Protein AF-0000000080631346 (afdb_homodimer)

Foldseek 3Di:
DPQPPQDPPQQVAAEEEEAQDPVVSVVVVVLVVSNNHDHYHYHNALVRVVVCCVVRVHQEYEAEQDHPPHGRLNSQQVQCVDPVRVPRAYEYEYQDDDPVVVVSSVVSHHPYYAYPPGDSVVVSVVVVVSSVVSVVVVVVVVVVVVVLVVQVVLQVVQVVLEDDPVRQVVCCVQQQKDKDKDWDFFPAAFQKYKYKDWAFQDCPDPDHPTRTKMKIKIKGKPDTHDVSSVLSVVLSVVLVPDDCRPPAQQRSLLVSLLVSLVPDDPPIFMKMKMWIDDAVVQKIKIWIQPFAWKWKDAPPDQFTDTHDHDHHTRNHDSRGTIDMDMDGHYAFMKIKGKGCLQQQFDAPPGTRHPVNLRVLLSVQVPPSDPNVSVVVSVVVSVVRHDRRGIIIMMMMTRHD/DPQPPQDPPQQVAAEEEEAQDPVVSVVVVVLVVSNNHDHYHYHNALVRVVVCCVVRVHQEYEAEQDHPPHGRLNSQQVQCVDPVRVPRAYEYEYQDDDPVVVVSSVVSHHPYYAYPPGDS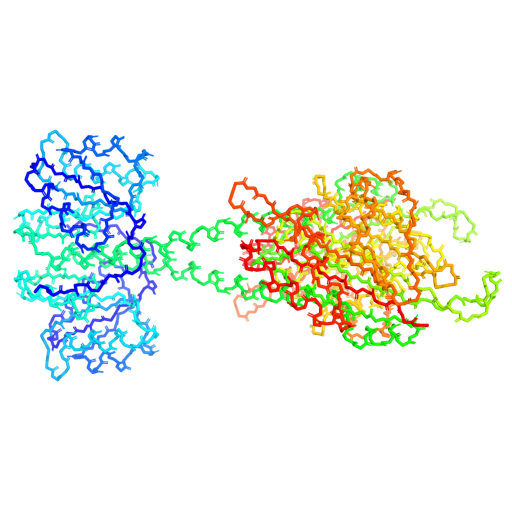VVVSVVVVVSSVVSVVVVVVVVVVVVVLVVQVVLQVVQVVLEDDPVRQVVCCVQQQKDKDKDWDFFPAAFLKYKYKDWAFQDCPDPDHPTRTKIKIKIKGKPDTHDVSSVLSVVLSVVLVPDDCRPPAQQRSLLVSLLVSLVPDDPPIFMKMKMWIDDAVVQKIKIWIQPFAWKWKDAPPDQFTDTHDHDHHTRNHDNRGTIDMDMDGHYAFMKIKGKGCLQFQFDAPPDTCHPVNLRVLLSVQVPPSDPNVSVVVSVVVSVVRHDRRGIIIMMMMHRHD

Organism: NCBI:txid1064539

pLDDT: mean 90.56, std 11.54, range [26.78, 98.56]

InterPro domains:
  IPR001789 Signal transduction response regulator, receiver domain [PF00072] (15-128)
  IPR001789 Signal transduction response regulator, receiver domain [PS50110] (14-131)
  IPR001789 Signal transduction response regulator, receiver domain [SM00448] (13-127)
  IPR001932 PPM-type phosphatase-like domain [PF07228] (211-398)
  IPR001932 PPM-type phosphatase-like domain [SM00331] (174-398)
  IPR011006 CheY-like superfamily [SSF52172] (7-146)
  IPR036457 PPM-type phosphatase-like domain superfamily [G3DSA:3.60.40.10] (142-399)
  IPR036457 PPM-type phosphatase-like domain superfamily [SSF81606] (252-396)
  IPR052016 Bacterial Sigma Factor Regulator [PTHR43156] (122-399)

Radius of gyration: 34.24 Å; Cα contacts (8 Å, |Δi|>4): 1604; chains: 2; bounding box: 84×96×71 Å

Nearest PDB structures (foldseek):
  3olv-assembly2_B  TM=9.552E-01  e=3.136E-11  Escherichia coli K-12
  3rvj-assembly1_A  TM=9.495E-01  e=5.084E-11  Escherichia coli K-12
  3fgz-assembly2_B  TM=9.471E-01  e=7.760E-11  Escherichia coli K-12
  1c4w-assembly1_A  TM=9.416E-01  e=6.474E-11  Escherichia coli
  1udr-assembly1_C  TM=9.349E-01  e=9.301E-11  Escherichia coli

Structure (mmCIF, N/CA/C/O backbone):
data_AF-0000000080631346-model_v1
#
loop_
_entity.id
_entity.type
_entity.pdbx_description
1 polymer 'Response regulator (CheY-receiver and serine phosphatase domains)'
#
loop_
_atom_site.group_PDB
_atom_site.id
_atom_site.type_symbol
_atom_site.label_atom_id
_atom_site.label_alt_id
_atom_site.label_comp_id
_atom_site.label_asym_id
_atom_site.label_entity_id
_atom_site.label_seq_id
_atom_site.pdbx_PDB_ins_code
_atom_site.Cartn_x
_atom_site.Cartn_y
_atom_site.Cartn_z
_atom_site.occupancy
_atom_site.B_iso_or_equiv
_atom_site.auth_seq_id
_atom_site.auth_comp_id
_atom_site.auth_asym_id
_atom_site.auth_atom_id
_atom_site.pdbx_PDB_model_num
ATOM 1 N N . MET A 1 1 ? 23.141 -35.75 -26.766 1 26.83 1 MET A N 1
ATOM 2 C CA . MET A 1 1 ? 22.859 -35.469 -25.359 1 26.83 1 MET A CA 1
ATOM 3 C C . MET A 1 1 ? 22.172 -34.094 -25.219 1 26.83 1 MET A C 1
ATOM 5 O O . MET A 1 1 ? 22.797 -33.062 -25.406 1 26.83 1 MET A O 1
ATOM 9 N N . ASN A 1 2 ? 20.953 -33.969 -25.719 1 33.41 2 ASN A N 1
ATOM 10 C CA . ASN A 1 2 ? 20.141 -32.781 -25.938 1 33.41 2 ASN A CA 1
ATOM 11 C C . ASN A 1 2 ? 20.094 -31.891 -24.688 1 33.41 2 ASN A C 1
ATOM 13 O O . ASN A 1 2 ? 19.688 -32.344 -23.625 1 33.41 2 ASN A O 1
ATOM 17 N N . ASP A 1 3 ? 20.938 -30.969 -24.609 1 37.16 3 ASP A N 1
ATOM 18 C CA . ASP A 1 3 ? 21.234 -29.938 -23.609 1 37.16 3 ASP A CA 1
ATOM 19 C C . ASP A 1 3 ? 19.969 -29.25 -23.141 1 37.16 3 ASP A C 1
ATOM 21 O O . ASP A 1 3 ? 19.328 -28.516 -23.906 1 37.16 3 ASP A O 1
ATOM 25 N N . LEU A 1 4 ? 19.203 -29.953 -22.375 1 42.84 4 LEU A N 1
ATOM 26 C CA . LEU A 1 4 ? 18.031 -29.281 -21.812 1 42.84 4 LEU A CA 1
ATOM 27 C C . LEU A 1 4 ? 18.422 -27.906 -21.266 1 42.84 4 LEU A C 1
ATOM 29 O O . LEU A 1 4 ? 19.422 -27.781 -20.547 1 42.84 4 LEU A O 1
ATOM 33 N N . PRO A 1 5 ? 18.078 -26.891 -21.906 1 43.75 5 PRO A N 1
ATOM 34 C CA . PRO A 1 5 ? 18.469 -25.547 -21.438 1 43.75 5 PRO A CA 1
ATOM 35 C C . PRO A 1 5 ? 18.297 -25.359 -19.938 1 43.75 5 PRO A C 1
ATOM 37 O O . PRO A 1 5 ? 17.391 -25.969 -19.344 1 43.75 5 PRO A O 1
ATOM 40 N N . GLU A 1 6 ? 19.328 -25.109 -19.219 1 49.06 6 GLU A N 1
ATOM 41 C CA . GLU A 1 6 ? 19.344 -24.734 -17.812 1 49.06 6 GLU A CA 1
ATOM 42 C C . GLU A 1 6 ? 18.312 -23.641 -17.516 1 49.06 6 GLU A C 1
ATOM 44 O O . GLU A 1 6 ? 18.25 -22.641 -18.219 1 49.06 6 GLU A O 1
ATOM 49 N N . VAL A 1 7 ? 17.094 -24 -17.219 1 51.78 7 VAL A N 1
ATOM 50 C CA . VAL A 1 7 ? 16.125 -22.969 -16.859 1 51.78 7 VAL A CA 1
ATOM 51 C C . VAL A 1 7 ? 16.562 -22.266 -15.578 1 51.78 7 VAL A C 1
ATOM 53 O O . VAL A 1 7 ? 16.703 -22.906 -14.531 1 51.78 7 VAL A O 1
ATOM 56 N N . PRO A 1 8 ? 16.953 -21.109 -15.602 1 56.72 8 PRO A N 1
ATOM 57 C CA . PRO A 1 8 ? 17.328 -20.312 -14.438 1 56.72 8 PRO A CA 1
ATOM 58 C C . PRO A 1 8 ? 16.266 -20.328 -13.344 1 56.72 8 PRO A C 1
ATOM 60 O O . PRO A 1 8 ? 15.07 -20.375 -13.641 1 56.72 8 PRO A O 1
ATOM 63 N N . GLY A 1 9 ? 16.531 -20.766 -12.031 1 64.19 9 GLY A N 1
ATOM 64 C CA . GLY A 1 9 ? 15.688 -20.641 -10.859 1 64.19 9 GLY A CA 1
ATOM 65 C C . GLY A 1 9 ? 15.383 -21.969 -10.188 1 64.19 9 GLY A C 1
ATOM 66 O O . GLY A 1 9 ? 14.812 -22 -9.094 1 64.19 9 GLY A O 1
ATOM 67 N N . LEU A 1 10 ? 15.773 -23.141 -10.898 1 82.12 10 LEU A N 1
ATOM 68 C CA . LEU A 1 10 ? 15.453 -24.422 -10.305 1 82.12 10 LEU A CA 1
ATOM 69 C C . LEU A 1 10 ? 16.484 -24.812 -9.25 1 82.12 10 LEU A C 1
ATOM 71 O O . LEU A 1 10 ? 16.281 -25.75 -8.477 1 82.12 10 LEU A O 1
ATOM 75 N N . GLU A 1 11 ? 17.531 -24.047 -9.234 1 83.69 11 GLU A N 1
ATOM 76 C CA . GLU A 1 11 ? 18.641 -24.375 -8.328 1 83.69 11 GLU A CA 1
ATOM 77 C C . GLU A 1 11 ? 18.203 -24.25 -6.871 1 83.69 11 GLU A C 1
ATOM 79 O O . GLU A 1 11 ? 18.719 -24.953 -6.004 1 83.69 11 GLU A O 1
ATOM 84 N N . THR A 1 12 ? 17.281 -23.422 -6.633 1 87.06 12 THR A N 1
ATOM 85 C CA . THR A 1 12 ? 16.891 -23.203 -5.246 1 87.06 12 THR A CA 1
ATOM 86 C C . THR A 1 12 ? 15.672 -24.047 -4.887 1 87.06 12 THR A C 1
ATOM 88 O O . THR A 1 12 ? 15.266 -24.094 -3.725 1 87.06 12 THR A O 1
ATOM 91 N N . ALA A 1 13 ? 15.18 -24.828 -5.879 1 94.25 13 ALA A N 1
ATOM 92 C CA . ALA A 1 13 ? 13.992 -25.641 -5.637 1 94.25 13 ALA A CA 1
ATOM 93 C C . ALA A 1 13 ? 14.344 -26.906 -4.855 1 94.25 13 ALA A C 1
ATOM 95 O O . ALA A 1 13 ? 15.398 -27.5 -5.082 1 94.25 13 ALA A O 1
ATOM 96 N N . ARG A 1 14 ? 13.523 -27.281 -3.969 1 96.75 14 ARG A N 1
ATOM 97 C CA . ARG A 1 14 ? 13.695 -28.484 -3.154 1 96.75 14 ARG A CA 1
ATOM 98 C C . ARG A 1 14 ? 12.734 -29.594 -3.594 1 96.75 14 ARG A C 1
ATOM 100 O O . ARG A 1 14 ? 11.523 -29.391 -3.596 1 96.75 14 ARG A O 1
ATOM 107 N N . VAL A 1 15 ? 13.297 -30.766 -3.918 1 98.06 15 VAL A N 1
ATOM 108 C CA . VAL A 1 15 ? 12.461 -31.859 -4.379 1 98.06 15 VAL A CA 1
ATOM 109 C C . VAL A 1 15 ? 12.664 -33.094 -3.479 1 98.06 15 VAL A C 1
ATOM 111 O O . VAL A 1 15 ? 13.797 -33.469 -3.184 1 98.06 15 VAL A O 1
ATOM 114 N N . LEU A 1 16 ? 11.562 -33.594 -2.961 1 98.56 16 LEU A N 1
ATOM 115 C CA . LEU A 1 16 ? 11.594 -34.812 -2.17 1 98.56 16 LEU A CA 1
ATOM 116 C C . LEU A 1 16 ? 11.234 -36.031 -3.027 1 98.56 16 LEU A C 1
ATOM 118 O O . LEU A 1 16 ? 10.164 -36.062 -3.645 1 98.56 16 LEU A O 1
ATOM 122 N N . VAL A 1 17 ? 12.164 -37 -3.123 1 98.38 17 VAL A N 1
ATOM 123 C CA . VAL A 1 17 ? 11.938 -38.219 -3.871 1 98.38 17 VAL A CA 1
ATOM 124 C C . VAL A 1 17 ? 11.531 -39.344 -2.912 1 98.38 17 VAL A C 1
ATOM 126 O O . VAL A 1 17 ? 12.273 -39.656 -1.976 1 98.38 17 VAL A O 1
ATOM 129 N N . VAL A 1 18 ? 10.336 -39.906 -3.133 1 98.25 18 VAL A N 1
ATOM 130 C CA . VAL A 1 18 ? 9.812 -40.969 -2.268 1 98.25 18 VAL A CA 1
ATOM 131 C C . VAL A 1 18 ? 9.641 -42.25 -3.068 1 98.25 18 VAL A C 1
ATOM 133 O O . VAL A 1 18 ? 8.758 -42.344 -3.922 1 98.25 18 VAL A O 1
ATOM 136 N N . ASP A 1 19 ? 10.414 -43.219 -2.814 1 97 19 ASP A N 1
ATOM 137 C CA . ASP A 1 19 ? 10.453 -44.469 -3.529 1 97 19 ASP A CA 1
ATOM 138 C C . ASP A 1 19 ? 11.094 -45.562 -2.674 1 97 19 ASP A C 1
ATOM 140 O O . ASP A 1 19 ? 12.148 -45.344 -2.07 1 97 19 ASP A O 1
ATOM 144 N N . ASP A 1 20 ? 10.453 -46.719 -2.656 1 95.75 20 ASP A N 1
ATOM 145 C CA . ASP A 1 20 ? 10.992 -47.781 -1.797 1 95.75 20 ASP A CA 1
ATOM 146 C C . ASP A 1 20 ? 12.203 -48.438 -2.439 1 95.75 20 ASP A C 1
ATOM 148 O O . ASP A 1 20 ? 13 -49.094 -1.753 1 95.75 20 ASP A O 1
ATOM 152 N N . ASN A 1 21 ? 12.367 -48.344 -3.754 1 95.44 21 ASN A N 1
ATOM 153 C CA . ASN A 1 21 ? 13.477 -48.938 -4.492 1 95.44 21 ASN A CA 1
ATOM 154 C C . ASN A 1 21 ? 14.68 -48 -4.555 1 95.44 21 ASN A C 1
ATOM 156 O O . ASN A 1 21 ? 14.594 -46.938 -5.152 1 95.44 21 ASN A O 1
ATOM 160 N N . ARG A 1 22 ? 15.766 -48.438 -4.047 1 95.56 22 ARG A N 1
ATOM 161 C CA . ARG A 1 22 ? 16.969 -47.594 -3.949 1 95.56 22 ARG A CA 1
ATOM 162 C C . ARG A 1 22 ? 17.484 -47.219 -5.332 1 95.56 22 ARG A C 1
ATOM 164 O O . ARG A 1 22 ? 17.922 -46.094 -5.543 1 95.56 22 ARG A O 1
ATOM 171 N N . VAL A 1 23 ? 17.469 -48.094 -6.246 1 95.44 23 VAL A N 1
ATOM 172 C CA . VAL A 1 23 ? 17.953 -47.875 -7.602 1 95.44 23 VAL A CA 1
ATOM 173 C C . VAL A 1 23 ? 17.125 -46.75 -8.258 1 95.44 23 VAL A C 1
ATOM 175 O O . VAL A 1 23 ? 17.672 -45.844 -8.891 1 95.44 23 VAL A O 1
ATOM 178 N N . ASN A 1 24 ? 15.867 -46.875 -8.039 1 94.56 24 ASN A N 1
ATOM 179 C CA . ASN A 1 24 ? 14.969 -45.875 -8.609 1 94.56 24 ASN A CA 1
ATOM 180 C C . ASN A 1 24 ? 15.219 -44.5 -8 1 94.56 24 ASN A C 1
ATOM 182 O O . ASN A 1 24 ? 15.203 -43.5 -8.711 1 94.56 24 ASN A O 1
ATOM 186 N N . ARG A 1 25 ? 15.406 -44.406 -6.699 1 96.44 25 ARG A N 1
ATOM 187 C CA . ARG A 1 25 ? 15.672 -43.156 -6.039 1 96.44 25 ARG A CA 1
ATOM 188 C C . ARG A 1 25 ? 16.922 -42.469 -6.621 1 96.44 25 ARG A C 1
ATOM 190 O O . ARG A 1 25 ? 16.922 -41.281 -6.895 1 96.44 25 ARG A O 1
ATOM 197 N N . HIS A 1 26 ? 17.859 -43.281 -6.887 1 96 26 HIS A N 1
ATOM 198 C CA . HIS A 1 26 ? 19.109 -42.719 -7.398 1 96 26 HIS A CA 1
ATOM 199 C C . HIS A 1 26 ? 18.969 -42.281 -8.852 1 96 26 HIS A C 1
ATOM 201 O O . HIS A 1 26 ? 19.562 -41.281 -9.273 1 96 26 HIS A O 1
ATOM 207 N N . LEU A 1 27 ? 18.219 -43.094 -9.578 1 95.56 27 LEU A N 1
ATOM 208 C CA . LEU A 1 27 ? 17.938 -42.719 -10.953 1 95.56 27 LEU A CA 1
ATOM 209 C C . LEU A 1 27 ? 17.234 -41.344 -11.008 1 95.56 27 LEU A C 1
ATOM 211 O O . LEU A 1 27 ? 17.625 -40.469 -11.766 1 95.56 27 LEU A O 1
ATOM 215 N N . LEU A 1 28 ? 16.25 -41.188 -10.211 1 96.25 28 LEU A N 1
ATOM 216 C CA . LEU A 1 28 ? 15.477 -39.969 -10.18 1 96.25 28 LEU A CA 1
ATOM 217 C C . LEU A 1 28 ? 16.344 -38.781 -9.734 1 96.25 28 LEU A C 1
ATOM 219 O O . LEU A 1 28 ? 16.234 -37.688 -10.266 1 96.25 28 LEU A O 1
ATOM 223 N N . GLN A 1 29 ? 17.156 -39.062 -8.75 1 96.12 29 GLN A N 1
ATOM 224 C CA . GLN A 1 29 ? 18.094 -38.031 -8.289 1 96.12 29 GLN A CA 1
ATOM 225 C C . GLN A 1 29 ? 18.984 -37.562 -9.43 1 96.12 29 GLN A C 1
ATOM 227 O O . GLN A 1 29 ? 19.156 -36.344 -9.633 1 96.12 29 GLN A O 1
ATOM 232 N N . ALA A 1 30 ? 19.531 -38.5 -10.18 1 96 30 ALA A N 1
ATOM 233 C CA . ALA A 1 30 ? 20.422 -38.156 -11.297 1 96 30 ALA A CA 1
ATOM 234 C C . ALA A 1 30 ? 19.703 -37.344 -12.359 1 96 30 ALA A C 1
ATOM 236 O O . ALA A 1 30 ? 20.25 -36.375 -12.883 1 96 30 ALA A O 1
ATOM 237 N N . LEU A 1 31 ? 18.516 -37.75 -12.641 1 94.75 31 LEU A N 1
ATOM 238 C CA . LEU A 1 31 ? 17.719 -37.031 -13.633 1 94.75 31 LEU A CA 1
ATOM 239 C C . LEU A 1 31 ? 17.438 -35.594 -13.188 1 94.75 31 LEU A C 1
ATOM 241 O O . LEU A 1 31 ? 17.578 -34.656 -13.977 1 94.75 31 LEU A O 1
ATOM 245 N N . LEU A 1 32 ? 17.078 -35.438 -11.914 1 95.81 32 LEU A N 1
ATOM 246 C CA . LEU A 1 32 ? 16.781 -34.125 -11.367 1 95.81 32 LEU A CA 1
ATOM 247 C C . LEU A 1 32 ? 18.016 -33.219 -11.375 1 95.81 32 LEU A C 1
ATOM 249 O O . LEU A 1 32 ? 17.922 -32.062 -11.727 1 95.81 32 LEU A O 1
ATOM 253 N N . GLU A 1 33 ? 19.094 -33.781 -11.008 1 94.81 33 GLU A N 1
ATOM 254 C CA . GLU A 1 33 ? 20.344 -33.062 -11.008 1 94.81 33 GLU A CA 1
ATOM 255 C C . GLU A 1 33 ? 20.719 -32.594 -12.414 1 94.81 33 GLU A C 1
ATOM 257 O O . GLU A 1 33 ? 21.172 -31.453 -12.594 1 94.81 33 GLU A O 1
ATOM 262 N N . ARG A 1 34 ? 20.5 -33.438 -13.352 1 91.31 34 ARG A N 1
ATOM 263 C CA . ARG A 1 34 ? 20.734 -33.062 -14.742 1 91.31 34 ARG A CA 1
ATOM 264 C C . ARG A 1 34 ? 19.812 -31.938 -15.18 1 91.31 34 ARG A C 1
ATOM 266 O O . ARG A 1 34 ? 20.188 -31.109 -16.016 1 91.31 34 ARG A O 1
ATOM 273 N N . GLY A 1 35 ? 18.672 -31.984 -14.609 1 91.44 35 GLY A N 1
ATOM 274 C CA . GLY A 1 35 ? 17.703 -30.953 -14.922 1 91.44 35 GLY A CA 1
ATOM 275 C C . GLY A 1 35 ? 17.953 -29.656 -14.172 1 91.44 35 GLY A C 1
ATOM 276 O O . GLY A 1 35 ? 17.25 -28.672 -14.383 1 91.44 35 GLY A O 1
ATOM 277 N N . GLY A 1 36 ? 18.906 -29.594 -13.234 1 92.25 36 GLY A N 1
ATOM 278 C CA . GLY A 1 36 ? 19.281 -28.359 -12.57 1 92.25 36 GLY A CA 1
ATOM 279 C C . GLY A 1 36 ? 18.812 -28.281 -11.133 1 92.25 36 GLY A C 1
ATOM 280 O O . GLY A 1 36 ? 18.953 -27.234 -10.484 1 92.25 36 GLY A O 1
ATOM 281 N N . VAL A 1 37 ? 18.203 -29.359 -10.617 1 94.25 37 VAL A N 1
ATOM 282 C CA . VAL A 1 37 ? 17.766 -29.391 -9.227 1 94.25 37 VAL A CA 1
ATOM 283 C C . VAL A 1 37 ? 18.906 -29.906 -8.344 1 94.25 37 VAL A C 1
ATOM 285 O O . VAL A 1 37 ? 19.438 -31 -8.57 1 94.25 37 VAL A O 1
ATOM 288 N N . THR A 1 38 ? 19.219 -29.031 -7.367 1 92.38 38 THR A N 1
ATOM 289 C CA . THR A 1 38 ? 20.391 -29.422 -6.582 1 92.38 38 THR A CA 1
ATOM 290 C C . THR A 1 38 ? 19.984 -29.797 -5.16 1 92.38 38 THR A C 1
ATOM 292 O O . THR A 1 38 ? 20.734 -30.469 -4.453 1 92.38 38 THR A O 1
ATOM 295 N N . ARG A 1 39 ? 18.938 -29.375 -4.719 1 96.12 39 ARG A N 1
ATOM 296 C CA . ARG A 1 39 ? 18.484 -29.703 -3.371 1 96.12 39 ARG A CA 1
ATOM 297 C C . ARG A 1 39 ? 17.453 -30.828 -3.398 1 96.12 39 ARG A C 1
ATOM 299 O O . ARG A 1 39 ? 16.25 -30.578 -3.59 1 96.12 39 ARG A O 1
ATOM 306 N N . ILE A 1 40 ? 17.969 -32.062 -3.152 1 97.62 40 ILE A N 1
ATOM 307 C CA . ILE A 1 40 ? 17.125 -33.25 -3.254 1 97.62 40 ILE A CA 1
ATOM 308 C C . ILE A 1 40 ? 17.25 -34.062 -1.972 1 97.62 40 ILE A C 1
ATOM 310 O O . ILE A 1 40 ? 18.344 -34.281 -1.45 1 97.62 40 ILE A O 1
ATOM 314 N N . ASP A 1 41 ? 16.125 -34.406 -1.437 1 97.94 41 ASP A N 1
ATOM 315 C CA . ASP A 1 41 ? 16.078 -35.344 -0.336 1 97.94 41 ASP A CA 1
ATOM 316 C C . ASP A 1 41 ? 15.328 -36.625 -0.736 1 97.94 41 ASP A C 1
ATOM 318 O O . ASP A 1 41 ? 14.602 -36.625 -1.732 1 97.94 41 ASP A O 1
ATOM 322 N N . MET A 1 42 ? 15.586 -37.75 -0.034 1 97.69 42 MET A N 1
ATOM 323 C CA . MET A 1 42 ? 15.008 -39.062 -0.407 1 97.69 42 MET A CA 1
ATOM 324 C C . MET A 1 42 ? 14.312 -39.688 0.786 1 97.69 42 MET A C 1
ATOM 326 O O . MET A 1 42 ? 14.797 -39.594 1.916 1 97.69 42 MET A O 1
ATOM 330 N N . ALA A 1 43 ? 13.242 -40.312 0.521 1 98 43 ALA A N 1
ATOM 331 C CA . ALA A 1 43 ? 12.5 -41.062 1.512 1 98 43 ALA A CA 1
ATOM 332 C C . ALA A 1 43 ? 12.172 -42.469 0.987 1 98 43 ALA A C 1
ATOM 334 O O . ALA A 1 43 ? 11.992 -42.656 -0.217 1 98 43 ALA A O 1
ATOM 335 N N . GLU A 1 44 ? 12.031 -43.469 1.889 1 96.81 44 GLU A N 1
ATOM 336 C CA . GLU A 1 44 ? 11.898 -44.844 1.473 1 96.81 44 GLU A CA 1
ATOM 337 C C . GLU A 1 44 ? 10.445 -45.312 1.527 1 96.81 44 GLU A C 1
ATOM 339 O O . GLU A 1 44 ? 10.117 -46.406 1.062 1 96.81 44 GLU A O 1
ATOM 344 N N . ASP A 1 45 ? 9.617 -44.594 2.17 1 96.56 45 ASP A N 1
ATOM 345 C CA . ASP A 1 45 ? 8.18 -44.844 2.203 1 96.56 45 ASP A CA 1
ATOM 346 C C . ASP A 1 45 ? 7.414 -43.625 2.652 1 96.56 45 ASP A C 1
ATOM 348 O O . ASP A 1 45 ? 8.008 -42.531 2.83 1 96.56 45 ASP A O 1
ATOM 352 N N . GLY A 1 46 ? 6.086 -43.719 2.713 1 97.25 46 GLY A N 1
ATOM 353 C CA . GLY A 1 46 ? 5.234 -42.562 3.039 1 97.25 46 GLY A CA 1
ATOM 354 C C . GLY A 1 46 ? 5.496 -42 4.422 1 97.25 46 GLY A C 1
ATOM 355 O O . GLY A 1 46 ? 5.477 -40.781 4.617 1 97.25 46 GLY A O 1
ATOM 356 N N . ASN A 1 47 ? 5.699 -42.906 5.406 1 97.38 47 ASN A N 1
ATOM 357 C CA . ASN A 1 47 ? 5.984 -42.469 6.766 1 97.38 47 ASN A CA 1
ATOM 358 C C . ASN A 1 47 ? 7.273 -41.656 6.832 1 97.38 47 ASN A C 1
ATOM 360 O O . ASN A 1 47 ? 7.309 -40.594 7.461 1 97.38 47 ASN A O 1
ATOM 364 N N . ASP A 1 48 ? 8.234 -42.188 6.156 1 96.94 48 ASP A N 1
ATOM 365 C CA . ASP A 1 48 ? 9.516 -41.5 6.086 1 96.94 48 ASP A CA 1
ATOM 366 C C . ASP A 1 48 ? 9.375 -40.125 5.426 1 96.94 48 ASP A C 1
ATOM 368 O O . ASP A 1 48 ? 9.922 -39.125 5.91 1 96.94 48 ASP A O 1
ATOM 372 N N . ALA A 1 49 ? 8.672 -40.031 4.406 1 97.81 49 ALA A N 1
ATOM 373 C CA . ALA A 1 49 ? 8.445 -38.781 3.67 1 97.81 49 ALA A CA 1
ATOM 374 C C . ALA A 1 49 ? 7.738 -37.75 4.539 1 97.81 49 ALA A C 1
ATOM 376 O O . ALA A 1 49 ? 8.172 -36.594 4.621 1 97.81 49 ALA A O 1
ATOM 377 N N . LEU A 1 50 ? 6.633 -38.125 5.223 1 97.38 50 LEU A N 1
ATOM 378 C CA . LEU A 1 50 ? 5.848 -37.25 6.055 1 97.38 50 LEU A CA 1
ATOM 379 C C . LEU A 1 50 ? 6.688 -36.688 7.203 1 97.38 50 LEU A C 1
ATOM 381 O O . LEU A 1 50 ? 6.531 -35.531 7.59 1 97.38 50 LEU A O 1
ATOM 385 N N . ALA A 1 51 ? 7.586 -37.469 7.691 1 96.69 51 ALA A N 1
ATOM 386 C CA . ALA A 1 51 ? 8.445 -37.062 8.797 1 96.69 51 ALA A CA 1
ATOM 387 C C . ALA A 1 51 ? 9.43 -36 8.359 1 96.69 51 ALA A C 1
ATOM 389 O O . ALA A 1 51 ? 9.922 -35.219 9.18 1 96.69 51 ALA A O 1
ATOM 390 N N . ARG A 1 52 ? 9.68 -35.875 7.043 1 97.12 52 ARG A N 1
ATOM 391 C CA . ARG A 1 52 ? 10.719 -35 6.531 1 97.12 52 ARG A CA 1
ATOM 392 C C . ARG A 1 52 ? 10.133 -33.688 6.062 1 97.12 52 ARG A C 1
ATOM 394 O O . ARG A 1 52 ? 10.867 -32.719 5.812 1 97.12 52 ARG A O 1
ATOM 401 N N . LEU A 1 53 ? 8.891 -33.531 5.957 1 96.75 53 LEU A N 1
ATOM 402 C CA . LEU A 1 53 ? 8.234 -32.406 5.316 1 96.75 53 LEU A CA 1
ATOM 403 C C . LEU A 1 53 ? 8.625 -31.094 5.992 1 96.75 53 LEU A C 1
ATOM 405 O O . LEU A 1 53 ? 9.07 -30.156 5.324 1 96.75 53 LEU A O 1
ATOM 409 N N . ASP A 1 54 ? 8.539 -31.016 7.297 1 94.94 54 ASP A N 1
ATOM 410 C CA . ASP A 1 54 ? 8.711 -29.766 8.023 1 94.94 54 ASP A CA 1
ATOM 411 C C . ASP A 1 54 ? 10.18 -29.359 8.07 1 94.94 54 ASP A C 1
ATOM 413 O O . ASP A 1 54 ? 10.492 -28.172 8.164 1 94.94 54 ASP A O 1
ATOM 417 N N . THR A 1 55 ? 11.055 -30.266 8.062 1 95.81 55 THR A N 1
ATOM 418 C CA . THR A 1 55 ? 12.484 -29.953 8.125 1 95.81 55 THR A CA 1
ATOM 419 C C . THR A 1 55 ? 13.016 -29.625 6.734 1 95.81 55 THR A C 1
ATOM 421 O O . THR A 1 55 ? 13.727 -28.625 6.562 1 95.81 55 THR A O 1
ATOM 424 N N . PHE A 1 56 ? 12.586 -30.453 5.758 1 96.62 56 PHE A N 1
ATOM 425 C CA . PHE A 1 56 ? 13.109 -30.266 4.41 1 96.62 56 PHE A CA 1
ATOM 426 C C . PHE A 1 56 ? 12.32 -29.188 3.666 1 96.62 56 PHE A C 1
ATOM 428 O O . PHE A 1 56 ? 12.883 -28.453 2.848 1 96.62 56 PHE A O 1
ATOM 435 N N . ARG A 1 57 ? 11.031 -29.125 3.883 1 96.06 57 ARG A N 1
ATOM 436 C CA . ARG A 1 57 ? 10.102 -28.172 3.289 1 96.06 57 ARG A CA 1
ATOM 437 C C . ARG A 1 57 ? 10.188 -28.203 1.766 1 96.06 57 ARG A C 1
ATOM 439 O O . ARG A 1 57 ? 10.555 -27.203 1.142 1 96.06 57 ARG A O 1
ATOM 446 N N . PRO A 1 58 ? 9.82 -29.312 1.167 1 97.44 58 PRO A N 1
ATOM 447 C CA . PRO A 1 58 ? 9.938 -29.484 -0.284 1 97.44 58 PRO A CA 1
ATOM 448 C C . PRO A 1 58 ? 8.992 -28.562 -1.061 1 97.44 58 PRO A C 1
ATOM 450 O O . PRO A 1 58 ? 7.949 -28.156 -0.538 1 97.44 58 PRO A O 1
ATOM 453 N N . ASP A 1 59 ? 9.438 -28.297 -2.35 1 96.44 59 ASP A N 1
ATOM 454 C CA . ASP A 1 59 ? 8.609 -27.547 -3.293 1 96.44 59 ASP A CA 1
ATOM 455 C C . ASP A 1 59 ? 7.84 -28.5 -4.211 1 96.44 59 ASP A C 1
ATOM 457 O O . ASP A 1 59 ? 6.879 -28.094 -4.871 1 96.44 59 ASP A O 1
ATOM 461 N N . LEU A 1 60 ? 8.25 -29.703 -4.246 1 97.75 60 LEU A N 1
ATOM 462 C CA . LEU A 1 60 ? 7.637 -30.75 -5.062 1 97.75 60 LEU A CA 1
ATOM 463 C C . LEU A 1 60 ? 7.988 -32.125 -4.527 1 97.75 60 LEU A C 1
ATOM 465 O O . LEU A 1 60 ? 9.094 -32.344 -4.027 1 97.75 60 LEU A O 1
ATOM 469 N N . ILE A 1 61 ? 7.035 -33.062 -4.621 1 98.31 61 ILE A N 1
ATOM 470 C CA . ILE A 1 61 ? 7.285 -34.469 -4.234 1 98.31 61 ILE A CA 1
ATOM 471 C C . ILE A 1 61 ? 7.164 -35.375 -5.457 1 98.31 61 ILE A C 1
ATOM 473 O O . ILE A 1 61 ? 6.184 -35.281 -6.203 1 98.31 61 ILE A O 1
ATOM 477 N N . LEU A 1 62 ? 8.203 -36.125 -5.742 1 98 62 LEU A N 1
ATOM 478 C CA . LEU A 1 62 ? 8.109 -37.281 -6.637 1 98 62 LEU A CA 1
ATOM 479 C C . LEU A 1 62 ? 7.789 -38.531 -5.863 1 98 62 LEU A C 1
ATOM 481 O O . LEU A 1 62 ? 8.586 -39 -5.031 1 98 62 LEU A O 1
ATOM 485 N N . LEU A 1 63 ? 6.645 -39.125 -6.172 1 97.75 63 LEU A N 1
ATOM 486 C CA . LEU A 1 63 ? 6.117 -40.156 -5.266 1 97.75 63 LEU A CA 1
ATOM 487 C C . LEU A 1 63 ? 5.816 -41.438 -6.012 1 97.75 63 LEU A C 1
ATOM 489 O O . LEU A 1 63 ? 5.086 -41.438 -7.008 1 97.75 63 LEU A O 1
ATOM 493 N N . ASP A 1 64 ? 6.367 -42.5 -5.543 1 96.25 64 ASP A N 1
ATOM 494 C CA . ASP A 1 64 ? 5.941 -43.812 -5.984 1 96.25 64 ASP A CA 1
ATOM 495 C C . ASP A 1 64 ? 4.641 -44.25 -5.301 1 96.25 64 ASP A C 1
ATOM 497 O O . ASP A 1 64 ? 4.469 -44.031 -4.098 1 96.25 64 ASP A O 1
ATOM 501 N N . LEU A 1 65 ? 3.75 -44.906 -6.035 1 93.94 65 LEU A N 1
ATOM 502 C CA . LEU A 1 65 ? 2.447 -45.25 -5.492 1 93.94 65 LEU A CA 1
ATOM 503 C C . LEU A 1 65 ? 2.535 -46.562 -4.707 1 93.94 65 LEU A C 1
ATOM 505 O O . LEU A 1 65 ? 1.888 -46.719 -3.668 1 93.94 65 LEU A O 1
ATOM 509 N N . MET A 1 66 ? 3.248 -47.438 -5.273 1 92.62 66 MET A N 1
ATOM 510 C CA . MET A 1 66 ? 3.318 -48.781 -4.668 1 92.62 66 MET A CA 1
ATOM 511 C C . MET A 1 66 ? 4.543 -48.906 -3.768 1 92.62 66 MET A C 1
ATOM 513 O O . MET A 1 66 ? 5.645 -49.156 -4.246 1 92.62 66 MET A O 1
ATOM 517 N N . MET A 1 67 ? 4.34 -48.75 -2.473 1 93.81 67 MET A N 1
ATOM 518 C CA . MET A 1 67 ? 5.398 -48.844 -1.475 1 93.81 67 MET A CA 1
ATOM 519 C C . MET A 1 67 ? 4.914 -49.594 -0.232 1 93.81 67 MET A C 1
ATOM 521 O O . MET A 1 67 ? 3.715 -49.625 0.044 1 93.81 67 MET A O 1
ATOM 525 N N . PRO A 1 68 ? 5.871 -50.188 0.462 1 93.75 68 PRO A N 1
ATOM 526 C CA . PRO A 1 68 ? 5.5 -50.812 1.726 1 93.75 68 PRO A CA 1
ATOM 527 C C . PRO A 1 68 ? 5.133 -49.812 2.812 1 93.75 68 PRO A C 1
ATOM 529 O O . PRO A 1 68 ? 5.371 -48.594 2.654 1 93.75 68 PRO A O 1
ATOM 532 N N . ASN A 1 69 ? 4.395 -50.312 3.98 1 94.06 69 ASN A N 1
ATOM 533 C CA . ASN A 1 69 ? 4.012 -49.531 5.145 1 94.06 69 ASN A CA 1
ATOM 534 C C . ASN A 1 69 ? 2.922 -48.5 4.801 1 94.06 69 ASN A C 1
ATOM 536 O O . ASN A 1 69 ? 1.745 -48.875 4.719 1 94.06 69 ASN A O 1
ATOM 540 N N . LEU A 1 70 ? 3.412 -47.281 4.395 1 95.75 70 LEU A N 1
ATOM 541 C CA . LEU A 1 70 ? 2.482 -46.281 3.904 1 95.75 70 LEU A CA 1
ATOM 542 C C . LEU A 1 70 ? 2.688 -46.031 2.414 1 95.75 70 LEU A C 1
ATOM 544 O O . LEU A 1 70 ? 3.688 -45.438 2.014 1 95.75 70 LEU A O 1
ATOM 548 N N . ASP A 1 71 ? 1.716 -46.438 1.639 1 94.25 71 ASP A N 1
ATOM 549 C CA . ASP A 1 71 ? 1.888 -46.375 0.191 1 94.25 71 ASP A CA 1
ATOM 550 C C . ASP A 1 71 ? 1.604 -44.969 -0.326 1 94.25 71 ASP A C 1
ATOM 552 O O . ASP A 1 71 ? 1.257 -44.062 0.449 1 94.25 71 ASP A O 1
ATOM 556 N N . GLY A 1 72 ? 1.842 -44.812 -1.57 1 95.44 72 GLY A N 1
ATOM 557 C CA . GLY A 1 72 ? 1.738 -43.469 -2.164 1 95.44 72 GLY A CA 1
ATOM 558 C C . GLY A 1 72 ? 0.33 -42.906 -2.125 1 95.44 72 GLY A C 1
ATOM 559 O O . GLY A 1 72 ? 0.144 -41.719 -2.012 1 95.44 72 GLY A O 1
ATOM 560 N N . PHE A 1 73 ? -0.709 -43.781 -2.219 1 95.44 73 PHE A N 1
ATOM 561 C CA . PHE A 1 73 ? -2.094 -43.312 -2.17 1 95.44 73 PHE A CA 1
ATOM 562 C C . PHE A 1 73 ? -2.422 -42.719 -0.805 1 95.44 73 PHE A C 1
ATOM 564 O O . PHE A 1 73 ? -2.906 -41.594 -0.712 1 95.44 73 PHE A O 1
ATOM 571 N N . GLU A 1 74 ? -2.117 -43.469 0.151 1 96.25 74 GLU A N 1
ATOM 572 C CA . GLU A 1 74 ? -2.42 -43.031 1.512 1 96.25 74 GLU A CA 1
ATOM 573 C C . GLU A 1 74 ? -1.583 -41.812 1.901 1 96.25 74 GLU A C 1
ATOM 575 O O . GLU A 1 74 ? -2.066 -40.906 2.6 1 96.25 74 GLU A O 1
ATOM 580 N N . MET A 1 75 ? -0.372 -41.75 1.438 1 96.94 75 MET A N 1
ATOM 581 C CA . MET A 1 75 ? 0.471 -40.594 1.715 1 96.94 75 MET A CA 1
ATOM 582 C C . MET A 1 75 ? -0.148 -39.344 1.141 1 96.94 75 MET A C 1
ATOM 584 O O . MET A 1 75 ? -0.185 -38.312 1.81 1 96.94 75 MET A O 1
ATOM 588 N N . CYS A 1 76 ? -0.592 -39.375 -0.063 1 96.31 76 CYS A N 1
ATOM 589 C CA . CYS A 1 76 ? -1.215 -38.219 -0.71 1 96.31 76 CYS A CA 1
ATOM 590 C C . CYS A 1 76 ? -2.428 -37.75 0.079 1 96.31 76 CYS A C 1
ATOM 592 O O . CYS A 1 76 ? -2.578 -36.531 0.326 1 96.31 76 CYS A O 1
ATOM 594 N N . ARG A 1 77 ? -3.264 -38.719 0.491 1 96.31 77 ARG A N 1
ATOM 595 C CA . ARG A 1 77 ? -4.461 -38.375 1.248 1 96.31 77 ARG A CA 1
ATOM 596 C C . ARG A 1 77 ? -4.098 -37.656 2.543 1 96.31 77 ARG A C 1
ATOM 598 O O . ARG A 1 77 ? -4.703 -36.625 2.881 1 96.31 77 ARG A O 1
ATOM 605 N N . ARG A 1 78 ? -3.166 -38.125 3.213 1 96.81 78 ARG A N 1
ATOM 606 C CA . ARG A 1 78 ? -2.738 -37.531 4.469 1 96.81 78 ARG A CA 1
ATOM 607 C C . ARG A 1 78 ? -2.125 -36.156 4.234 1 96.81 78 ARG A C 1
ATOM 609 O O . ARG A 1 78 ? -2.371 -35.219 5.004 1 96.81 78 ARG A O 1
ATOM 616 N N . LEU A 1 79 ? -1.336 -36.031 3.207 1 96.88 79 LEU A N 1
ATOM 617 C CA . LEU A 1 79 ? -0.707 -34.781 2.859 1 96.88 79 LEU A CA 1
ATOM 618 C C . LEU A 1 79 ? -1.758 -33.688 2.617 1 96.88 79 LEU A C 1
ATOM 620 O O . LEU A 1 79 ? -1.625 -32.562 3.107 1 96.88 79 LEU A O 1
ATOM 624 N N . ARG A 1 80 ? -2.852 -34.031 1.939 1 95.94 80 ARG A N 1
ATOM 625 C CA . ARG A 1 80 ? -3.904 -33.062 1.59 1 95.94 80 ARG A CA 1
ATOM 626 C C . ARG A 1 80 ? -4.699 -32.656 2.822 1 95.94 80 ARG A C 1
ATOM 628 O O . ARG A 1 80 ? -5.316 -31.594 2.838 1 95.94 80 ARG A O 1
ATOM 635 N N . ALA A 1 81 ? -4.641 -33.469 3.824 1 95.44 81 ALA A N 1
ATOM 636 C CA . ALA A 1 81 ? -5.355 -33.156 5.062 1 95.44 81 ALA A CA 1
ATOM 637 C C . ALA A 1 81 ? -4.551 -32.219 5.945 1 95.44 81 ALA A C 1
ATOM 639 O O . ALA A 1 81 ? -5.066 -31.672 6.93 1 95.44 81 ALA A O 1
ATOM 640 N N . MET A 1 82 ? -3.322 -32.062 5.59 1 95.19 82 MET A N 1
ATOM 641 C CA . MET A 1 82 ? -2.469 -31.141 6.332 1 95.19 82 MET A CA 1
ATOM 642 C C . MET A 1 82 ? -2.549 -29.734 5.742 1 95.19 82 MET A C 1
ATOM 644 O O . MET A 1 82 ? -2.074 -29.5 4.633 1 95.19 82 MET A O 1
ATOM 648 N N . PRO A 1 83 ? -3.014 -28.75 6.473 1 92.56 83 PRO A N 1
ATOM 649 C CA . PRO A 1 83 ? -3.223 -27.406 5.941 1 92.56 83 PRO A CA 1
ATOM 650 C C . PRO A 1 83 ? -1.944 -26.781 5.379 1 92.56 83 PRO A C 1
ATOM 652 O O . PRO A 1 83 ? -1.976 -26.141 4.324 1 92.56 83 PRO A O 1
ATOM 655 N N . ALA A 1 84 ? -0.809 -27.031 5.988 1 92.19 84 ALA A N 1
ATOM 656 C CA . ALA A 1 84 ? 0.451 -26.406 5.594 1 92.19 84 ALA A CA 1
ATOM 657 C C . ALA A 1 84 ? 0.95 -26.969 4.266 1 92.19 84 ALA A C 1
ATOM 659 O O . ALA A 1 84 ? 1.741 -26.312 3.57 1 92.19 84 ALA A O 1
ATOM 660 N N . TRP A 1 85 ? 0.441 -28.172 3.883 1 94.62 85 TRP A N 1
ATOM 661 C CA . TRP A 1 85 ? 1.027 -28.859 2.734 1 94.62 85 TRP A CA 1
ATOM 662 C C . TRP A 1 85 ? -0.044 -29.234 1.715 1 94.62 85 TRP A C 1
ATOM 664 O O . TRP A 1 85 ? 0.23 -29.938 0.748 1 94.62 85 TRP A O 1
ATOM 674 N N . LYS A 1 86 ? -1.195 -28.688 1.912 1 91.19 86 LYS A N 1
ATOM 675 C CA . LYS A 1 86 ? -2.354 -29.109 1.133 1 91.19 86 LYS A CA 1
ATOM 676 C C . LYS A 1 86 ? -2.164 -28.797 -0.348 1 91.19 86 LYS A C 1
ATOM 678 O O . LYS A 1 86 ? -2.693 -29.5 -1.209 1 91.19 86 LYS A O 1
ATOM 683 N N . ASP A 1 87 ? -1.392 -27.797 -0.673 1 89.06 87 ASP A N 1
ATOM 684 C CA . ASP A 1 87 ? -1.268 -27.344 -2.059 1 89.06 87 ASP A CA 1
ATOM 685 C C . ASP A 1 87 ? 0.073 -27.766 -2.652 1 89.06 87 ASP A C 1
ATOM 687 O O . ASP A 1 87 ? 0.401 -27.406 -3.783 1 89.06 87 ASP A O 1
ATOM 691 N N . LEU A 1 88 ? 0.839 -28.578 -1.938 1 95.06 88 LEU A N 1
ATOM 692 C CA . LEU A 1 88 ? 2.143 -29.016 -2.414 1 95.06 88 LEU A CA 1
ATOM 693 C C . LEU A 1 88 ? 1.993 -29.938 -3.621 1 95.06 88 LEU A C 1
ATOM 695 O O . LEU A 1 88 ? 1.257 -30.922 -3.566 1 95.06 88 LEU A O 1
ATOM 699 N N . PRO A 1 89 ? 2.684 -29.594 -4.762 1 96.38 89 PRO A N 1
ATOM 700 C CA . PRO A 1 89 ? 2.584 -30.453 -5.934 1 96.38 89 PRO A CA 1
ATOM 701 C C . PRO A 1 89 ? 3.178 -31.844 -5.688 1 96.38 89 PRO A C 1
ATOM 703 O O . PRO A 1 89 ? 4.301 -31.969 -5.188 1 96.38 89 PRO A O 1
ATOM 706 N N . VAL A 1 90 ? 2.393 -32.844 -6.055 1 97.62 90 VAL A N 1
ATOM 707 C CA . VAL A 1 90 ? 2.822 -34.25 -5.961 1 97.62 90 VAL A CA 1
ATOM 708 C C . VAL A 1 90 ? 2.771 -34.906 -7.34 1 97.62 90 VAL A C 1
ATOM 710 O O . VAL A 1 90 ? 1.692 -35.062 -7.918 1 97.62 90 VAL A O 1
ATOM 713 N N . LEU A 1 91 ? 3.92 -35.156 -7.84 1 96.81 91 LEU A N 1
ATOM 714 C CA . LEU A 1 91 ? 4.039 -35.906 -9.086 1 96.81 91 LEU A CA 1
ATOM 715 C C . LEU A 1 91 ? 4.219 -37.406 -8.812 1 96.81 91 LEU A C 1
ATOM 717 O O . LEU A 1 91 ? 5.266 -37.812 -8.32 1 96.81 91 LEU A O 1
ATOM 721 N N . VAL A 1 92 ? 3.24 -38.156 -9.195 1 95.69 92 VAL A N 1
ATOM 722 C CA . VAL A 1 92 ? 3.246 -39.594 -8.914 1 95.69 92 VAL A CA 1
ATOM 723 C C . VAL A 1 92 ? 3.936 -40.344 -10.055 1 95.69 92 VAL A C 1
ATOM 725 O O . VAL A 1 92 ? 3.768 -40 -11.227 1 95.69 92 VAL A O 1
ATOM 728 N N . GLN A 1 93 ? 4.762 -41.281 -9.656 1 91.06 93 GLN A N 1
ATOM 729 C CA . GLN A 1 93 ? 5.34 -42.219 -10.609 1 91.06 93 GLN A CA 1
ATOM 730 C C . GLN A 1 93 ? 4.82 -43.625 -10.375 1 91.06 93 GLN A C 1
ATOM 732 O O . GLN A 1 93 ? 4.852 -44.125 -9.242 1 91.06 93 GLN A O 1
ATOM 737 N N . SER A 1 94 ? 4.352 -44.219 -11.477 1 88 94 SER A N 1
ATOM 738 C CA . SER A 1 94 ? 3.775 -45.531 -11.242 1 88 94 SER A CA 1
ATOM 739 C C . SER A 1 94 ? 3.875 -46.406 -12.492 1 88 94 SER A C 1
ATOM 741 O O . SER A 1 94 ? 3.965 -45.906 -13.609 1 88 94 SER A O 1
ATOM 743 N N . SER A 1 95 ? 3.824 -47.75 -12.305 1 85.12 95 SER A N 1
ATOM 744 C CA . SER A 1 95 ? 3.797 -48.719 -13.391 1 85.12 95 SER A CA 1
ATOM 745 C C . SER A 1 95 ? 2.369 -49 -13.852 1 85.12 95 SER A C 1
ATOM 747 O O . SER A 1 95 ? 2.156 -49.656 -14.875 1 85.12 95 SER A O 1
ATOM 749 N N . LEU A 1 96 ? 1.499 -48.562 -13.031 1 78.44 96 LEU A N 1
ATOM 750 C CA . LEU A 1 96 ? 0.102 -48.719 -13.406 1 78.44 96 LEU A CA 1
ATOM 751 C C . LEU A 1 96 ? -0.261 -47.844 -14.586 1 78.44 96 LEU A C 1
ATOM 753 O O . LEU A 1 96 ? -0.077 -46.625 -14.523 1 78.44 96 LEU A O 1
ATOM 757 N N . ASN A 1 97 ? -0.682 -48.281 -15.617 1 75.94 97 ASN A N 1
ATOM 758 C CA . ASN A 1 97 ? -0.833 -47.469 -16.828 1 75.94 97 ASN A CA 1
ATOM 759 C C . ASN A 1 97 ? -2.293 -47.406 -17.266 1 75.94 97 ASN A C 1
ATOM 761 O O . ASN A 1 97 ? -2.604 -46.781 -18.297 1 75.94 97 ASN A O 1
ATOM 765 N N . ARG A 1 98 ? -3.164 -48.031 -16.406 1 80.94 98 ARG A N 1
ATOM 766 C CA . ARG A 1 98 ? -4.574 -47.969 -16.766 1 80.94 98 ARG A CA 1
ATOM 767 C C . ARG A 1 98 ? -5.191 -46.656 -16.328 1 80.94 98 ARG A C 1
ATOM 769 O O . ARG A 1 98 ? -4.781 -46.062 -15.328 1 80.94 98 ARG A O 1
ATOM 776 N N . ALA A 1 99 ? -6.117 -46.156 -17.078 1 79.5 99 ALA A N 1
ATOM 777 C CA . ALA A 1 99 ? -6.82 -44.906 -16.812 1 79.5 99 ALA A CA 1
ATOM 778 C C . ALA A 1 99 ? -7.441 -44.906 -15.414 1 79.5 99 ALA A C 1
ATOM 780 O O . ALA A 1 99 ? -7.453 -43.906 -14.719 1 79.5 99 ALA A O 1
ATOM 781 N N . GLU A 1 100 ? -7.906 -46.031 -14.938 1 84.12 100 GLU A N 1
ATOM 782 C CA . GLU A 1 100 ? -8.539 -46.188 -13.633 1 84.12 100 GLU A CA 1
ATOM 783 C C . GLU A 1 100 ? -7.527 -45.938 -12.508 1 84.12 100 GLU A C 1
ATOM 785 O O . GLU A 1 100 ? -7.859 -45.344 -11.484 1 84.12 100 GLU A O 1
ATOM 790 N N . ASP A 1 101 ? -6.402 -46.438 -12.773 1 85.62 101 ASP A N 1
ATOM 791 C CA . ASP A 1 101 ? -5.355 -46.281 -11.773 1 85.62 101 ASP A CA 1
ATOM 792 C C . ASP A 1 101 ? -4.938 -44.812 -11.656 1 85.62 101 ASP A C 1
ATOM 794 O O . ASP A 1 101 ? -4.727 -44.312 -10.555 1 85.62 101 ASP A O 1
ATOM 798 N N . ARG A 1 102 ? -4.824 -44.219 -12.797 1 87.69 102 ARG A N 1
ATOM 799 C CA . ARG A 1 102 ? -4.5 -42.781 -12.805 1 87.69 102 ARG A CA 1
ATOM 800 C C . ARG A 1 102 ? -5.586 -41.969 -12.109 1 87.69 102 ARG A C 1
ATOM 802 O O . ARG A 1 102 ? -5.285 -41.094 -11.312 1 87.69 102 ARG A O 1
ATOM 809 N N . ALA A 1 103 ? -6.809 -42.344 -12.383 1 87.69 103 ALA A N 1
ATOM 810 C CA . ALA A 1 103 ? -7.941 -41.656 -11.75 1 87.69 103 ALA A CA 1
ATOM 811 C C . ALA A 1 103 ? -7.891 -41.812 -10.234 1 87.69 103 ALA A C 1
ATOM 813 O O . ALA A 1 103 ? -8.18 -40.875 -9.5 1 87.69 103 ALA A O 1
ATOM 814 N N . LYS A 1 104 ? -7.539 -42.969 -9.812 1 91 104 LYS A N 1
ATOM 815 C CA . LYS A 1 104 ? -7.418 -43.219 -8.383 1 91 104 LYS A CA 1
ATOM 816 C C . LYS A 1 104 ? -6.336 -42.344 -7.75 1 91 104 LYS A C 1
ATOM 818 O O . LYS A 1 104 ? -6.5 -41.875 -6.633 1 91 104 LYS A O 1
ATOM 823 N N . ALA A 1 105 ? -5.258 -42.219 -8.469 1 93.31 105 ALA A N 1
ATOM 824 C CA . ALA A 1 105 ? -4.156 -41.406 -7.973 1 93.31 105 ALA A CA 1
ATOM 825 C C . ALA A 1 105 ? -4.586 -39.938 -7.805 1 93.31 105 ALA A C 1
ATOM 827 O O . ALA A 1 105 ? -4.277 -39.312 -6.793 1 93.31 105 ALA A O 1
ATOM 828 N N . PHE A 1 106 ? -5.301 -39.406 -8.758 1 91.19 106 PHE A N 1
ATOM 829 C CA . PHE A 1 106 ? -5.785 -38.031 -8.695 1 91.19 106 PHE A CA 1
ATOM 830 C C . PHE A 1 106 ? -6.816 -37.875 -7.582 1 91.19 106 PHE A C 1
ATOM 832 O O . PHE A 1 106 ? -6.824 -36.844 -6.879 1 91.19 106 PHE A O 1
ATOM 839 N N . ALA A 1 107 ? -7.652 -38.844 -7.398 1 91.06 107 ALA A N 1
ATOM 840 C CA . ALA A 1 107 ? -8.633 -38.812 -6.316 1 91.06 107 ALA A CA 1
ATOM 841 C C . ALA A 1 107 ? -7.953 -38.812 -4.953 1 91.06 107 ALA A C 1
ATOM 843 O O . ALA A 1 107 ? -8.469 -38.25 -3.994 1 91.06 107 ALA A O 1
ATOM 844 N N . ALA A 1 108 ? -6.801 -39.469 -4.945 1 93.75 108 ALA A N 1
ATOM 845 C CA . ALA A 1 108 ? -6.043 -39.531 -3.699 1 93.75 108 ALA A CA 1
ATOM 846 C C . ALA A 1 108 ? -5.328 -38.219 -3.422 1 93.75 108 ALA A C 1
ATOM 848 O O . ALA A 1 108 ? -4.832 -38 -2.314 1 93.75 108 ALA A O 1
ATOM 849 N N . GLY A 1 109 ? -5.234 -37.344 -4.41 1 93.62 109 GLY A N 1
ATOM 850 C CA . GLY A 1 109 ? -4.668 -36.031 -4.18 1 93.62 109 GLY A CA 1
ATOM 851 C C . GLY A 1 109 ? -3.424 -35.75 -5.004 1 93.62 109 GLY A C 1
ATOM 852 O O . GLY A 1 109 ? -2.742 -34.75 -4.797 1 93.62 109 GLY A O 1
ATOM 853 N N . ALA A 1 110 ? -3.1 -36.625 -5.953 1 95.31 110 ALA A N 1
ATOM 854 C CA . ALA A 1 110 ? -1.955 -36.406 -6.832 1 95.31 110 ALA A CA 1
ATOM 855 C C . ALA A 1 110 ? -2.18 -35.188 -7.727 1 95.31 110 ALA A C 1
ATOM 857 O O . ALA A 1 110 ? -3.311 -34.906 -8.125 1 95.31 110 ALA A O 1
ATOM 858 N N . THR A 1 111 ? -1.096 -34.469 -8.023 1 94.06 111 THR A N 1
ATOM 859 C CA . THR A 1 111 ? -1.171 -33.281 -8.891 1 94.06 111 THR A CA 1
ATOM 860 C C . THR A 1 111 ? -0.911 -33.688 -10.344 1 94.06 111 THR A C 1
ATOM 862 O O . THR A 1 111 ? -1.429 -33.031 -11.266 1 94.06 111 THR A O 1
ATOM 865 N N . ASP A 1 112 ? -0.06 -34.625 -10.492 1 93.5 112 ASP A N 1
ATOM 866 C CA . ASP A 1 112 ? 0.373 -35.094 -11.812 1 93.5 112 ASP A CA 1
ATOM 867 C C . ASP A 1 112 ? 0.792 -36.562 -11.773 1 93.5 112 ASP A C 1
ATOM 869 O O . ASP A 1 112 ? 0.833 -37.156 -10.703 1 93.5 112 ASP A O 1
ATOM 873 N N . TYR A 1 113 ? 0.955 -37.094 -12.977 1 91.69 113 TYR A N 1
ATOM 874 C CA . TYR A 1 113 ? 1.189 -38.531 -13.086 1 91.69 113 TYR A CA 1
ATOM 875 C C . TYR A 1 113 ? 2.18 -38.844 -14.203 1 91.69 113 TYR A C 1
ATOM 877 O O . TYR A 1 113 ? 2.041 -38.344 -15.32 1 91.69 113 TYR A O 1
ATOM 885 N N . VAL A 1 114 ? 3.215 -39.594 -13.828 1 89.88 114 VAL A N 1
ATOM 886 C CA . VAL A 1 114 ? 4.184 -40.062 -14.812 1 89.88 114 VAL A CA 1
ATOM 887 C C . VAL A 1 114 ? 4.223 -41.594 -14.797 1 89.88 114 VAL A C 1
ATOM 889 O O . VAL A 1 114 ? 4.266 -42.219 -13.727 1 89.88 114 VAL A O 1
ATOM 892 N N . THR A 1 115 ? 4.285 -42.156 -15.977 1 86.94 115 THR A N 1
ATOM 893 C CA . THR A 1 115 ? 4.289 -43.625 -16.078 1 86.94 115 THR A CA 1
ATOM 894 C C . THR A 1 115 ? 5.715 -44.156 -16.062 1 86.94 115 THR A C 1
ATOM 896 O O . THR A 1 115 ? 6.641 -43.5 -16.547 1 86.94 115 THR A O 1
ATOM 899 N N . LYS A 1 116 ? 5.852 -45.312 -15.469 1 85 116 LYS A N 1
ATOM 900 C CA . LYS A 1 116 ? 7.094 -46.062 -15.547 1 85 116 LYS A CA 1
ATOM 901 C C . LYS A 1 116 ? 7.125 -46.938 -16.797 1 85 116 LYS A C 1
ATOM 903 O O . LYS A 1 116 ? 6.102 -47.5 -17.203 1 85 116 LYS A O 1
ATOM 908 N N . PRO A 1 117 ? 8.188 -47.219 -17.562 1 87.31 117 PRO A N 1
ATOM 909 C CA . PRO A 1 117 ? 9.508 -46.656 -17.266 1 87.31 117 PRO A CA 1
ATOM 910 C C . PRO A 1 117 ? 9.57 -45.156 -17.5 1 87.31 117 PRO A C 1
ATOM 912 O O . PRO A 1 117 ? 8.945 -44.625 -18.438 1 87.31 117 PRO A O 1
ATOM 915 N N . ILE A 1 118 ? 10.383 -44.531 -16.766 1 87.94 118 ILE A N 1
ATOM 916 C CA . ILE A 1 118 ? 10.422 -43.062 -16.703 1 87.94 118 ILE A CA 1
ATOM 917 C C . ILE A 1 118 ? 11.07 -42.5 -17.984 1 87.94 118 ILE A C 1
ATOM 919 O O . ILE A 1 118 ? 12.133 -43 -18.391 1 87.94 118 ILE A O 1
ATOM 923 N N . ASN A 1 119 ? 10.398 -41.688 -18.656 1 89.12 119 ASN A N 1
ATOM 924 C CA . ASN A 1 119 ? 10.984 -40.875 -19.719 1 89.12 119 ASN A CA 1
ATOM 925 C C . ASN A 1 119 ? 11.562 -39.562 -19.156 1 89.12 119 ASN A C 1
ATOM 927 O O . ASN A 1 119 ? 10.828 -38.719 -18.641 1 89.12 119 ASN A O 1
ATOM 931 N N . ALA A 1 120 ? 12.812 -39.438 -19.375 1 90.56 120 ALA A N 1
ATOM 932 C CA . ALA A 1 120 ? 13.539 -38.312 -18.75 1 90.56 120 ALA A CA 1
ATOM 933 C C . ALA A 1 120 ? 12.992 -36.969 -19.219 1 90.56 120 ALA A C 1
ATOM 935 O O . ALA A 1 120 ? 12.82 -36.062 -18.406 1 90.56 120 ALA A O 1
ATOM 936 N N . VAL A 1 121 ? 12.695 -36.844 -20.453 1 88.5 121 VAL A N 1
ATOM 937 C CA . VAL A 1 121 ? 12.227 -35.594 -21.031 1 88.5 121 VAL A CA 1
ATOM 938 C C . VAL A 1 121 ? 10.859 -35.219 -20.453 1 88.5 121 VAL A C 1
ATOM 940 O O . VAL A 1 121 ? 10.625 -34.094 -20.047 1 88.5 121 VAL A O 1
ATOM 943 N N . GLU A 1 122 ? 10.031 -36.188 -20.391 1 88.81 122 GLU A N 1
ATOM 944 C CA . GLU A 1 122 ? 8.695 -35.938 -19.844 1 88.81 122 GLU A CA 1
ATOM 945 C C . GLU A 1 122 ? 8.75 -35.594 -18.375 1 88.81 122 GLU A C 1
ATOM 947 O O . GLU A 1 122 ? 8.109 -34.625 -17.938 1 88.81 122 GLU A O 1
ATOM 952 N N . LEU A 1 123 ? 9.508 -36.375 -17.641 1 92.88 123 LEU A N 1
ATOM 953 C CA . LEU A 1 123 ? 9.609 -36.156 -16.203 1 92.88 123 LEU A CA 1
ATOM 954 C C . LEU A 1 123 ? 10.117 -34.75 -15.906 1 92.88 123 LEU A C 1
ATOM 956 O O . LEU A 1 123 ? 9.516 -34 -15.117 1 92.88 123 LEU A O 1
ATOM 960 N N . LEU A 1 124 ? 11.148 -34.344 -16.609 1 92.88 124 LEU A N 1
ATOM 961 C CA . LEU A 1 124 ? 11.773 -33.062 -16.344 1 92.88 124 LEU A CA 1
ATOM 962 C C . LEU A 1 124 ? 10.859 -31.922 -16.766 1 92.88 124 LEU A C 1
ATOM 964 O O . LEU A 1 124 ? 10.828 -30.875 -16.109 1 92.88 124 LEU A O 1
ATOM 968 N N . ALA A 1 125 ? 10.156 -32.062 -17.812 1 90.5 125 ALA A N 1
ATOM 969 C CA . ALA A 1 125 ? 9.203 -31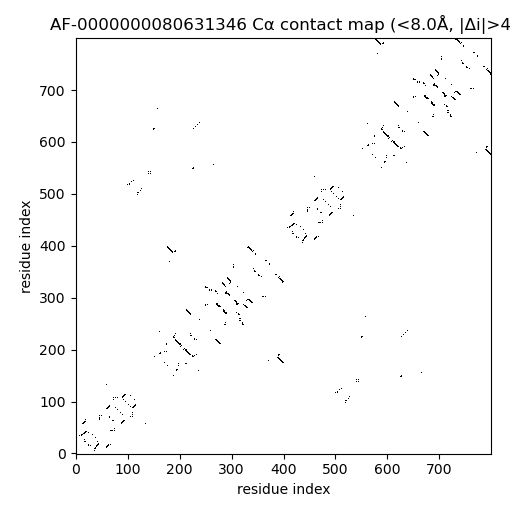.047 -18.25 1 90.5 125 ALA A CA 1
ATOM 970 C C . ALA A 1 125 ? 8.133 -30.812 -17.203 1 90.5 125 ALA A C 1
ATOM 972 O O . ALA A 1 125 ? 7.816 -29.656 -16.875 1 90.5 125 ALA A O 1
ATOM 973 N N . ARG A 1 126 ? 7.602 -31.875 -16.656 1 92.12 126 ARG A N 1
ATOM 974 C CA . ARG A 1 126 ? 6.559 -31.781 -15.641 1 92.12 126 ARG A CA 1
ATOM 975 C C . ARG A 1 126 ? 7.102 -31.156 -14.359 1 92.12 126 ARG A C 1
ATOM 977 O O . ARG A 1 126 ? 6.465 -30.281 -13.773 1 92.12 126 ARG A O 1
ATOM 984 N N . VAL A 1 127 ? 8.25 -31.609 -13.992 1 94.69 127 VAL A N 1
ATOM 985 C CA . VAL A 1 127 ? 8.891 -31.078 -12.797 1 94.69 127 VAL A CA 1
ATOM 986 C C . VAL A 1 127 ? 9.102 -29.562 -12.953 1 94.69 127 VAL A C 1
ATOM 988 O O . VAL A 1 127 ? 8.773 -28.797 -12.047 1 94.69 127 VAL A O 1
ATOM 991 N N . ARG A 1 128 ? 9.555 -29.172 -14.055 1 92.44 128 ARG A N 1
ATOM 992 C CA . ARG A 1 128 ? 9.812 -27.766 -14.328 1 92.44 128 ARG A CA 1
ATOM 993 C C . ARG A 1 128 ? 8.523 -26.938 -14.25 1 92.44 128 ARG A C 1
ATOM 995 O O . ARG A 1 128 ? 8.5 -25.875 -13.625 1 92.44 128 ARG A O 1
ATOM 1002 N N . ILE A 1 129 ? 7.516 -27.391 -14.844 1 90.12 129 ILE A N 1
ATOM 1003 C CA . ILE A 1 129 ? 6.242 -26.672 -14.891 1 90.12 129 ILE A CA 1
ATOM 1004 C C . ILE A 1 129 ? 5.711 -26.484 -13.469 1 90.12 129 ILE A C 1
ATOM 1006 O O . ILE A 1 129 ? 5.336 -25.375 -13.086 1 90.12 129 ILE A O 1
ATOM 1010 N N . HIS A 1 130 ? 5.75 -27.531 -12.688 1 93.44 130 HIS A N 1
ATOM 1011 C CA . HIS A 1 130 ? 5.203 -27.469 -11.336 1 93.44 130 HIS A CA 1
ATOM 1012 C C . HIS A 1 130 ? 6.082 -26.609 -10.43 1 93.44 130 HIS A C 1
ATOM 1014 O O . HIS A 1 130 ? 5.57 -25.844 -9.602 1 93.44 130 HIS A O 1
ATOM 1020 N N . LEU A 1 131 ? 7.375 -26.703 -10.602 1 94 131 LEU A N 1
ATOM 1021 C CA . LEU A 1 131 ? 8.273 -25.906 -9.766 1 94 131 LEU A CA 1
ATOM 1022 C C . LEU A 1 131 ? 8.188 -24.422 -10.117 1 94 131 LEU A C 1
ATOM 1024 O O . LEU A 1 131 ? 8.211 -23.578 -9.234 1 94 131 LEU A O 1
ATOM 1028 N N . GLN A 1 132 ? 8.086 -24.141 -11.359 1 89.88 132 GLN A N 1
ATOM 1029 C CA . GLN A 1 132 ? 7.953 -22.75 -11.789 1 89.88 132 GLN A CA 1
ATOM 1030 C C . GLN A 1 132 ? 6.645 -22.141 -11.289 1 89.88 132 GLN A C 1
ATOM 1032 O O . GLN A 1 132 ? 6.621 -21.016 -10.797 1 89.88 132 GLN A O 1
ATOM 1037 N N . ASN A 1 133 ? 5.652 -22.922 -11.438 1 90.62 133 ASN A N 1
ATOM 1038 C CA . ASN A 1 133 ? 4.355 -22.453 -10.953 1 90.62 133 ASN A CA 1
ATOM 1039 C C . ASN A 1 133 ? 4.375 -22.234 -9.438 1 90.62 133 ASN A C 1
ATOM 1041 O O . ASN A 1 133 ? 3.857 -21.219 -8.953 1 90.62 133 ASN A O 1
ATOM 1045 N N . ARG A 1 134 ? 4.98 -23.109 -8.805 1 91.25 134 ARG A N 1
ATOM 1046 C CA . ARG A 1 134 ? 5.074 -23.016 -7.352 1 91.25 134 ARG A CA 1
ATOM 1047 C C . ARG A 1 134 ? 5.863 -21.781 -6.934 1 91.25 134 ARG A C 1
ATOM 1049 O O . ARG A 1 134 ? 5.473 -21.078 -6.004 1 91.25 134 ARG A O 1
ATOM 1056 N N . ALA A 1 135 ? 6.941 -21.562 -7.582 1 91.81 135 ALA A N 1
ATOM 1057 C CA . ALA A 1 135 ? 7.777 -20.406 -7.27 1 91.81 135 ALA A CA 1
ATOM 1058 C C . ALA A 1 135 ? 7.02 -19.094 -7.504 1 91.81 135 ALA A C 1
ATOM 1060 O O . ALA A 1 135 ? 7.047 -18.203 -6.664 1 91.81 135 ALA A O 1
ATOM 1061 N N . LEU A 1 136 ? 6.344 -19.031 -8.602 1 90.88 136 LEU A N 1
ATOM 1062 C CA . LEU A 1 136 ? 5.57 -17.844 -8.938 1 90.88 136 LEU A CA 1
ATOM 1063 C C . LEU A 1 136 ? 4.473 -17.594 -7.906 1 90.88 136 LEU A C 1
ATOM 1065 O O . LEU A 1 136 ? 4.305 -16.484 -7.418 1 90.88 136 LEU A O 1
ATOM 1069 N N . LEU A 1 137 ? 3.795 -18.609 -7.605 1 91.75 137 LEU A N 1
ATOM 1070 C CA . LEU A 1 137 ? 2.719 -18.516 -6.625 1 91.75 137 LEU A CA 1
ATOM 1071 C C . LEU A 1 137 ? 3.256 -18.078 -5.27 1 91.75 137 LEU A C 1
ATOM 1073 O O . LEU A 1 137 ? 2.662 -17.219 -4.609 1 91.75 137 LEU A O 1
ATOM 1077 N N . ARG A 1 138 ? 4.316 -18.641 -4.91 1 90.75 138 ARG A N 1
ATOM 1078 C CA . ARG A 1 138 ? 4.926 -18.297 -3.627 1 90.75 138 ARG A CA 1
ATOM 1079 C C . ARG A 1 138 ? 5.332 -16.828 -3.584 1 90.75 138 ARG A C 1
ATOM 1081 O O . ARG A 1 138 ? 5.078 -16.141 -2.594 1 90.75 138 ARG A O 1
ATOM 1088 N N . ASP A 1 139 ? 5.922 -16.391 -4.602 1 93.25 139 ASP A N 1
ATOM 1089 C CA . ASP A 1 139 ? 6.352 -15 -4.672 1 93.25 139 ASP A CA 1
ATOM 1090 C C . ASP A 1 139 ? 5.156 -14.047 -4.582 1 93.25 139 ASP A C 1
ATOM 1092 O O . ASP A 1 139 ? 5.191 -13.07 -3.836 1 93.25 139 ASP A O 1
ATOM 1096 N N . LEU A 1 140 ? 4.133 -14.352 -5.285 1 94.44 140 LEU A N 1
ATOM 1097 C CA . LEU A 1 140 ? 2.941 -13.516 -5.305 1 94.44 140 LEU A CA 1
ATOM 1098 C C . LEU A 1 140 ? 2.23 -13.547 -3.955 1 94.44 140 LEU A C 1
ATOM 1100 O O . LEU A 1 140 ? 1.724 -12.523 -3.486 1 94.44 140 LEU A O 1
ATOM 1104 N N . GLN A 1 141 ? 2.273 -14.672 -3.396 1 93.75 141 GLN A N 1
ATOM 1105 C CA . GLN A 1 141 ? 1.646 -14.812 -2.086 1 93.75 141 GLN A CA 1
ATOM 1106 C C . GLN A 1 141 ? 2.428 -14.055 -1.017 1 93.75 141 GLN A C 1
ATOM 1108 O O . GLN A 1 141 ? 1.835 -13.406 -0.15 1 93.75 141 GLN A O 1
ATOM 1113 N N . ARG A 1 142 ? 3.697 -14.18 -1.099 1 92.75 142 ARG A N 1
ATOM 1114 C CA . ARG A 1 142 ? 4.531 -13.438 -0.161 1 92.75 142 ARG A CA 1
ATOM 1115 C C . ARG A 1 142 ? 4.301 -11.93 -0.295 1 92.75 142 ARG A C 1
ATOM 1117 O O . ARG A 1 142 ? 4.168 -11.227 0.708 1 92.75 142 ARG A O 1
ATOM 1124 N N . PHE A 1 143 ? 4.25 -11.445 -1.458 1 92.69 143 PHE A N 1
ATOM 1125 C CA . PHE A 1 143 ? 3.953 -10.039 -1.699 1 92.69 143 PHE A CA 1
ATOM 1126 C C . PHE A 1 143 ? 2.592 -9.664 -1.124 1 92.69 143 PHE A C 1
ATOM 1128 O O . PHE A 1 143 ? 2.459 -8.648 -0.438 1 92.69 143 PHE A O 1
ATOM 1135 N N . HIS A 1 144 ? 1.677 -10.492 -1.446 1 94.38 144 HIS A N 1
ATOM 1136 C CA . HIS A 1 144 ? 0.315 -10.266 -0.977 1 94.38 144 HIS A CA 1
ATOM 1137 C C . HIS A 1 144 ? 0.265 -10.172 0.545 1 94.38 144 HIS A C 1
ATOM 1139 O O . HIS A 1 144 ? -0.304 -9.234 1.098 1 94.38 144 HIS A O 1
ATOM 1145 N N . GLU A 1 145 ? 0.853 -11.094 1.188 1 94.19 145 GLU A N 1
ATOM 1146 C CA . GLU A 1 145 ? 0.829 -11.141 2.646 1 94.19 145 GLU A CA 1
ATOM 1147 C C . GLU A 1 145 ? 1.527 -9.93 3.254 1 94.19 145 GLU A C 1
ATOM 1149 O O . GLU A 1 145 ? 1.017 -9.32 4.195 1 94.19 145 GLU A O 1
ATOM 1154 N N . ARG A 1 146 ? 2.637 -9.586 2.758 1 91 146 ARG A N 1
ATOM 1155 C CA . ARG A 1 146 ? 3.371 -8.422 3.246 1 91 146 ARG A CA 1
ATOM 1156 C C . ARG A 1 146 ? 2.562 -7.145 3.057 1 91 146 ARG A C 1
ATOM 1158 O O . ARG A 1 146 ? 2.455 -6.328 3.975 1 91 146 ARG A O 1
ATOM 1165 N N . THR A 1 147 ? 2.07 -6.988 1.901 1 90.94 147 THR A N 1
ATOM 1166 C CA . THR A 1 147 ? 1.294 -5.797 1.583 1 90.94 147 THR A CA 1
ATOM 1167 C C . THR A 1 147 ? 0.056 -5.703 2.469 1 90.94 147 THR A C 1
ATOM 1169 O O . THR A 1 147 ? -0.262 -4.633 2.992 1 90.94 147 THR A O 1
ATOM 1172 N N . GLU A 1 148 ? -0.585 -6.832 2.605 1 91.56 148 GLU A N 1
ATOM 1173 C CA . GLU A 1 148 ? -1.777 -6.852 3.447 1 91.56 148 GLU A CA 1
ATOM 1174 C C . GLU A 1 148 ? -1.442 -6.477 4.887 1 91.56 148 GLU A C 1
ATOM 1176 O O . GLU A 1 148 ? -2.229 -5.805 5.559 1 91.56 148 GLU A O 1
ATOM 1181 N N . SER A 1 149 ? -0.372 -6.941 5.359 1 91.75 149 SER A N 1
ATOM 1182 C CA . SER A 1 149 ? 0.07 -6.586 6.707 1 91.75 149 SER A CA 1
ATOM 1183 C C . SER A 1 149 ? 0.317 -5.086 6.832 1 91.75 149 SER A C 1
ATOM 1185 O O . SER A 1 149 ? -0.111 -4.461 7.801 1 91.75 149 SER A O 1
ATOM 1187 N N . GLU A 1 150 ? 0.983 -4.535 5.898 1 88.19 150 GLU A N 1
ATOM 1188 C CA . GLU A 1 150 ? 1.259 -3.102 5.883 1 88.19 150 GLU A CA 1
ATOM 1189 C C . GLU A 1 150 ? -0.033 -2.291 5.809 1 88.19 150 GLU A C 1
ATOM 1191 O O . GLU A 1 150 ? -0.175 -1.276 6.496 1 88.19 150 GLU A O 1
ATOM 1196 N N . LEU A 1 151 ? -0.901 -2.701 5 1 89.81 151 LEU A N 1
ATOM 1197 C CA . LEU A 1 151 ? -2.17 -2.002 4.836 1 89.81 151 LEU A CA 1
ATOM 1198 C C . LEU A 1 151 ? -3.012 -2.104 6.105 1 89.81 151 LEU A C 1
ATOM 1200 O O . LEU A 1 151 ? -3.721 -1.16 6.461 1 89.81 151 LEU A O 1
ATOM 1204 N N . SER A 1 152 ? -2.93 -3.268 6.695 1 90.5 152 SER A N 1
ATOM 1205 C CA . SER A 1 152 ? -3.645 -3.441 7.953 1 90.5 152 SER A CA 1
ATOM 1206 C C . SER A 1 152 ? -3.162 -2.445 9.008 1 90.5 152 SER A C 1
ATOM 1208 O O . SER A 1 152 ? -3.971 -1.857 9.727 1 90.5 152 SER A O 1
ATOM 1210 N N . LEU A 1 153 ? -1.873 -2.232 9.07 1 87.56 153 LEU A N 1
ATOM 1211 C CA . LEU A 1 153 ? -1.308 -1.234 9.977 1 87.56 153 LEU A CA 1
ATOM 1212 C C . LEU A 1 153 ? -1.782 0.166 9.602 1 87.56 153 LEU A C 1
ATOM 1214 O O . LEU A 1 153 ? -2.182 0.942 10.477 1 87.56 153 LEU A O 1
ATOM 1218 N N . ALA A 1 154 ? -1.756 0.438 8.391 1 89.94 154 ALA A N 1
ATOM 1219 C CA . ALA A 1 154 ? -2.193 1.744 7.906 1 89.94 154 ALA A CA 1
ATOM 1220 C C . ALA A 1 154 ? -3.664 1.987 8.234 1 89.94 154 ALA A C 1
ATOM 1222 O O . ALA A 1 154 ? -4.051 3.107 8.578 1 89.94 154 ALA A O 1
ATOM 1223 N N . ARG A 1 155 ? -4.426 0.965 8.117 1 90.31 155 ARG A N 1
ATOM 1224 C CA . ARG A 1 155 ? -5.844 1.078 8.438 1 90.31 155 ARG A CA 1
ATOM 1225 C C . ARG A 1 155 ? -6.043 1.395 9.922 1 90.31 155 ARG A C 1
ATOM 1227 O O . ARG A 1 155 ? -6.891 2.213 10.273 1 90.31 155 ARG A O 1
ATOM 1234 N N . LYS A 1 156 ? -5.301 0.822 10.703 1 89.56 156 LYS A N 1
ATOM 1235 C CA . LYS A 1 156 ? -5.359 1.107 12.141 1 89.56 156 LYS A CA 1
ATOM 1236 C C . LYS A 1 156 ? -4.969 2.553 12.43 1 89.56 156 LYS A C 1
ATOM 1238 O O . LYS A 1 156 ? -5.574 3.209 13.273 1 89.56 156 LYS A O 1
ATOM 1243 N N . MET A 1 157 ? -3.982 3.021 11.742 1 90.38 157 MET A N 1
ATOM 1244 C CA . MET A 1 157 ? -3.576 4.418 11.883 1 90.38 157 MET A CA 1
ATOM 1245 C C . MET A 1 157 ? -4.699 5.355 11.461 1 90.38 157 MET A C 1
ATOM 1247 O O . MET A 1 157 ? -4.922 6.391 12.094 1 90.38 157 MET A O 1
ATOM 1251 N N . GLN A 1 158 ? -5.328 4.965 10.422 1 90.5 158 GLN A N 1
ATOM 1252 C CA . GLN A 1 158 ? -6.438 5.77 9.922 1 90.5 158 GLN A CA 1
ATOM 1253 C C . GLN A 1 158 ? -7.574 5.832 10.938 1 90.5 158 GLN A C 1
ATOM 1255 O O . GLN A 1 158 ? -8.172 6.891 11.141 1 90.5 158 GLN A O 1
ATOM 1260 N N . GLU A 1 159 ? -7.895 4.734 11.516 1 89.81 159 GLU A N 1
ATOM 1261 C CA . GLU A 1 159 ? -8.938 4.68 12.531 1 89.81 159 GLU A CA 1
ATOM 1262 C C . GLU A 1 159 ? -8.633 5.617 13.695 1 89.81 159 GLU A C 1
ATOM 1264 O O . GLU A 1 159 ? -9.539 6.16 14.328 1 89.81 159 GLU A O 1
ATOM 1269 N N . ARG A 1 160 ? -7.406 5.859 13.875 1 89.62 160 ARG A N 1
ATOM 1270 C CA . ARG A 1 160 ? -6.965 6.66 15.016 1 89.62 160 ARG A CA 1
ATOM 1271 C C . ARG A 1 160 ? -7.039 8.148 14.695 1 89.62 160 ARG A C 1
ATOM 1273 O O . ARG A 1 160 ? -6.781 8.992 15.555 1 89.62 160 ARG A O 1
ATOM 1280 N N . LEU A 1 161 ? -7.344 8.453 13.5 1 92.31 161 LEU A N 1
ATOM 1281 C CA . LEU A 1 161 ? -7.566 9.852 13.148 1 92.31 161 LEU A CA 1
ATOM 1282 C C . LEU A 1 161 ? -8.867 10.359 13.758 1 92.31 161 LEU A C 1
ATOM 1284 O O . LEU A 1 161 ? -9.055 11.562 13.922 1 92.31 161 LEU A O 1
ATOM 1288 N N . MET A 1 162 ? -9.789 9.445 14.047 1 93.38 162 MET A N 1
ATOM 1289 C CA . MET A 1 162 ? -11.078 9.789 14.625 1 93.38 162 MET A CA 1
ATOM 1290 C C . MET A 1 162 ? -10.945 10.109 16.109 1 93.38 162 MET A C 1
ATOM 1292 O O . MET A 1 162 ? -10.008 9.656 16.766 1 93.38 162 MET A O 1
ATOM 1296 N N . PRO A 1 163 ? -11.852 10.938 16.609 1 94 163 PRO A N 1
ATOM 1297 C CA . PRO A 1 163 ? -11.797 11.203 18.047 1 94 163 PRO A CA 1
ATOM 1298 C C . PRO A 1 163 ? -11.891 9.93 18.891 1 94 163 PRO A C 1
ATOM 1300 O O . PRO A 1 163 ? -12.656 9.023 18.562 1 94 163 PRO A O 1
ATOM 1303 N N . SER A 1 164 ? -11.102 9.875 19.906 1 90.75 164 SER A N 1
ATOM 1304 C CA . SER A 1 164 ? -11.188 8.758 20.828 1 90.75 164 SER A CA 1
ATOM 1305 C C . SER A 1 164 ? -12.469 8.812 21.641 1 90.75 164 SER A C 1
ATOM 1307 O O . SER A 1 164 ? -13.07 9.883 21.797 1 90.75 164 SER A O 1
ATOM 1309 N N . PRO A 1 165 ? -12.852 7.684 22.188 1 91.38 165 PRO A N 1
ATOM 1310 C CA . PRO A 1 165 ? -14.031 7.676 23.062 1 91.38 165 PRO A CA 1
ATOM 1311 C C . PRO A 1 165 ? -13.898 8.625 24.25 1 91.38 165 PRO A C 1
ATOM 1313 O O . PRO A 1 165 ? -14.883 9.258 24.641 1 91.38 165 PRO A O 1
ATOM 1316 N N . GLU A 1 166 ? -12.734 8.727 24.781 1 92 166 GLU A N 1
ATOM 1317 C CA . GLU A 1 166 ? -12.492 9.633 25.906 1 92 166 GLU A CA 1
ATOM 1318 C C . GLU A 1 166 ? -12.703 11.086 25.5 1 92 166 GLU A C 1
ATOM 1320 O O . GLU A 1 166 ? -13.352 11.852 26.219 1 92 166 GLU A O 1
ATOM 1325 N N . ARG A 1 167 ? -12.18 11.367 24.391 1 90.19 167 ARG A N 1
ATOM 1326 C CA . ARG A 1 167 ? -12.336 12.727 23.891 1 90.19 167 ARG A CA 1
ATOM 1327 C C . ARG A 1 167 ? -13.797 13.039 23.578 1 90.19 167 ARG A C 1
ATOM 1329 O O . ARG A 1 167 ? -14.273 14.141 23.859 1 90.19 167 ARG A O 1
ATOM 1336 N N . LEU A 1 168 ? -14.477 12.117 23.047 1 92.94 168 LEU A N 1
ATOM 1337 C CA . LEU A 1 168 ? -15.898 12.297 22.75 1 92.94 168 LEU A CA 1
ATOM 1338 C C . LEU A 1 168 ? -16.688 12.539 24.031 1 92.94 168 LEU A C 1
ATOM 1340 O O . LEU A 1 168 ? -17.531 13.438 24.094 1 92.94 168 LEU A O 1
ATOM 1344 N N . ALA A 1 169 ? -16.359 11.789 25.016 1 92.75 169 ALA A N 1
ATOM 1345 C CA . ALA A 1 169 ? -17.047 11.93 26.297 1 92.75 169 ALA A CA 1
ATOM 1346 C C . ALA A 1 169 ? -16.797 13.312 26.906 1 92.75 169 ALA A C 1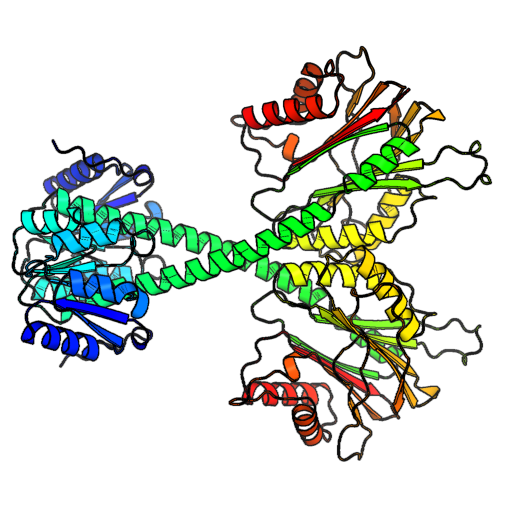
ATOM 1348 O O . ALA A 1 169 ? -17.703 13.922 27.469 1 92.75 169 ALA A O 1
ATOM 1349 N N . GLU A 1 170 ? -15.625 13.742 26.75 1 91 170 GLU A N 1
ATOM 1350 C CA . GLU A 1 170 ? -15.258 15.062 27.266 1 91 170 GLU A CA 1
ATOM 1351 C C . GLU A 1 170 ? -16.062 16.156 26.562 1 91 170 GLU A C 1
ATOM 1353 O O . GLU A 1 170 ? -16.594 17.062 27.219 1 91 170 GLU A O 1
ATOM 1358 N N . VAL A 1 171 ? -16.094 16.062 25.312 1 89.25 171 VAL A N 1
ATOM 1359 C CA . VAL A 1 171 ? -16.812 17.078 24.547 1 89.25 171 VAL A CA 1
ATOM 1360 C C . VAL A 1 171 ? -18.312 16.984 24.828 1 89.25 171 VAL A C 1
ATOM 1362 O O . VAL A 1 171 ? -18.969 18.016 24.969 1 89.25 171 VAL A O 1
ATOM 1365 N N . GLU A 1 172 ? -18.812 15.82 24.938 1 91.62 172 GLU A N 1
ATOM 1366 C CA . GLU A 1 172 ? -20.234 15.633 25.25 1 91.62 172 GLU A CA 1
ATOM 1367 C C . GLU A 1 172 ? -20.594 16.297 26.562 1 91.62 172 GLU A C 1
ATOM 1369 O O . GLU A 1 172 ? -21.625 16.984 26.656 1 91.62 172 GLU A O 1
ATOM 1374 N N . ALA A 1 173 ? -19.797 16.141 27.516 1 89.06 173 ALA A N 1
ATOM 1375 C CA . ALA A 1 173 ? -20.031 16.703 28.844 1 89.06 173 ALA A CA 1
ATOM 1376 C C . ALA A 1 173 ? -19.938 18.219 28.828 1 89.06 173 ALA A C 1
ATOM 1378 O O . ALA A 1 173 ? -20.75 18.906 29.438 1 89.06 173 ALA A O 1
ATOM 1379 N N . ALA A 1 174 ? -18.969 18.672 28.125 1 86.44 174 ALA A N 1
ATOM 1380 C CA . ALA A 1 174 ? -18.688 20.109 28.125 1 86.44 174 ALA A CA 1
ATOM 1381 C C . ALA A 1 174 ? -19.703 20.875 27.281 1 86.44 174 ALA A C 1
ATOM 1383 O O . ALA A 1 174 ? -20.078 22 27.625 1 86.44 174 ALA A O 1
ATOM 1384 N N . ALA A 1 175 ? -20.172 20.281 26.234 1 86.31 175 ALA A N 1
ATOM 1385 C CA . ALA A 1 175 ? -20.984 21 25.25 1 86.31 175 ALA A CA 1
ATOM 1386 C C . ALA A 1 175 ? -22.453 20.672 25.422 1 86.31 175 ALA A C 1
ATOM 1388 O O . ALA A 1 175 ? -23.312 21.312 24.828 1 86.31 175 ALA A O 1
ATOM 1389 N N . GLY A 1 176 ? -22.828 19.719 26.141 1 87.06 176 GLY A N 1
ATOM 1390 C CA . GLY A 1 176 ? -24.219 19.312 26.297 1 87.06 176 GLY A CA 1
ATOM 1391 C C . GLY A 1 176 ? -24.797 18.688 25.031 1 87.06 176 GLY A C 1
ATOM 1392 O O . GLY A 1 176 ? -25.906 19.031 24.625 1 87.06 176 GLY A O 1
ATOM 1393 N N . VAL A 1 177 ? -24.016 17.906 24.422 1 90.94 177 VAL A N 1
ATOM 1394 C CA . VAL A 1 177 ? -24.469 17.203 23.219 1 90.94 177 VAL A CA 1
ATOM 1395 C C . VAL A 1 177 ? -24.172 15.711 23.344 1 90.94 177 VAL A C 1
ATOM 1397 O O . VAL A 1 177 ? -23.359 15.297 24.172 1 90.94 177 VAL A O 1
ATOM 1400 N N . GLY A 1 178 ? -24.953 14.93 22.688 1 94.12 178 GLY A N 1
ATOM 1401 C CA . GLY A 1 178 ? -24.656 13.531 22.469 1 94.12 178 GLY A CA 1
ATOM 1402 C C . GLY A 1 178 ? -24.109 13.25 21.078 1 94.12 178 GLY A C 1
ATOM 1403 O O . GLY A 1 178 ? -24.594 13.812 20.094 1 94.12 178 GLY A O 1
ATOM 1404 N N . ILE A 1 179 ? -23.078 12.406 21.078 1 95.12 179 ILE A N 1
ATOM 1405 C CA . ILE A 1 179 ? -22.469 12.109 19.781 1 95.12 179 ILE A CA 1
ATOM 1406 C C . ILE A 1 179 ? -22.422 10.594 19.562 1 95.12 179 ILE A C 1
ATOM 1408 O O . ILE A 1 179 ? -21.891 9.859 20.391 1 95.12 179 ILE A O 1
ATOM 1412 N N . ALA A 1 180 ? -23.031 10.102 18.5 1 96.06 180 ALA A N 1
ATOM 1413 C CA . ALA A 1 180 ? -22.875 8.742 17.969 1 96.06 180 ALA A CA 1
ATOM 1414 C C . ALA A 1 180 ? -22.156 8.758 16.625 1 96.06 180 ALA A C 1
ATOM 1416 O O . ALA A 1 180 ? -22.5 9.539 15.742 1 96.06 180 ALA A O 1
ATOM 1417 N N . ALA A 1 181 ? -21.156 7.918 16.547 1 96.25 181 ALA A N 1
ATOM 1418 C CA . ALA A 1 181 ? -20.359 7.965 15.32 1 96.25 181 ALA A CA 1
ATOM 1419 C C . ALA A 1 181 ? -20.031 6.559 14.828 1 96.25 181 ALA A C 1
ATOM 1421 O O . ALA A 1 181 ? -19.984 5.609 15.617 1 96.25 181 ALA A O 1
ATOM 1422 N N . HIS A 1 182 ? -19.922 6.461 13.539 1 94.75 182 HIS A N 1
ATOM 1423 C CA . HIS A 1 182 ? -19.5 5.246 12.852 1 94.75 182 HIS A CA 1
ATOM 1424 C C . HIS A 1 182 ? -18.469 5.559 11.766 1 94.75 182 HIS A C 1
ATOM 1426 O O . HIS A 1 182 ? -18.625 6.527 11.016 1 94.75 182 HIS A O 1
ATOM 1432 N N . PHE A 1 183 ? -17.453 4.754 11.766 1 92.62 183 PHE A N 1
ATOM 1433 C CA . PHE A 1 183 ? -16.469 4.812 10.703 1 92.62 183 PHE A CA 1
ATOM 1434 C C . PHE A 1 183 ? -16.078 3.41 10.242 1 92.62 183 PHE A C 1
ATOM 1436 O O . PHE A 1 183 ? -15.664 2.578 11.047 1 92.62 183 PHE A O 1
ATOM 1443 N N . ALA A 1 184 ? -16.266 3.199 8.922 1 88.75 184 ALA A N 1
ATOM 1444 C CA . ALA A 1 184 ? -15.867 1.938 8.305 1 88.75 184 ALA A CA 1
ATOM 1445 C C . ALA A 1 184 ? -15.172 2.18 6.969 1 88.75 184 ALA A C 1
ATOM 1447 O O . ALA A 1 184 ? -15.82 2.527 5.977 1 88.75 184 ALA A O 1
ATOM 1448 N N . PRO A 1 185 ? -13.836 1.912 7 1 83.31 185 PRO A N 1
ATOM 1449 C CA . PRO A 1 185 ? -13.141 2.053 5.719 1 83.31 185 PRO A CA 1
ATOM 1450 C C . PRO A 1 185 ? -13.469 0.922 4.746 1 83.31 185 PRO A C 1
ATOM 1452 O O . PRO A 1 185 ? -13.875 -0.163 5.168 1 83.31 185 PRO A O 1
ATOM 1455 N N . SER A 1 186 ? -13.344 1.235 3.469 1 78.12 186 SER A N 1
ATOM 1456 C CA . SER A 1 186 ? -13.484 0.206 2.445 1 78.12 186 SER A CA 1
ATOM 1457 C C . SER A 1 186 ? -12.336 -0.794 2.512 1 78.12 186 SER A C 1
ATOM 1459 O O . SER A 1 186 ? -11.5 -0.735 3.422 1 78.12 186 SER A O 1
ATOM 1461 N N . SER A 1 187 ? -12.297 -1.765 1.664 1 69.94 187 SER A N 1
ATOM 1462 C CA . SER A 1 187 ? -11.266 -2.795 1.626 1 69.94 187 SER A CA 1
ATOM 1463 C C . SER A 1 187 ? -9.891 -2.191 1.365 1 69.94 187 SER A C 1
ATOM 1465 O O . SER A 1 187 ? -8.867 -2.834 1.612 1 69.94 187 SER A O 1
ATOM 1467 N N . GLU A 1 188 ? -9.891 -1.026 1.065 1 80.19 188 GLU A N 1
ATOM 1468 C CA . GLU A 1 188 ? -8.641 -0.305 0.852 1 80.19 188 GLU A CA 1
ATOM 1469 C C . GLU A 1 188 ? -8.453 0.793 1.896 1 80.19 188 GLU A C 1
ATOM 1471 O O . GLU A 1 188 ? -9.188 0.849 2.885 1 80.19 188 GLU A O 1
ATOM 1476 N N . LEU A 1 189 ? -7.418 1.562 1.828 1 87.31 189 LEU A N 1
ATOM 1477 C CA . LEU A 1 189 ? -7.25 2.746 2.664 1 87.31 189 LEU A CA 1
ATOM 1478 C C . LEU A 1 189 ? -8.219 3.848 2.244 1 87.31 189 LEU A C 1
ATOM 1480 O O . LEU A 1 189 ? -8.43 4.07 1.051 1 87.31 189 LEU A O 1
ATOM 1484 N N . GLY A 1 190 ? -8.906 4.387 3.168 1 83 190 GLY A N 1
ATOM 1485 C CA . GLY A 1 190 ? -9.977 5.336 2.893 1 83 190 GLY A CA 1
ATOM 1486 C C . GLY A 1 190 ? -9.5 6.777 2.865 1 83 190 GLY A C 1
ATOM 1487 O O . GLY A 1 190 ? -8.336 7.059 3.15 1 83 190 GLY A O 1
ATOM 1488 N N . GLY A 1 191 ? -10.453 7.594 2.48 1 89.44 191 GLY A N 1
ATOM 1489 C CA . GLY A 1 191 ? -10.227 9.031 2.416 1 89.44 191 GLY A CA 1
ATOM 1490 C C . GLY A 1 191 ? -11.016 9.805 3.449 1 89.44 191 GLY A C 1
ATOM 1491 O O . GLY A 1 191 ? -10.859 11.023 3.576 1 89.44 191 GLY A O 1
ATOM 1492 N N . ASP A 1 192 ? -11.742 9.086 4.273 1 93.19 192 ASP A N 1
ATOM 1493 C CA . ASP A 1 192 ? -12.664 9.742 5.195 1 93.19 192 ASP A CA 1
ATOM 1494 C C . ASP A 1 192 ? -12 9.992 6.551 1 93.19 192 ASP A C 1
ATOM 1496 O O . ASP A 1 192 ? -11.219 9.164 7.02 1 93.19 192 ASP A O 1
ATOM 1500 N N . PHE A 1 193 ? -12.289 11.102 7.121 1 95.19 193 PHE A N 1
ATOM 1501 C CA . PHE A 1 193 ? -12.102 11.273 8.555 1 95.19 193 PHE A CA 1
ATOM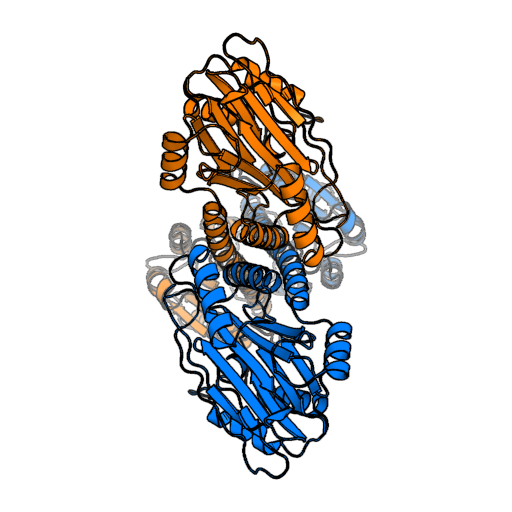 1502 C C . PHE A 1 193 ? -12.977 12.398 9.086 1 95.19 193 PHE A C 1
ATOM 1504 O O . PHE A 1 193 ? -13.555 13.164 8.312 1 95.19 193 PHE A O 1
ATOM 1511 N N . TRP A 1 194 ? -13.203 12.469 10.359 1 96.81 194 TRP A N 1
ATOM 1512 C CA . TRP A 1 194 ? -13.953 13.523 11.023 1 96.81 194 TRP A CA 1
ATOM 1513 C C . TRP A 1 194 ? -13.344 13.852 12.391 1 96.81 194 TRP A C 1
ATOM 1515 O O . TRP A 1 194 ? -12.578 13.055 12.938 1 96.81 194 TRP A O 1
ATOM 1525 N N . ASP A 1 195 ? -13.586 15.047 12.828 1 95.88 195 ASP A N 1
ATOM 1526 C CA . ASP A 1 195 ? -13.086 15.469 14.133 1 95.88 195 ASP A CA 1
ATOM 1527 C C . ASP A 1 195 ? -13.984 16.547 14.742 1 95.88 195 ASP A C 1
ATOM 1529 O O . ASP A 1 195 ? -14.891 17.047 14.078 1 95.88 195 ASP A O 1
ATOM 1533 N N . LEU A 1 196 ? -13.844 16.719 16.016 1 93.44 196 LEU A N 1
ATOM 1534 C CA . LEU A 1 196 ? -14.57 17.781 16.703 1 93.44 196 LEU A CA 1
ATOM 1535 C C . LEU A 1 196 ? -13.695 18.406 17.797 1 93.44 196 LEU A C 1
ATOM 1537 O O . LEU A 1 196 ? -12.844 17.734 18.375 1 93.44 196 LEU A O 1
ATOM 1541 N N . ARG A 1 197 ? -13.93 19.641 18.047 1 89.12 197 ARG A N 1
ATOM 1542 C CA . ARG A 1 197 ? -13.203 20.391 19.062 1 89.12 197 ARG A CA 1
ATOM 1543 C C . ARG A 1 197 ? -14.133 21.312 19.844 1 89.12 197 ARG A C 1
ATOM 1545 O O . ARG A 1 197 ? -15.039 21.922 19.266 1 89.12 197 ARG A O 1
ATOM 1552 N N . HIS A 1 198 ? -13.852 21.297 21.141 1 87.75 198 HIS A N 1
ATOM 1553 C CA . HIS A 1 198 ? -14.578 22.203 22.016 1 87.75 198 HIS A CA 1
ATOM 1554 C C . HIS A 1 198 ? -13.641 23.234 22.625 1 87.75 198 HIS A C 1
ATOM 1556 O O . HIS A 1 198 ? -12.688 22.875 23.328 1 87.75 198 HIS A O 1
ATOM 1562 N N . ASP A 1 199 ? -13.758 24.484 22.219 1 79.38 199 ASP A N 1
ATOM 1563 C CA . ASP A 1 199 ? -12.906 25.547 22.75 1 79.38 199 ASP A CA 1
ATOM 1564 C C . ASP A 1 199 ? -13.672 26.422 23.75 1 79.38 199 ASP A C 1
ATOM 1566 O O . ASP A 1 199 ? -14.82 26.797 23.484 1 79.38 199 ASP A O 1
ATOM 1570 N N . ALA A 1 200 ? -13.062 26.641 24.969 1 65.88 200 ALA A N 1
ATOM 1571 C CA . ALA A 1 200 ? -13.625 27.547 25.953 1 65.88 200 ALA A CA 1
ATOM 1572 C C . ALA A 1 200 ? -13.453 29 25.531 1 65.88 200 ALA A C 1
ATOM 1574 O O . ALA A 1 200 ? -12.406 29.375 25 1 65.88 200 ALA A O 1
ATOM 1575 N N . VAL A 1 201 ? -14.422 29.672 25 1 56.06 201 VAL A N 1
ATOM 1576 C CA . VAL A 1 201 ? -14.312 31.078 24.625 1 56.06 201 VAL A CA 1
ATOM 1577 C C . VAL A 1 201 ? -13.906 31.906 25.844 1 56.06 201 VAL A C 1
ATOM 1579 O O . VAL A 1 201 ? -14.406 31.688 26.938 1 56.06 201 VAL A O 1
ATOM 1582 N N . ALA A 1 202 ? -12.742 32.594 25.719 1 50.59 202 ALA A N 1
ATOM 1583 C CA . ALA A 1 202 ? -12.328 33.531 26.766 1 50.59 202 ALA A CA 1
ATOM 1584 C C . ALA A 1 202 ? -13.438 34.5 27.078 1 50.59 202 ALA A C 1
ATOM 1586 O O . ALA A 1 202 ? -14.211 34.906 26.203 1 50.59 202 ALA A O 1
ATOM 1587 N N . PRO A 1 203 ? -13.773 34.844 28.312 1 46.28 203 PRO A N 1
ATOM 1588 C CA . PRO A 1 203 ? -14.844 35.75 28.75 1 46.28 203 PRO A CA 1
ATOM 1589 C C . PRO A 1 203 ? -14.898 37.031 27.938 1 46.28 203 PRO A C 1
ATOM 1591 O O . PRO A 1 203 ? -15.914 37.719 27.938 1 46.28 203 PRO A O 1
ATOM 1594 N N . GLY A 1 204 ? -13.852 37.5 27.328 1 42.16 204 GLY A N 1
ATOM 1595 C CA . GLY A 1 204 ? -13.828 38.906 26.969 1 42.16 204 GLY A CA 1
ATOM 1596 C C . GLY A 1 204 ? -14.664 39.219 25.734 1 42.16 204 GLY A C 1
ATOM 1597 O O . GLY A 1 204 ? -14.852 40.375 25.391 1 42.16 204 GLY A O 1
ATOM 1598 N N . GLN A 1 205 ? -14.539 38.562 24.641 1 39.72 205 GLN A N 1
ATOM 1599 C CA . GLN A 1 205 ? -15.078 39.094 23.391 1 39.72 205 GLN A CA 1
ATOM 1600 C C . GLN A 1 205 ? -16.578 38.844 23.312 1 39.72 205 GLN A C 1
ATOM 1602 O O . GLN A 1 205 ? -17.031 37.906 22.641 1 39.72 205 GLN A O 1
ATOM 1607 N N . GLY A 1 206 ? -17.359 39.594 24.016 1 41.91 206 GLY A N 1
ATOM 1608 C CA . GLY A 1 206 ? -18.781 39.844 24.016 1 41.91 206 GLY A CA 1
ATOM 1609 C C . GLY A 1 206 ? -19.625 38.625 24.219 1 41.91 206 GLY A C 1
ATOM 1610 O O . GLY A 1 206 ? -20.859 38.656 24.109 1 41.91 206 GLY A O 1
ATOM 1611 N N . GLN A 1 207 ? -19.203 37.531 23.531 1 44.47 207 GLN A N 1
ATOM 1612 C CA . GLN A 1 207 ? -20.141 36.438 23.75 1 44.47 207 GLN A CA 1
ATOM 1613 C C . GLN A 1 207 ? -20.297 36.125 25.234 1 44.47 207 GLN A C 1
ATOM 1615 O O . GLN A 1 207 ? -19.391 36.375 26.031 1 44.47 207 GLN A O 1
ATOM 1620 N N . VAL A 1 208 ? -21.562 35.875 25.688 1 40.16 208 VAL A N 1
ATOM 1621 C CA . VAL A 1 208 ? -21.953 35.562 27.062 1 40.16 208 VAL A CA 1
ATOM 1622 C C . VAL A 1 208 ? -20.906 34.656 27.703 1 40.16 208 VAL A C 1
ATOM 1624 O O . VAL A 1 208 ? -20.281 33.844 27.016 1 40.16 208 VAL A O 1
ATOM 1627 N N . GLN A 1 209 ? -20.453 34.75 28.875 1 40.47 209 GLN A N 1
ATOM 1628 C CA . GLN A 1 209 ? -19.672 34.156 29.969 1 40.47 209 GLN A CA 1
ATOM 1629 C C . GLN A 1 209 ? -19.906 32.656 30.062 1 40.47 209 GLN A C 1
ATOM 1631 O O . GLN A 1 209 ? -21.031 32.188 30.266 1 40.47 209 GLN A O 1
ATOM 1636 N N . GLY A 1 210 ? -19.094 31.688 29.453 1 50.75 210 GLY A N 1
ATOM 1637 C CA . GLY A 1 210 ? -18.875 30.312 29.906 1 50.75 210 GLY A CA 1
ATOM 1638 C C . GLY A 1 210 ? -19.062 29.281 28.812 1 50.75 210 GLY A C 1
ATOM 1639 O O . GLY A 1 210 ? -18.781 28.109 29.016 1 50.75 210 GLY A O 1
ATOM 1640 N N . GLN A 1 211 ? -20.047 29.531 27.812 1 59.34 211 GLN A N 1
ATOM 1641 C CA . GLN A 1 211 ? -20.359 28.281 27.109 1 59.34 211 GLN A CA 1
ATOM 1642 C C . GLN A 1 211 ? -19.406 28.047 25.938 1 59.34 211 GLN A C 1
ATOM 1644 O O . GLN A 1 211 ? -19.172 28.953 25.141 1 59.34 211 GLN A O 1
ATOM 1649 N N . GLY A 1 212 ? -18.406 27.281 25.844 1 75.38 212 GLY A N 1
ATOM 1650 C CA . GLY A 1 212 ? -17.453 26.828 24.844 1 75.38 212 GLY A CA 1
ATOM 1651 C C . GLY A 1 212 ? -18.094 26.594 23.484 1 75.38 212 GLY A C 1
ATOM 1652 O O . GLY A 1 212 ? -19.312 26.703 23.328 1 75.38 212 GLY A O 1
ATOM 1653 N N . ARG A 1 213 ? -17.359 26.766 22.484 1 83.94 213 ARG A N 1
ATOM 1654 C CA . ARG A 1 213 ? -17.766 26.547 21.109 1 83.94 213 ARG A CA 1
ATOM 1655 C C . ARG A 1 213 ? -17.312 25.172 20.625 1 83.94 213 ARG A C 1
ATOM 1657 O O . ARG A 1 213 ? -16.141 24.797 20.781 1 83.94 213 ARG A O 1
ATOM 1664 N N . THR A 1 214 ? -18.406 24.438 20.109 1 89.25 214 THR A N 1
ATOM 1665 C CA . THR A 1 214 ? -18.078 23.125 19.578 1 89.25 214 THR A CA 1
ATOM 1666 C C . THR A 1 214 ? -18.062 23.141 18.062 1 89.25 214 THR A C 1
ATOM 1668 O O . THR A 1 214 ? -19.094 23.406 17.422 1 89.25 214 THR A O 1
ATOM 1671 N N . MET A 1 215 ? -16.922 22.906 17.547 1 92.62 215 MET A N 1
ATOM 1672 C CA . MET A 1 215 ? -16.766 22.797 16.094 1 92.62 215 MET A CA 1
ATOM 1673 C C . MET A 1 215 ? -16.594 21.344 15.664 1 92.62 215 MET A C 1
ATOM 1675 O O . MET A 1 215 ? -15.883 20.578 16.312 1 92.62 215 MET A O 1
ATOM 1679 N N . LEU A 1 216 ? -17.312 20.938 14.648 1 95.12 216 LEU A N 1
ATOM 1680 C CA . LEU A 1 216 ? -17.141 19.609 14.07 1 95.12 216 LEU A CA 1
ATOM 1681 C C . LEU A 1 216 ? -16.938 19.703 12.562 1 95.12 216 LEU A C 1
ATOM 1683 O O . LEU A 1 216 ? -17.406 20.641 11.922 1 95.12 216 LEU A O 1
ATOM 1687 N N . TYR A 1 217 ? -16.203 18.797 12 1 97.19 217 TYR A N 1
ATOM 1688 C CA . TYR A 1 217 ? -16.016 18.75 10.555 1 97.19 217 TYR A CA 1
ATOM 1689 C C . TYR A 1 217 ? -15.867 17.312 10.07 1 97.19 217 TYR A C 1
ATOM 1691 O O . TYR A 1 217 ? -15.484 16.422 10.844 1 97.19 217 TYR A O 1
ATOM 1699 N N . MET A 1 218 ? -16.219 17.062 8.875 1 97.5 218 MET A N 1
ATOM 1700 C CA . MET A 1 218 ? -16.094 15.781 8.18 1 97.5 218 MET A CA 1
ATOM 1701 C C . MET A 1 218 ? -15.438 15.969 6.816 1 97.5 218 MET A C 1
ATOM 1703 O O . MET A 1 218 ? -15.75 16.922 6.098 1 97.5 218 MET A O 1
ATOM 1707 N N . VAL A 1 219 ? -14.547 15.047 6.547 1 97 219 VAL A N 1
ATOM 1708 C CA . VAL A 1 219 ? -13.742 15.164 5.336 1 97 219 VAL A CA 1
ATOM 1709 C C . VAL A 1 219 ? -13.844 13.875 4.52 1 97 219 VAL A C 1
ATOM 1711 O O . VAL A 1 219 ? -13.961 12.789 5.082 1 97 219 VAL A O 1
ATOM 1714 N N . ASP A 1 220 ? -13.836 14.039 3.162 1 94.5 220 ASP A N 1
ATOM 1715 C CA . ASP A 1 220 ? -13.719 12.938 2.213 1 94.5 220 ASP A CA 1
ATOM 1716 C C . ASP A 1 220 ? -12.766 13.289 1.072 1 94.5 220 ASP A C 1
ATOM 1718 O O . ASP A 1 220 ? -13.07 14.148 0.246 1 94.5 220 ASP A O 1
ATOM 1722 N N . PHE A 1 221 ? -11.695 12.586 1.001 1 93 221 PHE A N 1
ATOM 1723 C CA . PHE A 1 221 ? -10.742 12.82 -0.081 1 93 221 PHE A CA 1
ATOM 1724 C C . PHE A 1 221 ? -11.117 12 -1.313 1 93 221 PHE A C 1
ATOM 1726 O O . PHE A 1 221 ? -11.547 10.852 -1.197 1 93 221 PHE A O 1
ATOM 1733 N N . SER A 1 222 ? -10.844 12.586 -2.467 1 86.69 222 SER A N 1
ATOM 1734 C CA . SER A 1 222 ? -11.117 11.914 -3.732 1 86.69 222 SER A CA 1
ATOM 1735 C C . SER A 1 222 ? -10.211 10.703 -3.92 1 86.69 222 SER A C 1
ATOM 1737 O O . SER A 1 222 ? -9.039 10.734 -3.555 1 86.69 222 SER A O 1
ATOM 1739 N N . GLY A 1 223 ? -10.812 9.742 -4.43 1 79.38 223 GLY A N 1
ATOM 1740 C CA . GLY A 1 223 ? -10.039 8.547 -4.734 1 79.38 223 GLY A CA 1
ATOM 1741 C C . GLY A 1 223 ? -9.93 7.598 -3.557 1 79.38 223 GLY A C 1
ATOM 1742 O O . GLY A 1 223 ? -10.516 7.832 -2.5 1 79.38 223 GLY A O 1
ATOM 1743 N N . HIS A 1 224 ? -9.297 6.52 -3.758 1 81.12 224 HIS A N 1
ATOM 1744 C CA . HIS A 1 224 ? -9.07 5.531 -2.707 1 81.12 224 HIS A CA 1
ATOM 1745 C C . HIS A 1 224 ? -7.664 4.953 -2.787 1 81.12 224 HIS A C 1
ATOM 1747 O O . HIS A 1 224 ? -6.914 5.262 -3.715 1 81.12 224 HIS A O 1
ATOM 1753 N N . GLY A 1 225 ? -7.332 4.25 -1.774 1 87.88 225 GLY A N 1
ATOM 1754 C CA . GLY A 1 225 ? -6.031 3.604 -1.748 1 87.88 225 GLY A CA 1
ATOM 1755 C C . GLY A 1 225 ? -4.969 4.426 -1.04 1 87.88 225 GLY A C 1
ATOM 1756 O O . GLY A 1 225 ? -5.293 5.324 -0.261 1 87.88 225 GLY A O 1
ATOM 1757 N N . VAL A 1 226 ? -3.762 4.152 -1.349 1 89.88 226 VAL A N 1
ATOM 1758 C CA . VAL A 1 226 ? -2.625 4.703 -0.617 1 89.88 226 VAL A CA 1
ATOM 1759 C C . VAL A 1 226 ? -2.523 6.207 -0.872 1 89.88 226 VAL A C 1
ATOM 1761 O O . VAL A 1 226 ? -2.32 6.988 0.06 1 89.88 226 VAL A O 1
ATOM 1764 N N . GLY A 1 227 ? -2.732 6.582 -2.105 1 89 227 GLY A N 1
ATOM 1765 C CA . GLY A 1 227 ? -2.656 7.992 -2.451 1 89 227 GLY A CA 1
ATOM 1766 C C . GLY A 1 227 ? -3.648 8.852 -1.688 1 89 227 GLY A C 1
ATOM 1767 O O . GLY A 1 227 ? -3.289 9.906 -1.16 1 89 227 GLY A O 1
ATOM 1768 N N . ALA A 1 228 ? -4.824 8.422 -1.644 1 89.81 228 ALA A N 1
ATOM 1769 C CA . ALA A 1 228 ? -5.859 9.133 -0.899 1 89.81 228 ALA A CA 1
ATOM 1770 C C . ALA A 1 228 ? -5.523 9.188 0.588 1 89.81 228 ALA A C 1
ATOM 1772 O O . ALA A 1 228 ? -5.719 10.219 1.234 1 89.81 228 ALA A O 1
ATOM 1773 N N . ALA A 1 229 ? -5.035 8.117 1.059 1 92 229 ALA A N 1
ATOM 1774 C CA . ALA A 1 229 ? -4.688 8.047 2.475 1 92 229 ALA A CA 1
ATOM 1775 C C . ALA A 1 229 ? -3.578 9.039 2.818 1 92 229 ALA A C 1
ATOM 1777 O O . ALA A 1 229 ? -3.641 9.719 3.844 1 92 229 ALA A O 1
ATOM 1778 N N . LEU A 1 230 ? -2.564 9.133 2.012 1 93.31 230 LEU A N 1
ATOM 1779 C CA . LEU A 1 230 ? -1.477 10.078 2.229 1 93.31 230 LEU A CA 1
ATOM 1780 C C . LEU A 1 230 ? -2.016 11.5 2.377 1 93.31 230 LEU A C 1
ATOM 1782 O O . LEU A 1 230 ? -1.629 12.227 3.299 1 93.31 230 LEU A O 1
ATOM 1786 N N . ASN A 1 231 ? -2.914 11.844 1.548 1 94.38 231 ASN A N 1
ATOM 1787 C CA . ASN A 1 231 ? -3.482 13.188 1.564 1 94.38 231 ASN A CA 1
ATOM 1788 C C . ASN A 1 231 ? -4.41 13.391 2.758 1 94.38 231 ASN A C 1
ATOM 1790 O O . ASN A 1 231 ? -4.492 14.492 3.309 1 94.38 231 ASN A O 1
ATOM 1794 N N . THR A 1 232 ? -5.094 12.359 3.084 1 94.38 232 THR A N 1
ATOM 1795 C CA . THR A 1 232 ? -5.957 12.406 4.258 1 94.38 232 THR A CA 1
ATOM 1796 C C . THR A 1 232 ? -5.141 12.695 5.516 1 94.38 232 THR A C 1
ATOM 1798 O O . THR A 1 232 ? -5.512 13.555 6.32 1 94.38 232 THR A O 1
ATOM 1801 N N . PHE A 1 233 ? -4.062 12.031 5.641 1 94.31 233 PHE A N 1
ATOM 1802 C CA . PHE A 1 233 ? -3.201 12.227 6.805 1 94.31 233 PHE A CA 1
ATOM 1803 C C . PHE A 1 233 ? -2.594 13.625 6.801 1 94.31 233 PHE A C 1
ATOM 1805 O O . PHE A 1 233 ? -2.447 14.242 7.855 1 94.31 233 PHE A O 1
ATOM 1812 N N . ARG A 1 234 ? -2.27 14.133 5.664 1 94.38 234 ARG A N 1
ATOM 1813 C CA . ARG A 1 234 ? -1.774 15.5 5.543 1 94.38 234 ARG A CA 1
ATOM 1814 C C . ARG A 1 234 ? -2.826 16.5 6 1 94.38 234 ARG A C 1
ATOM 1816 O O . ARG A 1 234 ? -2.529 17.406 6.785 1 94.38 234 ARG A O 1
ATOM 1823 N N . LEU A 1 235 ? -3.961 16.328 5.48 1 95.5 235 LEU A N 1
ATOM 1824 C CA . LEU A 1 235 ? -5.051 17.234 5.824 1 95.5 235 LEU A CA 1
ATOM 1825 C C . LEU A 1 235 ? -5.352 17.172 7.32 1 95.5 235 LEU A C 1
ATOM 1827 O O . LEU A 1 235 ? -5.574 18.203 7.949 1 95.5 235 LEU A O 1
ATOM 1831 N N . HIS A 1 236 ? -5.344 16.016 7.84 1 95.81 236 HIS A N 1
ATOM 1832 C CA . HIS A 1 236 ? -5.543 15.859 9.273 1 95.81 236 HIS A CA 1
ATOM 1833 C C . HIS A 1 236 ? -4.484 16.609 10.062 1 95.81 236 HIS A C 1
ATOM 1835 O O . HIS A 1 236 ? -4.805 17.312 11.039 1 95.81 236 HIS A O 1
ATOM 1841 N N . ALA A 1 237 ? -3.262 16.516 9.672 1 94 237 ALA A N 1
ATOM 1842 C CA . ALA A 1 237 ? -2.162 17.219 10.336 1 94 237 ALA A CA 1
ATOM 1843 C C . ALA A 1 237 ? -2.348 18.734 10.25 1 94 237 ALA A C 1
ATOM 1845 O O . ALA A 1 237 ? -2.096 19.438 11.227 1 94 237 ALA A O 1
ATOM 1846 N N . ILE A 1 238 ? -2.771 19.172 9.156 1 93.94 238 ILE A N 1
ATOM 1847 C CA . ILE A 1 238 ? -3.039 20.594 8.961 1 93.94 238 ILE A CA 1
ATOM 1848 C C . ILE A 1 238 ? -4.113 21.062 9.945 1 93.94 238 ILE A C 1
ATOM 1850 O O . ILE A 1 238 ? -3.924 22.031 10.664 1 93.94 238 ILE A O 1
ATOM 1854 N N . CYS A 1 239 ? -5.172 20.328 10.023 1 94.44 239 CYS A N 1
ATOM 1855 C CA . CYS A 1 239 ? -6.289 20.703 10.891 1 94.44 239 CYS A CA 1
ATOM 1856 C C . CYS A 1 239 ? -5.871 20.672 12.352 1 94.44 239 CYS A C 1
ATOM 1858 O O . CYS A 1 239 ? -6.266 21.562 13.125 1 94.44 239 CYS A O 1
ATOM 1860 N N . GLN A 1 240 ? -5.055 19.766 12.672 1 90.88 240 GLN A N 1
ATOM 1861 C CA . GLN A 1 240 ? -4.637 19.609 14.062 1 90.88 240 GLN A CA 1
ATOM 1862 C C . GLN A 1 240 ? -3.754 20.781 14.5 1 90.88 240 GLN A C 1
ATOM 1864 O O . GLN A 1 240 ? -3.713 21.109 15.688 1 90.88 240 GLN A O 1
ATOM 1869 N N . GLN A 1 241 ? -3.152 21.422 13.578 1 87.31 241 GLN A N 1
ATOM 1870 C CA . GLN A 1 241 ? -2.223 22.5 13.914 1 87.31 241 GLN A CA 1
ATOM 1871 C C . GLN A 1 241 ? -2.928 23.844 13.938 1 87.31 241 GLN A C 1
ATOM 1873 O O . GLN A 1 241 ? -2.34 24.859 14.336 1 87.31 241 GLN A O 1
ATOM 1878 N N . MET A 1 242 ? -4.133 23.891 13.609 1 87.69 242 MET A N 1
ATOM 1879 C CA . MET A 1 242 ? -4.84 25.156 13.484 1 87.69 242 MET A CA 1
ATOM 1880 C C . MET A 1 242 ? -5.527 25.531 14.789 1 87.69 242 MET A C 1
ATOM 1882 O O . MET A 1 242 ? -6.078 24.672 15.477 1 87.69 242 MET A O 1
ATOM 1886 N N . ASP A 1 243 ? -5.363 26.812 15.125 1 81.31 243 ASP A N 1
ATOM 1887 C CA . ASP A 1 243 ? -6.207 27.406 16.156 1 81.31 243 ASP A CA 1
ATOM 1888 C C . ASP A 1 243 ? -7.57 27.797 15.602 1 81.31 243 ASP A C 1
ATOM 1890 O O . ASP A 1 243 ? -7.672 28.766 14.828 1 81.31 243 ASP A O 1
ATOM 1894 N N . MET A 1 244 ? -8.602 27.141 16.047 1 79.69 244 MET A N 1
ATOM 1895 C CA . MET A 1 244 ? -9.922 27.312 15.461 1 79.69 244 MET A CA 1
ATOM 1896 C C . MET A 1 244 ? -10.766 28.266 16.297 1 79.69 244 MET A C 1
ATOM 1898 O O . MET A 1 244 ? -11.891 28.609 15.914 1 79.69 244 MET A O 1
ATOM 1902 N N . SER A 1 245 ? -10.445 28.656 17.469 1 78.12 245 SER A N 1
ATOM 1903 C CA . SER A 1 245 ? -11.242 29.391 18.453 1 78.12 245 SER A CA 1
ATOM 1904 C C . SER A 1 245 ? -11.789 30.688 17.844 1 78.12 245 SER A C 1
ATOM 1906 O O . SER A 1 245 ? -12.922 31.078 18.141 1 78.12 245 SER A O 1
ATOM 1908 N N . GLY A 1 246 ? -11.172 31.156 16.906 1 81 246 GLY A N 1
ATOM 1909 C CA . GLY A 1 246 ? -11.648 32.438 16.375 1 81 246 GLY A CA 1
ATOM 1910 C C . GLY A 1 246 ? -12.07 32.344 14.922 1 81 246 GLY A C 1
ATOM 1911 O O . GLY A 1 246 ? -12.445 33.375 14.328 1 81 246 GLY A O 1
ATOM 1912 N N . LEU A 1 247 ? -12.328 31.203 14.508 1 90.56 247 LEU A N 1
ATOM 1913 C CA . LEU A 1 247 ? -12.625 31.078 13.086 1 90.56 247 LEU A CA 1
ATOM 1914 C C . LEU A 1 247 ? -14.078 30.656 12.875 1 90.56 247 LEU A C 1
ATOM 1916 O O . LEU A 1 247 ? -14.586 29.797 13.586 1 90.56 247 LEU A O 1
ATOM 1920 N N . THR A 1 248 ? -14.742 31.391 11.953 1 94.75 248 THR A N 1
ATOM 1921 C CA . THR A 1 248 ? -16.016 30.875 11.469 1 94.75 248 THR A CA 1
ATOM 1922 C C . THR A 1 248 ? -15.805 29.625 10.617 1 94.75 248 THR A C 1
ATOM 1924 O O . THR A 1 248 ? -14.695 29.359 10.148 1 94.75 248 THR A O 1
ATOM 1927 N N . PRO A 1 249 ? -16.906 28.844 10.422 1 96.75 249 PRO A N 1
ATOM 1928 C CA . PRO A 1 249 ? -16.766 27.672 9.555 1 96.75 249 PRO A CA 1
ATOM 1929 C C . PRO A 1 249 ? -16.25 28.031 8.156 1 96.75 249 PRO A C 1
ATOM 1931 O O . PRO A 1 249 ? -15.398 27.328 7.609 1 96.75 249 PRO A O 1
ATOM 1934 N N . GLY A 1 250 ? -16.75 29.078 7.617 1 97.44 250 GLY A N 1
ATOM 1935 C CA . GLY A 1 250 ? -16.281 29.531 6.316 1 97.44 250 GLY A CA 1
ATOM 1936 C C . GLY A 1 250 ? -14.812 29.906 6.309 1 97.44 250 GLY A C 1
ATOM 1937 O O . GLY A 1 250 ? -14.078 29.531 5.391 1 97.44 250 GLY A O 1
ATOM 1938 N N . GLU A 1 251 ? -14.422 30.641 7.34 1 96.56 251 GLU A N 1
ATOM 1939 C CA . GLU A 1 251 ? -13.023 31.031 7.473 1 96.56 251 GLU A CA 1
ATOM 1940 C C . GLU A 1 251 ? -12.125 29.812 7.668 1 96.56 251 GLU A C 1
ATOM 1942 O O . GLU A 1 251 ? -11.023 29.75 7.121 1 96.56 251 GLU A O 1
ATOM 1947 N N . PHE A 1 252 ? -12.641 28.938 8.422 1 96.31 252 PHE A N 1
ATOM 1948 C CA . PHE A 1 252 ? -11.898 27.703 8.664 1 96.31 252 PHE A CA 1
ATOM 1949 C C . PHE A 1 252 ? -11.656 26.969 7.355 1 96.31 252 PHE A C 1
ATOM 1951 O O . PHE A 1 252 ? -10.516 26.609 7.043 1 96.31 252 PHE A O 1
ATOM 1958 N N . LEU A 1 253 ? -12.68 26.781 6.559 1 97.81 253 LEU A N 1
ATOM 1959 C CA . LEU A 1 253 ? -12.555 26.078 5.289 1 97.81 253 LEU A CA 1
ATOM 1960 C C . LEU A 1 253 ? -11.602 26.812 4.348 1 97.81 253 LEU A C 1
ATOM 1962 O O . LEU A 1 253 ? -10.789 26.188 3.666 1 97.81 253 LEU A O 1
ATOM 1966 N N . SER A 1 254 ? -11.727 28.109 4.355 1 97.56 254 SER A N 1
ATOM 1967 C CA . SER A 1 254 ? -10.867 28.906 3.484 1 97.56 254 SER A CA 1
ATOM 1968 C C . SER A 1 254 ? -9.398 28.75 3.871 1 97.56 254 SER A C 1
ATOM 1970 O O . SER A 1 254 ? -8.523 28.656 3.002 1 97.56 254 SER A O 1
ATOM 1972 N N . THR A 1 255 ? -9.172 28.75 5.18 1 95.88 255 THR A N 1
ATOM 1973 C CA . THR A 1 255 ? -7.805 28.594 5.672 1 95.88 255 THR A CA 1
ATOM 1974 C C . THR A 1 255 ? -7.258 27.219 5.34 1 95.88 255 THR A C 1
ATOM 1976 O O . THR A 1 255 ? -6.133 27.094 4.844 1 95.88 255 THR A O 1
ATOM 1979 N N . VAL A 1 256 ? -8.047 26.219 5.566 1 96.44 256 VAL A N 1
ATOM 1980 C CA . VAL A 1 256 ? -7.645 24.844 5.258 1 96.44 256 VAL A CA 1
ATOM 1981 C C . VAL A 1 256 ? -7.371 24.719 3.762 1 96.44 256 VAL A C 1
ATOM 1983 O O . VAL A 1 256 ? -6.363 24.125 3.359 1 96.44 256 VAL A O 1
ATOM 1986 N N . ASN A 1 257 ? -8.242 25.234 2.967 1 96.94 257 ASN A N 1
ATOM 1987 C CA . ASN A 1 257 ? -8.133 25.156 1.514 1 96.94 257 ASN A CA 1
ATOM 1988 C C . ASN A 1 257 ? -6.824 25.781 1.02 1 96.94 257 ASN A C 1
ATOM 1990 O O . ASN A 1 257 ? -6.129 25.172 0.195 1 96.94 257 ASN A O 1
ATOM 1994 N N . ARG A 1 258 ? -6.504 26.906 1.542 1 95.25 258 ARG A N 1
ATOM 1995 C CA . ARG A 1 258 ? -5.273 27.594 1.143 1 95.25 258 ARG A CA 1
ATOM 1996 C C . ARG A 1 258 ? -4.051 26.734 1.472 1 95.25 258 ARG A C 1
ATOM 1998 O O . ARG A 1 258 ? -3.141 26.609 0.65 1 95.25 258 ARG A O 1
ATOM 2005 N N . ARG A 1 259 ? -4.039 26.172 2.596 1 93.69 259 ARG A N 1
ATOM 2006 C CA . ARG A 1 259 ? -2.914 25.359 3.047 1 93.69 259 ARG A CA 1
ATOM 2007 C C . ARG A 1 259 ? -2.832 24.047 2.262 1 93.69 259 ARG A C 1
ATOM 2009 O O . ARG A 1 259 ? -1.739 23.594 1.915 1 93.69 259 ARG A O 1
ATOM 2016 N N . LEU A 1 260 ? -3.975 23.516 1.99 1 93.81 260 LEU A N 1
ATOM 2017 C CA . LEU A 1 260 ? -4.035 22.234 1.276 1 93.81 260 LEU A CA 1
ATOM 2018 C C . LEU A 1 260 ? -3.623 22.406 -0.181 1 93.81 260 LEU A C 1
ATOM 2020 O O . LEU A 1 260 ? -2.912 21.578 -0.734 1 93.81 260 LEU A O 1
ATOM 2024 N N . CYS A 1 261 ? -4.055 23.438 -0.823 1 92.56 261 CYS A N 1
ATOM 2025 C CA . CYS A 1 261 ? -3.74 23.703 -2.223 1 92.56 261 CYS A CA 1
ATOM 2026 C C . CYS A 1 261 ? -2.232 23.766 -2.443 1 92.56 261 CYS A C 1
ATOM 2028 O O . CYS A 1 261 ? -1.739 23.328 -3.486 1 92.56 261 CYS A O 1
ATOM 2030 N N . ALA A 1 262 ? -1.583 24.203 -1.488 1 86.31 262 ALA A N 1
ATOM 2031 C CA . ALA A 1 262 ? -0.133 24.344 -1.597 1 86.31 262 ALA A CA 1
ATOM 2032 C C . ALA A 1 262 ? 0.554 22.984 -1.591 1 86.31 262 ALA A C 1
ATOM 2034 O O . ALA A 1 262 ? 1.693 22.844 -2.045 1 86.31 262 ALA A O 1
ATOM 2035 N N . LEU A 1 263 ? -0.093 21.984 -1.134 1 85.62 263 LEU A N 1
ATOM 2036 C CA . LEU A 1 263 ? 0.545 20.688 -0.915 1 85.62 263 LEU A CA 1
ATOM 2037 C C . LEU A 1 263 ? 0.015 19.641 -1.895 1 85.62 263 LEU A C 1
ATOM 2039 O O . LEU A 1 263 ? 0.673 18.641 -2.148 1 85.62 263 LEU A O 1
ATOM 2043 N N . LEU A 1 264 ? -1.165 19.844 -2.471 1 86.31 264 LEU A N 1
ATOM 2044 C CA . LEU A 1 264 ? -1.841 18.797 -3.246 1 86.31 264 LEU A CA 1
ATOM 2045 C C . LEU A 1 264 ? -1.373 18.828 -4.699 1 86.31 264 LEU A C 1
ATOM 2047 O O . LEU A 1 264 ? -1.215 19.891 -5.289 1 86.31 264 LEU A O 1
ATOM 2051 N N . PRO A 1 265 ? -1.11 17.562 -5.16 1 77.06 265 PRO A N 1
ATOM 2052 C CA . PRO A 1 265 ? -0.913 17.484 -6.613 1 77.06 265 PRO A CA 1
ATOM 2053 C C . PRO A 1 265 ? -2.152 17.906 -7.398 1 77.06 265 PRO A C 1
ATOM 2055 O O . PRO A 1 265 ? -3.27 17.844 -6.879 1 77.06 265 PRO A O 1
ATOM 2058 N N . ASN A 1 266 ? -1.887 18.234 -8.609 1 76.81 266 ASN A N 1
ATOM 2059 C CA . ASN A 1 266 ? -2.988 18.625 -9.477 1 76.81 266 ASN A CA 1
ATOM 2060 C C . ASN A 1 266 ? -3.992 17.484 -9.656 1 76.81 266 ASN A C 1
ATOM 2062 O O . ASN A 1 266 ? -3.604 16.328 -9.812 1 76.81 266 ASN A O 1
ATOM 2066 N N . GLY A 1 267 ? -5.25 17.812 -9.484 1 81.38 267 GLY A N 1
ATOM 2067 C CA . GLY A 1 267 ? -6.32 16.875 -9.758 1 81.38 267 GLY A CA 1
ATOM 2068 C C . GLY A 1 267 ? -6.859 16.203 -8.508 1 81.38 267 GLY A C 1
ATOM 2069 O O . GLY A 1 267 ? -7.887 15.523 -8.555 1 81.38 267 GLY A O 1
ATOM 2070 N N . GLN A 1 268 ? -6.172 16.359 -7.449 1 88.5 268 GLN A N 1
ATOM 2071 C CA . GLN A 1 268 ? -6.684 15.797 -6.203 1 88.5 268 GLN A CA 1
ATOM 2072 C C . GLN A 1 268 ? -7.461 16.844 -5.406 1 88.5 268 GLN A C 1
ATOM 2074 O O . GLN A 1 268 ? -7.113 18.016 -5.418 1 88.5 268 GLN A O 1
ATOM 2079 N N . PHE A 1 269 ? -8.484 16.391 -4.766 1 95.19 269 PHE A N 1
ATOM 2080 C CA . PHE A 1 269 ? -9.32 17.312 -4.004 1 95.19 269 PHE A CA 1
ATOM 2081 C C . PHE A 1 269 ? -10.023 16.578 -2.861 1 95.19 269 PHE A C 1
ATOM 2083 O O . PHE A 1 269 ? -9.984 15.352 -2.791 1 95.19 269 PHE A O 1
ATOM 2090 N N . ALA A 1 270 ? -10.617 17.359 -1.984 1 96.62 270 ALA A N 1
ATOM 2091 C CA . ALA A 1 270 ? -11.359 16.797 -0.859 1 96.62 270 ALA A CA 1
ATOM 2092 C C . ALA A 1 270 ? -12.672 17.547 -0.651 1 96.62 270 ALA A C 1
ATOM 2094 O O . ALA A 1 270 ? -12.742 18.766 -0.858 1 96.62 270 ALA A O 1
ATOM 2095 N N . THR A 1 271 ? -13.664 16.828 -0.309 1 97.31 271 THR A N 1
ATOM 2096 C CA . THR A 1 271 ? -14.875 17.453 0.202 1 97.31 271 THR A CA 1
ATOM 2097 C C . THR A 1 271 ? -14.82 17.578 1.722 1 97.31 271 THR A C 1
ATOM 2099 O O . THR A 1 271 ? -14.164 16.781 2.393 1 97.31 271 THR A O 1
ATOM 2102 N N . MET A 1 272 ? -15.445 18.641 2.191 1 98.06 272 MET A N 1
ATOM 2103 C CA . MET A 1 272 ? -15.391 18.891 3.629 1 98.06 272 MET A CA 1
ATOM 2104 C C . MET A 1 272 ? -16.594 19.719 4.082 1 98.06 272 MET A C 1
ATOM 2106 O O . MET A 1 272 ? -17.016 20.641 3.385 1 98.06 272 MET A O 1
ATOM 2110 N N . LEU A 1 273 ? -17.172 19.344 5.129 1 98.38 273 LEU A N 1
ATOM 2111 C CA . LEU A 1 273 ? -18.172 20.156 5.828 1 98.38 273 LEU A CA 1
ATOM 2112 C C . LEU A 1 273 ? -17.688 20.5 7.234 1 98.38 273 LEU A C 1
ATOM 2114 O O . LEU A 1 273 ? -17.219 19.641 7.969 1 98.38 273 LEU A O 1
ATOM 2118 N N . ALA A 1 274 ? -17.734 21.781 7.562 1 98 274 ALA A N 1
ATOM 2119 C CA . ALA A 1 274 ? -17.391 22.266 8.898 1 98 274 ALA A CA 1
ATOM 2120 C C . ALA A 1 274 ? -18.531 23.094 9.484 1 98 274 ALA A C 1
ATOM 2122 O O . ALA A 1 274 ? -19.156 23.891 8.781 1 98 274 ALA A O 1
ATOM 2123 N N . GLY A 1 275 ? -18.75 22.891 10.773 1 97.06 275 GLY A N 1
ATOM 2124 C CA . GLY A 1 275 ? -19.828 23.641 11.391 1 97.06 275 GLY A CA 1
ATOM 2125 C C . GLY A 1 275 ? -19.672 23.797 12.891 1 97.06 275 GLY A C 1
ATOM 2126 O O . GLY A 1 275 ? -18.859 23.109 13.508 1 97.06 275 GLY A O 1
ATOM 2127 N N . VAL A 1 276 ? -20.391 24.734 13.422 1 95.25 276 VAL A N 1
ATOM 2128 C CA . VAL A 1 276 ? -20.391 25.047 14.844 1 95.25 276 VAL A CA 1
ATOM 2129 C C . VAL A 1 276 ? -21.797 24.953 15.406 1 95.25 276 VAL A C 1
ATOM 2131 O O . VAL A 1 276 ? -22.75 25.469 14.797 1 95.25 276 VAL A O 1
ATOM 2134 N N . VAL A 1 277 ? -21.859 24.281 16.5 1 93 277 VAL A N 1
ATOM 2135 C CA . VAL A 1 277 ? -23.125 24.266 17.234 1 93 277 VAL A CA 1
ATOM 2136 C C . VAL A 1 277 ? -23.234 25.5 18.125 1 93 277 VAL A C 1
ATOM 2138 O O . VAL A 1 277 ? -22.359 25.75 18.953 1 93 277 VAL A O 1
ATOM 2141 N N . GLU A 1 278 ? -24.312 26.234 17.922 1 89.5 278 GLU A N 1
ATOM 2142 C CA . GLU A 1 278 ? -24.594 27.406 18.734 1 89.5 278 GLU A CA 1
ATOM 2143 C C . GLU A 1 278 ? -25.844 27.203 19.578 1 89.5 278 GLU A C 1
ATOM 2145 O O . GLU A 1 278 ? -26.938 27.578 19.172 1 89.5 278 GLU A O 1
ATOM 2150 N N . PRO A 1 279 ? -25.625 26.781 20.734 1 87.5 279 PRO A N 1
ATOM 2151 C CA . PRO A 1 279 ? -26.781 26.438 21.562 1 87.5 279 PRO A CA 1
ATOM 2152 C C . PRO A 1 279 ? -27.641 27.656 21.922 1 87.5 279 PRO A C 1
ATOM 2154 O O . PRO A 1 279 ? -28.859 27.547 22 1 87.5 279 PRO A O 1
ATOM 2157 N N . ALA A 1 280 ? -26.984 28.719 22.141 1 86.75 280 ALA A N 1
ATOM 2158 C CA . ALA A 1 280 ? -27.703 29.922 22.547 1 86.75 280 ALA A CA 1
ATOM 2159 C C . ALA A 1 280 ? -28.688 30.359 21.469 1 86.75 280 ALA A C 1
ATOM 2161 O O . ALA A 1 280 ? -29.781 30.844 21.781 1 86.75 280 ALA A O 1
ATOM 2162 N N . GLU A 1 281 ? -28.344 30.172 20.266 1 91.5 281 GLU A N 1
ATOM 2163 C CA . GLU A 1 281 ? -29.188 30.609 19.156 1 91.5 281 GLU A CA 1
ATOM 2164 C C . GLU A 1 281 ? -29.969 29.438 18.562 1 91.5 281 GLU A C 1
ATOM 2166 O O . GLU A 1 281 ? -30.734 29.609 17.609 1 91.5 281 GLU A O 1
ATOM 2171 N N . ASN A 1 282 ? -29.812 28.266 19.109 1 93.5 282 ASN A N 1
ATOM 2172 C CA . ASN A 1 282 ? -30.469 27.062 18.641 1 93.5 282 ASN A CA 1
ATOM 2173 C C . ASN A 1 282 ? -30.219 26.812 17.156 1 93.5 282 ASN A C 1
ATOM 2175 O O . ASN A 1 282 ? -31.172 26.594 16.391 1 93.5 282 ASN A O 1
ATOM 2179 N N . ARG A 1 283 ? -28.984 26.875 16.797 1 95.31 283 ARG A N 1
ATOM 2180 C CA . ARG A 1 283 ? -28.688 26.703 15.383 1 95.31 283 ARG A CA 1
ATOM 2181 C C . ARG A 1 283 ? -27.344 26.016 15.188 1 95.31 283 ARG A C 1
ATOM 2183 O O . ARG A 1 283 ? -26.531 25.969 16.109 1 95.31 283 ARG A O 1
ATOM 2190 N N . PHE A 1 284 ? -27.219 25.406 14.031 1 96.25 284 PHE A N 1
ATOM 2191 C CA . PHE A 1 284 ? -25.984 24.875 13.477 1 96.25 284 PHE A CA 1
ATOM 2192 C C . PHE A 1 284 ? -25.5 25.719 12.305 1 96.25 284 PHE A C 1
ATOM 2194 O O . PHE A 1 284 ? -26.172 25.781 11.266 1 96.25 284 PHE A O 1
ATOM 2201 N N . VAL A 1 285 ? -24.375 26.422 12.547 1 97.5 285 VAL A N 1
ATOM 2202 C CA . VAL A 1 285 ? -23.797 27.219 11.484 1 97.5 285 VAL A CA 1
ATOM 2203 C C . VAL A 1 285 ? -22.688 26.438 10.789 1 97.5 285 VAL A C 1
ATOM 2205 O O . VAL A 1 285 ? -21.797 25.906 11.445 1 97.5 285 VAL A O 1
ATOM 2208 N N . TYR A 1 286 ? -22.781 26.375 9.414 1 98.19 286 TYR A N 1
ATOM 2209 C CA . TYR A 1 286 ? -21.828 25.516 8.75 1 98.19 286 TYR A CA 1
ATOM 2210 C C . TYR A 1 286 ? -21.453 26.062 7.379 1 98.19 286 TYR A C 1
ATOM 2212 O O . TYR A 1 286 ? -22.078 27 6.883 1 98.19 286 TYR A O 1
ATOM 2220 N N . ALA A 1 287 ? -20.391 25.625 6.879 1 98.5 287 ALA A N 1
ATOM 2221 C CA . ALA A 1 287 ? -19.938 25.812 5.504 1 98.5 287 ALA A CA 1
ATOM 2222 C C . ALA A 1 287 ? -19.531 24.469 4.871 1 98.5 287 ALA A C 1
ATOM 2224 O O . ALA A 1 287 ? -19.188 23.531 5.578 1 98.5 287 ALA A O 1
ATOM 2225 N N . SER A 1 288 ? -19.672 24.453 3.535 1 98.25 288 SER A N 1
ATOM 2226 C CA . SER A 1 288 ? -19.438 23.172 2.861 1 98.25 288 SER A CA 1
ATOM 2227 C C . SER A 1 288 ? -18.594 23.359 1.611 1 98.25 288 SER A C 1
ATOM 2229 O O . SER A 1 288 ? -18.766 24.328 0.868 1 98.25 288 SER A O 1
ATOM 2231 N N . ALA A 1 289 ? -17.656 22.5 1.497 1 97.94 289 ALA A N 1
ATOM 2232 C CA . ALA A 1 289 ? -16.844 22.391 0.29 1 97.94 289 ALA A CA 1
ATOM 2233 C C . ALA A 1 289 ? -17.25 21.172 -0.539 1 97.94 289 ALA A C 1
ATOM 2235 O O . ALA A 1 289 ? -16.438 20.297 -0.819 1 97.94 289 ALA A O 1
ATOM 2236 N N . GLY A 1 290 ? -18.516 21.141 -0.956 1 96.25 290 GLY A N 1
ATOM 2237 C CA . GLY A 1 290 ? -19.016 20.109 -1.841 1 96.25 290 GLY A CA 1
ATOM 2238 C C . GLY A 1 290 ? -19.297 18.797 -1.127 1 96.25 290 GLY A C 1
ATOM 2239 O O . GLY A 1 290 ? -19.156 17.719 -1.718 1 96.25 290 GLY A O 1
ATOM 2240 N N . SER A 1 291 ? -19.547 18.766 0.112 1 96.25 291 SER A N 1
ATOM 2241 C CA . SER A 1 291 ? -19.844 17.578 0.895 1 96.25 291 SER A CA 1
ATOM 2242 C C . SER A 1 291 ? -21.297 17.156 0.724 1 96.25 291 SER A C 1
ATOM 2244 O O . SER A 1 291 ? -22.047 17.781 -0.034 1 96.25 291 SER A O 1
ATOM 2246 N N . THR A 1 292 ? -21.641 16.047 1.324 1 96.94 292 THR A N 1
ATOM 2247 C CA . THR A 1 292 ? -23.031 15.602 1.367 1 96.94 292 THR A CA 1
ATOM 2248 C C . THR A 1 292 ? -23.891 16.562 2.189 1 96.94 292 THR A C 1
ATOM 2250 O O . THR A 1 292 ? -23.359 17.312 3.021 1 96.94 292 THR A O 1
ATOM 2253 N N . ARG A 1 293 ? -25.172 16.516 1.937 1 97.94 293 ARG A N 1
ATOM 2254 C CA . ARG A 1 293 ? -26.062 17.453 2.584 1 97.94 293 ARG A CA 1
ATOM 2255 C C . ARG A 1 293 ? -26.328 17.062 4.035 1 97.94 293 ARG A C 1
ATOM 2257 O O . ARG A 1 293 ? -26.797 15.961 4.309 1 97.94 293 ARG A O 1
ATOM 2264 N N . PRO A 1 294 ? -26.031 17.969 4.941 1 98.44 294 PRO A N 1
ATOM 2265 C CA . PRO A 1 294 ? -26.391 17.641 6.328 1 98.44 294 PRO A CA 1
ATOM 2266 C C . PRO A 1 294 ? -27.906 17.531 6.531 1 98.44 294 PRO A C 1
ATOM 2268 O O . PRO A 1 294 ? -28.672 18.219 5.863 1 98.44 294 PRO A O 1
ATOM 2271 N N . MET A 1 295 ? -28.328 16.688 7.453 1 98.5 295 MET A N 1
ATOM 2272 C CA . MET A 1 295 ? -29.734 16.516 7.793 1 98.5 295 MET A CA 1
ATOM 2273 C C . MET A 1 295 ? -30 16.906 9.242 1 98.5 295 MET A C 1
ATOM 2275 O O . MET A 1 295 ? -29.219 16.562 10.133 1 98.5 295 MET A O 1
ATOM 2279 N N . VAL A 1 296 ? -31.062 17.641 9.469 1 98.31 296 VAL A N 1
ATOM 2280 C CA . VAL A 1 296 ? -31.453 18.016 10.828 1 98.31 296 VAL A CA 1
ATOM 2281 C C . VAL A 1 296 ? -32.938 17.719 11.039 1 98.31 296 VAL A C 1
ATOM 2283 O O . VAL A 1 296 ? -33.719 17.75 10.086 1 98.31 296 VAL A O 1
ATOM 2286 N N . TRP A 1 297 ? -33.25 17.438 12.289 1 97.81 297 TRP A N 1
ATOM 2287 C CA . TRP A 1 297 ? -34.656 17.312 12.656 1 97.81 297 TRP A CA 1
ATOM 2288 C C . TRP A 1 297 ? -34.844 17.547 14.148 1 97.81 297 TRP A C 1
ATOM 2290 O O . TRP A 1 297 ? -33.906 17.406 14.93 1 97.81 297 TRP A O 1
ATOM 2300 N N . ALA A 1 298 ? -36 18.047 14.445 1 95.75 298 ALA A N 1
ATOM 2301 C CA . ALA A 1 298 ? -36.438 18.219 15.828 1 95.75 298 ALA A CA 1
ATOM 2302 C C . ALA A 1 298 ? -37.406 17.125 16.234 1 95.75 298 ALA A C 1
ATOM 2304 O O . ALA A 1 298 ? -37.969 16.438 15.383 1 95.75 298 ALA A O 1
ATOM 2305 N N . PRO A 1 299 ? -37.469 16.984 17.594 1 92.69 299 PRO A N 1
ATOM 2306 C CA . PRO A 1 299 ? -38.5 16.031 18.031 1 92.69 299 PRO A CA 1
ATOM 2307 C C . PRO A 1 299 ? -39.875 16.359 17.469 1 92.69 299 PRO A C 1
ATOM 2309 O O . PRO A 1 299 ? -40.312 17.516 17.516 1 92.69 299 PRO A O 1
ATOM 2312 N N . GLY A 1 300 ? -40.531 15.359 16.859 1 91.5 300 GLY A N 1
ATOM 2313 C CA . GLY A 1 300 ? -41.875 15.555 16.344 1 91.5 300 GLY A CA 1
ATOM 2314 C C . GLY A 1 300 ? -41.906 15.766 14.844 1 91.5 300 GLY A C 1
ATOM 2315 O O . GLY A 1 300 ? -42.969 15.656 14.219 1 91.5 300 GLY A O 1
ATOM 2316 N N . ASP A 1 301 ? -40.812 16.109 14.289 1 95.69 301 ASP A N 1
ATOM 2317 C CA . ASP A 1 301 ? -40.75 16.281 12.844 1 95.69 301 ASP A CA 1
ATOM 2318 C C . ASP A 1 301 ? -41.062 14.977 12.117 1 95.69 301 ASP A C 1
ATOM 2320 O O . ASP A 1 301 ? -40.781 13.891 12.641 1 95.69 301 ASP A O 1
ATOM 2324 N N . ALA A 1 302 ? -41.594 15.055 10.906 1 95.06 302 ALA A N 1
ATOM 2325 C CA . ALA A 1 302 ? -41.938 13.875 10.125 1 95.06 302 ALA A CA 1
ATOM 2326 C C . ALA A 1 302 ? -40.781 13.438 9.25 1 95.06 302 ALA A C 1
ATOM 2328 O O . ALA A 1 302 ? -40.656 12.25 8.906 1 95.06 302 ALA A O 1
ATOM 2329 N N . GLU A 1 303 ? -40.031 14.375 8.805 1 96.81 303 GLU A N 1
ATOM 2330 C CA . GLU A 1 303 ? -38.875 14.117 7.949 1 96.81 303 GLU A CA 1
ATOM 2331 C C . GLU A 1 303 ? -37.719 15.062 8.266 1 96.81 303 GLU A C 1
ATOM 2333 O O . GLU A 1 303 ? -37.938 16.141 8.828 1 96.81 303 GLU A O 1
ATOM 2338 N N . PRO A 1 304 ? -36.531 14.625 7.926 1 98 304 PRO A N 1
ATOM 2339 C CA . PRO A 1 304 ? -35.406 15.531 8.172 1 98 304 PRO A CA 1
ATOM 2340 C C . PRO A 1 304 ? -35.344 16.656 7.145 1 98 304 PRO A C 1
ATOM 2342 O O . PRO A 1 304 ? -35.781 16.5 6.004 1 98 304 PRO A O 1
ATOM 2345 N N . LEU A 1 305 ? -34.812 17.766 7.602 1 97.81 305 LEU A N 1
ATOM 2346 C CA . LEU A 1 305 ? -34.5 18.875 6.727 1 97.81 305 LEU A CA 1
ATOM 2347 C C . LEU A 1 305 ? -33.094 18.75 6.172 1 97.81 305 LEU A C 1
ATOM 2349 O O . LEU A 1 305 ? -32.125 18.531 6.93 1 97.81 305 LEU A O 1
ATOM 2353 N N . LEU A 1 306 ? -32.969 18.844 4.812 1 97.88 306 LEU A N 1
ATOM 2354 C CA . LEU A 1 306 ? -31.672 18.766 4.156 1 97.88 306 LEU A CA 1
ATOM 2355 C C . LEU A 1 306 ? -31.078 20.156 3.951 1 97.88 306 LEU A C 1
ATOM 2357 O O . LEU A 1 306 ? -31.75 21.047 3.43 1 97.88 306 LEU A O 1
ATOM 2361 N N . GLY A 1 307 ? -29.859 20.312 4.422 1 97.75 307 GLY A N 1
ATOM 2362 C CA . GLY A 1 307 ? -29.172 21.562 4.191 1 97.75 307 GLY A CA 1
ATOM 2363 C C . GLY A 1 307 ? -28.5 21.641 2.832 1 97.75 307 GLY A C 1
ATOM 2364 O O . GLY A 1 307 ? -28.359 20.625 2.15 1 97.75 307 GLY A O 1
ATOM 2365 N N . ASP A 1 308 ? -28.172 22.828 2.453 1 96.5 308 ASP A N 1
ATOM 2366 C CA . ASP A 1 308 ? -27.391 23.047 1.238 1 96.5 308 ASP A CA 1
ATOM 2367 C C . ASP A 1 308 ? -25.906 22.797 1.492 1 96.5 308 ASP A C 1
ATOM 2369 O O . ASP A 1 308 ? -25.359 23.266 2.496 1 96.5 308 ASP A O 1
ATOM 2373 N N . SER A 1 309 ? -25.328 22.047 0.606 1 94.5 309 SER A N 1
ATOM 2374 C CA . SER A 1 309 ? -23.922 21.75 0.805 1 94.5 309 SER A CA 1
ATOM 2375 C C . SER A 1 309 ? -23.094 22.109 -0.429 1 94.5 309 SER A C 1
ATOM 2377 O O . SER A 1 309 ? -22 21.562 -0.635 1 94.5 309 SER A O 1
ATOM 2379 N N . ALA A 1 310 ? -23.578 23.016 -1.171 1 92.56 310 ALA A N 1
ATOM 2380 C CA . ALA A 1 310 ? -22.859 23.438 -2.375 1 92.56 310 ALA A CA 1
ATOM 2381 C C . ALA A 1 310 ? -21.562 24.156 -2.02 1 92.56 310 ALA A C 1
ATOM 2383 O O . ALA A 1 310 ? -21.484 24.828 -0.992 1 92.56 310 ALA A O 1
ATOM 2384 N N . GLY A 1 311 ? -20.562 24 -2.785 1 94.5 311 GLY A N 1
ATOM 2385 C CA . GLY A 1 311 ? -19.25 24.609 -2.639 1 94.5 311 GLY A CA 1
ATOM 2386 C C . GLY A 1 311 ? -18.172 23.906 -3.43 1 94.5 311 GLY A C 1
ATOM 2387 O O . GLY A 1 311 ? -18.297 22.734 -3.764 1 94.5 311 GLY A O 1
ATOM 2388 N N . LEU A 1 312 ? -17.172 24.656 -3.756 1 96.31 312 LEU A N 1
ATOM 2389 C CA . LEU A 1 312 ? -16.031 24.062 -4.434 1 96.31 312 LEU A CA 1
ATOM 2390 C C . LEU A 1 312 ? -15.258 23.156 -3.488 1 96.31 312 LEU A C 1
ATOM 2392 O O . LEU A 1 312 ? -14.984 23.516 -2.346 1 96.31 312 LEU A O 1
ATOM 2396 N N . PRO A 1 313 ? -14.914 22 -3.996 1 97.31 313 PRO A N 1
ATOM 2397 C CA . PRO A 1 313 ? -14.078 21.141 -3.148 1 97.31 313 PRO A CA 1
ATOM 2398 C C . PRO A 1 313 ? -12.75 21.797 -2.785 1 97.31 313 PRO A C 1
ATOM 2400 O O . PRO A 1 313 ? -12.289 22.703 -3.48 1 97.31 313 PRO A O 1
ATOM 2403 N N . LEU A 1 314 ? -12.18 21.359 -1.664 1 97.31 314 LEU A N 1
ATOM 2404 C CA . LEU A 1 314 ? -10.883 21.844 -1.235 1 97.31 314 LEU A CA 1
ATOM 2405 C C . LEU A 1 314 ? -9.781 21.406 -2.199 1 97.31 314 LEU A C 1
ATOM 2407 O O . LEU A 1 314 ? -9.836 20.297 -2.74 1 97.31 314 LEU A O 1
ATOM 2411 N N . GLY A 1 315 ? -8.789 22.25 -2.375 1 94.94 315 GLY A N 1
ATOM 2412 C CA . GLY A 1 315 ? -7.613 21.859 -3.131 1 94.94 315 GLY A CA 1
ATOM 2413 C C . GLY A 1 315 ? -7.672 22.281 -4.59 1 94.94 315 GLY A C 1
ATOM 2414 O O . GLY A 1 315 ? -6.688 22.156 -5.316 1 94.94 315 GLY A O 1
ATOM 2415 N N . LEU A 1 316 ? -8.82 22.781 -5.082 1 93.62 316 LEU A N 1
ATOM 2416 C CA . LEU A 1 316 ? -8.992 23.094 -6.5 1 93.62 316 LEU A CA 1
ATOM 2417 C C . LEU A 1 316 ? -8.578 24.516 -6.805 1 93.62 316 LEU A C 1
ATOM 2419 O O . LEU A 1 316 ? -7.922 24.781 -7.816 1 93.62 316 LEU A O 1
ATOM 2423 N N . LEU A 1 317 ? -8.992 25.406 -5.945 1 94.44 317 LEU A N 1
ATOM 2424 C CA . LEU A 1 317 ? -8.734 26.828 -6.133 1 94.44 317 LEU A CA 1
ATOM 2425 C C . LEU A 1 317 ? -8.398 27.5 -4.805 1 94.44 317 LEU A C 1
ATOM 2427 O O . LEU A 1 317 ? -9.273 27.656 -3.949 1 94.44 317 LEU A O 1
ATOM 2431 N N . ALA A 1 318 ? -7.199 28.031 -4.613 1 94.12 318 ALA A N 1
ATOM 2432 C CA . ALA A 1 318 ? -6.684 28.547 -3.352 1 94.12 318 ALA A CA 1
ATOM 2433 C C . ALA A 1 318 ? -7.492 29.75 -2.887 1 94.12 318 ALA A C 1
ATOM 2435 O O . ALA A 1 318 ? -7.641 29.984 -1.684 1 94.12 318 ALA A O 1
ATOM 2436 N N . SER A 1 319 ? -8.047 30.469 -3.822 1 95.5 319 SER A N 1
ATOM 2437 C CA . SER A 1 319 ? -8.75 31.703 -3.498 1 95.5 319 SER A CA 1
ATOM 2438 C C . SER A 1 319 ? -10.227 31.438 -3.191 1 95.5 319 SER A C 1
ATOM 2440 O O . SER A 1 319 ? -10.984 32.375 -2.912 1 95.5 319 SER A O 1
ATOM 2442 N N . ALA A 1 320 ? -10.617 30.219 -3.225 1 95.94 320 ALA A N 1
ATOM 2443 C CA . ALA A 1 320 ? -12.023 29.875 -2.998 1 95.94 320 ALA A CA 1
ATOM 2444 C C . ALA A 1 320 ? -12.477 30.344 -1.615 1 95.94 320 ALA A C 1
ATOM 2446 O O . ALA A 1 320 ? -11.727 30.234 -0.642 1 95.94 320 ALA A O 1
ATOM 2447 N N . GLU A 1 321 ? -13.672 30.859 -1.563 1 96.81 321 GLU A N 1
ATOM 2448 C CA . GLU A 1 321 ? -14.344 31.203 -0.314 1 96.81 321 GLU A CA 1
ATOM 2449 C C . GLU A 1 321 ? -15.586 30.344 -0.096 1 96.81 321 GLU A C 1
ATOM 2451 O O . GLU A 1 321 ? -16.203 29.891 -1.057 1 96.81 321 GLU A O 1
ATOM 2456 N N . TYR A 1 322 ? -15.891 30.219 1.133 1 97.88 322 TYR A N 1
ATOM 2457 C CA . TYR A 1 322 ? -16.984 29.312 1.459 1 97.88 322 TYR A CA 1
ATOM 2458 C C . TYR A 1 322 ? -18.078 30.031 2.238 1 97.88 322 TYR A C 1
ATOM 2460 O O . TYR A 1 322 ? -17.812 30.625 3.285 1 97.88 322 TYR A O 1
ATOM 2468 N N . GLU A 1 323 ? -19.234 29.875 1.728 1 96.62 323 GLU A N 1
ATOM 2469 C CA . GLU A 1 323 ? -20.391 30.562 2.303 1 96.62 323 GLU A CA 1
ATOM 2470 C C . GLU A 1 323 ? -20.875 29.844 3.561 1 96.62 323 GLU A C 1
ATOM 2472 O O . GLU A 1 323 ? -20.922 28.609 3.604 1 96.62 323 GLU A O 1
ATOM 2477 N N . GLU A 1 324 ? -21.234 30.656 4.527 1 97.19 324 GLU A N 1
ATOM 2478 C CA . GLU A 1 324 ? -21.812 30.125 5.758 1 97.19 324 GLU A CA 1
ATOM 2479 C C . GLU A 1 324 ? -23.328 29.969 5.637 1 97.19 324 GLU A C 1
ATOM 2481 O O . GLU A 1 324 ? -24 30.812 5.047 1 97.19 324 GLU A O 1
ATOM 2486 N N . ARG A 1 325 ? -23.766 28.984 6.211 1 97.88 325 ARG A N 1
ATOM 2487 C CA . ARG A 1 325 ? -25.188 28.656 6.27 1 97.88 325 ARG A CA 1
ATOM 2488 C C . ARG A 1 325 ? -25.594 28.234 7.68 1 97.88 325 ARG A C 1
ATOM 2490 O O . ARG A 1 325 ? -24.734 28.031 8.539 1 97.88 325 ARG A O 1
ATOM 2497 N N . SER A 1 326 ? -26.938 28.188 7.824 1 97.62 326 SER A N 1
ATOM 2498 C CA . SER A 1 326 ? -27.406 27.828 9.156 1 97.62 326 SER A CA 1
ATOM 2499 C C . SER A 1 326 ? -28.609 26.891 9.07 1 97.62 326 SER A C 1
ATOM 2501 O O . SER A 1 326 ? -29.422 26.984 8.141 1 97.62 326 SER A O 1
ATOM 2503 N N . LEU A 1 327 ? -28.688 26 9.977 1 98 327 LEU A N 1
ATOM 2504 C CA . LEU A 1 327 ? -29.812 25.094 10.172 1 98 327 LEU A CA 1
ATOM 2505 C C . LEU A 1 327 ? -30.297 25.141 11.617 1 98 327 LEU A C 1
ATOM 2507 O O . LEU A 1 327 ? -29.5 25.297 12.539 1 98 327 LEU A O 1
ATOM 2511 N N . PRO A 1 328 ? -31.609 24.953 11.75 1 97.31 328 PRO A N 1
ATOM 2512 C CA . PRO A 1 328 ? -32.125 24.938 13.125 1 97.31 328 PRO A CA 1
ATOM 2513 C C . PRO A 1 328 ? -31.688 23.688 13.891 1 97.31 328 PRO A C 1
ATOM 2515 O O . PRO A 1 328 ? -31.734 22.578 13.344 1 97.31 328 PRO A O 1
ATOM 2518 N N . LEU A 1 329 ? -31.297 23.922 15.148 1 96.25 329 LEU A N 1
ATOM 2519 C CA . LEU A 1 329 ? -30.938 22.812 16.031 1 96.25 329 LEU A CA 1
ATOM 2520 C C . LEU A 1 329 ? -31.391 23.094 17.453 1 96.25 329 LEU A C 1
ATOM 2522 O O . LEU A 1 329 ? -30.562 23.359 18.328 1 96.25 329 LEU A O 1
ATOM 2526 N N . PRO A 1 330 ? -32.688 22.969 17.703 1 95.31 330 PRO A N 1
ATOM 2527 C CA . PRO A 1 330 ? -33.25 23.188 19.047 1 95.31 330 PRO A CA 1
ATOM 2528 C C . PRO A 1 330 ? -32.906 22.062 20.016 1 95.31 330 PRO A C 1
ATOM 2530 O O . PRO A 1 330 ? -32.344 21.047 19.609 1 95.31 330 PRO A O 1
ATOM 2533 N N . PRO A 1 331 ? -33.219 22.359 21.359 1 94.12 331 PRO A N 1
ATOM 2534 C CA . PRO A 1 331 ? -33 21.266 22.297 1 94.12 331 PRO A CA 1
ATOM 2535 C C . PRO A 1 331 ? -33.719 19.984 21.891 1 94.12 331 PRO A C 1
ATOM 2537 O O . PRO A 1 331 ? -34.906 20.016 21.484 1 94.12 331 PRO A O 1
ATOM 2540 N N . GLY A 1 332 ? -33 18.922 21.906 1 94.62 332 GLY A N 1
ATOM 2541 C CA . GLY A 1 332 ? -33.531 17.641 21.453 1 94.62 332 GLY A CA 1
ATOM 2542 C C . GLY A 1 332 ? -33.344 17.422 19.953 1 94.62 332 GLY A C 1
ATOM 2543 O O . GLY A 1 332 ? -33.531 16.312 19.453 1 94.62 332 GLY A O 1
ATOM 2544 N N . GLY A 1 333 ? -32.969 18.438 19.328 1 96.62 333 GLY A N 1
ATOM 2545 C CA . GLY A 1 333 ? -32.719 18.344 17.906 1 96.62 333 GLY A CA 1
ATOM 2546 C C . GLY A 1 333 ? -31.5 17.484 17.562 1 96.62 333 GLY A C 1
ATOM 2547 O O . 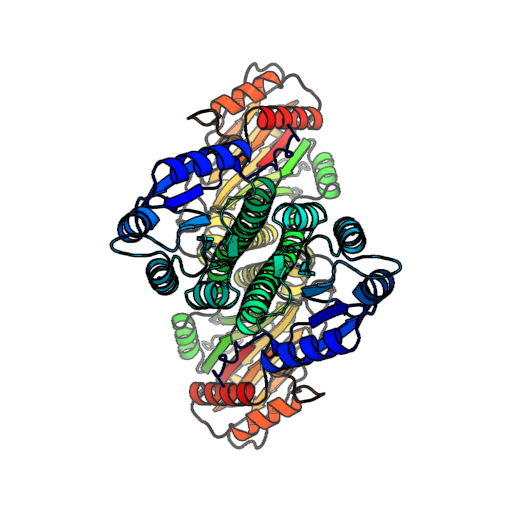GLY A 1 333 ? -30.625 17.281 18.406 1 96.62 333 GLY A O 1
ATOM 2548 N N . ARG A 1 334 ? -31.5 17 16.297 1 97.62 334 ARG A N 1
ATOM 2549 C CA . ARG A 1 334 ? -30.422 16.109 15.867 1 97.62 334 ARG A CA 1
ATOM 2550 C C . ARG A 1 334 ? -29.844 16.578 14.531 1 97.62 334 ARG A C 1
ATOM 2552 O O . ARG A 1 334 ? -30.562 17.078 13.672 1 97.62 334 ARG A O 1
ATOM 2559 N N . LEU A 1 335 ? -28.547 16.422 14.469 1 97.94 335 LEU A N 1
ATOM 2560 C CA . LEU A 1 335 ? -27.781 16.656 13.258 1 97.94 335 LEU A CA 1
ATOM 2561 C C . LEU A 1 335 ? -27.125 15.367 12.766 1 97.94 335 LEU A C 1
ATOM 2563 O O . LEU A 1 335 ? -26.438 14.68 13.523 1 97.94 335 LEU A O 1
ATOM 2567 N N . PHE A 1 336 ? -27.438 15.016 11.477 1 98.38 336 PHE A N 1
ATOM 2568 C CA . PHE A 1 336 ? -26.891 13.812 10.875 1 98.38 336 PHE A CA 1
ATOM 2569 C C . PHE A 1 336 ? -25.953 14.156 9.719 1 98.38 336 PHE A C 1
ATOM 2571 O O . PHE A 1 336 ? -26.375 14.789 8.742 1 98.38 336 PHE A O 1
ATOM 2578 N N . LEU A 1 337 ? -24.656 13.812 9.898 1 98.12 337 LEU A N 1
ATOM 2579 C CA . LEU A 1 337 ? -23.656 13.945 8.852 1 98.12 337 LEU A CA 1
ATOM 2580 C C . LEU A 1 337 ? -23.219 12.57 8.352 1 98.12 337 LEU A C 1
ATOM 2582 O O . LEU A 1 337 ? -23.141 11.609 9.125 1 98.12 337 LEU A O 1
ATOM 2586 N N . TYR A 1 338 ? -22.891 12.508 7.074 1 97.75 338 TYR A N 1
ATOM 2587 C CA . TYR A 1 338 ? -22.562 11.227 6.461 1 97.75 338 TYR A CA 1
ATOM 2588 C C . TYR A 1 338 ? -21.656 11.414 5.242 1 97.75 338 TYR A C 1
ATOM 2590 O O . TYR A 1 338 ? -21.656 12.484 4.633 1 9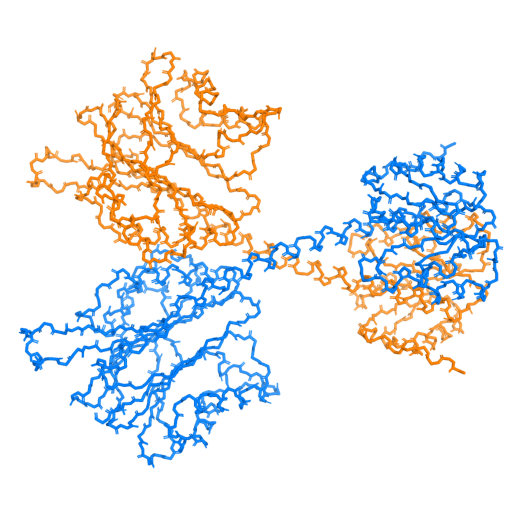7.75 338 TYR A O 1
ATOM 2598 N N . SER A 1 339 ? -20.875 10.398 4.945 1 95.25 339 SER A N 1
ATOM 2599 C CA . SER A 1 339 ? -20.062 10.414 3.734 1 95.25 339 SER A CA 1
ATOM 2600 C C . SER A 1 339 ? -20.844 9.859 2.541 1 95.25 339 SER A C 1
ATOM 2602 O O . SER A 1 339 ? -21.922 9.312 2.703 1 95.25 339 SER A O 1
ATOM 2604 N N . ASP A 1 340 ? -20.234 9.969 1.363 1 93.69 340 ASP A N 1
ATOM 2605 C CA . ASP A 1 340 ? -20.938 9.609 0.14 1 93.69 340 ASP A CA 1
ATOM 2606 C C . ASP A 1 340 ? -21.141 8.094 0.049 1 93.69 340 ASP A C 1
ATOM 2608 O O . ASP A 1 340 ? -21.984 7.621 -0.728 1 93.69 340 ASP A O 1
ATOM 2612 N N . GLY A 1 341 ? -20.484 7.336 0.867 1 92.88 341 GLY A N 1
ATOM 2613 C CA . GLY A 1 341 ? -20.734 5.902 0.93 1 92.88 341 GLY A CA 1
ATOM 2614 C C . GLY A 1 341 ? -22.156 5.562 1.312 1 92.88 341 GLY A C 1
ATOM 2615 O O . GLY A 1 341 ? -22.625 4.457 1.038 1 92.88 341 GLY A O 1
ATOM 2616 N N . ALA A 1 342 ? -22.812 6.453 1.938 1 95.44 342 ALA A N 1
ATOM 2617 C CA . ALA A 1 342 ? -24.188 6.227 2.402 1 95.44 342 ALA A CA 1
ATOM 2618 C C . ALA A 1 342 ? -25.188 6.488 1.288 1 95.44 342 ALA A C 1
ATOM 2620 O O . ALA A 1 342 ? -26.359 6.109 1.399 1 95.44 342 ALA A O 1
ATOM 2621 N N . ILE A 1 343 ? -24.781 7.16 0.227 1 95.19 343 ILE A N 1
ATOM 2622 C CA . ILE A 1 343 ? -25.766 7.551 -0.774 1 95.19 343 ILE A CA 1
ATOM 2623 C C . ILE A 1 343 ? -25.344 7.027 -2.145 1 95.19 343 ILE A C 1
ATOM 2625 O O . ILE A 1 343 ? -26.016 7.281 -3.146 1 95.19 343 ILE A O 1
ATOM 2629 N N . GLU A 1 344 ? -24.328 6.312 -2.271 1 92.5 344 GLU A N 1
ATOM 2630 C CA . GLU A 1 344 ? -23.875 5.742 -3.535 1 92.5 344 GLU A CA 1
ATOM 2631 C C . GLU A 1 344 ? -24 4.223 -3.529 1 92.5 344 GLU A C 1
ATOM 2633 O O . GLU A 1 344 ? -23.234 3.529 -4.195 1 92.5 344 GLU A O 1
ATOM 2638 N N . ILE A 1 345 ? -24.891 3.73 -2.844 1 92.88 345 ILE A N 1
ATOM 2639 C CA . ILE A 1 345 ? -25.141 2.295 -2.789 1 92.88 345 ILE A CA 1
ATOM 2640 C C . ILE A 1 345 ? -25.953 1.864 -4.016 1 92.88 345 ILE A C 1
ATOM 2642 O O . ILE A 1 345 ? -27.016 2.408 -4.285 1 92.88 345 ILE A O 1
ATOM 2646 N N . PRO A 1 346 ? -25.438 0.922 -4.707 1 92.62 346 PRO A N 1
ATOM 2647 C CA . PRO A 1 346 ? -26.141 0.478 -5.91 1 92.62 346 PRO A CA 1
ATOM 2648 C C . PRO A 1 346 ? -27.469 -0.223 -5.59 1 92.62 346 PRO A C 1
ATOM 2650 O O . PRO A 1 346 ? -27.5 -1.094 -4.715 1 92.62 346 PRO A O 1
ATOM 2653 N N . VAL A 1 347 ? -28.516 0.187 -6.219 1 90.5 347 VAL A N 1
ATOM 2654 C CA . VAL A 1 347 ? -29.844 -0.413 -6.156 1 90.5 347 VAL A CA 1
ATOM 2655 C C . VAL A 1 347 ? -30.359 -0.679 -7.57 1 90.5 347 VAL A C 1
ATOM 2657 O O . VAL A 1 347 ? -30.984 0.187 -8.18 1 90.5 347 VAL A O 1
ATOM 2660 N N . GLY A 1 348 ? -30.141 -1.964 -7.973 1 87.56 348 GLY A N 1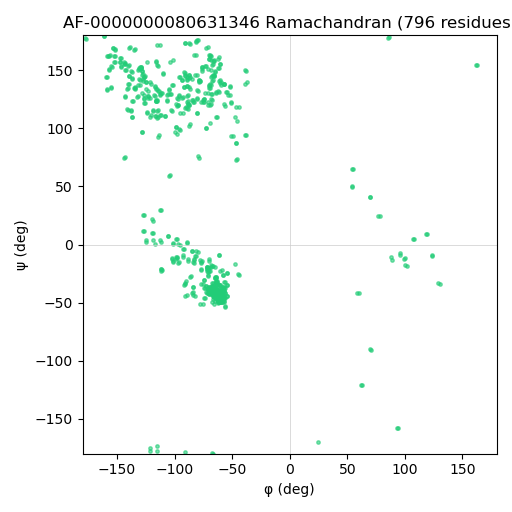
ATOM 2661 C CA . GLY A 1 348 ? -30.453 -2.223 -9.367 1 87.56 348 GLY A CA 1
ATOM 2662 C C . GLY A 1 348 ? -29.594 -1.413 -10.328 1 87.56 348 GLY A C 1
ATOM 2663 O O . GLY A 1 348 ? -28.359 -1.472 -10.281 1 87.56 348 GLY A O 1
ATOM 2664 N N . ASN A 1 349 ? -30.219 -0.605 -11.148 1 89.62 349 ASN A N 1
ATOM 2665 C CA . ASN A 1 349 ? -29.516 0.238 -12.102 1 89.62 349 ASN A CA 1
ATOM 2666 C C . ASN A 1 349 ? -29.359 1.665 -11.586 1 89.62 349 ASN A C 1
ATOM 2668 O O . ASN A 1 349 ? -28.906 2.551 -12.32 1 89.62 349 ASN A O 1
ATOM 2672 N N . ASP A 1 350 ? -29.797 1.839 -10.336 1 92 350 ASP A N 1
ATOM 2673 C CA . ASP A 1 350 ? -29.719 3.16 -9.719 1 92 350 ASP A CA 1
ATOM 2674 C C . ASP A 1 350 ? -28.875 3.127 -8.445 1 92 350 ASP A C 1
ATOM 2676 O O . ASP A 1 350 ? -28.203 2.135 -8.172 1 92 350 ASP A O 1
ATOM 2680 N N . VAL A 1 351 ? -28.75 4.238 -7.754 1 92.81 351 VAL A N 1
ATOM 2681 C CA . VAL A 1 351 ? -28.047 4.312 -6.48 1 92.81 351 VAL A CA 1
ATOM 2682 C C . VAL A 1 351 ? -28.969 4.871 -5.402 1 92.81 351 VAL A C 1
ATOM 2684 O O . VAL A 1 351 ? -29.938 5.566 -5.715 1 92.81 351 VAL A O 1
ATOM 2687 N N . LEU A 1 352 ? -28.609 4.535 -4.176 1 91.62 352 LEU A N 1
ATOM 2688 C CA . LEU A 1 352 ? -29.266 5.211 -3.059 1 91.62 352 LEU A CA 1
ATOM 2689 C C . LEU A 1 352 ? -28.844 6.676 -2.986 1 91.62 352 LEU A C 1
ATOM 2691 O O . LEU A 1 352 ? -27.672 6.98 -2.742 1 91.62 352 LEU A O 1
ATOM 2695 N N . ASP A 1 353 ? -29.734 7.605 -3.404 1 93.06 353 ASP A N 1
ATOM 2696 C CA . ASP A 1 353 ? -29.406 9.031 -3.393 1 93.06 353 ASP A CA 1
ATOM 2697 C C . ASP A 1 353 ? -29.828 9.672 -2.072 1 93.06 353 ASP A C 1
ATOM 2699 O O . ASP A 1 353 ? -30.156 8.977 -1.109 1 93.06 353 ASP A O 1
ATOM 2703 N N . GLU A 1 354 ? -29.625 10.961 -1.927 1 95.56 354 GLU A N 1
ATOM 2704 C CA . GLU A 1 354 ? -29.875 11.695 -0.688 1 95.56 354 GLU A CA 1
ATOM 2705 C C . GLU A 1 354 ? -31.328 11.586 -0.261 1 95.56 354 GLU A C 1
ATOM 2707 O O . GLU A 1 354 ? -31.625 11.359 0.915 1 95.56 354 GLU A O 1
ATOM 2712 N N . PRO A 1 355 ? -32.25 11.633 -1.187 1 94.94 355 PRO A N 1
ATOM 2713 C CA . PRO A 1 355 ? -33.656 11.43 -0.792 1 94.94 355 PRO A CA 1
ATOM 2714 C C . PRO A 1 355 ? -33.906 10.031 -0.238 1 94.94 355 PRO A C 1
ATOM 2716 O O . PRO A 1 355 ? -34.688 9.867 0.713 1 94.94 355 PRO A O 1
ATOM 2719 N N . GLY A 1 356 ? -33.312 9.055 -0.916 1 95.94 356 GLY A N 1
ATOM 2720 C CA . GLY A 1 356 ? -33.406 7.699 -0.396 1 95.94 356 GLY A CA 1
ATOM 2721 C C . GLY A 1 356 ? -32.906 7.559 1.025 1 95.94 356 GLY A C 1
ATOM 2722 O O . GLY A 1 356 ? -33.562 6.918 1.86 1 95.94 356 GLY A O 1
ATOM 2723 N N . LEU A 1 357 ? -31.797 8.117 1.286 1 97.62 357 LEU A N 1
ATOM 2724 C CA . LEU A 1 357 ? -31.234 8.086 2.635 1 97.62 357 LEU A CA 1
ATOM 2725 C C . LEU A 1 357 ? -32.125 8.836 3.611 1 97.62 357 LEU A C 1
ATOM 2727 O O . LEU A 1 357 ? -32.344 8.391 4.746 1 97.62 357 LEU A O 1
ATOM 2731 N N . ALA A 1 358 ? -32.656 9.984 3.23 1 97.94 358 ALA A N 1
ATOM 2732 C CA . ALA A 1 358 ? -33.562 10.773 4.066 1 97.94 358 ALA A CA 1
ATOM 2733 C C . ALA A 1 358 ? -34.781 9.969 4.461 1 97.94 358 ALA A C 1
ATOM 2735 O O . ALA A 1 358 ? -35.281 10.07 5.59 1 97.94 358 ALA A O 1
ATOM 2736 N N . ALA A 1 359 ? -35.25 9.188 3.521 1 97.31 359 ALA A N 1
ATOM 2737 C CA . ALA A 1 359 ? -36.406 8.336 3.807 1 97.31 359 ALA A CA 1
ATOM 2738 C C . ALA A 1 359 ? -36.062 7.297 4.867 1 97.31 359 ALA A C 1
ATOM 2740 O O . ALA A 1 359 ? -36.875 7.016 5.754 1 97.31 359 ALA A O 1
ATOM 2741 N N . LEU A 1 360 ? -34.938 6.699 4.727 1 97.38 360 LEU A N 1
ATOM 2742 C CA . LEU A 1 360 ? -34.469 5.723 5.715 1 97.38 360 LEU A CA 1
ATOM 2743 C C . LEU A 1 360 ? -34.344 6.367 7.09 1 97.38 360 LEU A C 1
ATOM 2745 O O . LEU A 1 360 ? -34.688 5.762 8.102 1 97.38 360 LEU A O 1
ATOM 2749 N N . VAL A 1 361 ? -33.812 7.555 7.121 1 97.94 361 VAL A N 1
ATOM 2750 C CA . VAL A 1 361 ? -33.656 8.312 8.359 1 97.94 361 VAL A CA 1
ATOM 2751 C C . VAL A 1 361 ? -35.031 8.594 8.969 1 97.94 361 VAL A C 1
ATOM 2753 O O . VAL A 1 361 ? -35.25 8.398 10.164 1 97.94 361 VAL A O 1
ATOM 2756 N N . ALA A 1 362 ? -35.938 9 8.164 1 97.75 362 ALA A N 1
ATOM 2757 C CA . ALA A 1 362 ? -37.312 9.328 8.609 1 97.75 362 ALA A CA 1
ATOM 2758 C C . ALA A 1 362 ? -37.938 8.141 9.32 1 97.75 362 ALA A C 1
ATOM 2760 O O . ALA A 1 362 ? -38.625 8.312 10.32 1 97.75 362 ALA A O 1
ATOM 2761 N N . GLU A 1 363 ? -37.688 7.004 8.875 1 96.25 363 GLU A N 1
ATOM 2762 C CA . GLU A 1 363 ? -38.25 5.789 9.453 1 96.25 363 GLU A CA 1
ATOM 2763 C C . GLU A 1 363 ? -37.75 5.559 10.867 1 96.25 363 GLU A C 1
ATOM 2765 O O . GLU A 1 363 ? -38.375 4.832 11.648 1 96.25 363 GLU A O 1
ATOM 2770 N N . ARG A 1 364 ? -36.656 6.211 11.156 1 96.06 364 ARG A N 1
ATOM 2771 C CA . ARG A 1 364 ? -36 5.855 12.414 1 96.06 364 ARG A CA 1
ATOM 2772 C C . ARG A 1 364 ? -35.938 7.055 13.352 1 96.06 364 ARG A C 1
ATOM 2774 O O . ARG A 1 364 ? -35.312 6.98 14.414 1 96.06 364 ARG A O 1
ATOM 2781 N N . MET A 1 365 ? -36.562 8.102 13.086 1 95.44 365 MET A N 1
ATOM 2782 C CA . MET A 1 365 ? -36.438 9.344 13.836 1 95.44 365 MET A CA 1
ATOM 2783 C C . MET A 1 365 ? -37.031 9.195 15.234 1 95.44 365 MET A C 1
ATOM 2785 O O . MET A 1 365 ? -36.719 10 16.125 1 95.44 365 MET A O 1
ATOM 2789 N N . GLY A 1 366 ? -37.844 8.195 15.453 1 92 366 GLY A N 1
ATOM 2790 C CA . GLY A 1 366 ? -38.438 7.957 16.766 1 92 366 GLY A CA 1
ATOM 2791 C C . GLY A 1 366 ? -37.469 7.328 17.75 1 92 366 GLY A C 1
ATOM 2792 O O . GLY A 1 366 ? -37.719 7.344 18.953 1 92 366 GLY A O 1
ATOM 2793 N N . GLU A 1 367 ? -36.375 6.789 17.234 1 94.5 367 GLU A N 1
ATOM 2794 C CA . GLU A 1 367 ? -35.375 6.18 18.094 1 94.5 367 GLU A CA 1
ATOM 2795 C C . GLU A 1 367 ? -34.656 7.238 18.922 1 94.5 367 GLU A C 1
ATOM 2797 O O . GLU A 1 367 ? -33.969 8.109 18.375 1 94.5 367 GLU A O 1
ATOM 2802 N N . THR A 1 368 ? -34.719 7.148 20.266 1 90.12 368 THR A N 1
ATOM 2803 C CA . THR A 1 368 ? -34.219 8.195 21.141 1 90.12 368 THR A CA 1
ATOM 2804 C C . THR A 1 368 ? -32.719 7.988 21.422 1 90.12 368 THR A C 1
ATOM 2806 O O . THR A 1 368 ? -32 8.945 21.703 1 90.12 368 THR A O 1
ATOM 2809 N N . ASP A 1 369 ? -32.312 6.723 21.359 1 94.5 369 ASP A N 1
ATOM 2810 C CA . ASP A 1 369 ? -30.906 6.438 21.578 1 94.5 369 ASP A CA 1
ATOM 2811 C C . ASP A 1 369 ? -30.109 6.645 20.297 1 94.5 369 ASP A C 1
ATOM 2813 O O . ASP A 1 369 ? -30.375 6 19.281 1 94.5 369 ASP A O 1
ATOM 2817 N N . GLY A 1 370 ? -29.125 7.492 20.344 1 94.88 370 GLY A N 1
ATOM 2818 C CA . GLY A 1 370 ? -28.344 7.812 19.156 1 94.88 370 GLY A CA 1
ATOM 2819 C C . GLY A 1 370 ? -27.594 6.621 18.594 1 94.88 370 GLY A C 1
ATOM 2820 O O . GLY A 1 370 ? -27.531 6.445 17.375 1 94.88 370 GLY A O 1
ATOM 2821 N N . GLY A 1 371 ? -27 5.879 19.453 1 95.5 371 GLY A N 1
ATOM 2822 C CA . GLY A 1 371 ? -26.297 4.68 19.031 1 95.5 371 GLY A CA 1
ATOM 2823 C C . GLY A 1 371 ? -27.188 3.676 18.344 1 95.5 371 GLY A C 1
ATOM 2824 O O . GLY A 1 371 ? -26.844 3.148 17.281 1 95.5 371 GLY A O 1
ATOM 2825 N N . ARG A 1 372 ? -28.328 3.387 18.875 1 96.5 372 ARG A N 1
ATOM 2826 C CA . ARG A 1 372 ? -29.297 2.463 18.297 1 96.5 372 ARG A CA 1
ATOM 2827 C C . ARG A 1 372 ? -29.812 2.992 16.953 1 96.5 372 ARG A C 1
ATOM 2829 O O . ARG A 1 372 ? -30.078 2.217 16.031 1 96.5 372 ARG A O 1
ATOM 2836 N N . PHE A 1 373 ? -29.984 4.266 17 1 96.75 373 PHE A N 1
ATOM 2837 C CA . PHE A 1 373 ? -30.391 4.891 15.742 1 96.75 373 PHE A CA 1
ATOM 2838 C C . PHE A 1 373 ? -29.375 4.578 14.641 1 96.75 373 PHE A C 1
ATOM 2840 O O . PHE A 1 373 ? -29.766 4.094 13.57 1 96.75 373 PHE A O 1
ATOM 2847 N N . LEU A 1 374 ? -28.141 4.852 14.891 1 96.56 374 LEU A N 1
ATOM 2848 C CA . LEU A 1 374 ? -27.094 4.672 13.898 1 96.56 374 LEU A CA 1
ATOM 2849 C C . LEU A 1 374 ? -26.938 3.201 13.516 1 96.56 374 LEU A C 1
ATOM 2851 O O . LEU A 1 374 ? -26.844 2.865 12.336 1 96.56 374 LEU A O 1
ATOM 2855 N N . ASP A 1 375 ? -26.953 2.332 14.5 1 96.62 375 ASP A N 1
ATOM 2856 C CA . ASP A 1 375 ? -26.828 0.899 14.25 1 96.62 375 ASP A CA 1
ATOM 2857 C C . ASP A 1 375 ? -27.953 0.411 13.328 1 96.62 375 ASP A C 1
ATOM 2859 O O . ASP A 1 375 ? -27.688 -0.321 12.367 1 96.62 375 ASP A O 1
ATOM 2863 N N . GLY A 1 376 ? -29.094 0.778 13.672 1 97.12 376 GLY A N 1
ATOM 2864 C CA . GLY A 1 376 ? -30.234 0.4 12.852 1 97.12 376 GLY A CA 1
ATOM 2865 C C . GLY A 1 376 ? -30.156 0.937 11.438 1 97.12 376 GLY A C 1
ATOM 2866 O O . GLY A 1 376 ? -30.5 0.236 10.484 1 97.12 376 GLY A O 1
ATOM 2867 N N . LEU A 1 377 ? -29.766 2.156 11.336 1 97.38 377 LEU A N 1
ATOM 2868 C CA . LEU A 1 377 ? -29.609 2.76 10.016 1 97.38 377 LEU A CA 1
ATOM 2869 C C . LEU A 1 377 ? -28.578 2.014 9.188 1 97.38 377 LEU A C 1
ATOM 2871 O O . LEU A 1 377 ? -28.781 1.742 8.008 1 97.38 377 LEU A O 1
ATOM 2875 N N . LEU A 1 378 ? -27.453 1.682 9.742 1 96.06 378 LEU A N 1
ATOM 2876 C CA . LEU A 1 378 ? -26.359 0.973 9.07 1 96.06 378 LEU A CA 1
ATOM 2877 C C . LEU A 1 378 ? -26.828 -0.406 8.609 1 96.06 378 LEU A C 1
ATOM 2879 O O . LEU A 1 378 ? -26.469 -0.846 7.508 1 96.06 378 LEU A O 1
ATOM 2883 N N . ASP A 1 379 ? -27.578 -1.028 9.453 1 96.5 379 ASP A N 1
ATOM 2884 C CA . ASP A 1 379 ? -28.156 -2.32 9.078 1 96.5 379 ASP A CA 1
ATOM 2885 C C . ASP A 1 379 ? -29.031 -2.191 7.836 1 96.5 379 ASP A C 1
ATOM 2887 O O . ASP A 1 379 ? -28.984 -3.037 6.941 1 96.5 379 ASP A O 1
ATOM 2891 N N . ARG A 1 380 ? -29.828 -1.171 7.867 1 96.12 380 ARG A N 1
ATOM 2892 C CA . ARG A 1 380 ? -30.703 -0.926 6.73 1 96.12 380 ARG A CA 1
ATOM 2893 C C . ARG A 1 380 ? -29.906 -0.661 5.461 1 96.12 380 ARG A C 1
ATOM 2895 O O . ARG A 1 380 ? -30.25 -1.147 4.383 1 96.12 380 ARG A O 1
ATOM 2902 N N . LEU A 1 381 ? -28.859 0.122 5.547 1 95.88 381 LEU A N 1
ATOM 2903 C CA . LEU A 1 381 ? -28.016 0.436 4.398 1 95.88 381 LEU A CA 1
ATOM 2904 C C . LEU A 1 381 ? -27.359 -0.827 3.834 1 95.88 381 LEU A C 1
ATOM 2906 O O . LEU A 1 381 ? -27.328 -1.023 2.617 1 95.88 381 LEU A O 1
ATOM 2910 N N . ARG A 1 382 ? -26.906 -1.694 4.652 1 94.12 382 ARG A N 1
ATOM 2911 C CA . ARG A 1 382 ? -26.25 -2.936 4.246 1 94.12 382 ARG A CA 1
ATOM 2912 C C . ARG A 1 382 ? -27.25 -3.873 3.559 1 94.12 382 ARG A C 1
ATOM 2914 O O . ARG A 1 382 ? -26.859 -4.672 2.703 1 94.12 382 ARG A O 1
ATOM 2921 N N . ALA A 1 383 ? -28.438 -3.805 4 1 94.75 383 ALA A N 1
ATOM 2922 C CA . ALA A 1 383 ? -29.484 -4.656 3.43 1 94.75 383 ALA A CA 1
ATOM 2923 C C . ALA A 1 383 ? -29.844 -4.211 2.014 1 94.75 383 ALA A C 1
ATOM 2925 O O . ALA A 1 383 ? -30.312 -5.02 1.203 1 94.75 383 ALA A O 1
ATOM 2926 N N . ILE A 1 384 ? -29.656 -2.996 1.745 1 93.25 384 ILE A N 1
ATOM 2927 C CA . ILE A 1 384 ? -30.016 -2.439 0.447 1 93.25 384 ILE A CA 1
ATOM 2928 C C . ILE A 1 384 ? -29.031 -2.906 -0.613 1 93.25 384 ILE A C 1
ATOM 2930 O O . ILE A 1 384 ? -29.422 -3.285 -1.719 1 93.25 384 ILE A O 1
ATOM 2934 N N . GLY A 1 385 ? -27.781 -2.844 -0.306 1 91 385 GLY A N 1
ATOM 2935 C CA . GLY A 1 385 ? -26.75 -3.234 -1.257 1 91 385 GLY A CA 1
ATOM 2936 C C . GLY A 1 385 ? -25.344 -3.146 -0.687 1 91 385 GLY A C 1
ATOM 2937 O O . GLY A 1 385 ? -25.156 -2.736 0.461 1 91 385 GLY A O 1
ATOM 2938 N N . PRO A 1 386 ? -24.406 -3.537 -1.494 1 89.75 386 PRO A N 1
ATOM 2939 C CA . PRO A 1 386 ? -23.016 -3.469 -1.029 1 89.75 386 PRO A CA 1
ATOM 2940 C C . PRO A 1 386 ? -22.516 -2.033 -0.885 1 89.75 386 PRO A C 1
ATOM 2942 O O . PRO A 1 386 ? -22.797 -1.187 -1.735 1 89.75 386 PRO A O 1
ATOM 2945 N N . ILE A 1 387 ? -21.797 -1.804 0.202 1 89.06 387 ILE A N 1
ATOM 2946 C CA . ILE A 1 387 ? -21.156 -0.512 0.436 1 89.06 387 ILE A CA 1
ATOM 2947 C C . ILE A 1 387 ? -19.688 -0.584 0.043 1 89.06 387 ILE A C 1
ATOM 2949 O O . ILE A 1 387 ? -18.859 -1.041 0.825 1 89.06 387 ILE A O 1
ATOM 2953 N N . ASP A 1 388 ? -19.281 -0.117 -1.064 1 82.69 388 ASP A N 1
ATOM 2954 C CA . ASP A 1 388 ? -17.969 -0.306 -1.669 1 82.69 388 ASP A CA 1
ATOM 2955 C C . ASP A 1 388 ? -17.016 0.824 -1.281 1 82.69 388 ASP A C 1
ATOM 2957 O O . ASP A 1 388 ? -15.812 0.733 -1.51 1 82.69 388 ASP A O 1
ATOM 2961 N N . ASP A 1 389 ? -17.547 1.833 -0.694 1 85.38 389 ASP A N 1
ATOM 2962 C CA . ASP A 1 389 ? -16.75 2.988 -0.314 1 85.38 389 ASP A CA 1
ATOM 2963 C C . ASP A 1 389 ? -16.656 3.123 1.205 1 85.38 389 ASP A C 1
ATOM 2965 O O . ASP A 1 389 ? -17.359 2.414 1.936 1 85.38 389 ASP A O 1
ATOM 2969 N N . ASP A 1 390 ? -15.82 4.027 1.561 1 88.62 390 ASP A N 1
ATOM 2970 C CA . ASP A 1 390 ? -15.773 4.344 2.984 1 88.62 390 ASP A CA 1
ATOM 2971 C C . ASP A 1 390 ? -17.125 4.863 3.475 1 88.62 390 ASP A C 1
ATOM 2973 O O . ASP A 1 390 ? -17.797 5.605 2.766 1 88.62 390 ASP A O 1
ATOM 2977 N N . LEU A 1 391 ? -17.469 4.453 4.66 1 93.69 391 LEU A N 1
ATOM 2978 C CA . LEU A 1 391 ? -18.719 4.941 5.234 1 93.69 391 LEU A CA 1
ATOM 2979 C C . LEU A 1 391 ? -18.469 5.602 6.586 1 93.69 391 LEU A C 1
ATOM 2981 O O . LEU A 1 391 ? -18.047 4.938 7.539 1 93.69 391 LEU A O 1
ATOM 2985 N N . THR A 1 392 ? -18.688 6.832 6.641 1 95.5 392 THR A N 1
ATOM 2986 C CA . THR A 1 392 ? -18.656 7.617 7.867 1 95.5 392 THR A CA 1
ATOM 2987 C C . THR A 1 392 ? -20.031 8.203 8.172 1 95.5 392 THR A C 1
ATOM 2989 O O . THR A 1 392 ? -20.703 8.695 7.27 1 95.5 392 THR A O 1
ATOM 2992 N N . ALA A 1 393 ? -20.453 8.086 9.391 1 97.12 393 ALA A N 1
ATOM 2993 C CA . ALA A 1 393 ? -21.734 8.625 9.844 1 97.12 393 ALA A CA 1
ATOM 2994 C C . ALA A 1 393 ? -21.609 9.211 11.25 1 97.12 393 ALA A C 1
ATOM 2996 O O . ALA A 1 393 ? -20.984 8.617 12.125 1 97.12 393 ALA A O 1
ATOM 2997 N N . LEU A 1 394 ? -22.156 10.367 11.398 1 96.94 394 LEU A N 1
ATOM 2998 C CA . LEU A 1 394 ? -22.125 11.078 12.672 1 96.94 394 LEU A CA 1
ATOM 2999 C C . LEU A 1 394 ? -23.516 11.602 13.039 1 96.94 394 LEU A C 1
ATOM 3001 O O . LEU A 1 394 ? -24.172 12.266 12.227 1 96.94 394 LEU A O 1
ATOM 3005 N N . LEU A 1 395 ? -23.953 11.273 14.242 1 97.56 395 LEU A N 1
ATOM 3006 C CA . LEU A 1 395 ? -25.203 11.781 14.773 1 97.56 395 LEU A CA 1
ATOM 3007 C C . LEU A 1 395 ? -24.984 12.602 16.031 1 97.56 395 LEU A C 1
ATOM 3009 O O . LEU A 1 395 ? -24.453 12.086 17.031 1 97.56 395 LEU A O 1
ATOM 3013 N N . LEU A 1 396 ? -25.281 13.836 15.953 1 96.75 396 LEU A N 1
ATOM 3014 C CA . LEU A 1 396 ? -25.188 14.727 17.109 1 96.75 396 LEU A CA 1
ATOM 3015 C C . LEU A 1 396 ? -26.578 15.062 17.641 1 96.75 396 LEU A C 1
ATOM 3017 O O . LEU A 1 396 ? -27.469 15.438 16.891 1 96.75 396 LEU A O 1
ATOM 3021 N N . THR A 1 397 ? -26.781 14.906 18.938 1 96.12 397 THR A N 1
ATOM 3022 C CA . THR A 1 397 ? -28.031 15.211 19.609 1 96.12 397 THR A CA 1
ATOM 3023 C C . THR A 1 397 ? -27.859 16.344 20.625 1 96.12 397 THR A C 1
ATOM 3025 O O . THR A 1 397 ? -27.016 16.25 21.516 1 96.12 397 THR A O 1
ATOM 3028 N N . ARG A 1 398 ? -28.641 17.359 20.453 1 93.88 398 ARG A N 1
ATOM 3029 C CA . ARG A 1 398 ? -28.625 18.438 21.438 1 93.88 398 ARG A CA 1
ATOM 3030 C C . ARG A 1 398 ? -29.344 18 22.719 1 93.88 398 ARG A C 1
ATOM 3032 O O . ARG A 1 398 ? -30.5 17.547 22.672 1 93.88 398 ARG A O 1
ATOM 3039 N N . LYS A 1 399 ? -28.438 18.203 23.703 1 88.5 399 LYS A N 1
ATOM 3040 C CA . LYS A 1 399 ? -29.062 17.875 24.984 1 88.5 399 LYS A CA 1
ATOM 3041 C C . LYS A 1 399 ? -29.75 19.094 25.594 1 88.5 399 LYS A C 1
ATOM 3043 O O . LYS A 1 399 ? -29.391 20.234 25.281 1 88.5 399 LYS A O 1
ATOM 3048 N N . GLY A 1 400 ? -30.797 19.141 26.203 1 74.69 400 GLY A N 1
ATOM 3049 C CA . GLY A 1 400 ? -31.625 20.172 26.797 1 74.69 400 GLY A CA 1
ATOM 3050 C C . GLY A 1 400 ? -30.828 21.359 27.328 1 74.69 400 GLY A C 1
ATOM 3051 O O . GLY A 1 400 ? -29.609 21.266 27.5 1 74.69 400 GLY A O 1
ATOM 3052 N N . MET B 1 1 ? -23.172 -43.188 -10.195 1 26.78 1 MET B N 1
ATOM 3053 C CA . MET B 1 1 ? -22.922 -41.906 -10.875 1 26.78 1 MET B CA 1
ATOM 3054 C C . MET B 1 1 ? -22.234 -40.906 -9.938 1 26.78 1 MET B C 1
ATOM 3056 O O . MET B 1 1 ? -22.875 -40.406 -9.016 1 26.78 1 MET B O 1
ATOM 3060 N N . ASN B 1 2 ? -21 -41.188 -9.5 1 33.72 2 ASN B N 1
ATOM 3061 C CA . ASN B 1 2 ? -20.203 -40.594 -8.43 1 33.72 2 ASN B CA 1
ATOM 3062 C C . ASN B 1 2 ? -20.156 -39.062 -8.555 1 33.72 2 ASN B C 1
ATOM 3064 O O . ASN B 1 2 ? -19.75 -38.531 -9.594 1 33.72 2 ASN B O 1
ATOM 3068 N N . ASP B 1 3 ? -21.016 -38.438 -7.902 1 37.16 3 ASP B N 1
ATOM 3069 C CA . ASP B 1 3 ? -21.312 -37.031 -7.742 1 37.16 3 ASP B CA 1
ATOM 3070 C C . ASP B 1 3 ? -20.047 -36.219 -7.504 1 37.16 3 ASP B C 1
ATOM 3072 O O . ASP B 1 3 ? -19.422 -36.312 -6.449 1 37.16 3 ASP B O 1
ATOM 3076 N N . LEU B 1 4 ? -19.297 -36.062 -8.562 1 42.94 4 LEU B N 1
ATOM 3077 C CA . LEU B 1 4 ? -18.109 -35.219 -8.398 1 42.94 4 LEU B CA 1
ATOM 3078 C C . LEU B 1 4 ? -18.484 -33.938 -7.699 1 42.94 4 LEU B C 1
ATOM 3080 O O . LEU B 1 4 ? -19.469 -33.281 -8.047 1 42.94 4 LEU B O 1
ATOM 3084 N N . PRO B 1 5 ? -18.109 -33.719 -6.508 1 44.47 5 PRO B N 1
ATOM 3085 C CA . PRO B 1 5 ? -18.484 -32.5 -5.773 1 44.47 5 PRO B CA 1
ATOM 3086 C C . PRO B 1 5 ? -18.297 -31.234 -6.598 1 44.47 5 PRO B C 1
ATOM 3088 O O . PRO B 1 5 ? -17.391 -31.172 -7.43 1 44.47 5 PRO B O 1
ATOM 3091 N N . GLU B 1 6 ? -19.359 -30.516 -6.848 1 49.19 6 GLU B N 1
ATOM 3092 C CA . GLU B 1 6 ? -19.375 -29.203 -7.477 1 49.19 6 GLU B CA 1
ATOM 3093 C C . GLU B 1 6 ? -18.328 -28.281 -6.852 1 49.19 6 GLU B C 1
ATOM 3095 O O . GLU B 1 6 ? -18.234 -28.172 -5.625 1 49.19 6 GLU B O 1
ATOM 3100 N N . VAL B 1 7 ? -17.094 -28.297 -7.332 1 51.22 7 VAL B N 1
ATOM 3101 C CA . VAL B 1 7 ? -16.125 -27.359 -6.785 1 51.22 7 VAL B CA 1
ATOM 3102 C C . VAL B 1 7 ? -16.547 -25.922 -7.094 1 51.22 7 VAL B C 1
ATOM 3104 O O . VAL B 1 7 ? -16.688 -25.547 -8.258 1 51.22 7 VAL B O 1
ATOM 3107 N N . PRO B 1 8 ? -16.938 -25.172 -6.207 1 57.22 8 PRO B N 1
ATOM 3108 C CA . PRO B 1 8 ? -17.312 -23.75 -6.359 1 57.22 8 PRO B CA 1
ATOM 3109 C C . PRO B 1 8 ? -16.234 -22.938 -7.09 1 57.22 8 PRO B C 1
ATOM 3111 O O . PRO B 1 8 ? -15.047 -23.203 -6.938 1 57.22 8 PRO B O 1
ATOM 3114 N N . GLY B 1 9 ? -16.531 -22.234 -8.273 1 64.5 9 GLY B N 1
ATOM 3115 C CA . GLY B 1 9 ? -15.688 -21.266 -8.945 1 64.5 9 GLY B CA 1
ATOM 3116 C C . GLY B 1 9 ? -15.391 -21.625 -10.391 1 64.5 9 GLY B C 1
ATOM 3117 O O . GLY B 1 9 ? -14.812 -20.828 -11.125 1 64.5 9 GLY B O 1
ATOM 3118 N N . LEU B 1 10 ? -15.797 -22.938 -10.812 1 82.31 10 LEU B N 1
ATOM 3119 C CA . LEU B 1 10 ? -15.484 -23.312 -12.18 1 82.31 10 LEU B CA 1
ATOM 3120 C C . LEU B 1 10 ? -16.516 -22.75 -13.156 1 82.31 10 LEU B C 1
ATOM 3122 O O . LEU B 1 10 ? -16.297 -22.766 -14.367 1 82.31 10 LEU B O 1
ATOM 3126 N N . GLU B 1 11 ? -17.547 -22.234 -12.57 1 83.69 11 GLU B N 1
ATOM 3127 C CA . GLU B 1 11 ? -18.641 -21.75 -13.406 1 83.69 11 GLU B CA 1
ATOM 3128 C C . GLU B 1 11 ? -18.188 -20.562 -14.258 1 83.69 11 GLU B C 1
ATOM 3130 O O . GLU B 1 11 ? -18.719 -20.359 -15.359 1 83.69 11 GLU B O 1
ATOM 3135 N N . THR B 1 12 ? -17.281 -19.859 -13.773 1 87.12 12 THR B N 1
ATOM 3136 C CA . THR B 1 12 ? -16.875 -18.656 -14.5 1 87.12 12 THR B CA 1
ATOM 3137 C C . THR B 1 12 ? -15.664 -18.953 -15.383 1 87.12 12 THR B C 1
ATOM 3139 O O . THR B 1 12 ? -15.242 -18.109 -16.172 1 87.12 12 THR B O 1
ATOM 3142 N N . ALA B 1 13 ? -15.18 -20.219 -15.336 1 94.25 13 ALA B N 1
ATOM 3143 C CA . ALA B 1 13 ? -14 -20.578 -16.125 1 94.25 13 ALA B CA 1
ATOM 3144 C C . ALA B 1 13 ? -14.359 -20.797 -17.578 1 94.25 13 ALA B C 1
ATOM 3146 O O . ALA B 1 13 ? -15.414 -21.359 -17.891 1 94.25 13 ALA B O 1
ATOM 3147 N N . ARG B 1 14 ? -13.539 -20.375 -18.469 1 96.75 14 ARG B N 1
ATOM 3148 C CA . ARG B 1 14 ? -13.719 -20.516 -19.906 1 96.75 14 ARG B CA 1
ATOM 3149 C C . ARG B 1 14 ? -12.773 -21.578 -20.469 1 96.75 14 ARG B C 1
ATOM 3151 O O . ARG B 1 14 ? -11.555 -21.469 -20.312 1 96.75 14 ARG B O 1
ATOM 3158 N N . VAL B 1 15 ? -13.352 -22.594 -21.141 1 98.06 15 VAL B N 1
ATOM 3159 C CA . VAL B 1 15 ? -12.523 -23.672 -21.688 1 98.06 15 VAL B CA 1
ATOM 3160 C C . VAL B 1 15 ? -12.734 -23.766 -23.203 1 98.06 15 VAL B C 1
ATOM 3162 O O . VAL B 1 15 ? -13.875 -23.766 -23.672 1 98.06 15 VAL B O 1
ATOM 3165 N N . LEU B 1 16 ? -11.641 -23.703 -23.922 1 98.56 16 LEU B N 1
ATOM 3166 C CA . LEU B 1 16 ? -11.68 -23.891 -25.375 1 98.56 16 LEU B CA 1
ATOM 3167 C C . LEU B 1 16 ? -11.336 -25.328 -25.75 1 98.56 16 LEU B C 1
ATOM 3169 O O . LEU B 1 16 ? -10.273 -25.828 -25.375 1 98.56 16 LEU B O 1
ATOM 3173 N N . VAL B 1 17 ? -12.281 -26.016 -26.422 1 98.38 17 VAL B N 1
ATOM 3174 C CA . VAL B 1 17 ? -12.078 -27.391 -26.891 1 98.38 17 VAL B CA 1
ATOM 3175 C C . VAL B 1 17 ? -11.68 -27.391 -28.359 1 98.38 17 VAL B C 1
ATOM 3177 O O . VAL B 1 17 ? -12.422 -26.875 -29.203 1 98.38 17 VAL B O 1
ATOM 3180 N N . VAL B 1 18 ? -10.492 -27.922 -28.656 1 98.31 18 VAL B N 1
ATOM 3181 C CA . VAL B 1 18 ? -9.977 -27.953 -30.016 1 98.31 18 VAL B CA 1
ATOM 3182 C C . VAL B 1 18 ? -9.82 -29.391 -30.484 1 98.31 18 VAL B C 1
ATOM 3184 O O . VAL B 1 18 ? -8.938 -30.125 -30 1 98.31 18 VAL B O 1
ATOM 3187 N N . ASP B 1 19 ? -10.602 -29.812 -31.375 1 97.06 19 ASP B N 1
ATOM 3188 C CA . ASP B 1 19 ? -10.656 -31.188 -31.875 1 97.06 19 ASP B CA 1
ATOM 3189 C C . ASP B 1 19 ? -11.312 -31.234 -33.25 1 97.06 19 ASP B C 1
ATOM 3191 O O . ASP B 1 19 ? -12.359 -30.625 -33.469 1 97.06 19 ASP B O 1
ATOM 3195 N N . ASP B 1 20 ? -10.664 -31.969 -34.156 1 95.75 20 ASP B N 1
ATOM 3196 C CA . ASP B 1 20 ? -11.211 -31.984 -35.5 1 95.75 20 ASP B CA 1
ATOM 3197 C C . ASP B 1 20 ? -12.438 -32.906 -35.594 1 95.75 20 ASP B C 1
ATOM 3199 O O . ASP B 1 20 ? -13.234 -32.781 -36.531 1 95.75 20 ASP B O 1
ATOM 3203 N N . ASN B 1 21 ? -12.609 -33.844 -34.688 1 95.5 21 ASN B N 1
ATOM 3204 C CA . ASN B 1 21 ? -13.734 -34.75 -34.656 1 95.5 21 ASN B CA 1
ATOM 3205 C C . ASN B 1 21 ? -14.922 -34.188 -33.875 1 95.5 21 ASN B C 1
ATOM 3207 O O . ASN B 1 21 ? -14.828 -33.969 -32.688 1 95.5 21 ASN B O 1
ATOM 3211 N N . ARG B 1 22 ? -16.031 -34.062 -34.531 1 95.69 22 ARG B N 1
ATOM 3212 C CA . ARG B 1 22 ? -17.219 -33.438 -33.969 1 95.69 22 ARG B CA 1
ATOM 3213 C C . ARG B 1 22 ? -17.734 -34.25 -32.781 1 95.69 22 ARG B C 1
ATOM 3215 O O . ARG B 1 22 ? -18.172 -33.688 -31.766 1 95.69 22 ARG B O 1
ATOM 3222 N N . VAL B 1 23 ? -17.734 -35.5 -32.875 1 95.56 23 VAL B N 1
ATOM 3223 C CA . VAL B 1 23 ? -18.219 -36.375 -31.797 1 95.56 23 VAL B CA 1
ATOM 3224 C C . VAL B 1 23 ? -17.375 -36.188 -30.531 1 95.56 23 VAL B C 1
ATOM 3226 O O . VAL B 1 23 ? -17.922 -36.094 -29.438 1 95.56 23 VAL B O 1
ATOM 3229 N N . ASN B 1 24 ? -16.125 -36.125 -30.766 1 94.69 24 ASN B N 1
ATOM 3230 C CA . ASN B 1 24 ? -15.219 -35.906 -29.641 1 94.69 24 ASN B CA 1
ATOM 3231 C C . ASN B 1 24 ? -15.453 -34.562 -28.984 1 94.69 24 ASN B C 1
ATOM 3233 O O . ASN B 1 24 ? -15.422 -34.438 -27.75 1 94.69 24 ASN B O 1
ATOM 3237 N N . ARG B 1 25 ? -15.625 -33.5 -29.75 1 96.5 25 ARG B N 1
ATOM 3238 C CA . ARG B 1 25 ? -15.875 -32.188 -29.203 1 96.5 25 ARG B CA 1
ATOM 3239 C C . ARG B 1 25 ? -17.125 -32.188 -28.312 1 96.5 25 ARG B C 1
ATOM 3241 O O . ARG B 1 25 ? -17.109 -31.625 -27.219 1 96.5 25 ARG B O 1
ATOM 3248 N N . HIS B 1 26 ? -18.078 -32.875 -28.75 1 96.06 26 HIS B N 1
ATOM 3249 C CA . HIS B 1 26 ? -19.312 -32.906 -27.984 1 96.06 26 HIS B CA 1
ATOM 3250 C C . HIS B 1 26 ? -19.172 -33.75 -26.719 1 96.06 26 HIS B C 1
ATOM 3252 O O . HIS B 1 26 ? -19.766 -33.406 -25.688 1 96.06 26 HIS B O 1
ATOM 3258 N N . LEU B 1 27 ? -18.438 -34.812 -26.875 1 95.62 27 LEU B N 1
ATOM 3259 C CA . LEU B 1 27 ? -18.156 -35.625 -25.688 1 95.62 27 LEU B CA 1
ATOM 3260 C C . LEU B 1 27 ? -17.438 -34.812 -24.625 1 95.62 27 LEU B C 1
ATOM 3262 O O . LEU B 1 27 ? -17.828 -34.812 -23.453 1 95.62 27 LEU B O 1
ATOM 3266 N N . LEU B 1 28 ? -16.438 -34.094 -25.016 1 96.38 28 LEU B N 1
ATOM 3267 C CA . LEU B 1 28 ? -15.664 -33.281 -24.109 1 96.38 28 LEU B CA 1
ATOM 3268 C C . LEU B 1 28 ? -16.516 -32.188 -23.5 1 96.38 28 LEU B C 1
ATOM 3270 O O . LEU B 1 28 ? -16.391 -31.859 -22.312 1 96.38 28 LEU B O 1
ATOM 3274 N N . GLN B 1 29 ? -17.312 -31.594 -24.328 1 96.31 29 GLN B N 1
ATOM 3275 C CA . GLN B 1 29 ? -18.234 -30.578 -23.844 1 96.31 29 GLN B CA 1
ATOM 3276 C C . GLN B 1 29 ? -19.141 -31.125 -22.75 1 96.31 29 GLN B C 1
ATOM 3278 O O . GLN B 1 29 ? -19.297 -30.5 -21.688 1 96.31 29 GLN B O 1
ATOM 3283 N N . ALA B 1 30 ? -19.688 -32.281 -22.969 1 96.06 30 ALA B N 1
ATOM 3284 C CA . ALA B 1 30 ? -20.594 -32.938 -22 1 96.06 30 ALA B CA 1
ATOM 3285 C C . ALA B 1 30 ? -19.859 -33.219 -20.688 1 96.06 30 ALA B C 1
ATOM 3287 O O . ALA B 1 30 ? -20.406 -32.969 -19.609 1 96.06 30 ALA B O 1
ATOM 3288 N N . LEU B 1 31 ? -18.688 -33.688 -20.812 1 94.88 31 LEU B N 1
ATOM 3289 C CA . LEU B 1 31 ? -17.891 -34 -19.625 1 94.88 31 LEU B CA 1
ATOM 3290 C C . LEU B 1 31 ? -17.594 -32.75 -18.828 1 94.88 31 LEU B C 1
ATOM 3292 O O . LEU B 1 31 ? -17.719 -32.75 -17.594 1 94.88 31 LEU B O 1
ATOM 3296 N N . LEU B 1 32 ? -17.234 -31.672 -19.531 1 95.88 32 LEU B N 1
ATOM 3297 C CA . LEU B 1 32 ? -16.906 -30.406 -18.875 1 95.88 32 LEU B CA 1
ATOM 3298 C C . LEU B 1 32 ? -18.141 -29.812 -18.188 1 95.88 32 LEU B C 1
ATOM 3300 O O . LEU B 1 32 ? -18.031 -29.328 -17.062 1 95.88 32 LEU B O 1
ATOM 3304 N N . GLU B 1 33 ? -19.219 -29.891 -18.844 1 94.88 33 GLU B N 1
ATOM 3305 C CA . GLU B 1 33 ? -20.469 -29.406 -18.266 1 94.88 33 GLU B CA 1
ATOM 3306 C C . GLU B 1 33 ? -20.828 -30.172 -17 1 94.88 33 GLU B C 1
ATOM 3308 O O . GLU B 1 33 ? -21.281 -29.578 -16.016 1 94.88 33 GLU B O 1
ATOM 3313 N N . ARG B 1 34 ? -20.641 -31.422 -17.047 1 91.44 34 ARG B N 1
ATOM 3314 C CA . ARG B 1 34 ? -20.875 -32.25 -15.867 1 91.44 34 ARG B CA 1
ATOM 3315 C C . ARG B 1 34 ? -19.938 -31.875 -14.727 1 91.44 34 ARG B C 1
ATOM 3317 O O . ARG B 1 34 ? -20.312 -31.984 -13.555 1 91.44 34 ARG B O 1
ATOM 3324 N N . GLY B 1 35 ? -18.797 -31.469 -15.141 1 91.44 35 GLY B N 1
ATOM 3325 C CA . GLY B 1 35 ? -17.828 -31.062 -14.148 1 91.44 35 GLY B CA 1
ATOM 3326 C C . GLY B 1 35 ? -18.047 -29.641 -13.641 1 91.44 35 GLY B C 1
ATOM 3327 O O . GLY B 1 35 ? -17.344 -29.172 -12.75 1 91.44 35 GLY B O 1
ATOM 3328 N N . GLY B 1 36 ? -19 -28.875 -14.211 1 92.31 36 GLY B N 1
ATOM 3329 C CA . GLY B 1 36 ? -19.359 -27.578 -13.688 1 92.31 36 GLY B CA 1
ATOM 3330 C C . GLY B 1 36 ? -18.875 -26.422 -14.555 1 92.31 36 GLY B C 1
ATOM 3331 O O . GLY B 1 36 ? -19 -25.266 -14.188 1 92.31 36 GLY B O 1
ATOM 3332 N N . VAL B 1 37 ? -18.281 -26.75 -15.727 1 94.38 37 VAL B N 1
ATOM 3333 C CA . VAL B 1 37 ? -17.828 -25.719 -16.656 1 94.38 37 VAL B CA 1
ATOM 3334 C C . VAL B 1 37 ? -18.969 -25.359 -17.609 1 94.38 37 VAL B C 1
ATOM 3336 O O . VAL B 1 37 ? -19.5 -26.234 -18.297 1 94.38 37 VAL B O 1
ATOM 3339 N N . THR B 1 38 ? -19.281 -24.047 -17.578 1 92.5 38 THR B N 1
ATOM 3340 C CA . THR B 1 38 ? -20.453 -23.688 -18.375 1 92.5 38 THR B CA 1
ATOM 3341 C C . THR B 1 38 ? -20.031 -22.844 -19.578 1 92.5 38 THR B C 1
ATOM 3343 O O . THR B 1 38 ? -20.781 -22.75 -20.547 1 92.5 38 THR B O 1
ATOM 3346 N N . ARG B 1 39 ? -18.984 -22.234 -19.547 1 96.12 39 ARG B N 1
ATOM 3347 C CA . ARG B 1 39 ? -18.516 -21.422 -20.656 1 96.12 39 ARG B CA 1
ATOM 3348 C C . ARG B 1 39 ? -17.5 -22.172 -21.516 1 96.12 39 ARG B C 1
ATOM 3350 O O . ARG B 1 39 ? -16.312 -22.188 -21.203 1 96.12 39 ARG B O 1
ATOM 3357 N N . ILE B 1 40 ? -18.031 -22.781 -22.594 1 97.69 40 ILE B N 1
ATOM 3358 C CA . ILE B 1 40 ? -17.219 -23.641 -23.453 1 97.69 40 ILE B CA 1
ATOM 3359 C C . ILE B 1 40 ? -17.328 -23.188 -24.906 1 97.69 40 ILE B C 1
ATOM 3361 O O . ILE B 1 40 ? -18.438 -22.906 -25.391 1 97.69 40 ILE B O 1
ATOM 3365 N N . ASP B 1 41 ? -16.203 -23 -25.516 1 97.94 41 ASP B N 1
ATOM 3366 C CA . ASP B 1 41 ? -16.172 -22.781 -26.953 1 97.94 41 ASP B CA 1
ATOM 3367 C C . ASP B 1 41 ? -15.43 -23.922 -27.656 1 97.94 41 ASP B C 1
ATOM 3369 O O . ASP B 1 41 ? -14.703 -24.688 -27.031 1 97.94 41 ASP B O 1
ATOM 3373 N N . MET B 1 42 ? -15.703 -24.125 -28.984 1 97.75 42 MET B N 1
ATOM 3374 C CA . MET B 1 42 ? -15.141 -25.25 -29.734 1 97.75 42 MET B CA 1
ATOM 3375 C C . MET B 1 42 ? -14.445 -24.766 -31 1 97.75 42 MET B C 1
ATOM 3377 O O . MET B 1 42 ? -14.922 -23.828 -31.656 1 97.75 42 MET B O 1
ATOM 3381 N N . ALA B 1 43 ? -13.375 -25.359 -31.297 1 98 43 ALA B N 1
ATOM 3382 C CA . ALA B 1 43 ? -12.633 -25.109 -32.531 1 98 43 ALA B CA 1
ATOM 3383 C C . ALA B 1 43 ? -12.328 -26.406 -33.25 1 98 43 ALA B C 1
ATOM 3385 O O . ALA B 1 43 ? -12.148 -27.453 -32.625 1 98 43 ALA B O 1
ATOM 3386 N N . GLU B 1 44 ? -12.195 -26.359 -34.594 1 96.88 44 GLU B N 1
ATOM 3387 C CA . GLU B 1 44 ? -12.078 -27.578 -35.375 1 96.88 44 GLU B CA 1
ATOM 3388 C C . GLU B 1 44 ? -10.633 -27.859 -35.781 1 96.88 44 GLU B C 1
ATOM 3390 O O . GLU B 1 44 ? -10.312 -28.922 -36.312 1 96.88 44 GLU B O 1
ATOM 3395 N N . ASP B 1 45 ? -9.789 -26.922 -35.656 1 96.5 45 ASP B N 1
ATOM 3396 C CA . ASP B 1 45 ? -8.352 -27.062 -35.875 1 96.5 45 ASP B CA 1
ATOM 3397 C C . ASP B 1 45 ? -7.574 -25.938 -35.219 1 96.5 45 ASP B C 1
ATOM 3399 O O . ASP B 1 45 ? -8.148 -25.094 -34.5 1 96.5 45 ASP B O 1
ATOM 3403 N N . GLY B 1 46 ? -6.246 -25.969 -35.344 1 97.19 46 GLY B N 1
ATOM 3404 C CA . GLY B 1 46 ? -5.383 -25 -34.688 1 97.19 46 GLY B CA 1
ATOM 3405 C C . GLY B 1 46 ? -5.629 -23.578 -35.156 1 97.19 46 GLY B C 1
ATOM 3406 O O . GLY B 1 46 ? -5.594 -22.641 -34.344 1 97.19 46 GLY B O 1
ATOM 3407 N N . ASN B 1 47 ? -5.844 -23.406 -36.469 1 97.38 47 ASN B N 1
ATOM 3408 C CA . ASN B 1 47 ? -6.113 -22.078 -37 1 97.38 47 ASN B CA 1
ATOM 3409 C C . ASN B 1 47 ? -7.391 -21.484 -36.406 1 97.38 47 ASN B C 1
ATOM 3411 O O . ASN B 1 47 ? -7.414 -20.312 -36 1 97.38 47 ASN B O 1
ATOM 3415 N N . ASP B 1 48 ? -8.359 -22.312 -36.375 1 97 48 ASP B N 1
ATOM 3416 C CA . ASP B 1 48 ? -9.633 -21.906 -35.812 1 97 48 ASP B CA 1
ATOM 3417 C C . ASP B 1 48 ? -9.477 -21.531 -34.344 1 97 48 ASP B C 1
ATOM 3419 O O . ASP B 1 48 ? -10.016 -20.516 -33.875 1 97 48 ASP B O 1
ATOM 3423 N N . ALA B 1 49 ? -8.781 -22.266 -33.625 1 97.88 49 ALA B N 1
ATOM 3424 C CA . ALA B 1 49 ? -8.547 -22.031 -32.188 1 97.88 49 ALA B CA 1
ATOM 3425 C C . ALA B 1 49 ? -7.828 -20.703 -31.969 1 97.88 49 ALA B C 1
ATOM 3427 O O . ALA B 1 49 ? -8.25 -19.906 -31.141 1 97.88 49 ALA B O 1
ATOM 3428 N N . LEU B 1 50 ? -6.719 -20.453 -32.719 1 97.38 50 LEU B N 1
ATOM 3429 C CA . LEU B 1 50 ? -5.918 -19.25 -32.562 1 97.38 50 LEU B CA 1
ATOM 3430 C C . LEU B 1 50 ? -6.746 -18 -32.875 1 97.38 50 LEU B C 1
ATOM 3432 O O . LEU B 1 50 ? -6.578 -16.969 -32.25 1 97.38 50 LEU B O 1
ATOM 3436 N N . ALA B 1 51 ? -7.648 -18.125 -33.812 1 96.75 51 ALA B N 1
ATOM 3437 C CA . ALA B 1 51 ? -8.5 -17 -34.188 1 96.75 51 ALA B CA 1
ATOM 3438 C C . ALA B 1 51 ? -9.477 -16.641 -33.094 1 96.75 51 ALA B C 1
ATOM 3440 O O . ALA B 1 51 ? -9.945 -15.492 -33.031 1 96.75 51 ALA B O 1
ATOM 3441 N N . ARG B 1 52 ? -9.727 -17.562 -32.156 1 97.12 52 ARG B N 1
ATOM 3442 C CA . ARG B 1 52 ? -10.766 -17.375 -31.141 1 97.12 52 ARG B CA 1
ATOM 3443 C C . ARG B 1 52 ? -10.164 -16.875 -29.828 1 97.12 52 ARG B C 1
ATOM 3445 O O . ARG B 1 52 ? -10.891 -16.438 -28.938 1 97.12 52 ARG B O 1
ATOM 3452 N N . LEU B 1 53 ? -8.93 -16.875 -29.656 1 96.75 53 LEU B N 1
ATOM 3453 C CA . LEU B 1 53 ? -8.258 -16.641 -28.391 1 96.75 53 LEU B CA 1
ATOM 3454 C C . LEU B 1 53 ? -8.625 -15.281 -27.812 1 96.75 53 LEU B C 1
ATOM 3456 O O . LEU B 1 53 ? -9.062 -15.18 -26.672 1 96.75 53 LEU B O 1
ATOM 3460 N N . ASP B 1 54 ? -8.539 -14.242 -28.609 1 94.94 54 ASP B N 1
ATOM 3461 C CA . ASP B 1 54 ? -8.688 -12.875 -28.125 1 94.94 54 ASP B CA 1
ATOM 3462 C C . ASP B 1 54 ? -10.156 -12.555 -27.828 1 94.94 54 ASP B C 1
ATOM 3464 O O . ASP B 1 54 ? -10.453 -11.719 -26.984 1 94.94 54 ASP B O 1
ATOM 3468 N N . THR B 1 55 ? -11.039 -13.133 -28.516 1 95.88 55 THR B N 1
ATOM 3469 C CA . THR B 1 55 ? -12.461 -12.875 -28.297 1 95.88 55 THR B CA 1
ATOM 3470 C C . THR B 1 55 ? -13 -13.703 -27.141 1 95.88 55 THR B C 1
ATOM 3472 O O . THR B 1 55 ? -13.695 -13.188 -26.266 1 95.88 55 THR B O 1
ATOM 3475 N N . PHE B 1 56 ? -12.586 -14.992 -27.156 1 96.62 56 PHE B N 1
ATOM 3476 C CA . PHE B 1 56 ? -13.117 -15.898 -26.141 1 96.62 56 PHE B CA 1
ATOM 3477 C C . PHE B 1 56 ? -12.32 -15.781 -24.844 1 96.62 56 PHE B C 1
ATOM 3479 O O . PHE B 1 56 ? -12.875 -15.93 -23.75 1 96.62 56 PHE B O 1
ATOM 3486 N N . ARG B 1 57 ? -11.023 -15.586 -24.938 1 96.06 57 ARG B N 1
ATOM 3487 C CA . ARG B 1 57 ? -10.078 -15.438 -23.844 1 96.06 57 ARG B CA 1
ATOM 3488 C C . ARG B 1 57 ? -10.172 -16.625 -22.875 1 96.06 57 ARG B C 1
ATOM 3490 O O . ARG B 1 57 ? -10.539 -16.453 -21.703 1 96.06 57 ARG B O 1
ATOM 3497 N N . PRO B 1 58 ? -9.828 -17.797 -23.328 1 97.44 58 PRO B N 1
ATOM 3498 C CA . PRO B 1 58 ? -9.953 -19.016 -22.516 1 97.44 58 PRO B CA 1
ATOM 3499 C C . PRO B 1 58 ? -9 -19.031 -21.328 1 97.44 58 PRO B C 1
ATOM 3501 O O . PRO B 1 58 ? -7.953 -18.375 -21.359 1 97.44 58 PRO B O 1
ATOM 3504 N N . ASP B 1 59 ? -9.453 -19.828 -20.281 1 96.44 59 ASP B N 1
ATOM 3505 C CA . ASP B 1 59 ? -8.617 -20.078 -19.109 1 96.44 59 ASP B CA 1
ATOM 3506 C C . ASP B 1 59 ? -7.867 -21.406 -19.25 1 96.44 59 ASP B C 1
ATOM 3508 O O . ASP B 1 59 ? -6.91 -21.656 -18.516 1 96.44 59 ASP B O 1
ATOM 3512 N N . LEU B 1 60 ? -8.281 -22.219 -20.156 1 97.81 60 LEU B N 1
ATOM 3513 C CA . LEU B 1 60 ? -7.695 -23.516 -20.422 1 97.81 60 LEU B CA 1
ATOM 3514 C C . LEU B 1 60 ? -8.055 -24 -21.828 1 97.81 60 LEU B C 1
ATOM 3516 O O . LEU B 1 60 ? -9.164 -23.75 -22.312 1 97.81 60 LEU B O 1
ATOM 3520 N N . ILE B 1 61 ? -7.113 -24.688 -22.484 1 98.38 61 ILE B N 1
ATOM 3521 C CA . ILE B 1 61 ? -7.375 -25.281 -23.797 1 98.38 61 ILE B CA 1
ATOM 3522 C C . ILE B 1 61 ? -7.273 -26.812 -23.688 1 98.38 61 ILE B C 1
ATOM 3524 O O . ILE B 1 61 ? -6.301 -27.344 -23.156 1 98.38 61 ILE B O 1
ATOM 3528 N N . LEU B 1 62 ? -8.328 -27.5 -24.078 1 98 62 LEU B N 1
ATOM 3529 C CA . LEU B 1 62 ? -8.25 -28.922 -24.375 1 98 62 LEU B CA 1
ATOM 3530 C C . LEU B 1 62 ? -7.938 -29.156 -25.859 1 98 62 LEU B C 1
ATOM 3532 O O . LEU B 1 62 ? -8.734 -28.797 -26.734 1 98 62 LEU B O 1
ATOM 3536 N N . LEU B 1 63 ? -6.805 -29.781 -26.109 1 97.81 63 LEU B N 1
ATOM 3537 C CA . LEU B 1 63 ? -6.281 -29.75 -27.469 1 97.81 63 LEU B CA 1
ATOM 3538 C C . LEU B 1 63 ? -6 -31.172 -27.984 1 97.81 63 LEU B C 1
ATOM 3540 O O . LEU B 1 63 ? -5.277 -31.938 -27.344 1 97.81 63 LEU B O 1
ATOM 3544 N N . ASP B 1 64 ? -6.555 -31.484 -29.078 1 96.25 64 ASP B N 1
ATOM 3545 C CA . ASP B 1 64 ? -6.148 -32.688 -29.812 1 96.25 64 ASP B CA 1
ATOM 3546 C C . ASP B 1 64 ? -4.848 -32.438 -30.578 1 96.25 64 ASP B C 1
ATOM 3548 O O . ASP B 1 64 ? -4.664 -31.391 -31.188 1 96.25 64 ASP B O 1
ATOM 3552 N N . LEU B 1 65 ? -3.971 -33.438 -30.609 1 93.94 65 LEU B N 1
ATOM 3553 C CA . LEU B 1 65 ? -2.668 -33.281 -31.25 1 93.94 65 LEU B CA 1
ATOM 3554 C C . LEU B 1 65 ? -2.768 -33.531 -32.75 1 93.94 65 LEU B C 1
ATOM 3556 O O . LEU B 1 65 ? -2.109 -32.844 -33.531 1 93.94 65 LEU B O 1
ATOM 3560 N N . MET B 1 66 ? -3.51 -34.5 -33.031 1 92.62 66 MET B N 1
ATOM 3561 C CA . MET B 1 66 ? -3.592 -34.906 -34.438 1 92.62 66 MET B CA 1
ATOM 3562 C C . MET B 1 66 ? -4.809 -34.281 -35.125 1 92.62 66 MET B C 1
ATOM 3564 O O . MET B 1 66 ? -5.918 -34.812 -35 1 92.62 66 MET B O 1
ATOM 3568 N N . MET B 1 67 ? -4.594 -33.219 -35.844 1 93.81 67 MET B N 1
ATOM 3569 C CA . MET B 1 67 ? -5.648 -32.5 -36.562 1 93.81 67 MET B CA 1
ATOM 3570 C C . MET B 1 67 ? -5.164 -32.031 -37.938 1 93.81 67 MET B C 1
ATOM 3572 O O . MET B 1 67 ? -3.961 -31.859 -38.125 1 93.81 67 MET B O 1
ATOM 3576 N N . PRO B 1 68 ? -6.117 -31.875 -38.844 1 93.69 68 PRO B N 1
ATOM 3577 C CA . PRO B 1 68 ? -5.742 -31.312 -40.125 1 93.69 68 PRO B CA 1
ATOM 3578 C C . PRO B 1 68 ? -5.363 -29.844 -40.062 1 93.69 68 PRO B C 1
ATOM 3580 O O . PRO B 1 68 ? -5.598 -29.188 -39.062 1 93.69 68 PRO B O 1
ATOM 3583 N N . ASN B 1 69 ? -4.621 -29.281 -41.188 1 94.12 69 ASN B N 1
ATOM 3584 C CA . ASN B 1 69 ? -4.223 -27.891 -41.344 1 94.12 69 ASN B CA 1
ATOM 3585 C C . ASN B 1 69 ? -3.121 -27.516 -40.344 1 94.12 69 ASN B C 1
ATOM 3587 O O . ASN B 1 69 ? -1.95 -27.828 -40.562 1 94.12 69 ASN B O 1
ATOM 3591 N N . LEU B 1 70 ? -3.605 -27.031 -39.156 1 95.75 70 LEU B N 1
ATOM 3592 C CA . LEU B 1 70 ? -2.664 -26.766 -38.094 1 95.75 70 LEU B CA 1
ATOM 3593 C C . LEU B 1 70 ? -2.875 -27.734 -36.938 1 95.75 70 LEU B C 1
ATOM 3595 O O . LEU B 1 70 ? -3.867 -27.641 -36.188 1 95.75 70 LEU B O 1
ATOM 3599 N N . ASP B 1 71 ? -1.916 -28.609 -36.75 1 94.25 71 ASP B N 1
ATOM 3600 C CA . ASP B 1 71 ? -2.094 -29.672 -35.75 1 94.25 71 ASP B CA 1
ATOM 3601 C C . ASP B 1 71 ? -1.794 -29.156 -34.344 1 94.25 71 ASP B C 1
ATOM 3603 O O . ASP B 1 71 ? -1.427 -28 -34.188 1 94.25 71 ASP B O 1
ATOM 3607 N N . GLY B 1 72 ? -2.033 -30 -33.438 1 95.44 72 GLY B N 1
ATOM 3608 C CA . GLY B 1 72 ? -1.919 -29.609 -32.031 1 95.44 72 GLY B CA 1
ATOM 3609 C C . GLY B 1 72 ? -0.505 -29.234 -31.641 1 95.44 72 GLY B C 1
ATOM 3610 O O . GLY B 1 72 ? -0.305 -28.359 -30.781 1 95.44 72 GLY B O 1
ATOM 3611 N N . PHE B 1 73 ? 0.52 -29.859 -32.25 1 95.44 73 PHE B N 1
ATOM 3612 C CA . PHE B 1 73 ? 1.909 -29.547 -31.922 1 95.44 73 PHE B CA 1
ATOM 3613 C C . PHE B 1 73 ? 2.252 -28.125 -32.375 1 95.44 73 PHE B C 1
ATOM 3615 O O . PHE B 1 73 ? 2.752 -27.344 -31.562 1 95.44 73 PHE B O 1
ATOM 3622 N N . GLU B 1 74 ? 1.939 -27.859 -33.531 1 96.25 74 GLU B N 1
ATOM 3623 C CA . GLU B 1 74 ? 2.256 -26.547 -34.094 1 96.25 74 GLU B CA 1
ATOM 3624 C C . GLU B 1 74 ? 1.436 -25.453 -33.406 1 96.25 74 GLU B C 1
ATOM 3626 O O . GLU B 1 74 ? 1.932 -24.344 -33.188 1 96.25 74 GLU B O 1
ATOM 3631 N N . MET B 1 75 ? 0.225 -25.766 -33.062 1 96.94 75 MET B N 1
ATOM 3632 C CA . MET B 1 75 ? -0.602 -24.797 -32.344 1 96.94 75 MET B CA 1
ATOM 3633 C C . MET B 1 75 ? 0.028 -24.422 -31.016 1 96.94 75 MET B C 1
ATOM 3635 O O . MET B 1 75 ? 0.081 -23.234 -30.656 1 96.94 75 MET B O 1
ATOM 3639 N N . CYS B 1 76 ? 0.463 -25.359 -30.266 1 96.31 76 CYS B N 1
ATOM 3640 C CA . CYS B 1 76 ? 1.096 -25.125 -28.969 1 96.31 76 CYS B CA 1
ATOM 3641 C C . CYS B 1 76 ? 2.318 -24.234 -29.125 1 96.31 76 CYS B C 1
ATOM 3643 O O . CYS B 1 76 ? 2.482 -23.266 -28.375 1 96.31 76 CYS B O 1
ATOM 3645 N N . ARG B 1 77 ? 3.145 -24.562 -30.141 1 96.38 77 ARG B N 1
ATOM 3646 C CA . ARG B 1 77 ? 4.352 -23.766 -30.375 1 96.38 77 ARG B CA 1
ATOM 3647 C C . ARG B 1 77 ? 4.008 -22.312 -30.656 1 96.38 77 ARG B C 1
ATOM 3649 O O . ARG B 1 77 ? 4.625 -21.406 -30.094 1 96.38 77 ARG B O 1
ATOM 3656 N N . ARG B 1 78 ? 3.072 -22.094 -31.453 1 96.81 78 ARG B N 1
ATOM 3657 C CA . ARG B 1 78 ? 2.66 -20.734 -31.797 1 96.81 78 ARG B CA 1
ATOM 3658 C C . ARG B 1 78 ? 2.059 -20.016 -30.594 1 96.81 78 ARG B C 1
ATOM 3660 O O . ARG B 1 78 ? 2.316 -18.828 -30.375 1 96.81 78 ARG B O 1
ATOM 3667 N N . LEU B 1 79 ? 1.26 -20.734 -29.844 1 96.88 79 LEU B N 1
ATOM 3668 C CA . LEU B 1 79 ? 0.642 -20.172 -28.656 1 96.88 79 LEU B CA 1
ATOM 3669 C C . LEU B 1 79 ? 1.702 -19.672 -27.672 1 96.88 79 LEU B C 1
ATOM 3671 O O . LEU B 1 79 ? 1.582 -18.562 -27.141 1 96.88 79 LEU B O 1
ATOM 3675 N N . ARG B 1 80 ? 2.791 -20.406 -27.5 1 95.88 80 ARG B N 1
ATOM 3676 C CA . ARG B 1 80 ? 3.852 -20.078 -26.547 1 95.88 80 ARG B CA 1
ATOM 3677 C C . ARG B 1 80 ? 4.656 -18.875 -27.031 1 95.88 80 ARG B C 1
ATOM 3679 O O . ARG B 1 80 ? 5.285 -18.188 -26.234 1 95.88 80 ARG B O 1
ATOM 3686 N N . ALA B 1 81 ? 4.594 -18.625 -28.297 1 95.38 81 ALA B N 1
ATOM 3687 C CA . ALA B 1 81 ? 5.316 -17.5 -28.875 1 95.38 81 ALA B CA 1
ATOM 3688 C C . ALA B 1 81 ? 4.523 -16.203 -28.719 1 95.38 81 ALA B C 1
ATOM 3690 O O . ALA B 1 81 ? 5.051 -15.109 -28.953 1 95.38 81 ALA B O 1
ATOM 3691 N N . MET B 1 82 ? 3.301 -16.359 -28.375 1 95.25 82 MET B N 1
ATOM 3692 C CA . MET B 1 82 ? 2.459 -15.195 -28.141 1 95.25 82 MET B CA 1
ATOM 3693 C C . MET B 1 82 ? 2.551 -14.727 -26.703 1 95.25 82 MET B C 1
ATOM 3695 O O . MET B 1 82 ? 2.072 -15.414 -25.797 1 95.25 82 MET B O 1
ATOM 3699 N N . PRO B 1 83 ? 3.027 -13.539 -26.406 1 92.56 83 PRO B N 1
ATOM 3700 C CA . PRO B 1 83 ? 3.25 -13.07 -25.031 1 92.56 83 PRO B CA 1
ATOM 3701 C C . PRO B 1 83 ? 1.978 -13.094 -24.188 1 92.56 83 PRO B C 1
ATOM 3703 O O . PRO B 1 83 ? 2.012 -13.484 -23.031 1 92.56 83 PRO B O 1
ATOM 3706 N N . ALA B 1 84 ? 0.848 -12.773 -24.766 1 92.12 84 ALA B N 1
ATOM 3707 C CA . ALA B 1 84 ? -0.406 -12.656 -24.031 1 92.12 84 ALA B CA 1
ATOM 3708 C C . ALA B 1 84 ? -0.918 -14.031 -23.594 1 92.12 84 ALA B C 1
ATOM 3710 O O . ALA B 1 84 ? -1.705 -14.141 -22.656 1 92.12 84 ALA B O 1
ATOM 3711 N N . TRP B 1 85 ? -0.425 -15.117 -24.281 1 94.69 85 TRP B N 1
ATOM 3712 C CA . TRP B 1 85 ? -1.024 -16.438 -24.062 1 94.69 85 TRP B CA 1
ATOM 3713 C C . TRP B 1 85 ? 0.038 -17.453 -23.688 1 94.69 85 TRP B C 1
ATOM 3715 O O . TRP B 1 85 ? -0.249 -18.656 -23.609 1 94.69 85 TRP B O 1
ATOM 3725 N N . LYS B 1 86 ? 1.201 -16.969 -23.391 1 91.25 86 LYS B N 1
ATOM 3726 C CA . LYS B 1 86 ? 2.35 -17.844 -23.219 1 91.25 86 LYS B CA 1
ATOM 3727 C C . LYS B 1 86 ? 2.156 -18.781 -22.031 1 91.25 86 LYS B C 1
ATOM 3729 O O . LYS B 1 86 ? 2.674 -19.891 -22.016 1 91.25 86 LYS B O 1
ATOM 3734 N N . ASP B 1 87 ? 1.38 -18.359 -21.047 1 89.12 87 ASP B N 1
ATOM 3735 C CA . ASP B 1 87 ? 1.254 -19.125 -19.812 1 89.12 87 ASP B CA 1
ATOM 3736 C C . ASP B 1 87 ? -0.096 -19.844 -19.75 1 89.12 87 ASP B C 1
ATOM 3738 O O . ASP B 1 87 ? -0.425 -20.469 -18.734 1 89.12 87 ASP B O 1
ATOM 3742 N N . LEU B 1 88 ? -0.864 -19.812 -20.812 1 95.06 88 LEU B N 1
ATOM 3743 C CA . LEU B 1 88 ? -2.176 -20.453 -20.844 1 95.06 88 LEU B CA 1
ATOM 3744 C C . LEU B 1 88 ? -2.043 -21.969 -20.766 1 95.06 88 LEU B C 1
ATOM 3746 O O . LEU B 1 88 ? -1.32 -22.562 -21.562 1 95.06 88 LEU B O 1
ATOM 3750 N N . PRO B 1 89 ? -2.73 -22.594 -19.75 1 96.38 89 PRO B N 1
ATOM 3751 C CA . PRO B 1 89 ? -2.646 -24.062 -19.656 1 96.38 89 PRO B CA 1
ATOM 3752 C C . PRO B 1 89 ? -3.254 -24.766 -20.875 1 96.38 89 PRO B C 1
ATOM 3754 O O . PRO B 1 89 ? -4.375 -24.438 -21.281 1 96.38 89 PRO B O 1
ATOM 3757 N N . VAL B 1 90 ? -2.473 -25.688 -21.406 1 97.62 90 VAL B N 1
ATOM 3758 C CA . VAL B 1 90 ? -2.918 -26.516 -22.516 1 97.62 90 VAL B CA 1
ATOM 3759 C C . VAL B 1 90 ? -2.883 -27.984 -22.125 1 97.62 90 VAL B C 1
ATOM 3761 O O . VAL B 1 90 ? -1.812 -28.547 -21.875 1 97.62 90 VAL B O 1
ATOM 3764 N N . LEU B 1 91 ? -4.047 -28.547 -22.016 1 96.81 91 LEU B N 1
ATOM 3765 C CA . LEU B 1 91 ? -4.18 -29.969 -21.781 1 96.81 91 LEU B CA 1
ATOM 3766 C C . LEU B 1 91 ? -4.379 -30.719 -23.094 1 96.81 91 LEU B C 1
ATOM 3768 O O . LEU B 1 91 ? -5.426 -30.609 -23.734 1 96.81 91 LEU B O 1
ATOM 3772 N N . VAL B 1 92 ? -3.396 -31.516 -23.438 1 95.69 92 VAL B N 1
ATOM 3773 C CA . VAL B 1 92 ? -3.414 -32.219 -24.719 1 95.69 92 VAL B CA 1
ATOM 3774 C C . VAL B 1 92 ? -4.117 -33.562 -24.547 1 95.69 92 VAL B C 1
ATOM 3776 O O . VAL B 1 92 ? -3.947 -34.25 -23.531 1 95.69 92 VAL B O 1
ATOM 3779 N N . GLN B 1 93 ? -4.965 -33.875 -25.516 1 91.19 93 GLN B N 1
ATOM 3780 C CA . GLN B 1 93 ? -5.559 -35.188 -25.609 1 91.19 93 GLN B CA 1
ATOM 3781 C C . GLN B 1 93 ? -5.055 -35.938 -26.859 1 91.19 93 GLN B C 1
ATOM 3783 O O . GLN B 1 93 ? -5.086 -35.375 -27.953 1 91.19 93 GLN B O 1
ATOM 3788 N N . SER B 1 94 ? -4.598 -37.156 -26.594 1 88.06 94 SER B N 1
ATOM 3789 C CA . SER B 1 94 ? -4.035 -37.844 -27.75 1 88.06 94 SER B CA 1
ATOM 3790 C C . SER B 1 94 ? -4.152 -39.344 -27.625 1 88.06 94 SER B C 1
ATOM 3792 O O . SER B 1 94 ? -4.23 -39.875 -26.5 1 88.06 94 SER B O 1
ATOM 3794 N N . SER B 1 95 ? -4.121 -40.062 -28.766 1 85.25 95 SER B N 1
ATOM 3795 C CA . SER B 1 95 ? -4.109 -41.531 -28.797 1 85.25 95 SER B CA 1
ATOM 3796 C C . SER B 1 95 ? -2.688 -42.062 -28.734 1 85.25 95 SER B C 1
ATOM 3798 O O . SER B 1 95 ? -2.488 -43.281 -28.562 1 85.25 95 SER B O 1
ATOM 3800 N N . LEU B 1 96 ? -1.807 -41.156 -28.922 1 78.38 96 LEU B N 1
ATOM 3801 C CA . LEU B 1 96 ? -0.413 -41.594 -28.828 1 78.38 96 LEU B CA 1
ATOM 3802 C C . LEU B 1 96 ? -0.044 -41.906 -27.391 1 78.38 96 LEU B C 1
ATOM 3804 O O . LEU B 1 96 ? -0.217 -41.062 -26.484 1 78.38 96 LEU B O 1
ATOM 3808 N N . ASN B 1 97 ? 0.368 -42.969 -27.047 1 75.75 97 ASN B N 1
ATOM 3809 C CA . ASN B 1 97 ? 0.524 -43.406 -25.656 1 75.75 97 ASN B CA 1
ATOM 3810 C C . ASN B 1 97 ? 1.982 -43.688 -25.328 1 75.75 97 ASN B C 1
ATOM 3812 O O . ASN B 1 97 ? 2.297 -44.094 -24.203 1 75.75 97 ASN B O 1
ATOM 3816 N N . ARG B 1 98 ? 2.842 -43.469 -26.391 1 80.88 98 ARG B N 1
ATOM 3817 C CA . ARG B 1 98 ? 4.254 -43.719 -26.109 1 80.88 98 ARG B CA 1
ATOM 3818 C C . ARG B 1 98 ? 4.887 -42.531 -25.375 1 80.88 98 ARG B C 1
ATOM 3820 O O . ARG B 1 98 ? 4.492 -41.375 -25.578 1 80.88 98 ARG B O 1
ATOM 3827 N N . ALA B 1 99 ? 5.805 -42.812 -24.516 1 79.5 99 ALA B N 1
ATOM 3828 C CA . ALA B 1 99 ? 6.523 -41.812 -23.734 1 79.5 99 ALA B CA 1
ATOM 3829 C C . ALA B 1 99 ? 7.156 -40.75 -24.641 1 79.5 99 ALA B C 1
ATOM 3831 O O . ALA B 1 99 ? 7.188 -39.562 -24.312 1 79.5 99 ALA B O 1
ATOM 3832 N N . GLU B 1 100 ? 7.613 -41.125 -25.812 1 84.06 100 GLU B N 1
ATOM 3833 C CA . GLU B 1 100 ? 8.25 -40.219 -26.766 1 84.06 100 GLU B CA 1
ATOM 3834 C C . GLU B 1 100 ? 7.258 -39.219 -27.312 1 84.06 100 GLU B C 1
ATOM 3836 O O . GLU B 1 100 ? 7.602 -38.031 -27.516 1 84.06 100 GLU B O 1
ATOM 3841 N N . ASP B 1 101 ? 6.117 -39.719 -27.516 1 85.62 101 ASP B N 1
ATOM 3842 C CA . ASP B 1 101 ? 5.078 -38.812 -28.016 1 85.62 101 ASP B CA 1
ATOM 3843 C C . ASP B 1 101 ? 4.676 -37.781 -26.969 1 85.62 101 ASP B C 1
ATOM 3845 O O . ASP B 1 101 ? 4.48 -36.594 -27.297 1 85.62 101 ASP B O 1
ATOM 3849 N N . ARG B 1 102 ? 4.559 -38.281 -25.781 1 87.62 102 ARG B N 1
ATOM 3850 C CA . ARG B 1 102 ? 4.254 -37.375 -24.688 1 87.62 102 ARG B CA 1
ATOM 3851 C C . ARG B 1 102 ? 5.355 -36.312 -24.516 1 87.62 102 ARG B C 1
ATOM 3853 O O . ARG B 1 102 ? 5.07 -35.125 -24.344 1 87.62 102 ARG B O 1
ATOM 3860 N N . ALA B 1 103 ? 6.57 -36.781 -24.625 1 87.75 103 ALA B N 1
ATOM 3861 C CA . ALA B 1 103 ? 7.715 -35.875 -24.516 1 87.75 103 ALA B CA 1
ATOM 3862 C C . ALA B 1 103 ? 7.672 -34.812 -25.609 1 87.75 103 ALA B C 1
ATOM 3864 O O . ALA B 1 103 ? 7.977 -33.625 -25.359 1 87.75 103 ALA B O 1
ATOM 3865 N N . LYS B 1 104 ? 7.316 -35.219 -26.766 1 91 104 LYS B N 1
ATOM 3866 C CA . LYS B 1 104 ? 7.203 -34.312 -27.891 1 91 104 LYS B CA 1
ATOM 3867 C C . LYS B 1 104 ? 6.137 -33.25 -27.625 1 91 104 LYS B C 1
ATOM 3869 O O . LYS B 1 104 ? 6.312 -32.062 -27.969 1 91 104 LYS B O 1
ATOM 3874 N N . ALA B 1 105 ? 5.055 -33.688 -27.047 1 93.31 105 ALA B N 1
ATOM 3875 C CA . ALA B 1 105 ? 3.963 -32.75 -26.734 1 93.31 105 ALA B CA 1
ATOM 3876 C C . ALA B 1 105 ? 4.41 -31.703 -25.719 1 93.31 105 ALA B C 1
ATOM 3878 O O . ALA B 1 105 ? 4.117 -30.516 -25.891 1 93.31 105 ALA B O 1
ATOM 3879 N N . PHE B 1 106 ? 5.125 -32.094 -24.703 1 91.06 106 PHE B N 1
ATOM 3880 C CA . PHE B 1 106 ? 5.621 -31.156 -23.688 1 91.06 106 PHE B CA 1
ATOM 3881 C C . PHE B 1 106 ? 6.66 -30.219 -24.297 1 91.06 106 PHE B C 1
ATOM 3883 O O . PHE B 1 106 ? 6.688 -29.031 -23.969 1 91.06 106 PHE B O 1
ATOM 3890 N N . ALA B 1 107 ? 7.484 -30.719 -25.156 1 91 107 ALA B N 1
ATOM 3891 C CA . ALA B 1 107 ? 8.477 -29.891 -25.844 1 91 107 ALA B CA 1
ATOM 3892 C C . ALA B 1 107 ? 7.805 -28.844 -26.719 1 91 107 ALA B C 1
ATOM 3894 O O . ALA B 1 107 ? 8.328 -27.734 -26.906 1 91 107 ALA B O 1
ATOM 3895 N N . ALA B 1 108 ? 6.641 -29.234 -27.219 1 93.75 108 ALA B N 1
ATOM 3896 C CA . ALA B 1 108 ? 5.895 -28.312 -28.078 1 93.75 108 ALA B CA 1
ATOM 3897 C C . ALA B 1 108 ? 5.191 -27.25 -27.234 1 93.75 108 ALA B C 1
ATOM 3899 O O . ALA B 1 108 ? 4.703 -26.25 -27.781 1 93.75 108 ALA B O 1
ATOM 3900 N N . GLY B 1 109 ? 5.105 -27.422 -25.938 1 93.62 109 GLY B N 1
ATOM 3901 C CA . GLY B 1 109 ? 4.555 -26.391 -25.078 1 93.62 109 GLY B CA 1
ATOM 3902 C C . GLY B 1 109 ? 3.307 -26.844 -24.328 1 93.62 109 GLY B C 1
ATOM 3903 O O . GLY B 1 109 ? 2.637 -26.031 -23.703 1 93.62 109 GLY B O 1
ATOM 3904 N N . ALA B 1 110 ? 2.973 -28.141 -24.391 1 95.31 110 ALA B N 1
ATOM 3905 C CA . ALA B 1 110 ? 1.826 -28.656 -23.656 1 95.31 110 ALA B CA 1
ATOM 3906 C C . ALA B 1 110 ? 2.059 -28.562 -22.141 1 95.31 110 ALA B C 1
ATOM 3908 O O . ALA B 1 110 ? 3.191 -28.688 -21.672 1 95.31 110 ALA B O 1
ATOM 3909 N N . THR B 1 111 ? 0.978 -28.281 -21.375 1 94.06 111 THR B N 1
ATOM 3910 C CA . THR B 1 111 ? 1.062 -28.188 -19.922 1 94.06 111 THR B CA 1
ATOM 3911 C C . THR B 1 111 ? 0.788 -29.547 -19.281 1 94.06 111 THR B C 1
ATOM 3913 O O . THR B 1 111 ? 1.307 -29.844 -18.188 1 94.06 111 THR B O 1
ATOM 3916 N N . ASP B 1 112 ? -0.077 -30.266 -19.906 1 93.44 112 ASP B N 1
ATOM 3917 C CA . ASP B 1 112 ? -0.524 -31.562 -19.406 1 93.44 112 ASP B CA 1
ATOM 3918 C C . ASP B 1 112 ? -0.958 -32.469 -20.547 1 93.44 112 ASP B C 1
ATOM 3920 O O . ASP B 1 112 ? -1 -32.062 -21.703 1 93.44 112 ASP B O 1
ATOM 3924 N N . TYR B 1 113 ? -1.135 -33.75 -20.203 1 91.75 113 TYR B N 1
ATOM 3925 C CA . TYR B 1 113 ? -1.387 -34.75 -21.234 1 91.75 113 TYR B CA 1
ATOM 3926 C C . TYR B 1 113 ? -2.389 -35.781 -20.734 1 91.75 113 TYR B C 1
ATOM 3928 O O . TYR B 1 113 ? -2.256 -36.312 -19.625 1 91.75 113 TYR B O 1
ATOM 3936 N N . VAL B 1 114 ? -3.42 -35.969 -21.547 1 89.88 114 VAL B N 1
ATOM 3937 C CA . VAL B 1 114 ? -4.398 -37.031 -21.266 1 89.88 114 VAL B CA 1
ATOM 3938 C C . VAL B 1 114 ? -4.449 -38 -22.453 1 89.88 114 VAL B C 1
ATOM 3940 O O . VAL B 1 114 ? -4.484 -37.562 -23.609 1 89.88 114 VAL B O 1
ATOM 3943 N N . THR B 1 115 ? -4.535 -39.25 -22.109 1 86.94 115 THR B N 1
ATOM 3944 C CA . THR B 1 115 ? -4.559 -40.281 -23.156 1 86.94 115 THR B CA 1
ATOM 3945 C C . THR B 1 115 ? -5.988 -40.594 -23.562 1 86.94 115 THR B C 1
ATOM 3947 O O . THR B 1 115 ? -6.91 -40.531 -22.75 1 86.94 115 THR B O 1
ATOM 3950 N N . LYS B 1 116 ? -6.133 -40.875 -24.828 1 85.19 116 LYS B N 1
ATOM 3951 C CA . LYS B 1 116 ? -7.387 -41.438 -25.359 1 85.19 116 LYS B CA 1
ATOM 3952 C C . LYS B 1 116 ? -7.434 -42.938 -25.219 1 85.19 116 LYS B C 1
ATOM 3954 O O . LYS B 1 116 ? -6.414 -43.625 -25.391 1 85.19 116 LYS B O 1
ATOM 3959 N N . PRO B 1 117 ? -8.5 -43.688 -24.922 1 87.25 117 PRO B N 1
ATOM 3960 C CA . PRO B 1 117 ? -9.812 -43.062 -24.688 1 87.25 117 PRO B CA 1
ATOM 3961 C C . PRO B 1 117 ? -9.859 -42.281 -23.375 1 87.25 117 PRO B C 1
ATOM 3963 O O . PRO B 1 117 ? -9.242 -42.688 -22.391 1 87.25 117 PRO B O 1
ATOM 3966 N N . ILE B 1 118 ? -10.656 -41.312 -23.359 1 88.06 118 ILE B N 1
ATOM 3967 C CA . ILE B 1 118 ? -10.68 -40.312 -22.281 1 88.06 118 ILE B CA 1
ATOM 3968 C C . ILE B 1 118 ? -11.336 -40.938 -21.047 1 88.06 118 ILE B C 1
ATOM 3970 O O . ILE B 1 118 ? -12.406 -41.531 -21.141 1 88.06 118 ILE B O 1
ATOM 3974 N N . ASN B 1 119 ? -10.664 -40.906 -19.984 1 89.31 119 ASN B N 1
ATOM 3975 C CA . ASN B 1 119 ? -11.25 -41.188 -18.672 1 89.31 119 ASN B CA 1
ATOM 3976 C C . ASN B 1 119 ? -11.812 -39.938 -18.031 1 89.31 119 ASN B C 1
ATOM 3978 O O . ASN B 1 119 ? -11.062 -39 -17.734 1 89.31 119 ASN B O 1
ATOM 3982 N N . ALA B 1 120 ? -13.055 -40 -17.766 1 90.75 120 ALA B N 1
ATOM 3983 C CA . ALA B 1 120 ? -13.758 -38.781 -17.328 1 90.75 120 ALA B CA 1
ATOM 3984 C C . ALA B 1 120 ? -13.203 -38.281 -16 1 90.75 120 ALA B C 1
ATOM 3986 O O . ALA B 1 120 ? -13.016 -37.094 -15.82 1 90.75 120 ALA B O 1
ATOM 3987 N N . VAL B 1 121 ? -12.906 -39.156 -15.109 1 88.69 121 VAL B N 1
ATOM 3988 C CA . VAL B 1 121 ? -12.438 -38.781 -13.773 1 88.69 121 VAL B CA 1
ATOM 3989 C C . VAL B 1 121 ? -11.055 -38.125 -13.883 1 88.69 121 VAL B C 1
ATOM 3991 O O . VAL B 1 121 ? -10.812 -37.094 -13.273 1 88.69 121 VAL B O 1
ATOM 3994 N N . GLU B 1 122 ? -10.234 -38.688 -14.656 1 88.94 122 GLU B N 1
ATOM 3995 C CA . GLU B 1 122 ? -8.891 -38.156 -14.844 1 88.94 122 GLU B CA 1
ATOM 3996 C C . GLU B 1 122 ? -8.938 -36.781 -15.516 1 88.94 122 GLU B C 1
ATOM 3998 O O . GLU B 1 122 ? -8.281 -35.844 -15.062 1 88.94 122 GLU B O 1
ATOM 4003 N N . LEU B 1 123 ? -9.703 -36.719 -16.594 1 92.88 123 LEU B N 1
ATOM 4004 C CA . LEU B 1 123 ? -9.797 -35.469 -17.344 1 92.88 123 LEU B CA 1
ATOM 4005 C C . LEU B 1 123 ? -10.289 -34.344 -16.453 1 92.88 123 LEU B C 1
ATOM 4007 O O . LEU B 1 123 ? -9.672 -33.281 -16.406 1 92.88 123 LEU B O 1
ATOM 4011 N N . LEU B 1 124 ? -11.32 -34.625 -15.703 1 93 124 LEU B N 1
ATOM 4012 C CA . LEU B 1 124 ? -11.93 -33.562 -14.883 1 93 124 LEU B CA 1
ATOM 4013 C C . LEU B 1 124 ? -11.008 -33.156 -13.742 1 93 124 LEU B C 1
ATOM 4015 O O . LEU B 1 124 ? -10.961 -32 -13.359 1 93 124 LEU B O 1
ATOM 4019 N N . ALA B 1 125 ? -10.305 -34.062 -13.172 1 90.5 125 ALA B N 1
ATOM 4020 C CA . ALA B 1 125 ? -9.344 -33.75 -12.117 1 90.5 125 ALA B CA 1
ATOM 4021 C C . ALA B 1 125 ? -8.266 -32.812 -12.625 1 90.5 125 ALA B C 1
ATOM 4023 O O . ALA B 1 125 ? -7.941 -31.828 -11.961 1 90.5 125 ALA B O 1
ATOM 4024 N N . ARG B 1 126 ? -7.742 -33.094 -13.797 1 92.25 126 ARG B N 1
ATOM 4025 C CA . ARG B 1 126 ? -6.695 -32.281 -14.391 1 92.25 126 ARG B CA 1
ATOM 4026 C C . ARG B 1 126 ? -7.227 -30.891 -14.734 1 92.25 126 ARG B C 1
ATOM 4028 O O . ARG B 1 126 ? -6.574 -29.875 -14.445 1 92.25 126 ARG B O 1
ATOM 4035 N N . VAL B 1 127 ? -8.375 -30.875 -15.305 1 94.81 127 VAL B N 1
ATOM 4036 C CA . VAL B 1 127 ? -9.008 -29.609 -15.664 1 94.81 127 VAL B CA 1
ATOM 4037 C C . VAL B 1 127 ? -9.195 -28.766 -14.414 1 94.81 127 VAL B C 1
ATOM 4039 O O . VAL B 1 127 ? -8.859 -27.578 -14.406 1 94.81 127 VAL B O 1
ATOM 4042 N N . ARG B 1 128 ? -9.648 -29.328 -13.391 1 92.56 128 ARG B N 1
ATOM 4043 C CA . ARG B 1 128 ? -9.898 -28.625 -12.141 1 92.56 128 ARG B CA 1
ATOM 4044 C C . ARG B 1 128 ? -8.602 -28.062 -11.57 1 92.56 128 ARG B C 1
ATOM 4046 O O . ARG B 1 128 ? -8.555 -26.891 -11.164 1 92.56 128 ARG B O 1
ATOM 4053 N N . ILE B 1 129 ? -7.598 -28.828 -11.531 1 90.19 129 ILE B N 1
ATOM 4054 C CA . ILE B 1 129 ? -6.312 -28.406 -10.969 1 90.19 129 ILE B CA 1
ATOM 4055 C C . ILE B 1 129 ? -5.773 -27.203 -11.742 1 90.19 129 ILE B C 1
ATOM 4057 O O . ILE B 1 129 ? -5.383 -26.203 -11.141 1 90.19 129 ILE B O 1
ATOM 4061 N N . HIS B 1 130 ? -5.82 -27.281 -13.047 1 93.44 130 HIS B N 1
ATOM 4062 C CA . HIS B 1 130 ? -5.266 -26.219 -13.867 1 93.44 130 HIS B CA 1
ATOM 4063 C C . HIS B 1 130 ? -6.125 -24.953 -13.789 1 93.44 130 HIS B C 1
ATOM 4065 O O . HIS B 1 130 ? -5.598 -23.844 -13.742 1 93.44 130 HIS B O 1
ATOM 4071 N N . LEU B 1 131 ? -7.43 -25.141 -13.742 1 94.06 131 LEU B N 1
ATOM 4072 C CA . LEU B 1 131 ? -8.312 -23.969 -13.68 1 94.06 131 LEU B CA 1
ATOM 4073 C C . LEU B 1 131 ? -8.211 -23.297 -12.32 1 94.06 131 LEU B C 1
ATOM 4075 O O . LEU B 1 131 ? -8.219 -22.062 -12.234 1 94.06 131 LEU B O 1
ATOM 4079 N N . GLN B 1 132 ? -8.117 -24.047 -11.289 1 89.94 132 GLN B N 1
ATOM 4080 C CA . GLN B 1 132 ? -7.965 -23.484 -9.953 1 89.94 132 GLN B CA 1
ATOM 4081 C C . GLN B 1 132 ? -6.645 -22.734 -9.82 1 89.94 132 GLN B C 1
ATOM 4083 O O . GLN B 1 132 ? -6.605 -21.625 -9.281 1 89.94 132 GLN B O 1
ATOM 4088 N N . ASN B 1 133 ? -5.656 -23.359 -10.32 1 90.75 133 ASN B N 1
ATOM 4089 C CA . ASN B 1 133 ? -4.355 -22.703 -10.297 1 90.75 133 ASN B CA 1
ATOM 4090 C C . ASN B 1 133 ? -4.359 -21.406 -11.094 1 90.75 133 ASN B C 1
ATOM 4092 O O . ASN B 1 133 ? -3.828 -20.391 -10.648 1 90.75 133 ASN B O 1
ATOM 4096 N N . ARG B 1 134 ? -4.977 -21.484 -12.18 1 91.38 134 ARG B N 1
ATOM 4097 C CA . ARG B 1 134 ? -5.062 -20.297 -13.039 1 91.38 134 ARG B CA 1
ATOM 4098 C C . ARG B 1 134 ? -5.832 -19.172 -12.359 1 91.38 134 ARG B C 1
ATOM 4100 O O . ARG B 1 134 ? -5.43 -18.016 -12.422 1 91.38 134 ARG B O 1
ATOM 4107 N N . ALA B 1 135 ? -6.906 -19.516 -11.766 1 91.88 135 ALA B N 1
ATOM 4108 C CA . ALA B 1 135 ? -7.727 -18.516 -11.078 1 91.88 135 ALA B CA 1
ATOM 4109 C C . ALA B 1 135 ? -6.949 -17.875 -9.938 1 91.88 135 ALA B C 1
ATOM 4111 O O . ALA B 1 135 ? -6.965 -16.641 -9.789 1 91.88 135 ALA B O 1
ATOM 4112 N N . LEU B 1 136 ? -6.285 -18.672 -9.18 1 91.06 136 LEU B N 1
ATOM 4113 C CA . LEU B 1 136 ? -5.5 -18.156 -8.062 1 91.06 136 LEU B CA 1
ATOM 4114 C C . LEU B 1 136 ? -4.391 -17.234 -8.555 1 91.06 136 LEU B C 1
ATOM 4116 O O . LEU B 1 136 ? -4.207 -16.141 -8.008 1 91.06 136 LEU B O 1
ATOM 4120 N N . LEU B 1 137 ? -3.725 -17.672 -9.516 1 91.75 137 LEU B N 1
ATOM 4121 C CA . LEU B 1 137 ? -2.639 -16.875 -10.078 1 91.75 137 LEU B CA 1
ATOM 4122 C C . LEU B 1 137 ? -3.164 -15.539 -10.617 1 91.75 137 LEU B C 1
ATOM 4124 O O . LEU B 1 137 ? -2.557 -14.492 -10.391 1 91.75 137 LEU B O 1
ATOM 4128 N N . ARG B 1 138 ? -4.234 -15.625 -11.273 1 90.75 138 ARG B N 1
ATOM 4129 C CA . ARG B 1 138 ? -4.832 -14.422 -11.844 1 90.75 138 ARG B CA 1
ATOM 4130 C C . ARG B 1 138 ? -5.219 -13.438 -10.742 1 90.75 138 ARG B C 1
ATOM 4132 O O . ARG B 1 138 ? -4.953 -12.242 -10.859 1 90.75 138 ARG B O 1
ATOM 4139 N N . ASP B 1 139 ? -5.812 -13.922 -9.742 1 93.25 139 ASP B N 1
ATOM 4140 C CA . ASP B 1 139 ? -6.223 -13.07 -8.633 1 93.25 139 ASP B CA 1
ATOM 4141 C C . ASP B 1 139 ? -5.02 -12.398 -7.977 1 93.25 139 ASP B C 1
ATOM 4143 O O . ASP B 1 139 ? -5.035 -11.195 -7.711 1 93.25 139 ASP B O 1
ATOM 4147 N N . LEU B 1 140 ? -4 -13.148 -7.758 1 94.44 140 LEU B N 1
ATOM 4148 C CA . LEU B 1 140 ? -2.799 -12.633 -7.109 1 94.44 140 LEU B CA 1
ATOM 4149 C C . LEU B 1 140 ? -2.082 -11.633 -8.016 1 94.44 140 LEU B C 1
ATOM 4151 O O . LEU B 1 140 ? -1.56 -10.625 -7.539 1 94.44 140 LEU B O 1
ATOM 4155 N N . GLN B 1 141 ? -2.139 -11.938 -9.227 1 93.75 141 GLN B N 1
ATOM 4156 C CA . GLN B 1 141 ? -1.506 -11.031 -10.18 1 93.75 141 GLN B CA 1
ATOM 4157 C C . GLN B 1 141 ? -2.271 -9.719 -10.289 1 93.75 141 GLN B C 1
ATOM 4159 O O . GLN B 1 141 ? -1.667 -8.648 -10.359 1 93.75 141 GLN B O 1
ATOM 4164 N N . ARG B 1 142 ? -3.551 -9.844 -10.328 1 92.81 142 ARG B N 1
ATOM 4165 C CA . ARG B 1 142 ? -4.371 -8.641 -10.359 1 92.81 142 ARG B CA 1
ATOM 4166 C C . ARG B 1 142 ? -4.125 -7.773 -9.133 1 92.81 142 ARG B C 1
ATOM 4168 O O . ARG B 1 142 ? -3.977 -6.555 -9.242 1 92.81 142 ARG B O 1
ATOM 4175 N N . PHE B 1 143 ? -4.066 -8.344 -8.016 1 92.81 143 PHE B N 1
ATOM 4176 C CA . PHE B 1 143 ? -3.752 -7.625 -6.785 1 92.81 143 PHE B CA 1
ATOM 4177 C C . PHE B 1 143 ? -2.385 -6.961 -6.879 1 92.81 143 PHE B C 1
ATOM 4179 O O . PHE B 1 143 ? -2.236 -5.785 -6.547 1 92.81 143 PHE B O 1
ATOM 4186 N N . HIS B 1 144 ? -1.483 -7.754 -7.301 1 94.44 144 HIS B N 1
ATOM 4187 C CA . HIS B 1 144 ? -0.115 -7.266 -7.438 1 94.44 144 HIS B CA 1
ATOM 4188 C C . HIS B 1 144 ? -0.054 -6.047 -8.352 1 94.44 144 HIS B C 1
ATOM 4190 O O . HIS B 1 144 ? 0.527 -5.023 -7.992 1 94.44 144 HIS B O 1
ATOM 4196 N N . GLU B 1 145 ? -0.648 -6.137 -9.461 1 94.19 145 GLU B N 1
ATOM 4197 C CA . GLU B 1 145 ? -0.616 -5.059 -10.445 1 94.19 145 GLU B CA 1
ATOM 4198 C C . GLU B 1 145 ? -1.296 -3.803 -9.906 1 94.19 145 GLU B C 1
ATOM 4200 O O . GLU B 1 145 ? -0.773 -2.695 -10.055 1 94.19 145 GLU B O 1
ATOM 4205 N N . ARG B 1 146 ? -2.412 -3.949 -9.328 1 91.06 146 ARG B N 1
ATOM 4206 C CA . ARG B 1 146 ? -3.129 -2.816 -8.75 1 91.06 146 ARG B CA 1
ATOM 4207 C C . ARG B 1 146 ? -2.307 -2.145 -7.656 1 91.06 146 ARG B C 1
ATOM 4209 O O . ARG B 1 146 ? -2.186 -0.919 -7.625 1 91.06 146 ARG B O 1
ATOM 4216 N N . THR B 1 147 ? -1.819 -2.922 -6.789 1 91 147 THR B N 1
ATOM 4217 C CA . THR B 1 147 ? -1.028 -2.404 -5.676 1 91 147 THR B CA 1
ATOM 4218 C C . THR B 1 147 ? 0.213 -1.68 -6.188 1 91 147 THR B C 1
ATOM 4220 O O . THR B 1 147 ? 0.544 -0.592 -5.711 1 91 147 THR B O 1
ATOM 4223 N N . GLU B 1 148 ? 0.84 -2.314 -7.148 1 91.56 148 GLU B N 1
ATOM 4224 C CA . GLU B 1 148 ? 2.035 -1.695 -7.715 1 91.56 148 GLU B CA 1
ATOM 4225 C C . GLU B 1 148 ? 1.707 -0.35 -8.359 1 91.56 148 GLU B C 1
ATOM 4227 O O . GLU B 1 148 ? 2.502 0.589 -8.281 1 91.56 148 GLU B O 1
ATOM 4232 N N . SER B 1 149 ? 0.63 -0.277 -9.008 1 91.88 149 SER B N 1
ATOM 4233 C CA . SER B 1 149 ? 0.194 0.982 -9.602 1 91.88 149 SER B CA 1
ATOM 4234 C C . SER B 1 149 ? -0.037 2.047 -8.539 1 91.88 149 SER B C 1
ATOM 4236 O O . SER B 1 149 ? 0.401 3.189 -8.688 1 91.88 149 SER B O 1
ATOM 4238 N N . GLU B 1 150 ? -0.7 1.697 -7.508 1 88.31 150 GLU B N 1
ATOM 4239 C CA . GLU B 1 150 ? -0.962 2.611 -6.398 1 88.31 150 GLU B CA 1
ATOM 4240 C C . GLU B 1 150 ? 0.337 3.068 -5.742 1 88.31 150 GLU B C 1
ATOM 4242 O O . GLU B 1 150 ? 0.491 4.246 -5.41 1 88.31 150 GLU B O 1
ATOM 4247 N N . LEU B 1 151 ? 1.209 2.178 -5.539 1 89.81 151 LEU B N 1
ATOM 4248 C CA . LEU B 1 151 ? 2.486 2.496 -4.91 1 89.81 151 LEU B CA 1
ATOM 4249 C C . LEU B 1 151 ? 3.326 3.395 -5.809 1 89.81 151 LEU B C 1
ATOM 4251 O O . LEU B 1 151 ? 4.043 4.273 -5.324 1 89.81 151 LEU B O 1
ATOM 4255 N N . SER B 1 152 ? 3.234 3.1 -7.082 1 90.5 152 SER B N 1
ATOM 4256 C CA . SER B 1 152 ? 3.949 3.945 -8.031 1 90.5 152 SER B CA 1
ATOM 4257 C C . SER B 1 152 ? 3.479 5.395 -7.941 1 90.5 152 SER B C 1
ATOM 4259 O O . SER B 1 152 ? 4.293 6.32 -7.961 1 90.5 152 SER B O 1
ATOM 4261 N N . LEU B 1 153 ? 2.188 5.59 -7.816 1 87.62 153 LEU B N 1
ATOM 4262 C CA . LEU B 1 153 ? 1.633 6.926 -7.629 1 87.62 153 LEU B CA 1
ATOM 4263 C C . LEU B 1 153 ? 2.123 7.543 -6.324 1 87.62 153 LEU B C 1
ATOM 4265 O O . LEU B 1 153 ? 2.533 8.703 -6.293 1 87.62 153 LEU B O 1
ATOM 4269 N N . ALA B 1 154 ? 2.098 6.797 -5.332 1 90 154 ALA B N 1
ATOM 4270 C CA . ALA B 1 154 ? 2.545 7.262 -4.023 1 90 154 ALA B CA 1
ATOM 4271 C C . ALA B 1 154 ? 4.02 7.652 -4.055 1 90 154 ALA B C 1
ATOM 4273 O O . ALA B 1 154 ? 4.422 8.633 -3.42 1 90 154 ALA B O 1
ATOM 4274 N N . ARG B 1 155 ? 4.777 6.898 -4.766 1 90.31 155 ARG B N 1
ATOM 4275 C CA . ARG B 1 155 ? 6.195 7.207 -4.898 1 90.31 155 ARG B CA 1
ATOM 4276 C C . ARG B 1 155 ? 6.402 8.539 -5.609 1 90.31 155 ARG B C 1
ATOM 4278 O O . ARG B 1 155 ? 7.258 9.336 -5.215 1 90.31 155 ARG B O 1
ATOM 4285 N N . LYS B 1 156 ? 5.656 8.781 -6.555 1 89.56 156 LYS B N 1
ATOM 4286 C CA . LYS B 1 156 ? 5.727 10.055 -7.258 1 89.56 156 LYS B CA 1
ATOM 4287 C C . LYS B 1 156 ? 5.352 11.211 -6.332 1 89.56 156 LYS B C 1
ATOM 4289 O O . LYS B 1 156 ? 5.969 12.273 -6.379 1 89.56 156 LYS B O 1
ATOM 4294 N N . MET B 1 157 ? 4.363 11 -5.535 1 90.31 157 MET B N 1
ATOM 4295 C CA . MET B 1 157 ? 3.975 12.008 -4.555 1 90.31 157 MET B CA 1
ATOM 4296 C C . MET B 1 157 ? 5.109 12.273 -3.568 1 90.31 157 MET B C 1
ATOM 4298 O O . MET B 1 157 ? 5.344 13.422 -3.186 1 90.31 157 MET B O 1
ATOM 4302 N N . GLN B 1 158 ? 5.734 11.227 -3.201 1 90.5 158 GLN B N 1
ATOM 4303 C CA . GLN B 1 158 ? 6.852 11.344 -2.27 1 90.5 158 GLN B CA 1
ATOM 4304 C C . GLN B 1 158 ? 7.988 12.156 -2.881 1 90.5 158 GLN B C 1
ATOM 4306 O O . GLN B 1 158 ? 8.602 12.984 -2.201 1 90.5 158 GLN B O 1
ATOM 4311 N N . GLU B 1 159 ? 8.297 11.891 -4.094 1 89.75 159 GLU B N 1
ATOM 4312 C CA . GLU B 1 159 ? 9.344 12.625 -4.797 1 89.75 159 GLU B CA 1
ATOM 4313 C C . GLU B 1 159 ? 9.047 14.125 -4.828 1 89.75 159 GLU B C 1
ATOM 4315 O O . GLU B 1 159 ? 9.969 14.945 -4.82 1 89.75 159 GLU B O 1
ATOM 4320 N N . ARG B 1 160 ? 7.824 14.422 -4.75 1 89.5 160 ARG B N 1
ATOM 4321 C CA . ARG B 1 160 ? 7.395 15.812 -4.867 1 89.5 160 ARG B CA 1
ATOM 4322 C C . ARG B 1 160 ? 7.48 16.531 -3.52 1 89.5 160 ARG B C 1
ATOM 4324 O O . ARG B 1 160 ? 7.23 17.734 -3.432 1 89.5 160 ARG B O 1
ATOM 4331 N N . LEU B 1 161 ? 7.789 15.805 -2.523 1 92.12 161 LEU B N 1
ATOM 4332 C CA . LEU B 1 161 ? 8.023 16.438 -1.229 1 92.12 161 LEU B CA 1
ATOM 4333 C C . LEU B 1 161 ? 9.336 17.219 -1.236 1 92.12 161 LEU B C 1
ATOM 4335 O O . LEU B 1 161 ? 9.531 18.109 -0.416 1 92.12 161 LEU B O 1
ATOM 4339 N N . MET B 1 162 ? 10.242 16.844 -2.133 1 93.25 162 MET B N 1
ATOM 4340 C CA . MET B 1 162 ? 11.539 17.5 -2.244 1 93.25 162 MET B CA 1
ATOM 4341 C C . MET B 1 162 ? 11.414 18.844 -2.951 1 93.25 162 MET B C 1
ATOM 4343 O O . MET B 1 162 ? 10.469 19.062 -3.715 1 93.25 162 MET B O 1
ATOM 4347 N N . PRO B 1 163 ? 12.328 19.75 -2.646 1 93.81 163 PRO B N 1
ATOM 4348 C CA . PRO B 1 163 ? 12.281 21.031 -3.369 1 93.81 163 PRO B CA 1
ATOM 4349 C C . PRO B 1 163 ? 12.367 20.844 -4.883 1 93.81 163 PRO B C 1
ATOM 4351 O O . PRO B 1 163 ? 13.117 20 -5.367 1 93.81 163 PRO B O 1
ATOM 4354 N N . SER B 1 164 ? 11.578 21.578 -5.562 1 90.56 164 SER B N 1
ATOM 4355 C CA . SER B 1 164 ? 11.648 21.562 -7.02 1 90.56 164 SER B CA 1
ATOM 4356 C C . SER B 1 164 ? 12.938 22.219 -7.512 1 90.56 164 SER B C 1
ATOM 4358 O O . SER B 1 164 ? 13.555 23.016 -6.797 1 90.56 164 SER B O 1
ATOM 4360 N N . PRO B 1 165 ? 13.305 21.906 -8.734 1 91.19 165 PRO B N 1
ATOM 4361 C CA . PRO B 1 165 ? 14.484 22.547 -9.312 1 91.19 165 PRO B CA 1
ATOM 4362 C C . PRO B 1 165 ? 14.375 24.062 -9.344 1 91.19 165 PRO B C 1
ATOM 4364 O O . PRO B 1 165 ? 15.367 24.766 -9.133 1 91.19 165 PRO B O 1
ATOM 4367 N N . GLU B 1 166 ? 13.219 24.562 -9.609 1 91.88 166 GLU B N 1
ATOM 4368 C CA . GLU B 1 166 ? 12.992 26 -9.641 1 91.88 166 GLU B CA 1
ATOM 4369 C C . GLU B 1 166 ? 13.211 26.625 -8.266 1 91.88 166 GLU B C 1
ATOM 4371 O O . GLU B 1 166 ? 13.875 27.656 -8.148 1 91.88 166 GLU B O 1
ATOM 4376 N N . ARG B 1 167 ? 12.695 25.953 -7.336 1 90.06 167 ARG B N 1
ATOM 4377 C CA . ARG B 1 167 ? 12.867 26.453 -5.973 1 90.06 167 ARG B CA 1
ATOM 4378 C C . ARG B 1 167 ? 14.328 26.391 -5.547 1 90.06 167 ARG B C 1
ATOM 4380 O O . ARG B 1 167 ? 14.82 27.312 -4.883 1 90.06 167 ARG B O 1
ATOM 4387 N N . LEU B 1 168 ? 15 25.391 -5.902 1 92.81 168 LEU B N 1
ATOM 4388 C CA . LEU B 1 168 ? 16.422 25.266 -5.586 1 92.81 168 LEU B CA 1
ATOM 4389 C C . LEU B 1 168 ? 17.219 26.391 -6.23 1 92.81 168 LEU B C 1
ATOM 4391 O O . LEU B 1 168 ? 18.078 27 -5.582 1 92.81 168 LEU B O 1
ATOM 4395 N N . ALA B 1 169 ? 16.891 26.672 -7.441 1 92.62 169 ALA B N 1
ATOM 4396 C CA . ALA B 1 169 ? 17.578 27.734 -8.164 1 92.62 169 ALA B CA 1
ATOM 4397 C C . ALA B 1 169 ? 17.359 29.094 -7.496 1 92.62 169 ALA B C 1
ATOM 4399 O O . ALA B 1 169 ? 18.266 29.906 -7.402 1 92.62 169 ALA B O 1
ATOM 4400 N N . GLU B 1 170 ? 16.188 29.266 -7.062 1 90.94 170 GLU B N 1
ATOM 4401 C CA . GLU B 1 170 ? 15.836 30.5 -6.375 1 90.94 170 GLU B CA 1
ATOM 4402 C C . GLU B 1 170 ? 16.641 30.672 -5.09 1 90.94 170 GLU B C 1
ATOM 4404 O O . GLU B 1 170 ? 17.188 31.734 -4.828 1 90.94 170 GLU B O 1
ATOM 4409 N N . VAL B 1 171 ? 16.672 29.641 -4.367 1 89.19 171 VAL B N 1
ATOM 4410 C CA . VAL B 1 171 ? 17.391 29.703 -3.096 1 89.19 171 VAL B CA 1
ATOM 4411 C C . VAL B 1 171 ? 18.891 29.859 -3.354 1 89.19 171 VAL B C 1
ATOM 4413 O O . VAL B 1 171 ? 19.562 30.609 -2.66 1 89.19 171 VAL B O 1
ATOM 4416 N N . GLU B 1 172 ? 19.391 29.172 -4.316 1 91.62 172 GLU B N 1
ATOM 4417 C CA . GLU B 1 172 ? 20.812 29.266 -4.664 1 91.62 172 GLU B CA 1
ATOM 4418 C C . GLU B 1 172 ? 21.188 30.703 -5.008 1 91.62 172 GLU B C 1
ATOM 4420 O O . GLU B 1 172 ? 22.219 31.203 -4.547 1 91.62 172 GLU B O 1
ATOM 4425 N N . ALA B 1 173 ? 20.391 31.344 -5.746 1 89.12 173 ALA B N 1
ATOM 4426 C CA . ALA B 1 173 ? 20.641 32.719 -6.176 1 89.12 173 ALA B CA 1
ATOM 4427 C C . ALA B 1 173 ? 20.547 33.688 -5.004 1 89.12 173 ALA B C 1
ATOM 4429 O O . ALA B 1 173 ? 21.391 34.594 -4.867 1 89.12 173 ALA B O 1
ATOM 4430 N N . ALA B 1 174 ? 19.594 33.438 -4.18 1 86.5 174 ALA B N 1
ATOM 4431 C CA . ALA B 1 174 ? 19.328 34.375 -3.09 1 86.5 174 ALA B CA 1
ATOM 4432 C C . ALA B 1 174 ? 20.344 34.219 -1.963 1 86.5 174 ALA B C 1
ATOM 4434 O O . ALA B 1 174 ? 20.734 35.188 -1.323 1 86.5 174 ALA B O 1
ATOM 4435 N N . ALA B 1 175 ? 20.797 33 -1.743 1 86.38 175 ALA B N 1
ATOM 4436 C CA . ALA B 1 175 ? 21.609 32.719 -0.568 1 86.38 175 ALA B CA 1
ATOM 4437 C C . ALA B 1 175 ? 23.094 32.625 -0.936 1 86.38 175 ALA B C 1
ATOM 4439 O O . ALA B 1 175 ? 23.953 32.562 -0.057 1 86.38 175 ALA B O 1
ATOM 4440 N N . GLY B 1 176 ? 23.453 32.562 -2.141 1 87.12 176 GLY B N 1
ATOM 4441 C CA . GLY B 1 176 ? 24.844 32.406 -2.551 1 87.12 176 GLY B CA 1
ATOM 4442 C C . GLY B 1 176 ? 25.406 31.031 -2.217 1 87.12 176 GLY B C 1
ATOM 4443 O O . GLY B 1 176 ? 26.516 30.922 -1.687 1 87.12 176 GLY B O 1
ATOM 4444 N N . VAL B 1 177 ? 24.609 30.047 -2.42 1 90.94 177 VAL B N 1
ATOM 4445 C CA . VAL B 1 177 ? 25.047 28.672 -2.182 1 90.94 177 VAL B CA 1
ATOM 4446 C C . VAL B 1 177 ? 24.734 27.828 -3.406 1 90.94 177 VAL B C 1
ATOM 4448 O O . VAL B 1 177 ? 23.922 28.203 -4.246 1 90.94 177 VAL B O 1
ATOM 4451 N N . GLY B 1 178 ? 25.516 26.812 -3.582 1 94.06 178 GLY B N 1
ATOM 4452 C CA . GLY B 1 178 ? 25.188 25.75 -4.512 1 94.06 178 GLY B CA 1
ATOM 4453 C C . GLY B 1 178 ? 24.656 24.516 -3.83 1 94.06 178 GLY B C 1
ATOM 4454 O O . GLY B 1 178 ? 25.141 24.109 -2.77 1 94.06 178 GLY B O 1
ATOM 4455 N N . ILE B 1 179 ? 23.594 23.969 -4.469 1 95.06 179 ILE B N 1
ATOM 4456 C CA . ILE B 1 179 ? 22.984 22.797 -3.857 1 95.06 179 ILE B CA 1
ATOM 4457 C C . ILE B 1 179 ? 22.922 21.656 -4.871 1 95.06 179 ILE B C 1
ATOM 4459 O O . ILE B 1 179 ? 22.391 21.828 -5.973 1 95.06 179 ILE B O 1
ATOM 4463 N N . ALA B 1 180 ? 23.531 20.516 -4.57 1 96.06 180 ALA B N 1
ATOM 4464 C CA . ALA B 1 180 ? 23.344 19.25 -5.266 1 96.06 180 ALA B CA 1
ATOM 4465 C C . ALA B 1 180 ? 22.625 18.234 -4.387 1 96.06 180 ALA B C 1
ATOM 4467 O O . ALA B 1 180 ? 22.953 18.062 -3.213 1 96.06 180 ALA B O 1
ATOM 4468 N N . ALA B 1 181 ? 21.594 17.641 -4.973 1 96.19 181 ALA B N 1
ATOM 4469 C CA . ALA B 1 181 ? 20.797 16.75 -4.145 1 96.19 181 ALA B CA 1
ATOM 4470 C C . ALA B 1 181 ? 20.453 15.469 -4.902 1 96.19 181 ALA B C 1
ATOM 4472 O O . ALA B 1 181 ? 20.406 15.461 -6.133 1 96.19 181 ALA B O 1
ATOM 4473 N N . HIS B 1 182 ? 20.344 14.414 -4.145 1 94.75 182 HIS B N 1
ATOM 4474 C CA . HIS B 1 182 ? 19.906 13.109 -4.629 1 94.75 182 HIS B CA 1
ATOM 4475 C C . HIS B 1 182 ? 18.875 12.492 -3.686 1 94.75 182 HIS B C 1
ATOM 4477 O O . HIS B 1 182 ? 19.031 12.539 -2.465 1 94.75 182 HIS B O 1
ATOM 4483 N N . PHE B 1 183 ? 17.844 11.992 -4.297 1 92.62 183 PHE B N 1
ATOM 4484 C CA . PHE B 1 183 ? 16.844 11.227 -3.559 1 92.62 183 PHE B CA 1
ATOM 4485 C C . PHE B 1 183 ? 16.453 9.977 -4.328 1 92.62 183 PHE B C 1
ATOM 4487 O O . PHE B 1 183 ? 16.031 10.062 -5.48 1 92.62 183 PHE B O 1
ATOM 4494 N N . ALA B 1 184 ? 16.625 8.828 -3.639 1 88.75 184 ALA B N 1
ATOM 4495 C CA . ALA B 1 184 ? 16.203 7.547 -4.203 1 88.75 184 ALA B CA 1
ATOM 4496 C C . ALA B 1 184 ? 15.508 6.691 -3.152 1 88.75 184 ALA B C 1
ATOM 4498 O O . ALA B 1 184 ? 16.156 6.148 -2.252 1 88.75 184 ALA B O 1
ATOM 4499 N N . PRO B 1 185 ? 14.164 6.551 -3.363 1 83.25 185 PRO B N 1
ATOM 4500 C CA . PRO B 1 185 ? 13.469 5.672 -2.424 1 83.25 185 PRO B CA 1
ATOM 4501 C C . PRO B 1 185 ? 13.773 4.195 -2.66 1 83.25 185 PRO B C 1
ATOM 4503 O O . PRO B 1 185 ? 14.172 3.812 -3.764 1 83.25 185 PRO B O 1
ATOM 4506 N N . SER B 1 186 ? 13.656 3.436 -1.597 1 78.06 186 SER B N 1
ATOM 4507 C CA . SER B 1 186 ? 13.773 1.987 -1.722 1 78.06 186 SER B CA 1
ATOM 4508 C C . SER B 1 186 ? 12.625 1.405 -2.531 1 78.06 186 SER B C 1
ATOM 4510 O O . SER B 1 186 ? 11.797 2.146 -3.062 1 78.06 186 SER B O 1
ATOM 4512 N N . SER B 1 187 ? 12.57 0.135 -2.738 1 69.94 187 SER B N 1
ATOM 4513 C CA . SER B 1 187 ? 11.539 -0.546 -3.512 1 69.94 187 SER B CA 1
ATOM 4514 C C . SER B 1 187 ? 10.164 -0.343 -2.891 1 69.94 187 SER B C 1
ATOM 4516 O O . SER B 1 187 ? 9.141 -0.549 -3.553 1 69.94 187 SER B O 1
ATOM 4518 N N . GLU B 1 188 ? 10.156 0.174 -1.823 1 79.81 188 GLU B N 1
ATOM 4519 C CA . GLU B 1 188 ? 8.898 0.488 -1.148 1 79.81 188 GLU B CA 1
ATOM 4520 C C . GLU B 1 188 ? 8.727 1.994 -0.979 1 79.81 188 GLU B C 1
ATOM 4522 O O . GLU B 1 188 ? 9.414 2.781 -1.628 1 79.81 188 GLU B O 1
ATOM 4527 N N . LEU B 1 189 ? 7.73 2.459 -0.287 1 87.19 189 LEU B N 1
ATOM 4528 C CA . LEU B 1 189 ? 7.586 3.861 0.086 1 87.19 189 LEU B CA 1
ATOM 4529 C C . LEU B 1 189 ? 8.562 4.234 1.195 1 87.19 189 LEU B C 1
ATOM 4531 O O . LEU B 1 189 ? 8.766 3.459 2.133 1 87.19 189 LEU B O 1
ATOM 4535 N N . GLY B 1 190 ? 9.266 5.273 1.017 1 82.94 190 GLY B N 1
ATOM 4536 C CA . GLY B 1 190 ? 10.344 5.66 1.917 1 82.94 190 GLY B CA 1
ATOM 4537 C C . GLY B 1 190 ? 9.883 6.578 3.033 1 82.94 190 GLY B C 1
ATOM 4538 O O . GLY B 1 190 ? 8.719 6.988 3.07 1 82.94 190 GLY B O 1
ATOM 4539 N N . GLY B 1 191 ? 10.836 6.801 3.91 1 89.44 191 GLY B N 1
ATOM 4540 C CA . GLY B 1 191 ? 10.617 7.684 5.047 1 89.44 191 GLY B CA 1
ATOM 4541 C C . GLY B 1 191 ? 11.438 8.961 4.973 1 89.44 191 GLY B C 1
ATOM 4542 O O . GLY B 1 191 ? 11.289 9.844 5.82 1 89.44 191 GLY B O 1
ATOM 4543 N N . ASP B 1 192 ? 12.156 9.117 3.885 1 93.19 192 ASP B N 1
ATOM 4544 C CA . ASP B 1 192 ? 13.086 10.234 3.783 1 93.19 192 ASP B CA 1
ATOM 4545 C C . ASP B 1 192 ? 12.438 11.438 3.104 1 93.19 192 ASP B C 1
ATOM 4547 O O . ASP B 1 192 ? 11.641 11.273 2.172 1 93.19 192 ASP B O 1
ATOM 4551 N N . PHE B 1 193 ? 12.742 12.586 3.582 1 95.19 193 PHE B N 1
ATOM 4552 C CA . PHE B 1 193 ? 12.562 13.797 2.785 1 95.19 193 PHE B CA 1
ATOM 4553 C C . PHE B 1 193 ? 13.445 14.922 3.305 1 95.19 193 PHE B C 1
ATOM 4555 O O . PHE B 1 193 ? 14.031 14.812 4.383 1 95.19 193 PHE B O 1
ATOM 4562 N N . TRP B 1 194 ? 13.68 15.938 2.537 1 96.75 194 TRP B N 1
ATOM 4563 C CA . TRP B 1 194 ? 14.445 17.125 2.912 1 96.75 194 TRP B CA 1
ATOM 4564 C C . TRP B 1 194 ? 13.852 18.375 2.283 1 96.75 194 TRP B C 1
ATOM 4566 O O . TRP B 1 194 ? 13.078 18.297 1.329 1 96.75 194 TRP B O 1
ATOM 4576 N N . ASP B 1 195 ? 14.102 19.469 2.912 1 95.75 195 ASP B N 1
ATOM 4577 C CA . ASP B 1 195 ? 13.609 20.75 2.404 1 95.75 195 ASP B CA 1
ATOM 4578 C C . ASP B 1 195 ? 14.531 21.891 2.826 1 95.75 195 ASP B C 1
ATOM 4580 O O . ASP B 1 195 ? 15.438 21.703 3.635 1 95.75 195 ASP B O 1
ATOM 4584 N N . LEU B 1 196 ? 14.398 22.984 2.15 1 93.38 196 LEU B N 1
ATOM 4585 C CA . LEU B 1 196 ? 15.133 24.188 2.504 1 93.38 196 LEU B CA 1
ATOM 4586 C C . LEU B 1 196 ? 14.281 25.422 2.289 1 93.38 196 LEU B C 1
ATOM 4588 O O . LEU B 1 196 ? 13.414 25.453 1.409 1 93.38 196 LEU B O 1
ATOM 4592 N N . ARG B 1 197 ? 14.531 26.422 3.072 1 89.12 197 ARG B N 1
ATOM 4593 C CA . ARG B 1 197 ? 13.812 27.688 2.986 1 89.12 197 ARG B CA 1
ATOM 4594 C C . ARG B 1 197 ? 14.758 28.859 3.188 1 89.12 197 ARG B C 1
ATOM 4596 O O . ARG B 1 197 ? 15.664 28.797 4.016 1 89.12 197 ARG B O 1
ATOM 4603 N N . HIS B 1 198 ? 14.492 29.844 2.342 1 87.75 198 HIS B N 1
ATOM 4604 C CA . HIS B 1 198 ? 15.234 31.094 2.475 1 87.75 198 HIS B CA 1
ATOM 4605 C C . HIS B 1 198 ? 14.312 32.25 2.869 1 87.75 198 HIS B C 1
ATOM 4607 O O . HIS B 1 198 ? 13.359 32.562 2.152 1 87.75 198 HIS B O 1
ATOM 4613 N N . ASP B 1 199 ? 14.422 32.719 4.09 1 79.38 199 ASP B N 1
ATOM 4614 C CA . ASP B 1 199 ? 13.586 33.812 4.562 1 79.38 199 ASP B CA 1
ATOM 4615 C C . ASP B 1 199 ? 14.367 35.125 4.598 1 79.38 199 ASP B C 1
ATOM 4617 O O . ASP B 1 199 ? 15.516 35.156 5.035 1 79.38 199 ASP B O 1
ATOM 4621 N N . ALA B 1 200 ? 13.766 36.219 3.982 1 65.75 200 ALA B N 1
ATOM 4622 C CA . ALA B 1 200 ? 14.344 37.562 4.043 1 65.75 200 ALA B CA 1
ATOM 4623 C C . ALA B 1 200 ? 14.18 38.156 5.43 1 65.75 200 ALA B C 1
ATOM 4625 O O . ALA B 1 200 ? 13.125 38.031 6.055 1 65.75 200 ALA B O 1
ATOM 4626 N N . VAL B 1 201 ? 15.156 38.156 6.281 1 56.12 201 VAL B N 1
ATOM 4627 C CA . VAL B 1 201 ? 15.055 38.781 7.598 1 56.12 201 VAL B CA 1
ATOM 4628 C C . VAL B 1 201 ? 14.664 40.25 7.445 1 56.12 201 VAL B C 1
ATOM 4630 O O . VAL B 1 201 ? 15.18 40.969 6.578 1 56.12 201 VAL B O 1
ATOM 4633 N N . ALA B 1 202 ? 13.5 40.594 8.023 1 50.44 202 ALA B N 1
ATOM 4634 C CA . ALA B 1 202 ? 13.102 42 8.055 1 50.44 202 ALA B CA 1
ATOM 4635 C C . ALA B 1 202 ? 14.211 42.875 8.617 1 50.44 202 ALA B C 1
ATOM 4637 O O . ALA B 1 202 ? 14.977 42.438 9.484 1 50.44 202 ALA B O 1
ATOM 4638 N N . PRO B 1 203 ? 14.57 44.031 8.062 1 46.09 203 PRO B N 1
ATOM 4639 C CA . PRO B 1 203 ? 15.641 44.938 8.477 1 46.09 203 PRO B CA 1
ATOM 4640 C C . PRO B 1 203 ? 15.68 45.156 9.984 1 46.09 203 PRO B C 1
ATOM 4642 O O . PRO B 1 203 ? 16.703 45.594 10.516 1 46.09 203 PRO B O 1
ATOM 4645 N N . GLY B 1 204 ? 14.625 45.031 10.727 1 42.31 204 GLY B N 1
ATOM 4646 C CA . GLY B 1 204 ? 14.609 45.656 12.031 1 42.31 204 GLY B CA 1
ATOM 4647 C C . GLY B 1 204 ? 15.445 44.938 13.07 1 42.31 204 GLY B C 1
ATOM 4648 O O . GLY B 1 204 ? 15.625 45.438 14.188 1 42.31 204 GLY B O 1
ATOM 4649 N N . GLN B 1 205 ? 15.312 43.688 13.273 1 40 205 GLN B N 1
ATOM 4650 C CA . GLN B 1 205 ? 15.859 43.062 14.477 1 40 205 GLN B CA 1
ATOM 4651 C C . GLN B 1 205 ? 17.359 42.844 14.344 1 40 205 GLN B C 1
ATOM 4653 O O . GLN B 1 205 ? 17.797 41.719 14.055 1 40 205 GLN B O 1
ATOM 4658 N N . GLY B 1 206 ? 18.125 43.844 14.445 1 42 206 GLY B N 1
ATOM 4659 C CA . GLY B 1 206 ? 19.562 44 14.672 1 42 206 GLY B CA 1
ATOM 4660 C C . GLY B 1 206 ? 20.406 43.344 13.602 1 42 206 GLY B C 1
ATOM 4661 O O . GLY B 1 206 ? 21.641 43.312 13.711 1 42 206 GLY B O 1
ATOM 4662 N N . GLN B 1 207 ? 19.969 42.125 13.195 1 44.38 207 GLN B N 1
ATOM 4663 C CA . GLN B 1 207 ? 20.922 41.594 12.242 1 44.38 207 GLN B CA 1
ATOM 4664 C C . GLN B 1 207 ? 21.078 42.5 11.031 1 44.38 207 GLN B C 1
ATOM 4666 O O . GLN B 1 207 ? 20.188 43.281 10.727 1 44.38 207 GLN B O 1
ATOM 4671 N N . VAL B 1 208 ? 22.359 42.688 10.586 1 40.31 208 VAL B N 1
ATOM 4672 C CA . VAL B 1 208 ? 22.766 43.531 9.461 1 40.31 208 VAL B CA 1
ATOM 4673 C C . VAL B 1 208 ? 21.734 43.438 8.352 1 40.31 208 VAL B C 1
ATOM 4675 O O . VAL B 1 208 ? 21.078 42.406 8.18 1 40.31 208 VAL B O 1
ATOM 4678 N N . GLN B 1 209 ? 21.297 44.375 7.625 1 40.59 209 GLN B N 1
ATOM 4679 C CA . GLN B 1 209 ? 20.531 44.844 6.465 1 40.59 209 GLN B CA 1
ATOM 4680 C C . GLN B 1 209 ? 20.734 43.906 5.277 1 40.59 209 GLN B C 1
ATOM 4682 O O . GLN B 1 209 ? 21.859 43.75 4.793 1 40.59 209 GLN B O 1
ATOM 4687 N N . GLY B 1 210 ? 19.891 42.844 4.941 1 51.12 210 GLY B N 1
ATOM 4688 C CA . GLY B 1 210 ? 19.625 42.312 3.615 1 51.12 210 GLY B CA 1
ATOM 4689 C C . GLY B 1 210 ? 19.812 40.812 3.531 1 51.12 210 GLY B C 1
ATOM 4690 O O . GLY B 1 210 ? 19.484 40.188 2.51 1 51.12 210 GLY B O 1
ATOM 4691 N N . GLN B 1 211 ? 20.812 40.188 4.336 1 59.72 211 GLN B N 1
ATOM 4692 C CA . GLN B 1 211 ? 21.094 38.844 3.826 1 59.72 211 GLN B CA 1
ATOM 4693 C C . GLN B 1 211 ? 20.141 37.812 4.41 1 59.72 211 GLN B C 1
ATOM 4695 O O . GLN B 1 211 ? 19.922 37.781 5.621 1 59.72 211 GLN B O 1
ATOM 4700 N N . GLY B 1 212 ? 19.141 37.25 3.885 1 75.44 212 GLY B N 1
ATOM 4701 C CA . GLY B 1 212 ? 18.188 36.188 4.184 1 75.44 212 GLY B CA 1
ATOM 4702 C C . GLY B 1 212 ? 18.797 35 4.883 1 75.44 212 GLY B C 1
ATOM 4703 O O . GLY B 1 212 ? 20.016 34.938 5.062 1 75.44 212 GLY B O 1
ATOM 4704 N N . ARG B 1 213 ? 18.078 34.375 5.648 1 83.81 213 ARG B N 1
ATOM 4705 C CA . ARG B 1 213 ? 18.469 33.156 6.367 1 83.81 213 ARG B CA 1
ATOM 4706 C C . ARG B 1 213 ? 18 31.906 5.625 1 83.81 213 ARG B C 1
ATOM 4708 O O . ARG B 1 213 ? 16.828 31.797 5.25 1 83.81 213 ARG B O 1
ATOM 4715 N N . THR B 1 214 ? 19.078 31.047 5.379 1 89.25 214 THR B N 1
ATOM 4716 C CA . THR B 1 214 ? 18.75 29.797 4.715 1 89.25 214 THR B CA 1
ATOM 4717 C C . THR B 1 214 ? 18.719 28.641 5.715 1 89.25 214 THR B C 1
ATOM 4719 O O . THR B 1 214 ? 19.734 28.312 6.32 1 89.25 214 THR B O 1
ATOM 4722 N N . MET B 1 215 ? 17.547 28.109 5.863 1 92.56 215 MET B N 1
ATOM 4723 C CA . MET B 1 215 ? 17.391 26.938 6.719 1 92.56 215 MET B CA 1
ATOM 4724 C C . MET B 1 215 ? 17.203 25.672 5.883 1 92.56 215 MET B C 1
ATOM 4726 O O . MET B 1 215 ? 16.484 25.688 4.883 1 92.56 215 MET B O 1
ATOM 4730 N N . LEU B 1 216 ? 17.906 24.625 6.234 1 95.06 216 LEU B N 1
ATOM 4731 C CA . LEU B 1 216 ? 17.719 23.328 5.594 1 95.06 216 LEU B CA 1
ATOM 4732 C C . LEU B 1 216 ? 17.5 22.234 6.633 1 95.06 216 LEU B C 1
ATOM 4734 O O . LEU B 1 216 ? 17.984 22.344 7.762 1 95.06 216 LEU B O 1
ATOM 4738 N N . TYR B 1 217 ? 16.75 21.234 6.301 1 97.12 217 TYR B N 1
ATOM 4739 C CA . TYR B 1 217 ? 16.562 20.094 7.195 1 97.12 217 TYR B CA 1
ATOM 4740 C C . TYR B 1 217 ? 16.406 18.797 6.406 1 97.12 217 TYR B C 1
ATOM 4742 O O . TYR B 1 217 ? 16 18.828 5.238 1 97.12 217 TYR B O 1
ATOM 4750 N N . MET B 1 218 ? 16.734 17.719 6.984 1 97.5 218 MET B N 1
ATOM 4751 C CA . MET B 1 218 ? 16.594 16.375 6.457 1 97.5 218 MET B CA 1
ATOM 4752 C C . MET B 1 218 ? 15.938 15.453 7.48 1 97.5 218 MET B C 1
ATOM 4754 O O . MET B 1 218 ? 16.266 15.508 8.672 1 97.5 218 MET B O 1
ATOM 4758 N N . VAL B 1 219 ? 15.031 14.664 6.957 1 97 219 VAL B N 1
ATOM 4759 C CA . VAL B 1 219 ? 14.219 13.82 7.828 1 97 219 VAL B CA 1
ATOM 4760 C C . VAL B 1 219 ? 14.305 12.367 7.367 1 97 219 VAL B C 1
ATOM 4762 O O . VAL B 1 219 ? 14.414 12.094 6.172 1 97 219 VAL B O 1
ATOM 4765 N N . ASP B 1 220 ? 14.289 11.438 8.367 1 94.56 220 ASP B N 1
ATOM 4766 C CA . ASP B 1 220 ? 14.156 10 8.141 1 94.56 220 ASP B CA 1
ATOM 4767 C C . ASP B 1 220 ? 13.203 9.367 9.148 1 94.56 220 ASP B C 1
ATOM 4769 O O . ASP B 1 220 ? 13.508 9.297 10.344 1 94.56 220 ASP B O 1
ATOM 4773 N N . PHE B 1 221 ? 12.125 8.867 8.656 1 93.12 221 PHE B N 1
ATOM 4774 C CA . PHE B 1 221 ? 11.172 8.203 9.539 1 93.12 221 PHE B CA 1
ATOM 4775 C C . PHE B 1 221 ? 11.523 6.727 9.703 1 93.12 221 PHE B C 1
ATOM 4777 O O . PHE B 1 221 ? 11.945 6.07 8.75 1 93.12 221 PHE B O 1
ATOM 4784 N N . SER B 1 222 ? 11.25 6.23 10.906 1 86.81 222 SER B N 1
ATOM 4785 C CA . SER B 1 222 ? 11.5 4.824 11.203 1 86.81 222 SER B CA 1
ATOM 4786 C C . SER B 1 222 ? 10.586 3.912 10.406 1 86.81 222 SER B C 1
ATOM 4788 O O . SER B 1 222 ? 9.406 4.23 10.195 1 86.81 222 SER B O 1
ATOM 4790 N N . GLY B 1 223 ? 11.156 2.889 10.008 1 79.56 223 GLY B N 1
ATOM 4791 C CA . GLY B 1 223 ? 10.367 1.896 9.289 1 79.56 223 GLY B CA 1
ATOM 4792 C C . GLY B 1 223 ? 10.258 2.182 7.805 1 79.56 223 GLY B C 1
ATOM 4793 O O . GLY B 1 223 ? 10.859 3.131 7.305 1 79.56 223 GLY B O 1
ATOM 4794 N N . HIS B 1 224 ? 9.617 1.337 7.109 1 81.12 224 HIS B N 1
ATOM 4795 C CA . HIS B 1 224 ? 9.391 1.503 5.68 1 81.12 224 HIS B CA 1
ATOM 4796 C C . HIS B 1 224 ? 7.977 1.096 5.289 1 81.12 224 HIS B C 1
ATOM 4798 O O . HIS B 1 224 ? 7.215 0.609 6.125 1 81.12 224 HIS B O 1
ATOM 4804 N N . GLY B 1 225 ? 7.66 1.412 4.105 1 87.75 225 GLY B N 1
ATOM 4805 C CA . GLY B 1 225 ? 6.355 1.036 3.594 1 87.75 225 GLY B CA 1
ATOM 4806 C C . GLY B 1 225 ? 5.309 2.121 3.771 1 87.75 225 GLY B C 1
ATOM 4807 O O . GLY B 1 225 ? 5.648 3.291 3.959 1 87.75 225 GLY B O 1
ATOM 4808 N N . VAL B 1 226 ? 4.094 1.72 3.764 1 89.81 226 VAL B N 1
ATOM 4809 C CA . VAL B 1 226 ? 2.967 2.646 3.717 1 89.81 226 VAL B CA 1
ATOM 4810 C C . VAL B 1 226 ? 2.879 3.418 5.031 1 89.81 226 VAL B C 1
ATOM 4812 O O . VAL B 1 226 ? 2.686 4.637 5.031 1 89.81 226 VAL B O 1
ATOM 4815 N N . GLY B 1 227 ? 3.088 2.713 6.113 1 89 227 GLY B N 1
ATOM 4816 C CA . GLY B 1 227 ? 3.023 3.357 7.414 1 89 227 GLY B CA 1
ATOM 4817 C C . GLY B 1 227 ? 4.027 4.48 7.574 1 89 227 GLY B C 1
ATOM 4818 O O . GLY B 1 227 ? 3.684 5.566 8.047 1 89 227 GLY B O 1
ATOM 4819 N N . ALA B 1 228 ? 5.195 4.23 7.211 1 89.88 228 ALA B N 1
ATOM 4820 C CA . ALA B 1 228 ? 6.242 5.246 7.273 1 89.88 228 ALA B CA 1
ATOM 4821 C C . ALA B 1 228 ? 5.914 6.426 6.363 1 89.88 228 ALA B C 1
ATOM 4823 O O . ALA B 1 228 ? 6.121 7.582 6.738 1 89.88 228 ALA B O 1
ATOM 4824 N N . ALA B 1 229 ? 5.414 6.098 5.242 1 92 229 ALA B N 1
ATOM 4825 C CA . ALA B 1 229 ? 5.07 7.141 4.277 1 92 229 ALA B CA 1
ATOM 4826 C C . ALA B 1 229 ? 3.975 8.055 4.82 1 92 229 ALA B C 1
ATOM 4828 O O . ALA B 1 229 ? 4.051 9.273 4.68 1 92 229 ALA B O 1
ATOM 4829 N N . LEU B 1 230 ? 2.957 7.512 5.418 1 93.38 230 LEU B N 1
ATOM 4830 C CA . LEU B 1 230 ? 1.882 8.297 6.012 1 93.38 230 LEU B CA 1
ATOM 4831 C C . LEU B 1 230 ? 2.436 9.32 7 1 93.38 230 LEU B C 1
ATOM 4833 O O . LEU B 1 230 ? 2.062 10.492 6.957 1 93.38 230 LEU B O 1
ATOM 4837 N N . ASN B 1 231 ? 3.332 8.898 7.789 1 94.44 231 ASN B N 1
ATOM 4838 C CA . ASN B 1 231 ? 3.914 9.773 8.805 1 94.44 231 ASN B CA 1
ATOM 4839 C C . ASN B 1 231 ? 4.855 10.805 8.188 1 94.44 231 ASN B C 1
ATOM 4841 O O . ASN B 1 231 ? 4.953 11.93 8.672 1 94.44 231 ASN B O 1
ATOM 4845 N N . THR B 1 232 ? 5.523 10.375 7.18 1 94.38 232 THR B N 1
ATOM 4846 C CA . THR B 1 232 ? 6.398 11.297 6.461 1 94.38 232 THR B CA 1
ATOM 4847 C C . THR B 1 232 ? 5.598 12.453 5.871 1 94.38 232 THR B C 1
ATOM 4849 O O . THR B 1 232 ? 5.98 13.617 6.012 1 94.38 232 THR B O 1
ATOM 4852 N N . PHE B 1 233 ? 4.508 12.141 5.289 1 94.31 233 PHE B N 1
ATOM 4853 C CA . PHE B 1 233 ? 3.66 13.164 4.691 1 94.31 233 PHE B CA 1
ATOM 4854 C C . PHE B 1 233 ? 3.066 14.07 5.766 1 94.31 233 PHE B C 1
ATOM 4856 O O . PHE B 1 233 ? 2.934 15.273 5.562 1 94.31 233 PHE B O 1
ATOM 4863 N N . ARG B 1 234 ? 2.732 13.523 6.891 1 94.38 234 ARG B N 1
ATOM 4864 C CA . ARG B 1 234 ? 2.254 14.32 8.016 1 94.38 234 ARG B CA 1
ATOM 4865 C C . ARG B 1 234 ? 3.32 15.305 8.484 1 94.38 234 ARG B C 1
ATOM 4867 O O . ARG B 1 234 ? 3.037 16.484 8.672 1 94.38 234 ARG B O 1
ATOM 4874 N N . LEU B 1 235 ? 4.449 14.773 8.664 1 95.5 235 LEU B N 1
ATOM 4875 C CA . LEU B 1 235 ? 5.551 15.609 9.133 1 95.5 235 LEU B CA 1
ATOM 4876 C C . LEU B 1 235 ? 5.859 16.719 8.133 1 95.5 235 LEU B C 1
ATOM 4878 O O . LEU B 1 235 ? 6.098 17.859 8.516 1 95.5 235 LEU B O 1
ATOM 4882 N N . HIS B 1 236 ? 5.844 16.359 6.914 1 95.81 236 HIS B N 1
ATOM 4883 C CA . HIS B 1 236 ? 6.051 17.359 5.867 1 95.81 236 HIS B CA 1
ATOM 4884 C C . HIS B 1 236 ? 5.004 18.469 5.945 1 95.81 236 HIS B C 1
ATOM 4886 O O . HIS B 1 236 ? 5.336 19.656 5.844 1 95.81 236 HIS B O 1
ATOM 4892 N N . ALA B 1 237 ? 3.777 18.109 6.129 1 94 237 ALA B N 1
ATOM 4893 C CA . ALA B 1 237 ? 2.691 19.078 6.242 1 94 237 ALA B CA 1
ATOM 4894 C C . ALA B 1 237 ? 2.889 20 7.449 1 94 237 ALA B C 1
ATOM 4896 O O . ALA B 1 237 ? 2.65 21.203 7.367 1 94 237 ALA B O 1
ATOM 4897 N N . ILE B 1 238 ? 3.314 19.438 8.492 1 93.94 238 ILE B N 1
ATOM 4898 C CA . ILE B 1 238 ? 3.596 20.203 9.703 1 93.94 238 ILE B CA 1
ATOM 4899 C C . ILE B 1 238 ? 4.68 21.234 9.422 1 93.94 238 ILE B C 1
ATOM 4901 O O . ILE B 1 238 ? 4.504 22.422 9.711 1 93.94 238 ILE B O 1
ATOM 4905 N N . CYS B 1 239 ? 5.734 20.812 8.812 1 94.31 239 CYS B N 1
ATOM 4906 C CA . CYS B 1 239 ? 6.859 21.703 8.523 1 94.31 239 CYS B CA 1
ATOM 4907 C C . CYS B 1 239 ? 6.453 22.812 7.57 1 94.31 239 CYS B C 1
ATOM 4909 O O . CYS B 1 239 ? 6.859 23.969 7.746 1 94.31 239 CYS B O 1
ATOM 4911 N N . GLN B 1 240 ? 5.621 22.484 6.684 1 90.69 240 GLN B N 1
ATOM 4912 C CA . GLN B 1 240 ? 5.215 23.453 5.672 1 90.69 240 GLN B CA 1
ATOM 4913 C C . GLN B 1 240 ? 4.348 24.562 6.281 1 90.69 240 GLN B C 1
ATOM 4915 O O . GLN B 1 240 ? 4.316 25.688 5.777 1 90.69 240 GLN B O 1
ATOM 4920 N N . GLN B 1 241 ? 3.75 24.266 7.371 1 87.19 241 GLN B N 1
ATOM 4921 C CA . GLN B 1 241 ? 2.832 25.234 7.984 1 87.19 241 GLN B CA 1
ATOM 4922 C C . GLN B 1 241 ? 3.553 26.109 9 1 87.19 241 GLN B C 1
ATOM 4924 O O . GLN B 1 241 ? 2.979 27.062 9.516 1 87.19 241 GLN B O 1
ATOM 4929 N N . MET B 1 242 ? 4.758 25.859 9.234 1 87.56 242 MET B N 1
ATOM 4930 C CA . MET B 1 242 ? 5.477 26.578 10.289 1 87.56 242 MET B CA 1
ATOM 4931 C C . MET B 1 242 ? 6.18 27.812 9.734 1 87.56 242 MET B C 1
ATOM 4933 O O . MET B 1 242 ? 6.723 27.781 8.625 1 87.56 242 MET B O 1
ATOM 4937 N N . ASP B 1 243 ? 6.023 28.891 10.508 1 81 243 ASP B N 1
ATOM 4938 C CA . ASP B 1 243 ? 6.883 30.047 10.289 1 81 243 ASP B CA 1
ATOM 4939 C C . ASP B 1 243 ? 8.25 29.859 10.945 1 81 243 ASP B C 1
ATOM 4941 O O . ASP B 1 243 ? 8.359 29.875 12.172 1 81 243 ASP B O 1
ATOM 4945 N N . MET B 1 244 ? 9.266 29.75 10.125 1 79.62 244 MET B N 1
ATOM 4946 C CA . MET B 1 244 ? 10.594 29.391 10.633 1 79.62 244 MET B CA 1
ATOM 4947 C C . MET B 1 244 ? 11.453 30.641 10.82 1 79.62 244 MET B C 1
ATOM 4949 O O . MET B 1 244 ? 12.578 30.562 11.32 1 79.62 244 MET B O 1
ATOM 4953 N N . SER B 1 245 ? 11.141 31.797 10.367 1 78.06 245 SER B N 1
ATOM 4954 C CA . SER B 1 245 ? 11.953 33 10.297 1 78.06 245 SER B CA 1
ATOM 4955 C C . SER B 1 245 ? 12.523 33.375 11.664 1 78.06 245 SER B C 1
ATOM 4957 O O . SER B 1 245 ? 13.664 33.812 11.766 1 78.06 245 SER B O 1
ATOM 4959 N N . GLY B 1 246 ? 11.898 32.969 12.648 1 80.94 246 GLY B N 1
ATOM 4960 C CA . GLY B 1 246 ? 12.398 33.406 13.953 1 80.94 246 GLY B CA 1
ATOM 4961 C C . GLY B 1 246 ? 12.805 32.219 14.836 1 80.94 246 GLY B C 1
ATOM 4962 O O . GLY B 1 246 ? 13.18 32.438 15.992 1 80.94 246 GLY B O 1
ATOM 4963 N N . LEU B 1 247 ? 13.055 31.172 14.219 1 90.5 247 LEU B N 1
ATOM 4964 C CA . LEU B 1 247 ? 13.352 30 15.039 1 90.5 247 LEU B CA 1
ATOM 4965 C C . LEU B 1 247 ? 14.797 29.547 14.852 1 90.5 247 LEU B C 1
ATOM 4967 O O . LEU B 1 247 ? 15.297 29.531 13.727 1 90.5 247 LEU B O 1
ATOM 4971 N N . THR B 1 248 ? 15.461 29.312 15.992 1 94.75 248 THR B N 1
ATOM 4972 C CA . THR B 1 248 ? 16.719 28.594 15.898 1 94.75 248 THR B CA 1
ATOM 4973 C C . THR B 1 248 ? 16.5 27.141 15.492 1 94.75 248 THR B C 1
ATOM 4975 O O . THR B 1 248 ? 15.375 26.625 15.602 1 94.75 248 THR B O 1
ATOM 4978 N N . PRO B 1 249 ? 17.562 26.469 15.023 1 96.75 249 PRO B N 1
ATOM 4979 C CA . PRO B 1 249 ? 17.406 25.047 14.68 1 96.75 249 PRO B CA 1
ATOM 4980 C C . PRO B 1 249 ? 16.891 24.219 15.852 1 96.75 249 PRO B C 1
ATOM 4982 O O . PRO B 1 249 ? 16.031 23.359 15.664 1 96.75 249 PRO B O 1
ATOM 4985 N N . GLY B 1 250 ? 17.406 24.484 17 1 97.44 250 GLY B N 1
ATOM 4986 C CA . GLY B 1 250 ? 16.922 23.781 18.188 1 97.44 250 GLY B CA 1
ATOM 4987 C C . GLY B 1 250 ? 15.461 24.031 18.484 1 97.44 250 GLY B C 1
ATOM 4988 O O . GLY B 1 250 ? 14.719 23.094 18.797 1 97.44 250 GLY B O 1
ATOM 4989 N N . GLU B 1 251 ? 15.086 25.297 18.375 1 96.56 251 GLU B N 1
ATOM 4990 C CA . GLU B 1 251 ? 13.688 25.656 18.609 1 96.56 251 GLU B CA 1
ATOM 4991 C C . GLU B 1 251 ? 12.781 25.031 17.547 1 96.56 251 GLU B C 1
ATOM 4993 O O . GLU B 1 251 ? 11.672 24.594 17.859 1 96.56 251 GLU B O 1
ATOM 4998 N N . PHE B 1 252 ? 13.289 25.047 16.391 1 96.31 252 PHE B N 1
ATOM 4999 C CA . PHE B 1 252 ? 12.547 24.453 15.297 1 96.31 252 PHE B CA 1
ATOM 5000 C C . PHE B 1 252 ? 12.281 22.969 15.57 1 96.31 252 PHE B C 1
ATOM 5002 O O . PHE B 1 252 ? 11.141 22.516 15.5 1 96.31 252 PHE B O 1
ATOM 5009 N N . LEU B 1 253 ? 13.297 22.234 15.93 1 97.81 253 LEU B N 1
ATOM 5010 C CA . LEU B 1 253 ? 13.156 20.812 16.203 1 97.81 253 LEU B CA 1
ATOM 5011 C C . LEU B 1 253 ? 12.211 20.578 17.391 1 97.81 253 LEU B C 1
ATOM 5013 O O . LEU B 1 253 ? 11.383 19.672 17.344 1 97.81 253 LEU B O 1
ATOM 5017 N N . SER B 1 254 ? 12.336 21.406 18.375 1 97.62 254 SER B N 1
ATOM 5018 C CA . SER B 1 254 ? 11.484 21.266 19.547 1 97.62 254 SER B CA 1
ATOM 5019 C C . SER B 1 254 ? 10.016 21.484 19.188 1 97.62 254 SER B C 1
ATOM 5021 O O . SER B 1 254 ? 9.141 20.781 19.688 1 97.62 254 SER B O 1
ATOM 5023 N N . THR B 1 255 ? 9.797 22.484 18.359 1 95.94 255 THR B N 1
ATOM 5024 C CA . THR B 1 255 ? 8.43 22.781 17.922 1 95.94 255 THR B CA 1
ATOM 5025 C C . THR B 1 255 ? 7.867 21.641 17.078 1 95.94 255 THR B C 1
ATOM 5027 O O . THR B 1 255 ? 6.742 21.203 17.312 1 95.94 255 THR B O 1
ATOM 5030 N N . VAL B 1 256 ? 8.648 21.156 16.172 1 96.5 256 VAL B N 1
ATOM 5031 C CA . VAL B 1 256 ? 8.227 20.047 15.312 1 96.5 256 VAL B CA 1
ATOM 5032 C C . VAL B 1 256 ? 7.945 18.828 16.172 1 96.5 256 VAL B C 1
ATOM 5034 O O . VAL B 1 256 ? 6.93 18.141 15.992 1 96.5 256 VAL B O 1
ATOM 5037 N N . ASN B 1 257 ? 8.828 18.547 17.094 1 97 257 ASN B N 1
ATOM 5038 C CA . ASN B 1 257 ? 8.703 17.391 17.969 1 97 257 ASN B CA 1
ATOM 5039 C C . ASN B 1 257 ? 7.402 17.406 18.766 1 97 257 ASN B C 1
ATOM 5041 O O . ASN B 1 257 ? 6.695 16.406 18.844 1 97 257 ASN B O 1
ATOM 5045 N N . ARG B 1 258 ? 7.094 18.547 19.297 1 95.31 258 ARG B N 1
ATOM 5046 C CA . ARG B 1 258 ? 5.867 18.703 20.078 1 95.31 258 ARG B CA 1
ATOM 5047 C C . ARG B 1 258 ? 4.637 18.422 19.219 1 95.31 258 ARG B C 1
ATOM 5049 O O . ARG B 1 258 ? 3.723 17.719 19.656 1 95.31 258 ARG B O 1
ATOM 5056 N N . ARG B 1 259 ? 4.621 18.906 18.062 1 93.81 259 ARG B N 1
ATOM 5057 C CA . ARG B 1 259 ? 3.49 18.75 17.156 1 93.81 259 ARG B CA 1
ATOM 5058 C C . ARG B 1 259 ? 3.387 17.312 16.656 1 93.81 259 ARG B C 1
ATOM 5060 O O . ARG B 1 259 ? 2.287 16.766 16.547 1 93.81 259 ARG B O 1
ATOM 5067 N N . LEU B 1 260 ? 4.523 16.734 16.422 1 93.94 260 LEU B N 1
ATOM 5068 C CA . LEU B 1 260 ? 4.562 15.367 15.906 1 93.94 260 LEU B CA 1
ATOM 5069 C C . LEU B 1 260 ? 4.145 14.367 16.984 1 93.94 260 LEU B C 1
ATOM 5071 O O . LEU B 1 260 ? 3.42 13.414 16.688 1 93.94 260 LEU B O 1
ATOM 5075 N N . CYS B 1 261 ? 4.598 14.547 18.188 1 92.81 261 CYS B N 1
ATOM 5076 C CA . CYS B 1 261 ? 4.277 13.648 19.281 1 92.81 261 CYS B CA 1
ATOM 5077 C C . CYS B 1 261 ? 2.77 13.523 19.469 1 92.81 261 CYS B C 1
ATOM 5079 O O . CYS B 1 261 ? 2.27 12.453 19.828 1 92.81 261 CYS B O 1
ATOM 5081 N N . ALA B 1 262 ? 2.123 14.539 19.188 1 86.56 262 ALA B N 1
ATOM 5082 C CA . ALA B 1 262 ? 0.674 14.562 19.375 1 86.56 262 ALA B CA 1
ATOM 5083 C C . ALA B 1 262 ? -0.027 13.695 18.344 1 86.56 262 ALA B C 1
ATOM 5085 O O . ALA B 1 262 ? -1.17 13.273 18.531 1 86.56 262 ALA B O 1
ATOM 5086 N N . LEU B 1 263 ? 0.612 13.398 17.281 1 86 263 LEU B N 1
ATOM 5087 C CA . LEU B 1 263 ? -0.04 12.734 16.156 1 86 263 LEU B CA 1
ATOM 5088 C C . LEU B 1 263 ? 0.479 11.312 15.984 1 86 263 LEU B C 1
ATOM 5090 O O . LEU B 1 263 ? -0.189 10.469 15.375 1 86 263 LEU B O 1
ATOM 5094 N N . LEU B 1 264 ? 1.657 10.984 16.5 1 86.94 264 LEU B N 1
ATOM 5095 C CA . LEU B 1 264 ? 2.322 9.727 16.203 1 86.94 264 LEU B CA 1
ATOM 5096 C C . LEU B 1 264 ? 1.85 8.625 17.141 1 86.94 264 LEU B C 1
ATOM 5098 O O . LEU B 1 264 ? 1.696 8.852 18.344 1 86.94 264 LEU B O 1
ATOM 5102 N N . PRO B 1 265 ? 1.568 7.469 16.469 1 77.81 265 PRO B N 1
ATOM 5103 C CA . PRO B 1 265 ? 1.36 6.312 17.344 1 77.81 265 PRO B CA 1
ATOM 5104 C C . PRO B 1 265 ? 2.6 5.965 18.172 1 77.81 265 PRO B C 1
ATOM 5106 O O . PRO B 1 265 ? 3.719 6.301 17.766 1 77.81 265 PRO B O 1
ATOM 5109 N N . ASN B 1 266 ? 2.336 5.234 19.188 1 77.38 266 ASN B N 1
ATOM 5110 C CA . ASN B 1 266 ? 3.438 4.801 20.047 1 77.38 266 ASN B CA 1
ATOM 5111 C C . ASN B 1 266 ? 4.426 3.924 19.281 1 77.38 266 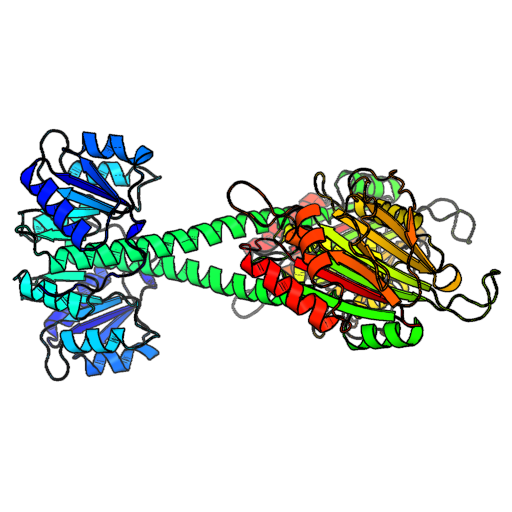ASN B C 1
ATOM 5113 O O . ASN B 1 266 ? 4.02 3.07 18.484 1 77.38 266 ASN B O 1
ATOM 5117 N N . GLY B 1 267 ? 5.688 4.25 19.438 1 81.62 267 GLY B N 1
ATOM 5118 C CA . GLY B 1 267 ? 6.738 3.414 18.875 1 81.62 267 GLY B CA 1
ATOM 5119 C C . GLY B 1 267 ? 7.277 3.936 17.562 1 81.62 267 GLY B C 1
ATOM 5120 O O . GLY B 1 267 ? 8.297 3.451 17.062 1 81.62 267 GLY B O 1
ATOM 5121 N N . GLN B 1 268 ? 6.602 4.867 17.016 1 88.75 268 GLN B N 1
ATOM 5122 C CA . GLN B 1 268 ? 7.113 5.453 15.781 1 88.75 268 GLN B CA 1
ATOM 5123 C C . GLN B 1 268 ? 7.898 6.727 16.062 1 88.75 268 GLN B C 1
ATOM 5125 O O . GLN B 1 268 ? 7.562 7.48 16.969 1 88.75 268 GLN B O 1
ATOM 5130 N N . PHE B 1 269 ? 8.922 6.93 15.312 1 95.31 269 PHE B N 1
ATOM 5131 C CA . PHE B 1 269 ? 9.773 8.094 15.516 1 95.31 269 PHE B CA 1
ATOM 5132 C C . PHE B 1 269 ? 10.469 8.492 14.219 1 95.31 269 PHE B C 1
ATOM 5134 O O . PHE B 1 269 ? 10.43 7.754 13.234 1 95.31 269 PHE B O 1
ATOM 5141 N N . ALA B 1 270 ? 11.078 9.648 14.234 1 96.69 270 ALA B N 1
ATOM 5142 C CA . ALA B 1 270 ? 11.82 10.141 13.086 1 96.69 270 ALA B CA 1
ATOM 5143 C C . ALA B 1 270 ? 13.141 10.773 13.516 1 96.69 270 ALA B C 1
ATOM 5145 O O . ALA B 1 270 ? 13.227 11.391 14.578 1 96.69 270 ALA B O 1
ATOM 5146 N N . THR B 1 271 ? 14.125 10.57 12.727 1 97.31 271 THR B N 1
ATOM 5147 C CA . THR B 1 271 ? 15.352 11.359 12.875 1 97.31 271 THR B CA 1
ATOM 5148 C C . THR B 1 271 ? 15.305 12.602 12 1 97.31 271 THR B C 1
ATOM 5150 O O . THR B 1 271 ? 14.641 12.609 10.961 1 97.31 271 THR B O 1
ATOM 5153 N N . MET B 1 272 ? 15.945 13.633 12.5 1 98.06 272 MET B N 1
ATOM 5154 C CA . MET B 1 272 ? 15.898 14.898 11.766 1 98.06 272 MET B CA 1
ATOM 5155 C C . MET B 1 272 ? 17.109 15.766 12.102 1 98.06 272 MET B C 1
ATOM 5157 O O . MET B 1 272 ? 17.531 15.82 13.258 1 98.06 272 MET B O 1
ATOM 5161 N N . LEU B 1 273 ? 17.703 16.312 11.148 1 98.38 273 LEU B N 1
ATOM 5162 C CA . LEU B 1 273 ? 18.703 17.359 11.312 1 98.38 273 LEU B CA 1
ATOM 5163 C C . LEU B 1 273 ? 18.25 18.672 10.672 1 98.38 273 LEU B C 1
ATOM 5165 O O . LEU B 1 273 ? 17.766 18.672 9.539 1 98.38 273 LEU B O 1
ATOM 5169 N N . ALA B 1 274 ? 18.297 19.734 11.438 1 97.94 274 ALA B N 1
ATOM 5170 C CA . ALA B 1 274 ? 17.969 21.062 10.945 1 97.94 274 ALA B CA 1
ATOM 5171 C C . ALA B 1 274 ? 19.125 22.047 11.203 1 97.94 274 ALA B C 1
ATOM 5173 O O . ALA B 1 274 ? 19.75 22 12.266 1 97.94 274 ALA B O 1
ATOM 5174 N N . GLY B 1 275 ? 19.344 22.891 10.211 1 97.06 275 GLY B N 1
ATOM 5175 C CA . GLY B 1 275 ? 20.438 23.828 10.383 1 97.06 275 GLY B CA 1
ATOM 5176 C C . GLY B 1 275 ? 20.281 25.094 9.539 1 97.06 275 GLY B C 1
ATOM 5177 O O . GLY B 1 275 ? 19.469 25.125 8.617 1 97.06 275 GLY B O 1
ATOM 5178 N N . VAL B 1 276 ? 21.031 26.094 9.914 1 95.25 276 VAL B N 1
ATOM 5179 C CA . VAL B 1 276 ? 21.031 27.375 9.234 1 95.25 276 VAL B CA 1
ATOM 5180 C C . VAL B 1 276 ? 22.453 27.734 8.805 1 95.25 276 VAL B C 1
ATOM 5182 O O . VAL B 1 276 ? 23.391 27.594 9.586 1 95.25 276 VAL B O 1
ATOM 5185 N N . VAL B 1 277 ? 22.5 28.156 7.574 1 93 277 VAL B N 1
ATOM 5186 C CA . VAL B 1 277 ? 23.766 28.688 7.078 1 93 277 VAL B CA 1
ATOM 5187 C C . VAL B 1 277 ? 23.891 30.156 7.457 1 93 277 VAL B C 1
ATOM 5189 O O . VAL B 1 277 ? 23.016 30.969 7.133 1 93 277 VAL B O 1
ATOM 5192 N N . GLU B 1 278 ? 24.984 30.453 8.133 1 89.5 278 GLU B N 1
ATOM 5193 C CA . GLU B 1 278 ? 25.281 31.828 8.508 1 89.5 278 GLU B CA 1
ATOM 5194 C C . GLU B 1 278 ? 26.531 32.344 7.805 1 89.5 278 GLU B C 1
ATOM 5196 O O . GLU B 1 278 ? 27.641 32.25 8.352 1 89.5 278 GLU B O 1
ATOM 5201 N N . PRO B 1 279 ? 26.312 32.938 6.73 1 87.5 279 PRO B N 1
ATOM 5202 C CA . PRO B 1 279 ? 27.469 33.344 5.926 1 87.5 279 PRO B CA 1
ATOM 5203 C C . PRO B 1 279 ? 28.344 34.375 6.625 1 87.5 279 PRO B C 1
ATOM 5205 O O . PRO B 1 279 ? 29.562 34.375 6.477 1 87.5 279 PRO B O 1
ATOM 5208 N N . ALA B 1 280 ? 27.703 35.25 7.316 1 86.75 280 ALA B N 1
ATOM 5209 C CA . ALA B 1 280 ? 28.438 36.312 7.973 1 86.75 280 ALA B CA 1
ATOM 5210 C C . ALA B 1 280 ? 29.438 35.781 8.984 1 86.75 280 ALA B C 1
ATOM 5212 O O . ALA B 1 280 ? 30.531 36.312 9.156 1 86.75 280 ALA B O 1
ATOM 5213 N N . GLU B 1 281 ? 29.078 34.75 9.602 1 91.5 281 GLU B N 1
ATOM 5214 C CA . GLU B 1 281 ? 29.906 34.156 10.648 1 91.5 281 GLU B CA 1
ATOM 5215 C C . GLU B 1 281 ? 30.672 32.938 10.125 1 91.5 281 GLU B C 1
ATOM 5217 O O . GLU B 1 281 ? 31.422 32.281 10.867 1 91.5 281 GLU B O 1
ATOM 5222 N N . ASN B 1 282 ? 30.516 32.594 8.898 1 93.62 282 ASN B N 1
ATOM 5223 C CA . ASN B 1 282 ? 31.156 31.453 8.266 1 93.62 282 ASN B CA 1
ATOM 5224 C C . ASN B 1 282 ? 30.891 30.172 9.039 1 93.62 282 ASN B C 1
ATOM 5226 O O . ASN B 1 282 ? 31.828 29.438 9.352 1 93.62 282 ASN B O 1
ATOM 5230 N N . ARG B 1 283 ? 29.656 29.953 9.32 1 95.25 283 ARG B N 1
ATOM 5231 C CA . ARG B 1 283 ? 29.344 28.766 10.102 1 95.25 283 ARG B CA 1
ATOM 5232 C C . ARG B 1 283 ? 27.984 28.188 9.711 1 95.25 283 ARG B C 1
ATOM 5234 O O . ARG B 1 283 ? 27.172 28.859 9.086 1 95.25 283 ARG B O 1
ATOM 5241 N N . PHE B 1 284 ? 27.844 26.891 10 1 96.19 284 PHE B N 1
ATOM 5242 C CA . PHE B 1 284 ? 26.609 26.141 9.953 1 96.19 284 PHE B CA 1
ATOM 5243 C C . PHE B 1 284 ? 26.125 25.797 11.359 1 96.19 284 PHE B C 1
ATOM 5245 O O . PHE B 1 284 ? 26.781 25.031 12.07 1 96.19 284 PHE B O 1
ATOM 5252 N N . VAL B 1 285 ? 25.016 26.453 11.742 1 97.5 285 VAL B N 1
ATOM 5253 C CA . VAL B 1 285 ? 24.438 26.172 13.047 1 97.5 285 VAL B CA 1
ATOM 5254 C C . VAL B 1 285 ? 23.312 25.141 12.906 1 97.5 285 VAL B C 1
ATOM 5256 O O . VAL B 1 285 ? 22.422 25.312 12.07 1 97.5 285 VAL B O 1
ATOM 5259 N N . TYR B 1 286 ? 23.406 24.047 13.742 1 98.19 286 TYR B N 1
ATOM 5260 C CA . TYR B 1 286 ? 22.438 22.984 13.516 1 98.19 286 TYR B CA 1
ATOM 5261 C C . TYR B 1 286 ? 22.062 22.297 14.82 1 98.19 286 TYR B C 1
ATOM 5263 O O . TYR B 1 286 ? 22.703 22.516 15.852 1 98.19 286 TYR B O 1
ATOM 5271 N N . ALA B 1 287 ? 20.984 21.656 14.797 1 98.5 287 ALA B N 1
ATOM 5272 C CA . ALA B 1 287 ? 20.531 20.719 15.828 1 98.5 287 ALA B CA 1
ATOM 5273 C C . ALA B 1 287 ? 20.109 19.391 15.219 1 98.5 287 ALA B C 1
ATOM 5275 O O . ALA B 1 287 ? 19.75 19.328 14.039 1 98.5 287 ALA B O 1
ATOM 5276 N N . SER B 1 288 ? 20.25 18.344 16.062 1 98.25 288 SER B N 1
ATOM 5277 C CA . SER B 1 288 ? 19.984 17.016 15.523 1 98.25 288 SER B CA 1
ATOM 5278 C C . SER B 1 288 ? 19.125 16.188 16.469 1 98.25 288 SER B C 1
ATOM 5280 O O . SER B 1 288 ? 19.312 16.234 17.688 1 98.25 288 SER B O 1
ATOM 5282 N N . ALA B 1 289 ? 18.188 15.562 15.898 1 97.94 289 ALA B N 1
ATOM 5283 C CA . ALA B 1 289 ? 17.359 14.578 16.594 1 97.94 289 ALA B CA 1
ATOM 5284 C C . ALA B 1 289 ? 17.766 13.156 16.188 1 97.94 289 ALA B C 1
ATOM 5286 O O . ALA B 1 289 ? 16.922 12.391 15.695 1 97.94 289 ALA B O 1
ATOM 5287 N N . GLY B 1 290 ? 19.016 12.797 16.438 1 96.31 290 GLY B N 1
ATOM 5288 C CA . GLY B 1 290 ? 19.5 11.445 16.203 1 96.31 290 GLY B CA 1
ATOM 5289 C C . GLY B 1 290 ? 19.766 11.148 14.742 1 96.31 290 GLY B C 1
ATOM 5290 O O . GLY B 1 290 ? 19.609 10.008 14.297 1 96.31 290 GLY B O 1
ATOM 5291 N N . SER B 1 291 ? 20.016 12.078 13.922 1 96.31 291 SER B N 1
ATOM 5292 C CA . SER B 1 291 ? 20.312 11.906 12.5 1 96.31 291 SER B CA 1
ATOM 5293 C C . SER B 1 291 ? 21.766 11.484 12.281 1 96.31 291 SER B C 1
ATOM 5295 O O . SER B 1 291 ? 22.516 11.297 13.242 1 96.31 291 SER B O 1
ATOM 5297 N N . THR B 1 292 ? 22.109 11.227 11.047 1 97 292 THR B N 1
ATOM 5298 C CA . THR B 1 292 ? 23.484 10.953 10.672 1 97 292 THR B CA 1
ATOM 5299 C C . THR B 1 292 ? 24.359 12.188 10.867 1 97 292 THR B C 1
ATOM 5301 O O . THR B 1 292 ? 23.844 13.312 10.906 1 97 292 THR B O 1
ATOM 5304 N N . ARG B 1 293 ? 25.625 11.953 11 1 97.94 293 ARG B N 1
ATOM 5305 C CA . ARG B 1 293 ? 26.547 13.039 11.297 1 97.94 293 ARG B CA 1
ATOM 5306 C C . ARG B 1 293 ? 26.797 13.891 10.062 1 97.94 293 ARG B C 1
ATOM 5308 O O . ARG B 1 293 ? 27.266 13.383 9.039 1 97.94 293 ARG B O 1
ATOM 5315 N N . PRO B 1 294 ? 26.531 15.172 10.156 1 98.5 294 PRO B N 1
ATOM 5316 C CA . PRO B 1 294 ? 26.891 16.016 9.023 1 98.5 294 PRO B CA 1
ATOM 5317 C C . PRO B 1 294 ? 28.391 16.078 8.789 1 98.5 294 PRO B C 1
ATOM 5319 O O . PRO B 1 294 ? 29.172 16 9.742 1 98.5 294 PRO B O 1
ATOM 5322 N N . MET B 1 295 ? 28.828 16.234 7.555 1 98.5 295 MET B N 1
ATOM 5323 C CA . MET B 1 295 ? 30.234 16.375 7.195 1 98.5 295 MET B CA 1
ATOM 5324 C C . MET B 1 295 ? 30.5 17.734 6.566 1 98.5 295 MET B C 1
ATOM 5326 O O . MET B 1 295 ? 29.734 18.203 5.73 1 98.5 295 MET B O 1
ATOM 5330 N N . VAL B 1 296 ? 31.578 18.359 6.977 1 98.31 296 VAL B N 1
ATOM 5331 C CA . VAL B 1 296 ? 31.984 19.641 6.379 1 98.31 296 VAL B CA 1
ATOM 5332 C C . VAL B 1 296 ? 33.469 19.594 6.016 1 98.31 296 VAL B C 1
ATOM 5334 O O . VAL B 1 296 ? 34.25 18.891 6.656 1 98.31 296 VAL B O 1
ATOM 5337 N N . TRP B 1 297 ? 33.781 20.359 4.984 1 97.81 297 TRP B N 1
ATOM 5338 C CA . TRP B 1 297 ? 35.188 20.547 4.656 1 97.81 297 TRP B CA 1
ATOM 5339 C C . TRP B 1 297 ? 35.375 21.844 3.871 1 97.81 297 TRP B C 1
ATOM 5341 O O . TRP B 1 297 ? 34.438 22.359 3.26 1 97.81 297 TRP B O 1
ATOM 5351 N N . ALA B 1 298 ? 36.531 22.375 4.047 1 95.75 298 ALA B N 1
ATOM 5352 C CA . ALA B 1 298 ? 36.969 23.547 3.283 1 95.75 298 ALA B CA 1
ATOM 5353 C C . ALA B 1 298 ? 37.969 23.141 2.18 1 95.75 298 ALA B C 1
ATOM 5355 O O . ALA B 1 298 ? 38.5 22.047 2.207 1 95.75 298 ALA B O 1
ATOM 5356 N N . PRO B 1 299 ? 38 24.062 1.192 1 92.69 299 PRO B N 1
ATOM 5357 C CA . PRO B 1 299 ? 39.031 23.781 0.18 1 92.69 299 PRO B CA 1
ATOM 5358 C C . PRO B 1 299 ? 40.406 23.547 0.784 1 92.69 299 PRO B C 1
ATOM 5360 O O . PRO B 1 299 ? 40.875 24.328 1.62 1 92.69 299 PRO B O 1
ATOM 5363 N N . GLY B 1 300 ? 41.062 22.438 0.412 1 91.44 300 GLY B N 1
ATOM 5364 C CA . GLY B 1 300 ? 42.406 22.141 0.883 1 91.44 300 GLY B CA 1
ATOM 5365 C C . GLY B 1 300 ? 42.438 21.141 2.012 1 91.44 300 GLY B C 1
ATOM 5366 O O . GLY B 1 300 ? 43.5 20.578 2.326 1 91.44 300 GLY B O 1
ATOM 5367 N N . ASP B 1 301 ? 41.344 20.953 2.639 1 95.62 301 ASP B N 1
ATOM 5368 C CA . ASP B 1 301 ? 41.281 19.953 3.709 1 95.62 301 ASP B CA 1
ATOM 5369 C C . ASP B 1 301 ? 41.562 18.547 3.172 1 95.62 301 ASP B C 1
ATOM 5371 O O . ASP B 1 301 ? 41.281 18.266 2.01 1 95.62 301 ASP B O 1
ATOM 5375 N N . ALA B 1 302 ? 42.094 17.672 4.02 1 95.06 302 ALA B N 1
ATOM 5376 C CA . ALA B 1 302 ? 42.406 16.312 3.617 1 95.06 302 ALA B CA 1
ATOM 5377 C C . ALA B 1 302 ? 41.25 15.367 3.854 1 95.06 302 ALA B C 1
ATOM 5379 O O . ALA B 1 302 ? 41.094 14.352 3.166 1 95.06 302 ALA B O 1
ATOM 5380 N N . GLU B 1 303 ? 40.5 15.648 4.859 1 96.81 303 GLU B N 1
ATOM 5381 C CA . GLU B 1 303 ? 39.344 14.836 5.219 1 96.81 303 GLU B CA 1
ATOM 5382 C C . GLU B 1 303 ? 38.219 15.703 5.742 1 96.81 303 GLU B C 1
ATOM 5384 O O . GLU B 1 303 ? 38.438 16.828 6.203 1 96.81 303 GLU B O 1
ATOM 5389 N N . PRO B 1 304 ? 37 15.172 5.645 1 98 304 PRO B N 1
ATOM 5390 C CA . PRO B 1 304 ? 35.875 15.953 6.184 1 98 304 PRO B CA 1
ATOM 5391 C C . PRO B 1 304 ? 35.812 15.898 7.707 1 98 304 PRO B C 1
ATOM 5393 O O . PRO B 1 304 ? 36.25 14.914 8.312 1 98 304 PRO B O 1
ATOM 5396 N N . LEU B 1 305 ? 35.312 16.969 8.258 1 97.81 305 LEU B N 1
ATOM 5397 C CA . LEU B 1 305 ? 35 17.016 9.68 1 97.81 305 LEU B CA 1
ATOM 5398 C C . LEU B 1 305 ? 33.594 16.531 9.93 1 97.81 305 LEU B C 1
ATOM 5400 O O . LEU B 1 305 ? 32.625 16.984 9.289 1 97.81 305 LEU B O 1
ATOM 5404 N N . LEU B 1 306 ? 33.469 15.547 10.891 1 97.88 306 LEU B N 1
ATOM 5405 C CA . LEU B 1 306 ? 32.156 15.008 11.25 1 97.88 306 LEU B CA 1
ATOM 5406 C C . LEU B 1 306 ? 31.578 15.75 12.453 1 97.88 306 LEU B C 1
ATOM 5408 O O . LEU B 1 306 ? 32.25 15.914 13.469 1 97.88 306 LEU B O 1
ATOM 5412 N N . GLY B 1 307 ? 30.375 16.234 12.266 1 97.75 307 GLY B N 1
ATOM 5413 C CA . GLY B 1 307 ? 29.688 16.875 13.375 1 97.75 307 GLY B CA 1
ATOM 5414 C C . GLY B 1 307 ? 29.016 15.891 14.312 1 97.75 307 GLY B C 1
ATOM 5415 O O . GLY B 1 307 ? 28.844 14.719 13.969 1 97.75 307 GLY B O 1
ATOM 5416 N N . ASP B 1 308 ? 28.703 16.375 15.469 1 96.5 308 ASP B N 1
ATOM 5417 C CA . ASP B 1 308 ? 27.922 15.594 16.422 1 96.5 308 ASP B CA 1
ATOM 5418 C C . ASP B 1 308 ? 26.438 15.648 16.078 1 96.5 308 ASP B C 1
ATOM 5420 O O . ASP B 1 308 ? 25.906 16.719 15.781 1 96.5 308 ASP B O 1
ATOM 5424 N N . SER B 1 309 ? 25.844 14.492 16.094 1 94.5 309 SER B N 1
ATOM 5425 C CA . SER B 1 309 ? 24.422 14.461 15.734 1 94.5 309 SER B CA 1
ATOM 5426 C C . SER B 1 309 ? 23.609 13.758 16.812 1 94.5 309 SER B C 1
ATOM 5428 O O . SER B 1 309 ? 22.516 13.258 16.531 1 94.5 309 SER B O 1
ATOM 5430 N N . ALA B 1 310 ? 24.094 13.773 17.984 1 92.5 310 ALA B N 1
ATOM 5431 C CA . ALA B 1 310 ? 23.375 13.133 19.078 1 92.5 310 ALA B CA 1
ATOM 5432 C C . ALA B 1 310 ? 22.094 13.875 19.422 1 92.5 310 ALA B C 1
ATOM 5434 O O . ALA B 1 310 ? 22.031 15.102 19.266 1 92.5 310 ALA B O 1
ATOM 5435 N N . GLY B 1 311 ? 21.094 13.203 19.781 1 94.44 311 GLY B N 1
ATOM 5436 C CA . GLY B 1 311 ? 19.797 13.727 20.172 1 94.44 311 GLY B CA 1
ATOM 5437 C C . GLY B 1 311 ? 18.688 12.688 20.156 1 94.44 311 GLY B C 1
ATOM 5438 O O . GLY B 1 311 ? 18.812 11.664 19.469 1 94.44 311 GLY B O 1
ATOM 5439 N N . LEU B 1 312 ? 17.703 12.93 20.938 1 96.31 312 LEU B N 1
ATOM 5440 C CA . LEU B 1 312 ? 16.547 12.039 20.922 1 96.31 312 LEU B CA 1
ATOM 5441 C C . LEU B 1 312 ? 15.766 12.18 19.625 1 96.31 312 LEU B C 1
ATOM 5443 O O . LEU B 1 312 ? 15.5 13.297 19.172 1 96.31 312 LEU B O 1
ATOM 5447 N N . PRO B 1 313 ? 15.406 11.055 19.062 1 97.38 313 PRO B N 1
ATOM 5448 C CA . PRO B 1 313 ? 14.57 11.164 17.875 1 97.38 313 PRO B CA 1
ATOM 5449 C C . PRO B 1 313 ? 13.242 11.875 18.141 1 97.38 313 PRO B C 1
ATOM 5451 O O . PRO B 1 313 ? 12.789 11.93 19.281 1 97.38 313 PRO B O 1
ATOM 5454 N N . LEU B 1 314 ? 12.68 12.461 17.094 1 97.38 314 LEU B N 1
ATOM 5455 C CA . LEU B 1 314 ? 11.391 13.125 17.188 1 97.38 314 LEU B CA 1
ATOM 5456 C C . LEU B 1 314 ? 10.281 12.109 17.484 1 97.38 314 LEU B C 1
ATOM 5458 O O . LEU B 1 314 ? 10.32 10.984 16.984 1 97.38 314 LEU B O 1
ATOM 5462 N N . GLY B 1 315 ? 9.297 12.523 18.25 1 95.12 315 GLY B N 1
ATOM 5463 C CA . GLY B 1 315 ? 8.109 11.711 18.438 1 95.12 315 GLY B CA 1
ATOM 5464 C C . GLY B 1 315 ? 8.172 10.859 19.688 1 95.12 315 GLY B C 1
ATOM 5465 O O . GLY B 1 315 ? 7.184 10.227 20.078 1 95.12 315 GLY B O 1
ATOM 5466 N N . LEU B 1 316 ? 9.32 10.797 20.406 1 93.69 316 LEU B N 1
ATOM 5467 C CA . LEU B 1 316 ? 9.5 9.906 21.547 1 93.69 316 LEU B CA 1
ATOM 5468 C C . LEU B 1 316 ? 9.094 10.594 22.844 1 93.69 316 LEU B C 1
ATOM 5470 O O . LEU B 1 316 ? 8.445 9.984 23.688 1 93.69 316 LEU B O 1
ATOM 5474 N N . LEU B 1 317 ? 9.523 11.812 22.953 1 94.56 317 LEU B N 1
ATOM 5475 C CA . LEU B 1 317 ? 9.273 12.586 24.156 1 94.56 317 LEU B CA 1
ATOM 5476 C C . LEU B 1 317 ? 8.953 14.039 23.812 1 94.56 317 LEU B C 1
ATOM 5478 O O . LEU B 1 317 ? 9.828 14.789 23.391 1 94.56 317 LEU B O 1
ATOM 5482 N N . ALA B 1 318 ? 7.766 14.539 24.109 1 94.19 318 ALA B N 1
ATOM 5483 C CA . ALA B 1 318 ? 7.262 15.844 23.703 1 94.19 318 ALA B CA 1
ATOM 5484 C C . ALA B 1 318 ? 8.086 16.969 24.328 1 94.19 318 ALA B C 1
ATOM 5486 O O . ALA B 1 318 ? 8.242 18.031 23.719 1 94.19 318 ALA B O 1
ATOM 5487 N N . SER B 1 319 ? 8.656 16.719 25.469 1 95.56 319 SER B N 1
ATOM 5488 C CA . SER B 1 319 ? 9.375 17.75 26.188 1 95.56 319 SER B CA 1
ATOM 5489 C C . SER B 1 319 ? 10.844 17.797 25.781 1 95.56 319 SER B C 1
ATOM 5491 O O . SER B 1 319 ? 11.609 18.594 26.312 1 95.56 319 SER B O 1
ATOM 5493 N N . ALA B 1 320 ? 11.211 16.984 24.875 1 96 320 ALA B N 1
ATOM 5494 C CA . ALA B 1 320 ? 12.617 16.922 24.469 1 96 320 ALA B CA 1
ATOM 5495 C C . ALA B 1 320 ? 13.086 18.266 23.922 1 96 320 ALA B C 1
ATOM 5497 O O . ALA B 1 320 ? 12.336 18.953 23.219 1 96 320 ALA B O 1
ATOM 5498 N N . GLU B 1 321 ? 14.281 18.641 24.281 1 96.88 321 GLU B N 1
ATOM 5499 C CA . GLU B 1 321 ? 14.961 19.812 23.75 1 96.88 321 GLU B CA 1
ATOM 5500 C C . GLU B 1 321 ? 16.203 19.406 22.938 1 96.88 321 GLU B C 1
ATOM 5502 O O . GLU B 1 321 ? 16.812 18.375 23.203 1 96.88 321 GLU B O 1
ATOM 5507 N N . TYR B 1 322 ? 16.516 20.25 22.047 1 97.88 322 TYR B N 1
ATOM 5508 C CA . TYR B 1 322 ? 17.609 19.906 21.141 1 97.88 322 TYR B CA 1
ATOM 5509 C C . TYR B 1 322 ? 18.719 20.969 21.188 1 97.88 322 TYR B C 1
ATOM 5511 O O . TYR B 1 322 ? 18.453 22.156 20.984 1 97.88 322 TYR B O 1
ATOM 5519 N N . GLU B 1 323 ? 19.859 20.453 21.391 1 96.62 323 GLU B N 1
ATOM 5520 C CA . GLU B 1 323 ? 21.031 21.328 21.531 1 96.62 323 GLU B CA 1
ATOM 5521 C C . GLU B 1 323 ? 21.516 21.828 20.172 1 96.62 323 GLU B C 1
ATOM 5523 O O . GLU B 1 323 ? 21.547 21.062 19.203 1 96.62 323 GLU B O 1
ATOM 5528 N N . GLU B 1 324 ? 21.906 23.078 20.172 1 97.19 324 GLU B N 1
ATOM 5529 C CA . GLU B 1 324 ? 22.469 23.656 18.969 1 97.19 324 GLU B CA 1
ATOM 5530 C C . GLU B 1 324 ? 23.984 23.453 18.906 1 97.19 324 GLU B C 1
ATOM 5532 O O . GLU B 1 324 ? 24.656 23.547 19.938 1 97.19 324 GLU B O 1
ATOM 5537 N N . ARG B 1 325 ? 24.406 23.25 17.781 1 97.81 325 ARG B N 1
ATOM 5538 C CA . ARG B 1 325 ? 25.828 23.078 17.484 1 97.81 325 ARG B CA 1
ATOM 5539 C C . ARG B 1 325 ? 26.234 23.891 16.266 1 97.81 325 ARG B C 1
ATOM 5541 O O . ARG B 1 325 ? 25.375 24.422 15.555 1 97.81 325 ARG B O 1
ATOM 5548 N N . SER B 1 326 ? 27.562 23.953 16.125 1 97.62 326 SER B N 1
ATOM 5549 C CA . SER B 1 326 ? 28.047 24.734 14.977 1 97.62 326 SER B CA 1
ATOM 5550 C C . SER B 1 326 ? 29.234 24.047 14.312 1 97.62 326 SER B C 1
ATOM 5552 O O . SER B 1 326 ? 30.047 23.391 14.977 1 97.62 326 SER B O 1
ATOM 5554 N N . LEU B 1 327 ? 29.312 24.172 13.047 1 98 327 LEU B N 1
ATOM 5555 C CA . LEU B 1 327 ? 30.422 23.719 12.219 1 98 327 LEU B CA 1
ATOM 5556 C C . LEU B 1 327 ? 30.922 24.844 11.32 1 98 327 LEU B C 1
ATOM 5558 O O . LEU B 1 327 ? 30.141 25.672 10.859 1 98 327 LEU B O 1
ATOM 5562 N N . PRO B 1 328 ? 32.219 24.828 11.086 1 97.31 328 PRO B N 1
ATOM 5563 C CA . PRO B 1 328 ? 32.75 25.859 10.18 1 97.31 328 PRO B CA 1
ATOM 5564 C C . PRO B 1 328 ? 32.312 25.641 8.734 1 97.31 328 PRO B C 1
ATOM 5566 O O . PRO B 1 328 ? 32.344 24.516 8.234 1 97.31 328 PRO B O 1
ATOM 5569 N N . LEU B 1 329 ? 31.922 26.766 8.102 1 96.25 329 LEU B N 1
ATOM 5570 C CA . LEU B 1 329 ? 31.547 26.719 6.695 1 96.25 329 LEU B CA 1
ATOM 5571 C C . LEU B 1 329 ? 32 27.984 5.98 1 96.25 329 LEU B C 1
ATOM 5573 O O . LEU B 1 329 ? 31.172 28.844 5.629 1 96.25 329 LEU B O 1
ATOM 5577 N N . PRO B 1 330 ? 33.312 28.094 5.715 1 95.31 330 PRO B N 1
ATOM 5578 C CA . PRO B 1 330 ? 33.875 29.25 5.02 1 95.31 330 PRO B CA 1
ATOM 5579 C C . PRO B 1 330 ? 33.5 29.281 3.533 1 95.31 330 PRO B C 1
ATOM 5581 O O . PRO B 1 330 ? 32.938 28.312 3.018 1 95.31 330 PRO B O 1
ATOM 5584 N N . PRO B 1 331 ? 33.844 30.484 2.896 1 94.19 331 PRO B N 1
ATOM 5585 C CA . PRO B 1 331 ? 33.625 30.5 1.446 1 94.19 331 PRO B CA 1
ATOM 5586 C C . PRO B 1 331 ? 34.344 29.344 0.733 1 94.19 331 PRO B C 1
ATOM 5588 O O . PRO B 1 331 ? 35.5 29.062 1.014 1 94.19 331 PRO B O 1
ATOM 5591 N N . GLY B 1 332 ? 33.594 28.688 -0.086 1 94.62 332 GLY B N 1
ATOM 5592 C CA . GLY B 1 332 ? 34.125 27.5 -0.764 1 94.62 332 GLY B CA 1
ATOM 5593 C C . GLY B 1 332 ? 33.906 26.234 0.026 1 94.62 332 GLY B C 1
ATOM 5594 O O . GLY B 1 332 ? 34.094 25.125 -0.502 1 94.62 332 GLY B O 1
ATOM 5595 N N . GLY B 1 333 ? 33.562 26.406 1.22 1 96.62 333 GLY B N 1
ATOM 5596 C CA . GLY B 1 333 ? 33.281 25.25 2.07 1 96.62 333 GLY B CA 1
ATOM 5597 C C . GLY B 1 333 ? 32.062 24.469 1.633 1 96.62 333 GLY B C 1
ATOM 5598 O O . GLY B 1 333 ? 31.188 24.984 0.938 1 96.62 333 GLY B O 1
ATOM 5599 N N . ARG B 1 334 ? 32.062 23.172 2.076 1 97.62 334 ARG B N 1
ATOM 5600 C CA . ARG B 1 334 ? 30.969 22.281 1.683 1 97.62 334 ARG B CA 1
ATOM 5601 C C . ARG B 1 334 ? 30.375 21.562 2.895 1 97.62 334 ARG B C 1
ATOM 5603 O O . ARG B 1 334 ? 31.094 21.219 3.832 1 97.62 334 ARG B O 1
ATOM 5610 N N . LEU B 1 335 ? 29.078 21.438 2.832 1 97.94 335 LEU B N 1
ATOM 5611 C CA . LEU B 1 335 ? 28.297 20.688 3.797 1 97.94 335 LEU B CA 1
ATOM 5612 C C . LEU B 1 335 ? 27.641 19.484 3.129 1 97.94 335 LEU B C 1
ATOM 5614 O O . LEU B 1 335 ? 26.938 19.641 2.119 1 97.94 335 LEU B O 1
ATOM 5618 N N . PHE B 1 336 ? 27.922 18.266 3.686 1 98.38 336 PHE B N 1
ATOM 5619 C CA . PHE B 1 336 ? 27.359 17.031 3.154 1 98.38 336 PHE B CA 1
ATOM 5620 C C . PHE B 1 336 ? 26.422 16.375 4.172 1 98.38 336 PHE B C 1
ATOM 5622 O O . PHE B 1 336 ? 26.844 16.047 5.277 1 98.38 336 PHE B O 1
ATOM 5629 N N . LEU B 1 337 ? 25.125 16.312 3.797 1 98.12 337 LEU B N 1
ATOM 5630 C CA . LEU B 1 337 ? 24.125 15.609 4.574 1 98.12 337 LEU B CA 1
ATOM 5631 C C . LEU B 1 337 ? 23.656 14.344 3.852 1 98.12 337 LEU B C 1
ATOM 5633 O O . LEU B 1 337 ? 23.594 14.32 2.619 1 98.12 337 LEU B O 1
ATOM 5637 N N . TYR B 1 338 ? 23.328 13.328 4.629 1 97.81 338 TYR B N 1
ATOM 5638 C CA . TYR B 1 338 ? 22.984 12.039 4.043 1 97.81 338 TYR B CA 1
ATOM 5639 C C . TYR B 1 338 ? 22.078 11.234 4.973 1 97.81 338 TYR B C 1
ATOM 5641 O O . TYR B 1 338 ? 22.078 11.461 6.188 1 97.81 338 TYR B O 1
ATOM 5649 N N . SER B 1 339 ? 21.281 10.367 4.395 1 95.31 339 SER B N 1
ATOM 5650 C CA . SER B 1 339 ? 20.469 9.453 5.184 1 95.31 339 SER B CA 1
ATOM 5651 C C . SER B 1 339 ? 21.234 8.18 5.527 1 95.31 339 SER B C 1
ATOM 5653 O O . SER B 1 339 ? 22.312 7.941 5 1 95.31 339 SER B O 1
ATOM 5655 N N . ASP B 1 340 ? 20.625 7.355 6.375 1 93.81 340 ASP B N 1
ATOM 5656 C CA . ASP B 1 340 ? 21.328 6.18 6.883 1 93.81 340 ASP B CA 1
ATOM 5657 C C . ASP B 1 340 ? 21.516 5.137 5.781 1 93.81 340 ASP B C 1
ATOM 5659 O O . ASP B 1 340 ? 22.344 4.23 5.914 1 93.81 340 ASP B O 1
ATOM 5663 N N . GLY B 1 341 ? 20.828 5.277 4.684 1 93.06 341 GLY B N 1
ATOM 5664 C CA . GLY B 1 341 ? 21.062 4.398 3.547 1 93.06 341 GLY B CA 1
ATOM 5665 C C . GLY B 1 341 ? 22.484 4.457 3.031 1 93.06 341 GLY B C 1
ATOM 5666 O O . GLY B 1 341 ? 22.953 3.529 2.361 1 93.06 341 GLY B O 1
ATOM 5667 N N . ALA B 1 342 ? 23.172 5.512 3.305 1 95.56 342 ALA B N 1
ATOM 5668 C CA . ALA B 1 342 ? 24.531 5.707 2.824 1 95.56 342 ALA B CA 1
ATOM 5669 C C . ALA B 1 342 ? 25.547 5.012 3.734 1 95.56 342 ALA B C 1
ATOM 5671 O O . ALA B 1 342 ? 26.703 4.84 3.363 1 95.56 342 ALA B O 1
ATOM 5672 N N . ILE B 1 343 ? 25.141 4.629 4.934 1 95.38 343 ILE B N 1
ATOM 5673 C CA . ILE B 1 343 ? 26.125 4.105 5.871 1 95.38 343 ILE B CA 1
ATOM 5674 C C . ILE B 1 343 ? 25.703 2.723 6.352 1 95.38 343 ILE B C 1
ATOM 5676 O O . ILE B 1 343 ? 26.391 2.102 7.168 1 95.38 343 ILE B O 1
ATOM 5680 N N . GLU B 1 344 ? 24.656 2.189 5.902 1 92.94 344 GLU B N 1
ATOM 5681 C CA . GLU B 1 344 ? 24.188 0.859 6.285 1 92.94 344 GLU B CA 1
ATOM 5682 C C . GLU B 1 344 ? 24.297 -0.119 5.121 1 92.94 344 GLU B C 1
ATOM 5684 O O . GLU B 1 344 ? 23.5 -1.054 5.016 1 92.94 344 GLU B O 1
ATOM 5689 N N . ILE B 1 345 ? 25.188 0.084 4.305 1 93.12 345 ILE B N 1
ATOM 5690 C CA . ILE B 1 345 ? 25.422 -0.803 3.174 1 93.12 345 ILE B CA 1
ATOM 5691 C C . ILE B 1 345 ? 26.219 -2.025 3.637 1 93.12 345 ILE B C 1
ATOM 5693 O O . ILE B 1 345 ? 27.297 -1.891 4.219 1 93.12 345 ILE B O 1
ATOM 5697 N N . PRO B 1 346 ? 25.688 -3.156 3.357 1 92.81 346 PRO B N 1
ATOM 5698 C CA . PRO B 1 346 ? 26.391 -4.367 3.791 1 92.81 346 PRO B CA 1
ATOM 5699 C C . PRO B 1 346 ? 27.703 -4.59 3.047 1 92.81 346 PRO B C 1
ATOM 5701 O O . PRO B 1 346 ? 27.75 -4.488 1.817 1 92.81 346 PRO B O 1
ATOM 5704 N N . VAL B 1 347 ? 28.75 -4.812 3.768 1 90.69 347 VAL B N 1
ATOM 5705 C CA . VAL B 1 347 ? 30.078 -5.168 3.268 1 90.69 347 VAL B CA 1
ATOM 5706 C C . VAL B 1 347 ? 30.578 -6.418 3.98 1 90.69 347 VAL B C 1
ATOM 5708 O O . VAL B 1 347 ? 31.203 -6.328 5.035 1 90.69 347 VAL B O 1
ATOM 5711 N N . GLY B 1 348 ? 30.359 -7.551 3.268 1 87.88 348 GLY B N 1
ATOM 5712 C CA . GLY B 1 348 ? 30.656 -8.789 3.975 1 87.88 348 GLY B CA 1
ATOM 5713 C C . GLY B 1 348 ? 29.797 -8.984 5.215 1 87.88 348 GLY B C 1
ATOM 5714 O O . GLY B 1 348 ? 28.578 -8.969 5.137 1 87.88 348 GLY B O 1
ATOM 5715 N N . ASN B 1 349 ? 30.422 -9.109 6.352 1 89.81 349 ASN B N 1
ATOM 5716 C CA . ASN B 1 349 ? 29.719 -9.281 7.609 1 89.81 349 ASN B CA 1
ATOM 5717 C C . ASN B 1 349 ? 29.578 -7.965 8.367 1 89.81 349 ASN B C 1
ATOM 5719 O O . ASN B 1 349 ? 29.172 -7.949 9.531 1 89.81 349 ASN B O 1
ATOM 5723 N N . ASP B 1 350 ? 30.031 -6.898 7.691 1 92 350 ASP B N 1
ATOM 5724 C CA . ASP B 1 350 ? 29.984 -5.574 8.305 1 92 350 ASP B CA 1
ATOM 5725 C C . ASP B 1 350 ? 29.156 -4.609 7.461 1 92 350 ASP B C 1
ATOM 5727 O O . ASP B 1 350 ? 28.484 -5.023 6.516 1 92 350 ASP B O 1
ATOM 5731 N N . VAL B 1 351 ? 29.156 -3.363 7.906 1 93.12 351 VAL B N 1
ATOM 5732 C CA . VAL B 1 351 ? 28.484 -2.324 7.133 1 93.12 351 VAL B CA 1
ATOM 5733 C C . VAL B 1 351 ? 29.453 -1.175 6.863 1 93.12 351 VAL B C 1
ATOM 5735 O O . VAL B 1 351 ? 30.422 -0.991 7.598 1 93.12 351 VAL B O 1
ATOM 5738 N N . LEU B 1 352 ? 29.5 -0.405 5.719 1 91.5 352 LEU B N 1
ATOM 5739 C CA . LEU B 1 352 ? 30.312 0.753 5.375 1 91.5 352 LEU B CA 1
ATOM 5740 C C . LEU B 1 352 ? 30.312 1.776 6.508 1 91.5 352 LEU B C 1
ATOM 5742 O O . LEU B 1 352 ? 31.344 2.383 6.805 1 91.5 352 LEU B O 1
ATOM 5746 N N . ASP B 1 353 ? 29.641 1.966 7.469 1 93.38 353 ASP B N 1
ATOM 5747 C CA . ASP B 1 353 ? 29.391 2.881 8.578 1 93.38 353 ASP B CA 1
ATOM 5748 C C . ASP B 1 353 ? 29.859 4.293 8.242 1 93.38 353 ASP B C 1
ATOM 5750 O O . ASP B 1 353 ? 30.172 4.594 7.086 1 93.38 353 ASP B O 1
ATOM 5754 N N . GLU B 1 354 ? 29.938 5.348 9.172 1 95.88 354 GLU B N 1
ATOM 5755 C CA . GLU B 1 354 ? 30.203 6.762 8.938 1 95.88 354 GLU B CA 1
ATOM 5756 C C . GLU B 1 354 ? 31.672 6.996 8.578 1 95.88 354 GLU B C 1
ATOM 5758 O O . GLU B 1 354 ? 31.969 7.754 7.652 1 95.88 354 GLU B O 1
ATOM 5763 N N . PRO B 1 355 ? 32.625 6.332 9.234 1 95.12 355 PRO B N 1
ATOM 5764 C CA . PRO B 1 355 ? 34.031 6.48 8.82 1 95.12 355 PRO B CA 1
ATOM 5765 C C . PRO B 1 355 ? 34.281 6.004 7.387 1 95.12 355 PRO B C 1
ATOM 5767 O O . PRO B 1 355 ? 35.031 6.621 6.652 1 95.12 355 PRO B O 1
ATOM 5770 N N . GLY B 1 356 ? 33.656 4.871 7.078 1 96.06 356 GLY B N 1
ATOM 5771 C CA . GLY B 1 356 ? 33.75 4.395 5.707 1 96.06 356 GLY B CA 1
ATOM 5772 C C . GLY B 1 356 ? 33.25 5.402 4.688 1 96.06 356 GLY B C 1
ATOM 5773 O O . GLY B 1 356 ? 33.906 5.621 3.656 1 96.06 356 GLY B O 1
ATOM 5774 N N . LEU B 1 357 ? 32.125 5.977 4.957 1 97.69 357 LEU B N 1
ATOM 5775 C CA . LEU B 1 357 ? 31.594 6.996 4.066 1 97.69 357 LEU B CA 1
ATOM 5776 C C . LEU B 1 357 ? 32.5 8.211 4.012 1 97.69 357 LEU B C 1
ATOM 5778 O O . LEU B 1 357 ? 32.719 8.789 2.939 1 97.69 357 LEU B O 1
ATOM 5782 N N . ALA B 1 358 ? 33.031 8.648 5.125 1 98 358 ALA B N 1
ATOM 5783 C CA . ALA B 1 358 ? 33.969 9.789 5.188 1 98 358 ALA B CA 1
ATOM 5784 C C . ALA B 1 358 ? 35.188 9.555 4.309 1 98 358 ALA B C 1
ATOM 5786 O O . ALA B 1 358 ? 35.688 10.477 3.666 1 98 358 ALA B O 1
ATOM 5787 N N . ALA B 1 359 ? 35.625 8.336 4.316 1 97.31 359 ALA B N 1
ATOM 5788 C CA . ALA B 1 359 ? 36.781 7.992 3.477 1 97.31 359 ALA B CA 1
ATOM 5789 C C . ALA B 1 359 ? 36.438 8.133 1.997 1 97.31 359 ALA B C 1
ATOM 5791 O O . ALA B 1 359 ? 37.25 8.625 1.211 1 97.31 359 ALA B O 1
ATOM 5792 N N . LEU B 1 360 ? 35.281 7.645 1.64 1 97.44 360 LEU B N 1
ATOM 5793 C CA . LEU B 1 360 ? 34.844 7.777 0.257 1 97.44 360 LEU B CA 1
ATOM 5794 C C . LEU B 1 360 ? 34.688 9.242 -0.133 1 97.44 360 LEU B C 1
ATOM 5796 O O . LEU B 1 360 ? 35.031 9.633 -1.252 1 97.44 360 LEU B O 1
ATOM 5800 N N . VAL B 1 361 ? 34.188 10.039 0.758 1 98 361 VAL B N 1
ATOM 5801 C CA . VAL B 1 361 ? 34.062 11.469 0.541 1 98 361 VAL B CA 1
ATOM 5802 C C . VAL B 1 361 ? 35.438 12.102 0.362 1 98 361 VAL B C 1
ATOM 5804 O O . VAL B 1 361 ? 35.656 12.891 -0.563 1 98 361 VAL B O 1
ATOM 5807 N N . ALA B 1 362 ? 36.344 11.742 1.179 1 97.75 362 ALA B N 1
ATOM 5808 C CA . ALA B 1 362 ? 37.719 12.281 1.14 1 97.75 362 ALA B CA 1
ATOM 5809 C C . ALA B 1 362 ? 38.344 12.047 -0.227 1 97.75 362 ALA B C 1
ATOM 5811 O O . ALA B 1 362 ? 39.062 12.922 -0.744 1 97.75 362 ALA B O 1
ATOM 5812 N N . GLU B 1 363 ? 38.062 10.984 -0.813 1 96.25 363 GLU B N 1
ATOM 5813 C CA . GLU B 1 363 ? 38.625 10.633 -2.113 1 96.25 363 GLU B CA 1
ATOM 5814 C C . GLU B 1 363 ? 38.125 11.578 -3.203 1 96.25 363 GLU B C 1
ATOM 5816 O O . GLU B 1 363 ? 38.75 11.695 -4.262 1 96.25 363 GLU B O 1
ATOM 5821 N N . ARG B 1 364 ? 37.062 12.227 -2.883 1 96.12 364 ARG B N 1
ATOM 5822 C CA . ARG B 1 364 ? 36.406 12.969 -3.961 1 96.12 364 ARG B CA 1
ATOM 5823 C C . ARG B 1 364 ? 36.344 14.461 -3.646 1 96.12 364 ARG B C 1
ATOM 5825 O O . ARG B 1 364 ? 35.719 15.234 -4.379 1 96.12 364 ARG B O 1
ATOM 5832 N N . MET B 1 365 ? 36.969 14.914 -2.676 1 95.44 365 MET B N 1
ATOM 5833 C CA . MET B 1 365 ? 36.875 16.297 -2.199 1 95.44 365 MET B CA 1
ATOM 5834 C C . MET B 1 365 ? 37.469 17.266 -3.219 1 95.44 365 MET B C 1
ATOM 5836 O O . MET B 1 365 ? 37.188 18.469 -3.17 1 95.44 365 MET B O 1
ATOM 5840 N N . GLY B 1 366 ? 38.281 16.781 -4.137 1 91.94 366 GLY B N 1
ATOM 5841 C CA . GLY B 1 366 ? 38.875 17.625 -5.164 1 91.94 366 GLY B CA 1
ATOM 5842 C C . GLY B 1 366 ? 37.906 17.984 -6.273 1 91.94 366 GLY B C 1
ATOM 5843 O O . GLY B 1 366 ? 38.156 18.922 -7.039 1 91.94 366 GLY B O 1
ATOM 5844 N N . GLU B 1 367 ? 36.781 17.266 -6.352 1 94.44 367 GLU B N 1
ATOM 5845 C CA . GLU B 1 367 ? 35.781 17.547 -7.367 1 94.44 367 GLU B CA 1
ATOM 5846 C C . GLU B 1 367 ? 35.062 18.859 -7.09 1 94.44 367 GLU B C 1
ATOM 5848 O O . GLU B 1 367 ? 34.406 19 -6.066 1 94.44 367 GLU B O 1
ATOM 5853 N N . THR B 1 368 ? 35.156 19.828 -8.031 1 90.19 368 THR B N 1
ATOM 5854 C CA . THR B 1 368 ? 34.656 21.188 -7.793 1 90.19 368 THR B CA 1
ATOM 5855 C C . THR B 1 368 ? 33.188 21.281 -8.125 1 90.19 368 THR B C 1
ATOM 5857 O O . THR B 1 368 ? 32.469 22.125 -7.582 1 90.19 368 THR B O 1
ATOM 5860 N N . ASP B 1 369 ? 32.75 20.422 -9.047 1 94.44 369 ASP B N 1
ATOM 5861 C CA . ASP B 1 369 ? 31.344 20.422 -9.391 1 94.44 369 ASP B CA 1
ATOM 5862 C C . ASP B 1 369 ? 30.547 19.578 -8.406 1 94.44 369 ASP B C 1
ATOM 5864 O O . ASP B 1 369 ? 30.797 18.375 -8.242 1 94.44 369 ASP B O 1
ATOM 5868 N N . GLY B 1 370 ? 29.578 20.172 -7.789 1 94.88 370 GLY B N 1
ATOM 5869 C CA . GLY B 1 370 ? 28.797 19.484 -6.773 1 94.88 370 GLY B CA 1
ATOM 5870 C C . GLY B 1 370 ? 28.031 18.297 -7.32 1 94.88 370 GLY B C 1
ATOM 5871 O O . GLY B 1 370 ? 27.953 17.25 -6.668 1 94.88 370 GLY B O 1
ATOM 5872 N N . GLY B 1 371 ? 27.422 18.484 -8.445 1 95.44 371 GLY B N 1
ATOM 5873 C CA . GLY B 1 371 ? 26.703 17.391 -9.086 1 95.44 371 GLY B CA 1
ATOM 5874 C C . GLY B 1 371 ? 27.594 16.203 -9.406 1 95.44 371 GLY B C 1
ATOM 5875 O O . GLY B 1 371 ? 27.234 15.062 -9.133 1 95.44 371 GLY B O 1
ATOM 5876 N N . ARG B 1 372 ? 28.734 16.422 -9.977 1 96.56 372 ARG B N 1
ATOM 5877 C CA . ARG B 1 372 ? 29.672 15.375 -10.312 1 96.56 372 ARG B CA 1
ATOM 5878 C C . ARG B 1 372 ? 30.203 14.695 -9.055 1 96.56 372 ARG B C 1
ATOM 5880 O O . ARG B 1 372 ? 30.453 13.484 -9.055 1 96.56 372 ARG B O 1
ATOM 5887 N N . PHE B 1 373 ? 30.391 15.531 -8.094 1 96.75 373 PHE B N 1
ATOM 5888 C CA . PHE B 1 373 ? 30.797 14.969 -6.812 1 96.75 373 PHE B CA 1
ATOM 5889 C C . PHE B 1 373 ? 29.781 13.93 -6.336 1 96.75 373 PHE B C 1
ATOM 5891 O O . PHE B 1 373 ? 30.141 12.797 -6.02 1 96.75 373 PHE B O 1
ATOM 5898 N N . LEU B 1 374 ? 28.531 14.305 -6.285 1 96.56 374 LEU B N 1
ATOM 5899 C CA . LEU B 1 374 ? 27.469 13.438 -5.777 1 96.56 374 LEU B CA 1
ATOM 5900 C C . LEU B 1 374 ? 27.312 12.211 -6.66 1 96.56 374 LEU B C 1
ATOM 5902 O O . LEU B 1 374 ? 27.203 11.086 -6.156 1 96.56 374 LEU B O 1
ATOM 5906 N N . ASP B 1 375 ? 27.328 12.414 -7.961 1 96.62 375 ASP B N 1
ATOM 5907 C CA . ASP B 1 375 ? 27.188 11.297 -8.891 1 96.62 375 ASP B CA 1
ATOM 5908 C C . ASP B 1 375 ? 28.297 10.266 -8.68 1 96.62 375 ASP B C 1
ATOM 5910 O O . ASP B 1 375 ? 28.031 9.062 -8.625 1 96.62 375 ASP B O 1
ATOM 5914 N N . GLY B 1 376 ? 29.438 10.758 -8.617 1 97.12 376 GLY B N 1
ATOM 5915 C CA . GLY B 1 376 ? 30.578 9.875 -8.383 1 97.12 376 GLY B CA 1
ATOM 5916 C C . GLY B 1 376 ? 30.5 9.141 -7.059 1 97.12 376 GLY B C 1
ATOM 5917 O O . GLY B 1 376 ? 30.828 7.953 -6.98 1 97.12 376 GLY B O 1
ATOM 5918 N N . LEU B 1 377 ? 30.109 9.852 -6.059 1 97.38 377 LEU B N 1
ATOM 5919 C CA . LEU B 1 377 ? 29.969 9.227 -4.746 1 97.38 377 LEU B CA 1
ATOM 5920 C C . LEU B 1 377 ? 28.906 8.125 -4.781 1 97.38 377 LEU B C 1
ATOM 5922 O O . LEU B 1 377 ? 29.125 7.043 -4.227 1 97.38 377 LEU B O 1
ATOM 5926 N N . LEU B 1 378 ? 27.781 8.344 -5.391 1 96.06 378 LEU B N 1
ATOM 5927 C CA . LEU B 1 378 ? 26.688 7.387 -5.492 1 96.06 378 LEU B CA 1
ATOM 5928 C C . LEU B 1 378 ? 27.141 6.137 -6.25 1 96.06 378 LEU B C 1
ATOM 5930 O O . LEU B 1 378 ? 26.766 5.02 -5.879 1 96.06 378 LEU B O 1
ATOM 5934 N N . ASP B 1 379 ? 27.891 6.375 -7.277 1 96.5 379 ASP B N 1
ATOM 5935 C CA . ASP B 1 379 ? 28.453 5.246 -8.023 1 96.5 379 ASP B CA 1
ATOM 5936 C C . ASP B 1 379 ? 29.328 4.375 -7.129 1 96.5 379 ASP B C 1
ATOM 5938 O O . ASP B 1 379 ? 29.266 3.146 -7.199 1 96.5 379 ASP B O 1
ATOM 5942 N N . ARG B 1 380 ? 30.125 5.051 -6.371 1 96.19 380 ARG B N 1
ATOM 5943 C CA . ARG B 1 380 ? 31 4.332 -5.453 1 96.19 380 ARG B CA 1
ATOM 5944 C C . ARG B 1 380 ? 30.188 3.541 -4.43 1 96.19 380 ARG B C 1
ATOM 5946 O O . ARG B 1 380 ? 30.531 2.402 -4.105 1 96.19 380 ARG B O 1
ATOM 5953 N N . LEU B 1 381 ? 29.156 4.125 -3.873 1 96 381 LEU B N 1
ATOM 5954 C CA . LEU B 1 381 ? 28.312 3.457 -2.889 1 96 381 LEU B CA 1
ATOM 5955 C C . LEU B 1 381 ? 27.656 2.219 -3.488 1 96 381 LEU B C 1
ATOM 5957 O O . LEU B 1 381 ? 27.609 1.162 -2.854 1 96 381 LEU B O 1
ATOM 5961 N N . ARG B 1 382 ? 27.188 2.301 -4.684 1 94.19 382 ARG B N 1
ATOM 5962 C CA . ARG B 1 382 ? 26.516 1.197 -5.367 1 94.19 382 ARG B CA 1
ATOM 5963 C C . ARG B 1 382 ? 27.5 0.059 -5.648 1 94.19 382 ARG B C 1
ATOM 5965 O O . ARG B 1 382 ? 27.094 -1.106 -5.703 1 94.19 382 ARG B O 1
ATOM 5972 N N . ALA B 1 383 ? 28.703 0.417 -5.883 1 94.81 383 ALA B N 1
ATOM 5973 C CA . ALA B 1 383 ? 29.734 -0.576 -6.172 1 94.81 383 ALA B CA 1
ATOM 5974 C C . ALA B 1 383 ? 30.094 -1.377 -4.922 1 94.81 383 ALA B C 1
ATOM 5976 O O . ALA B 1 383 ? 30.547 -2.52 -5.016 1 94.81 383 ALA B O 1
ATOM 5977 N N . ILE B 1 384 ? 29.906 -0.803 -3.814 1 93.38 384 ILE B N 1
ATOM 5978 C CA . ILE B 1 384 ? 30.266 -1.439 -2.553 1 93.38 384 ILE B CA 1
ATOM 5979 C C . ILE B 1 384 ? 29.266 -2.541 -2.221 1 93.38 384 ILE B C 1
ATOM 5981 O O . ILE B 1 384 ? 29.656 -3.635 -1.801 1 93.38 384 ILE B O 1
ATOM 5985 N N . GLY B 1 385 ? 28.016 -2.256 -2.359 1 91.06 385 GLY B N 1
ATOM 5986 C CA . GLY B 1 385 ? 26.984 -3.223 -2.041 1 91.06 385 GLY B CA 1
ATOM 5987 C C . GLY B 1 385 ? 25.578 -2.713 -2.336 1 91.06 385 GLY B C 1
ATOM 5988 O O . GLY B 1 385 ? 25.406 -1.57 -2.762 1 91.06 385 GLY B O 1
ATOM 5989 N N . PRO B 1 386 ? 24.641 -3.574 -2.115 1 89.88 386 PRO B N 1
ATOM 5990 C CA . PRO B 1 386 ? 23.25 -3.158 -2.357 1 89.88 386 PRO B CA 1
ATOM 5991 C C . PRO B 1 386 ? 22.766 -2.113 -1.354 1 89.88 386 PRO B C 1
ATOM 5993 O O . PRO B 1 386 ? 23.047 -2.223 -0.158 1 89.88 386 PRO B O 1
ATOM 5996 N N . ILE B 1 387 ? 22.062 -1.121 -1.873 1 89.25 387 ILE B N 1
ATOM 5997 C CA . ILE B 1 387 ? 21.453 -0.102 -1.035 1 89.25 387 ILE B CA 1
ATOM 5998 C C . ILE B 1 387 ? 19.969 -0.434 -0.826 1 89.25 387 ILE B C 1
ATOM 6000 O O . ILE B 1 387 ? 19.125 -0.124 -1.675 1 89.25 387 ILE B O 1
ATOM 6004 N N . ASP B 1 388 ? 19.562 -0.977 0.247 1 83.19 388 ASP B N 1
ATOM 6005 C CA . ASP B 1 388 ? 18.25 -1.551 0.5 1 83.19 388 ASP B CA 1
ATOM 6006 C C . ASP B 1 388 ? 17.312 -0.521 1.127 1 83.19 388 ASP B C 1
ATOM 6008 O O . ASP B 1 388 ? 16.109 -0.757 1.241 1 83.19 388 ASP B O 1
ATOM 6012 N N . ASP B 1 389 ? 17.844 0.589 1.493 1 85.62 389 ASP B N 1
ATOM 6013 C CA . ASP B 1 389 ? 17.062 1.632 2.137 1 85.62 389 ASP B CA 1
ATOM 6014 C C . ASP B 1 389 ? 16.984 2.885 1.268 1 85.62 389 ASP B C 1
ATOM 6016 O O . ASP B 1 389 ? 17.672 2.98 0.25 1 85.62 389 ASP B O 1
ATOM 6020 N N . ASP B 1 390 ? 16.156 3.75 1.742 1 88.94 390 ASP B N 1
ATOM 6021 C CA . ASP B 1 390 ? 16.109 5.043 1.065 1 88.94 390 ASP B CA 1
ATOM 6022 C C . ASP B 1 390 ? 17.469 5.738 1.138 1 88.94 390 ASP B C 1
ATOM 6024 O O . ASP B 1 390 ? 18.156 5.672 2.162 1 88.94 390 ASP B O 1
ATOM 6028 N N . LEU B 1 391 ? 17.812 6.363 0.062 1 93.75 391 LEU B N 1
ATOM 6029 C CA . LEU B 1 391 ? 19.078 7.102 0.055 1 93.75 391 LEU B CA 1
ATOM 6030 C C . LEU B 1 391 ? 18.844 8.562 -0.313 1 93.75 391 LEU B C 1
ATOM 6032 O O . LEU B 1 391 ? 18.422 8.867 -1.429 1 93.75 391 LEU B O 1
ATOM 6036 N N . THR B 1 392 ? 19.062 9.391 0.589 1 95.56 392 THR B N 1
ATOM 6037 C CA . THR B 1 392 ? 19.047 10.836 0.398 1 95.56 392 THR B CA 1
ATOM 6038 C C . THR B 1 392 ? 20.438 11.43 0.643 1 95.56 392 THR B C 1
ATOM 6040 O O . THR B 1 392 ? 21.125 11.047 1.593 1 95.56 392 THR B O 1
ATOM 6043 N N . ALA B 1 393 ? 20.875 12.281 -0.234 1 97.12 393 ALA B N 1
ATOM 6044 C CA . ALA B 1 393 ? 22.156 12.969 -0.114 1 97.12 393 ALA B CA 1
ATOM 6045 C C . ALA B 1 393 ? 22.047 14.414 -0.571 1 97.12 393 ALA B C 1
ATOM 6047 O O . ALA B 1 393 ? 21.422 14.711 -1.59 1 97.12 393 ALA B O 1
ATOM 6048 N N . LEU B 1 394 ? 22.609 15.266 0.212 1 96.94 394 LEU B N 1
ATOM 6049 C CA . LEU B 1 394 ? 22.594 16.703 -0.059 1 96.94 394 LEU B CA 1
ATOM 6050 C C . LEU B 1 394 ? 23.984 17.312 0.097 1 96.94 394 LEU B C 1
ATOM 6052 O O . LEU B 1 394 ? 24.641 17.109 1.124 1 96.94 394 LEU B O 1
ATOM 6056 N N . LEU B 1 395 ? 24.422 18.016 -0.935 1 97.56 395 LEU B N 1
ATOM 6057 C CA . LEU B 1 395 ? 25.688 18.734 -0.893 1 97.56 395 LEU B CA 1
ATOM 6058 C C . LEU B 1 395 ? 25.469 20.234 -1.08 1 97.56 395 LEU B C 1
ATOM 6060 O O . LEU B 1 395 ? 24.953 20.656 -2.111 1 97.56 395 LEU B O 1
ATOM 6064 N N . LEU B 1 396 ? 25.797 20.953 -0.076 1 96.75 396 LEU B N 1
ATOM 6065 C CA . LEU B 1 396 ? 25.719 22.406 -0.136 1 96.75 396 LEU B CA 1
ATOM 6066 C C . LEU B 1 396 ? 27.109 23.031 -0.236 1 96.75 396 LEU B C 1
ATOM 6068 O O . LEU B 1 396 ? 28 22.672 0.538 1 96.75 396 LEU B O 1
ATOM 6072 N N . THR B 1 397 ? 27.312 23.891 -1.196 1 96.12 397 THR B N 1
ATOM 6073 C CA . THR B 1 397 ? 28.578 24.594 -1.402 1 96.12 397 THR B CA 1
ATOM 6074 C C . THR B 1 397 ? 28.406 26.094 -1.189 1 96.12 397 THR B C 1
ATOM 6076 O O . THR B 1 397 ? 27.578 26.734 -1.839 1 96.12 397 THR B O 1
ATOM 6079 N N . ARG B 1 398 ? 29.219 26.609 -0.303 1 93.88 398 ARG B N 1
ATOM 6080 C CA . ARG B 1 398 ? 29.219 28.062 -0.121 1 93.88 398 ARG B CA 1
ATOM 6081 C C . ARG B 1 398 ? 29.938 28.766 -1.274 1 93.88 398 ARG B C 1
ATOM 6083 O O . ARG B 1 398 ? 31.078 28.422 -1.6 1 93.88 398 ARG B O 1
ATOM 6090 N N . LYS B 1 399 ? 29.047 29.641 -1.762 1 88.56 399 LYS B N 1
ATOM 6091 C CA . LYS B 1 399 ? 29.672 30.406 -2.838 1 88.56 399 LYS B CA 1
ATOM 6092 C C . LYS B 1 399 ? 30.359 31.656 -2.295 1 88.56 399 LYS B C 1
ATOM 6094 O O . LYS B 1 399 ? 30.031 32.156 -1.215 1 88.56 399 LYS B O 1
ATOM 6099 N N . GLY B 1 400 ? 31.406 32.125 -2.684 1 74.88 400 GLY B N 1
ATOM 6100 C CA . GLY B 1 400 ? 32.25 33.25 -2.275 1 74.88 400 GLY B CA 1
ATOM 6101 C C . GLY B 1 400 ? 31.469 34.438 -1.753 1 74.88 400 GLY B C 1
ATOM 6102 O O . GLY B 1 400 ? 30.25 34.531 -1.946 1 74.88 400 GLY B O 1
#

Solvent-accessible surface area (backbone atoms only — not comparable to full-atom values): 41776 Å² total; per-residue (Å²): 131,85,74,69,73,77,61,87,72,39,55,78,39,29,39,33,38,30,32,60,47,67,68,56,47,50,50,51,49,53,53,38,43,74,64,41,37,67,42,71,48,77,22,54,26,29,62,52,40,64,70,39,40,82,80,68,54,56,56,33,34,41,33,33,43,86,36,64,98,36,22,32,51,60,36,33,42,53,40,52,70,33,81,95,45,44,83,58,47,28,37,32,38,34,75,67,79,49,66,67,52,50,27,50,41,45,74,28,54,40,68,42,80,43,55,52,79,77,44,69,64,41,53,50,51,53,49,48,52,53,45,51,50,46,52,51,51,50,53,44,48,51,51,48,53,52,50,50,51,41,48,52,52,39,45,53,55,55,62,60,62,35,71,48,71,68,55,49,52,50,43,25,66,73,67,42,35,42,79,27,75,48,79,42,65,27,101,49,41,38,19,66,50,40,47,71,47,70,38,75,56,70,63,74,77,78,52,77,76,75,70,48,45,39,36,39,36,42,39,39,32,54,68,60,27,63,50,16,30,36,51,38,41,22,52,49,41,50,59,70,70,54,82,58,86,83,47,51,38,19,54,44,51,28,53,50,22,38,59,41,32,75,70,51,59,89,90,48,39,28,26,30,34,29,28,34,57,35,73,91,75,28,27,35,38,28,16,22,18,45,30,62,56,40,32,27,38,47,80,88,58,77,56,60,47,73,47,88,21,74,44,67,44,32,39,74,52,55,83,53,76,39,64,70,44,76,44,76,38,44,72,55,7,34,42,40,43,54,39,66,30,67,31,62,23,48,48,88,96,45,54,32,38,69,68,54,44,43,52,58,48,36,76,42,66,82,51,83,50,58,58,60,37,51,52,50,49,52,52,52,52,55,71,64,26,70,66,80,42,40,36,38,38,39,39,38,32,35,41,117,131,85,73,70,74,78,62,88,74,39,54,79,38,30,38,33,38,29,32,60,48,66,68,57,46,50,51,53,49,53,53,38,43,74,64,42,37,68,42,71,49,78,22,55,26,30,62,52,39,63,72,38,39,84,81,68,55,56,57,31,33,41,33,33,42,85,35,64,99,36,22,30,51,59,37,32,43,55,40,52,71,32,81,94,45,44,81,58,46,27,38,33,39,34,73,66,79,49,65,67,52,51,27,50,40,44,74,28,55,40,70,43,80,43,55,53,80,76,42,68,64,42,51,49,51,52,51,48,52,52,45,51,50,47,51,52,50,49,52,44,48,51,51,48,52,52,49,49,53,43,48,51,52,38,45,54,56,54,60,60,63,36,71,48,72,66,56,48,52,50,44,25,67,74,68,40,34,43,79,27,74,47,79,42,65,27,100,51,40,36,18,67,50,40,47,71,47,71,38,74,55,70,63,76,74,78,52,78,78,73,72,48,44,40,37,39,36,42,38,40,31,56,68,60,28,63,50,15,30,37,52,37,41,22,51,50,40,49,58,70,69,53,83,58,85,83,48,51,38,22,53,44,50,29,53,50,21,39,60,41,32,76,71,52,58,89,91,47,40,27,25,29,35,28,28,35,56,35,74,91,74,28,27,35,39,27,17,22,19,44,31,64,56,40,31,28,39,47,81,88,58,78,55,60,48,73,46,87,22,73,44,69,43,32,38,74,51,58,82,52,76,40,65,70,46,77,41,77,38,43,72,54,6,35,41,41,43,54,38,65,31,68,29,64,24,48,46,88,96,45,51,46,32,68,69,49,44,45,52,58,48,34,76,44,65,81,51,82,50,56,58,59,35,50,53,53,50,52,52,53,53,56,70,64,26,69,65,81,42,39,36,39,40,38,38,39,31,35,45,117

Secondary structure (DSSP, 8-state):
-------TTGGG-EEEEE-S-HHHHHHHHHHHHHTT--EEEEESSHHHHHHHHHHH--SEEEEESS-SSS-HHHHHHHHHHSGGGTT--EEEEES--SHHHHHHHHHHT-SEEEESSPPHHHHHHHHHHHHHHHHHHHHHHHHHHHHHHHHHHHHHHHHTTSPPHHHHHHHHHHHTEEEEEEEE--SS---EEEEEEEE---TTSSS-TT--EEEEEEEEESS-SHHHHHHHHHHHHHHHH---TT--HHHHHHHHHHHHHTTPPTT--EEEEEEEEEGGGTEEEEEESS-PPPEEE-TT-SSPEEPP---PPBTS-TT----EEEEE--TT-EEEEE-GGGT--EETTEE--HHHHHHHHHTTTT---HHHHHHHHHHHHHHHS---S-EEEEEEEE--/-------TTGGG-EEEEE-S-HHHHHHHHHHHHHTT--EEEEESSHHHHHHHHHHH--SEEEEESS-SSS-HHHHHHHHHHSGGGTT--EEEEES--SHHHHHHHHHHT-SEEEESSPPHHHHHHHHHHHHHHHHHHHHHHHHHHHHHHHHHHHHHHHHTTSPPHHHHHHHHHHHTEEEEEEEE--SS---EEEEEEEE---TTSSS-TT--EEEEEEEEESS-SHHHHHHHHHHHHHHHH---TT--HHHHHHHHHHHHHTTPPTT--EEEEEEEEEGGGTEEEEEESS-PPPEEE-TT-SSPEEPP---PPBTS-TT----EEEEE--TT-EEEEE-GGGT--EETTEE-HHHHHHHHHHTTTT---HHHHHHHHHHHHHHHS---S-EEEEEEEE--

Sequence (800 aa):
MNDLPEVPGLETARVLVVDDNRVNRHLLQALLERGGVTRIDMAEDGNDALARLDTFRPDLILLDLMMPNLDGFEMCRRLRAMPAWKDLPVLVQSSLNRAEDRAKAFAAGATDYVTKPINAVELLARVRIHLQNRALLRDLQRFHERTESELSLARKMQERLMPSPERLAEVEAAAGVGIAAHFAPSSELGGDFWDLRHDAVAPGQGQVQGQGRTMLYMVDFSGHGVGAALNTFRLHAICQQMDMSGLTPGEFLSTVNRRLCALLPNGQFATMLAGVVEPAENRFVYASAGSTRPMVWAPGDAEPLLGDSAGLPLGLLASAEYEERSLPLPPGGRLFLYSDGAIEIPVGNDVLDEPGLAALVAERMGETDGGRFLDGLLDRLRAIGPIDDDLTALLLTRKGMNDLPEVPGLETARVLVVDDNRVNRHLLQALLERGGVTRIDMAEDGNDALARLDTFRPDLILLDLMMPNLDGFEMCRRLRAMPAWKDLPVLVQSSLNRAEDRAKAFAAGATDYVTKPINAVELLARVRIHLQNRALLRDLQRFHERTESELSLARKMQERLMPSPERLAEVEAAAGVGIAAHFAPSSELGGDFWDLRHDAVAPGQGQVQGQGRTMLYMVDFSGHGVGAALNTFRLHAICQQMDMSGLTPGEFLSTVNRRLCALLPNGQFATMLAGVVEPAENRFVYASAGSTRPMVWAPGDAEPLLGDSAGLPLGLLASAEYEERSLPLPPGGRLFLYSDGAIEIPVGNDVLDEPGLAALVAERMGETDGGRFLDGLLDRLRAIGPIDDDLTALLLTRKG